Protein AF-0000000078038472 (afdb_homodimer)

Nearest PDB structures (foldseek):
  8j74-assembly1_B  TM=8.842E-01  e=3.386E-18  Homo sapiens
  8zqp-assembly1_A  TM=8.685E-01  e=1.135E-17  Homo sapiens
  8zqq-assembly1_A  TM=7.975E-01  e=6.397E-16  Homo sapiens
  8hg7-assembly1_A  TM=8.540E-01  e=2.135E-14  Homo sapiens
  8zqr-assembly1_A  TM=7.871E-01  e=2.050E-14  Homo sapiens

Radius of gyration: 31.55 Å; Cα contacts (8 Å, |Δi|>4): 1793; chains: 2; bounding box: 91×98×63 Å

Secondary structure (DSSP, 8-state):
-HHHHHHHHHHHHHHHHHHHHTT--SHHHHHHGGG-B-HHHHHHHHHHHHSSHIIIIIHHHHHHHH-GGGGIIIIIIHHHHHHHIIIIIHHHHHHHT-SSHHHHHHHHT-HHHHHHHHHHHHHHHHHHHHHHHHHHHHHHHHHTTTSS-HHHHHHHHHHHHHHHHHHHHHHHHHHHHHHHHHHHHHHHHHHHHHHHHHTT-HHHHHHHHHHTTTT--S--TT-HHHHHHHHHHHHHHHHHTTT-HHHHHHHHTBSSHHHHHHHHHHHHHHHHHHTHHHHHHHHHHHHHSHHHHHHHHHH-GGGHHHHHHHHHS-HHHHHHHHHHHHHHHHHHHHHHHHHHHHHHIIIIIHHHSTT--HHHHHHHHHHHHHHHHHHHHHHHHH--S-HHHHHHHTTHHHHHHTHHHHHHHHH-TT--HHHHHHHHHHHHHHHHHHHHH-TT-SS-HHHHHHHHHHHHHHHHHHHSPPP----S---------TT--------/-HHHHHHHHHHHHHHHHHHHHTT--SHHHHHHGGG-B-HHHHHHHHHHHHSSHIIIIIHHHHHHHH-GGGGIIIIIIHHHHHHHIIIIIHHHHHHHT-SSHHHHHHHHT-HHHHHHHHHHHHHHHHHHHHHHHHHHHHHHHHHTTTSS-HHHHHHHHHHHHHHHHHHHHHHHHHHHHHHHHHHHHHHHHHHHHHHHHHTT-HHHHHHHHHHTTTT--S--TT-HHHHHHHHHHHHHHHHHTTT-HHHHHHHHTBSSHHHHHHHHHHHHHHHHHHTHHHHHHHHHHHHHSHHHHHHHHHH-GGGHHHHHHHHHS-HHHHHHHHHHHHHHHHHHHHHHHHHHHHHHIIIIIHHHSTT--HHHHHHHHHHHHHHHHHHHHHHHHH--S-HHHHHHHTTHHHHHHTHHHHHHHHH-TT--HHHHHHHHHHHHHHHHHHHHH-TT-SS-HHHHHHHHHHHHHHHHHHHSPPP----S---------TTTT------

Solvent-accessible surface area (backbone atoms only — not comparable to full-atom values): 46130 Å² total; per-residue (Å²): 108,66,58,57,54,50,51,50,50,53,51,51,48,40,50,50,7,49,57,35,18,72,69,43,83,46,41,60,28,28,63,34,42,69,34,56,41,51,47,70,52,37,20,29,41,47,22,29,38,67,45,19,38,43,50,50,35,25,39,21,32,42,34,75,74,54,9,41,38,64,26,34,32,50,50,51,10,46,20,48,16,31,32,47,36,11,75,65,47,28,56,69,52,45,74,62,70,56,85,43,63,31,50,49,37,32,73,73,49,32,66,50,54,10,34,55,47,27,49,42,40,34,57,24,36,43,30,42,34,12,26,22,33,38,45,34,2,52,51,40,14,60,67,45,75,57,75,34,47,41,64,56,17,23,53,53,48,42,50,56,42,44,54,22,35,48,63,6,30,35,35,8,41,51,54,42,18,42,56,2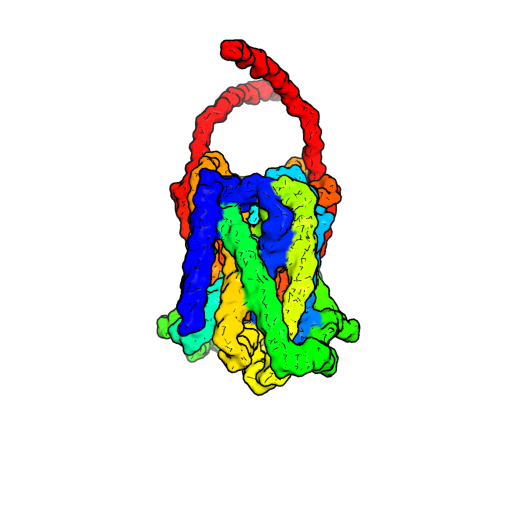5,34,53,42,31,56,54,23,49,50,51,51,32,51,53,38,24,58,70,39,67,28,66,66,47,46,52,52,51,38,48,75,68,60,30,72,43,62,67,63,60,80,88,36,62,63,54,44,46,47,42,51,46,38,20,47,35,32,24,45,8,51,53,60,34,47,53,65,50,37,49,30,45,14,20,54,43,68,65,35,16,22,48,14,30,23,49,11,13,51,50,40,44,62,54,52,50,45,42,41,50,39,41,54,27,34,51,67,63,37,44,68,64,38,54,51,25,60,72,74,45,39,61,48,41,56,64,48,45,36,65,71,72,40,56,67,72,56,33,47,37,40,52,51,13,50,50,27,23,24,46,33,18,32,31,43,46,44,46,31,36,21,48,36,40,40,65,31,44,49,38,64,61,37,72,85,65,48,56,66,55,49,37,52,48,31,34,49,37,32,52,52,50,49,52,52,24,48,53,47,35,70,64,45,85,70,52,44,42,58,32,35,60,62,19,21,37,55,21,23,10,34,34,28,50,48,50,54,36,63,74,71,34,89,66,57,34,50,45,2,39,49,42,10,32,52,42,0,41,47,43,18,52,46,21,60,76,55,40,68,81,47,76,64,56,33,34,59,54,4,28,52,43,10,46,51,29,25,53,52,28,26,71,72,38,72,75,73,78,66,83,74,76,80,61,76,72,70,74,74,70,71,78,66,59,73,79,65,76,74,77,125,108,64,57,57,55,51,51,49,49,52,52,49,49,39,50,51,7,50,57,34,18,72,68,43,83,46,41,60,27,28,64,33,43,71,34,55,40,52,46,70,52,39,18,29,42,48,23,30,39,67,44,18,38,44,49,51,36,25,37,22,33,41,36,75,75,56,9,40,37,64,26,34,31,48,50,51,8,47,20,47,14,31,31,47,35,12,76,64,48,26,56,68,52,46,74,64,70,57,86,44,64,32,52,49,37,30,73,72,48,32,66,51,53,10,32,55,44,28,49,41,41,35,58,23,36,43,31,41,33,13,26,24,32,38,44,35,2,52,51,40,13,60,66,45,74,58,74,34,47,42,65,57,18,23,54,54,46,44,50,55,43,45,54,22,34,48,61,6,31,35,34,7,41,51,55,42,19,42,56,28,36,51,42,30,55,55,22,50,51,52,51,32,52,54,39,25,57,69,38,66,27,67,65,48,45,52,51,52,38,48,76,69,60,32,72,45,61,66,62,58,81,89,36,61,62,55,43,47,45,41,50,46,38,21,46,34,32,25,45,8,50,52,60,35,46,54,64,49,37,49,31,45,14,20,54,43,67,65,34,16,21,48,16,31,24,49,11,14,51,50,41,43,61,54,50,49,47,42,42,51,39,42,54,26,34,50,67,64,38,45,68,63,38,55,51,25,60,73,72,44,36,61,48,44,56,63,47,46,36,66,72,74,40,57,69,72,55,34,47,37,40,53,51,13,51,50,26,23,24,46,32,17,32,33,43,46,44,46,30,36,21,48,38,40,38,63,32,44,49,38,65,62,36,72,84,65,49,57,67,54,48,36,53,49,30,32,49,37,31,53,51,50,49,51,53,23,49,53,47,34,70,66,44,86,69,53,43,42,60,31,36,61,61,16,22,39,56,21,24,9,32,34,26,50,48,51,54,37,64,74,73,34,87,66,57,33,51,45,2,40,50,40,10,32,51,42,0,40,47,43,18,53,47,21,62,75,56,40,68,82,47,78,62,58,31,33,60,54,3,28,53,42,10,45,51,28,26,51,52,27,26,71,72,37,73,77,73,79,66,81,73,77,77,61,75,76,70,76,74,70,69,74,67,58,76,72,68,74,75,74,128

InterPro domains:
  IPR001734 Sodium/solute symporter [PF00474] (30-427)
  IPR001734 Sodium/solute symporter [PS50283] (1-441)
  IPR038377 Sodium/glucose symporter superfamily [G3DSA:1.20.1730.10] (3-489)
  IPR050277 Sodium:Solute Symporter [PTHR48086] (2-478)

Structure (mmCIF, N/CA/C/O backbone):
data_AF-0000000078038472-model_v1
#
loop_
_entity.id
_entity.type
_entity.pdbx_description
1 polymer 'Sodium:solute symporter'
#
loop_
_atom_site.group_PDB
_atom_site.id
_atom_site.type_symbol
_atom_site.label_atom_id
_atom_site.label_alt_id
_atom_site.label_comp_id
_atom_site.label_asym_id
_atom_site.label_entity_id
_atom_site.label_seq_id
_atom_site.pdbx_PDB_ins_code
_atom_site.Cartn_x
_atom_site.Cartn_y
_atom_site.Cartn_z
_atom_site.occupancy
_atom_site.B_iso_or_equiv
_atom_site.auth_seq_id
_atom_site.auth_comp_id
_atom_site.auth_asym_id
_atom_site.auth_atom_id
_atom_site.pdbx_PDB_model_num
ATOM 1 N N . MET A 1 1 ? -23.797 40.344 3.053 1 79.06 1 MET A N 1
ATOM 2 C CA . MET A 1 1 ? -22.906 40.938 4.035 1 79.06 1 MET A CA 1
ATOM 3 C C . MET A 1 1 ? -21.906 39.938 4.57 1 79.06 1 MET A C 1
ATOM 5 O O . MET A 1 1 ? -20.703 40.156 4.512 1 79.06 1 MET A O 1
ATOM 9 N N . LEU A 1 2 ? -22.375 38.781 4.938 1 86.88 2 LEU A N 1
ATOM 10 C CA . LEU A 1 2 ? -21.484 37.75 5.477 1 86.88 2 LEU A CA 1
ATOM 11 C C . LEU A 1 2 ? -20.438 37.344 4.453 1 86.88 2 LEU A C 1
ATOM 13 O O . LEU A 1 2 ? -19.25 37.281 4.77 1 86.88 2 LEU A O 1
ATOM 17 N N . LEU A 1 3 ? -20.828 37.188 3.258 1 85.5 3 LEU A N 1
ATOM 18 C CA . LEU A 1 3 ? -19.938 36.781 2.193 1 85.5 3 LEU A CA 1
ATOM 19 C C . LEU A 1 3 ? -18.875 37.844 1.927 1 85.5 3 LEU A C 1
ATOM 21 O O . LEU A 1 3 ? -17.719 37.5 1.644 1 85.5 3 LEU A O 1
ATOM 25 N N . THR A 1 4 ? -19.266 39.062 2.027 1 89.19 4 THR A N 1
ATOM 26 C CA . THR A 1 4 ? -18.344 40.188 1.796 1 89.19 4 THR A CA 1
ATOM 27 C C . THR A 1 4 ? -17.234 40.188 2.838 1 89.19 4 THR A C 1
ATOM 29 O O . THR A 1 4 ? -16.062 40.375 2.504 1 89.19 4 THR A O 1
ATOM 32 N N . PHE A 1 5 ? -17.578 39.938 4.055 1 90.31 5 PHE A N 1
ATOM 33 C CA . PHE A 1 5 ? -16.594 39.938 5.125 1 90.31 5 PHE A CA 1
ATOM 34 C C . PHE A 1 5 ? -15.656 38.75 4.996 1 90.31 5 PHE A C 1
ATOM 36 O O . PHE A 1 5 ? -14.469 38.844 5.305 1 90.31 5 PHE A O 1
ATOM 43 N N . VAL A 1 6 ? -16.203 37.719 4.523 1 86.31 6 VAL A N 1
ATOM 44 C CA . VAL A 1 6 ? -15.406 36.5 4.324 1 86.31 6 VAL A CA 1
ATOM 45 C C . VAL A 1 6 ? -14.398 36.75 3.195 1 86.31 6 VAL A C 1
ATOM 47 O O . VAL A 1 6 ? -13.234 36.344 3.303 1 86.31 6 VAL A O 1
ATOM 50 N N . ILE A 1 7 ? -14.828 37.344 2.152 1 88.62 7 ILE A N 1
ATOM 51 C CA . ILE A 1 7 ? -13.953 37.625 1.025 1 88.62 7 ILE A CA 1
ATOM 52 C C . ILE A 1 7 ? -12.836 38.594 1.476 1 88.62 7 ILE A C 1
ATOM 54 O O . ILE A 1 7 ? -11.68 38.406 1.097 1 88.62 7 ILE A O 1
ATOM 58 N N . LEU A 1 8 ? -13.219 39.531 2.232 1 92.12 8 LEU A N 1
ATOM 59 C CA . LEU A 1 8 ? -12.234 40.469 2.766 1 92.12 8 LEU A CA 1
ATOM 60 C C . LEU A 1 8 ? -11.203 39.75 3.623 1 92.12 8 LEU A C 1
ATOM 62 O O . LEU A 1 8 ? -10.008 40.031 3.549 1 92.12 8 LEU A O 1
ATOM 66 N N . TYR A 1 9 ? -11.664 38.906 4.434 1 90.69 9 TYR A N 1
ATOM 67 C CA . TYR A 1 9 ? -10.766 38.094 5.266 1 90.69 9 TYR A CA 1
ATOM 68 C C . TYR A 1 9 ? -9.797 37.281 4.41 1 90.69 9 TYR A C 1
ATOM 70 O O . TYR A 1 9 ? -8.602 37.219 4.707 1 90.69 9 TYR A O 1
ATOM 78 N N . LEU A 1 10 ? -10.297 36.656 3.393 1 90.19 10 LEU A N 1
ATOM 79 C CA . LEU A 1 10 ? -9.469 35.875 2.504 1 90.19 10 LEU A CA 1
ATOM 80 C C . LEU A 1 10 ? -8.414 36.719 1.819 1 90.19 10 LEU A C 1
ATOM 82 O O . LEU A 1 10 ? -7.254 36.344 1.705 1 90.19 10 LEU A O 1
ATOM 86 N N . LEU A 1 11 ? -8.805 37.875 1.409 1 92.5 11 LEU A N 1
ATOM 87 C CA . LEU A 1 11 ? -7.883 38.781 0.74 1 92.5 11 LEU A CA 1
ATOM 88 C C . LEU A 1 11 ? -6.789 39.25 1.693 1 92.5 11 LEU A C 1
ATOM 90 O O . LEU A 1 11 ? -5.621 39.344 1.304 1 92.5 11 LEU A O 1
ATOM 94 N N . VAL A 1 12 ? -7.176 39.531 2.906 1 92.44 12 VAL A N 1
ATOM 95 C CA . VAL A 1 12 ? -6.203 39.938 3.91 1 92.44 12 VAL A CA 1
ATOM 96 C C . VAL A 1 12 ? -5.227 38.812 4.195 1 92.44 12 VAL A C 1
ATOM 98 O O . VAL A 1 12 ? -4.023 39.031 4.344 1 92.44 12 VAL A O 1
ATOM 101 N N . SER A 1 13 ? -5.766 37.656 4.301 1 89.88 13 SER A N 1
ATOM 102 C CA . SER A 1 13 ? -4.922 36.5 4.535 1 89.88 13 SER A CA 1
ATOM 103 C C . SER A 1 13 ? -3.906 36.312 3.41 1 89.88 13 SER A C 1
ATOM 105 O O . SER A 1 13 ? -2.73 36.031 3.666 1 89.88 13 SER A O 1
ATOM 107 N N . VAL A 1 14 ? -4.359 36.438 2.195 1 91.69 14 VAL A N 1
ATOM 108 C CA . VAL A 1 14 ? -3.477 36.312 1.037 1 91.69 14 VAL A CA 1
ATOM 109 C C . VAL A 1 14 ? -2.436 37.438 1.064 1 91.69 14 VAL A C 1
ATOM 111 O O . VAL A 1 14 ? -1.258 37.188 0.779 1 91.69 14 VAL A O 1
ATOM 114 N N . ALA A 1 15 ? -2.842 38.594 1.403 1 94.69 15 ALA A N 1
ATOM 115 C CA . ALA A 1 15 ? -1.94 39.75 1.454 1 94.69 15 ALA A CA 1
ATOM 116 C C . ALA A 1 15 ? -0.835 39.531 2.484 1 94.69 15 ALA A C 1
ATOM 118 O O . ALA A 1 15 ? 0.334 39.812 2.219 1 94.69 15 ALA A O 1
ATOM 119 N N . ILE A 1 16 ? -1.171 39.031 3.605 1 92.56 16 ILE A N 1
ATOM 120 C CA . ILE A 1 16 ? -0.202 38.75 4.656 1 92.56 16 ILE A CA 1
ATOM 121 C C . ILE A 1 16 ? 0.765 37.656 4.188 1 92.56 16 ILE A C 1
ATOM 123 O O . ILE A 1 16 ? 1.979 37.781 4.375 1 92.56 16 ILE A O 1
ATOM 127 N N . GLY A 1 17 ? 0.201 36.656 3.627 1 91.38 17 GLY A N 1
ATOM 128 C CA . GLY A 1 17 ? 1.028 35.562 3.109 1 91.38 17 GLY A CA 1
ATOM 129 C C . GLY A 1 17 ? 2.002 36.031 2.039 1 91.38 17 GLY A C 1
ATOM 130 O O . GLY A 1 17 ? 3.174 35.656 2.055 1 91.38 17 GLY A O 1
ATOM 131 N N . LEU A 1 18 ? 1.518 36.875 1.165 1 92.56 18 LEU A N 1
ATOM 132 C CA . LEU A 1 18 ? 2.365 37.375 0.083 1 92.56 18 LEU A CA 1
ATOM 133 C C . LEU A 1 18 ? 3.4 38.375 0.607 1 92.56 18 LEU A C 1
ATOM 135 O O . LEU A 1 18 ? 4.52 38.438 0.094 1 92.56 18 LEU A O 1
ATOM 139 N N . TRP A 1 19 ? 3.008 39.094 1.57 1 94.06 19 TRP A N 1
ATOM 140 C CA . TRP A 1 19 ? 3.98 39.938 2.234 1 94.06 19 TRP A CA 1
ATOM 141 C C . TRP A 1 19 ? 5.098 39.125 2.863 1 94.06 19 TRP A C 1
ATOM 143 O O . TRP A 1 19 ? 6.277 39.438 2.723 1 94.06 19 TRP A O 1
ATOM 153 N N . ALA A 1 20 ? 4.82 38.125 3.52 1 91.25 20 ALA A N 1
ATOM 154 C CA . ALA A 1 20 ? 5.805 37.219 4.145 1 91.25 20 ALA A CA 1
ATOM 155 C C . ALA A 1 20 ? 6.664 36.531 3.09 1 91.25 20 ALA A C 1
ATOM 157 O O . ALA A 1 20 ? 7.824 36.219 3.35 1 91.25 20 ALA A O 1
ATOM 158 N N . ALA A 1 21 ? 6.113 36.375 1.924 1 92 21 ALA A N 1
ATOM 159 C CA . ALA A 1 21 ? 6.816 35.719 0.825 1 92 21 ALA A CA 1
ATOM 160 C C . ALA A 1 21 ? 8.039 36.5 0.395 1 92 21 ALA A C 1
ATOM 162 O O . ALA A 1 21 ? 8.977 35.969 -0.188 1 92 21 ALA A O 1
ATOM 163 N N . THR A 1 22 ? 8.078 37.75 0.685 1 92.94 22 THR A N 1
ATOM 164 C CA . THR A 1 22 ? 9.188 38.594 0.303 1 92.94 22 THR A CA 1
ATOM 165 C C . THR A 1 22 ? 10.438 38.281 1.116 1 92.94 22 THR A C 1
ATOM 167 O O . THR A 1 22 ? 11.547 38.656 0.753 1 92.94 22 THR A O 1
ATOM 170 N N . LYS A 1 23 ? 10.305 37.469 2.057 1 90.81 23 LYS A N 1
ATOM 171 C CA . LYS A 1 23 ? 11.43 37.094 2.91 1 90.81 23 LYS A CA 1
ATOM 172 C C . LYS A 1 23 ? 12.109 35.812 2.395 1 90.81 23 LYS A C 1
ATOM 174 O O . LYS A 1 23 ? 13.125 35.375 2.943 1 90.81 23 LYS A O 1
ATOM 179 N N . VAL A 1 24 ? 11.57 35.281 1.395 1 91.44 24 VAL A N 1
ATOM 180 C CA . VAL A 1 24 ? 12.102 34.031 0.854 1 91.44 24 VAL A CA 1
ATOM 181 C C . VAL A 1 24 ? 13.102 34.344 -0.258 1 91.44 24 VAL A C 1
ATOM 183 O O . VAL A 1 24 ? 12.734 34.875 -1.304 1 91.44 24 VAL A O 1
ATOM 186 N N . HIS A 1 25 ? 14.367 33.875 -0.006 1 90.12 25 HIS A N 1
ATOM 187 C CA . HIS A 1 25 ? 15.406 34.156 -0.996 1 90.12 25 HIS A CA 1
ATOM 188 C C . HIS A 1 25 ? 16.062 32.844 -1.47 1 90.12 25 HIS A C 1
ATOM 190 O O . HIS A 1 25 ? 16.719 32.812 -2.508 1 90.12 25 HIS A O 1
ATOM 196 N N . ASN A 1 26 ? 15.969 31.859 -0.64 1 89.5 26 ASN A N 1
ATOM 197 C CA . ASN A 1 26 ? 16.531 30.547 -0.963 1 89.5 26 ASN A CA 1
ATOM 198 C C . ASN A 1 26 ? 15.672 29.422 -0.404 1 89.5 26 ASN A C 1
ATOM 200 O O . ASN A 1 26 ? 14.625 29.656 0.195 1 89.5 26 ASN A O 1
ATOM 204 N N . ALA A 1 27 ? 16.078 28.25 -0.643 1 87.12 27 ALA A N 1
ATOM 205 C CA . ALA A 1 27 ? 15.312 27.062 -0.241 1 87.12 27 ALA A CA 1
ATOM 206 C C . ALA A 1 27 ? 15.219 26.969 1.279 1 87.12 27 ALA A C 1
ATOM 208 O O . ALA A 1 27 ? 14.195 26.547 1.821 1 87.12 27 ALA A O 1
ATOM 209 N N . ARG A 1 28 ? 16.25 27.281 1.89 1 87.94 28 ARG A N 1
ATOM 210 C CA . ARG A 1 28 ? 16.281 27.203 3.346 1 87.94 28 ARG A CA 1
ATOM 211 C C . ARG A 1 28 ? 15.258 28.156 3.967 1 87.94 28 ARG A C 1
ATOM 213 O O . ARG A 1 28 ? 14.578 27.797 4.934 1 87.94 28 ARG A O 1
ATOM 220 N N . ASP A 1 29 ? 15.18 29.375 3.422 1 89.56 29 ASP A N 1
ATOM 221 C CA . ASP A 1 29 ? 14.164 30.328 3.855 1 89.56 29 ASP A CA 1
ATOM 222 C C . ASP A 1 29 ? 12.758 29.781 3.633 1 89.56 29 ASP A C 1
ATOM 224 O O . ASP A 1 29 ? 11.883 29.938 4.488 1 89.56 29 ASP A O 1
ATOM 228 N N . TYR A 1 30 ? 12.617 29.172 2.529 1 91.5 30 TYR A N 1
ATOM 229 C CA . TYR A 1 30 ? 11.32 28.641 2.123 1 91.5 30 TYR A CA 1
ATOM 230 C C . TYR A 1 30 ? 10.891 27.484 3.031 1 91.5 30 TYR A C 1
ATOM 232 O O . TYR A 1 30 ? 9.711 27.359 3.363 1 91.5 30 TYR A O 1
ATOM 240 N N . ILE A 1 31 ? 11.859 26.75 3.51 1 89.12 31 ILE A N 1
ATOM 241 C CA . ILE A 1 31 ? 11.547 25.484 4.172 1 89.12 31 ILE A CA 1
ATOM 242 C C . ILE A 1 31 ? 11.477 25.688 5.68 1 89.12 31 ILE A C 1
ATOM 244 O O . ILE A 1 31 ? 10.609 25.125 6.352 1 89.12 31 ILE A O 1
ATOM 248 N N . VAL A 1 32 ? 12.461 26.484 6.297 1 88.5 32 VAL A N 1
ATOM 249 C CA . VAL A 1 32 ? 12.523 26.516 7.754 1 88.5 32 VAL A CA 1
ATOM 250 C C . VAL A 1 32 ? 12.5 27.969 8.242 1 88.5 32 VAL A C 1
ATOM 252 O O . VAL A 1 32 ? 12.75 28.234 9.422 1 88.5 32 VAL A O 1
ATOM 255 N N . ALA A 1 33 ? 12.297 28.875 7.477 1 88.38 33 ALA A N 1
ATOM 256 C CA . ALA A 1 33 ? 12.195 30.281 7.871 1 88.38 33 ALA A CA 1
ATOM 257 C C . ALA A 1 33 ? 13.43 30.719 8.656 1 88.38 33 ALA A C 1
ATOM 259 O O . ALA A 1 33 ? 13.312 31.359 9.703 1 88.38 33 ALA A O 1
ATOM 260 N N . GLY A 1 34 ? 14.586 30.219 8.359 1 85.19 34 GLY A N 1
ATOM 261 C CA . GLY A 1 34 ? 15.867 30.641 8.906 1 85.19 34 GLY A CA 1
ATOM 262 C C . GLY A 1 34 ? 16.094 30.156 10.32 1 85.19 34 GLY A C 1
ATOM 263 O O . GLY A 1 34 ? 16.969 30.672 11.023 1 85.19 34 GLY A O 1
ATOM 264 N N . ARG A 1 35 ? 15.312 29.219 10.945 1 89.69 35 ARG A N 1
ATOM 265 C CA . ARG A 1 35 ? 15.445 28.672 12.289 1 89.69 35 ARG A CA 1
ATOM 266 C C . ARG A 1 35 ? 15.492 29.781 13.336 1 89.69 35 ARG A C 1
ATOM 268 O O . ARG A 1 35 ? 16.406 29.828 14.156 1 89.69 35 ARG A O 1
ATOM 275 N N . ASN A 1 36 ? 14.531 30.656 13.242 1 89.88 36 ASN A N 1
ATOM 276 C CA . ASN A 1 36 ? 14.594 31.844 14.086 1 89.88 36 ASN A CA 1
ATOM 277 C C . ASN A 1 36 ? 13.227 32.188 14.664 1 89.88 36 ASN A C 1
ATOM 279 O O . ASN A 1 36 ? 13.039 33.281 15.195 1 89.88 36 ASN A O 1
ATOM 283 N N . LEU A 1 37 ? 12.391 31.344 14.656 1 91.88 37 LEU A N 1
ATOM 284 C CA . LEU A 1 37 ? 11.031 31.641 15.109 1 91.88 37 LEU A CA 1
ATOM 285 C C . LEU A 1 37 ? 10.961 31.672 16.625 1 91.88 37 LEU A C 1
ATOM 287 O O . LEU A 1 37 ? 11.484 30.766 17.297 1 91.88 37 LEU A O 1
ATOM 291 N N . PRO A 1 38 ? 10.328 32.656 17.188 1 95 38 PRO A N 1
ATOM 292 C CA . PRO A 1 38 ? 10.219 32.781 18.656 1 95 38 PRO A CA 1
ATOM 293 C C . PRO A 1 38 ? 9.164 31.844 19.234 1 95 38 PRO A C 1
ATOM 295 O O . PRO A 1 38 ? 8.398 31.234 18.5 1 95 38 PRO A O 1
ATOM 298 N N . PHE A 1 39 ? 9.117 31.812 20.547 1 96.38 39 PHE A N 1
ATOM 299 C CA . PHE A 1 39 ? 8.336 30.859 21.328 1 96.38 39 PHE A CA 1
ATOM 300 C C . PHE A 1 39 ? 6.859 30.953 20.969 1 96.38 39 PHE A C 1
ATOM 302 O O . PHE A 1 39 ? 6.227 29.938 20.641 1 96.38 39 PHE A O 1
ATOM 309 N N . ILE A 1 40 ? 6.281 32.125 20.938 1 95.19 40 ILE A N 1
ATOM 310 C CA . ILE A 1 40 ? 4.848 32.312 20.766 1 95.19 40 ILE A CA 1
ATOM 311 C C . ILE A 1 40 ? 4.441 31.906 19.344 1 95.19 40 ILE A C 1
ATOM 313 O O . ILE A 1 40 ? 3.346 31.391 19.141 1 95.19 40 ILE A O 1
ATOM 317 N N . VAL A 1 41 ? 5.328 32.125 18.422 1 93.19 41 VAL A N 1
ATOM 318 C CA . VAL A 1 41 ? 5.027 31.781 17.047 1 93.19 41 VAL A CA 1
ATOM 319 C C . VAL A 1 41 ? 5.047 30.266 16.859 1 93.19 41 VAL A C 1
ATOM 321 O O . VAL A 1 41 ? 4.16 29.703 16.219 1 93.19 41 VAL A O 1
ATOM 324 N N . VAL A 1 42 ? 6.039 29.625 17.484 1 94.88 42 VAL A N 1
ATOM 325 C CA . VAL A 1 42 ? 6.137 28.172 17.375 1 94.88 42 VAL A CA 1
ATOM 326 C C . VAL A 1 42 ? 4.941 27.516 18.078 1 94.88 42 VAL A C 1
ATOM 328 O O . VAL A 1 42 ? 4.34 26.578 17.547 1 94.88 42 VAL A O 1
ATOM 331 N N . LEU A 1 43 ? 4.621 27.984 19.234 1 96.12 43 LEU A N 1
ATOM 332 C CA . LEU A 1 43 ? 3.449 27.5 19.953 1 96.12 43 LEU A CA 1
ATOM 333 C C . LEU A 1 43 ? 2.191 27.641 19.094 1 96.12 43 LEU A C 1
ATOM 335 O O . LEU A 1 43 ? 1.4 26.703 18.984 1 96.12 43 LEU A O 1
ATOM 339 N N . ALA A 1 44 ? 2.041 28.797 18.5 1 94.25 44 ALA A N 1
ATOM 340 C CA . ALA A 1 44 ? 0.884 29.078 17.656 1 94.25 44 ALA A CA 1
ATOM 341 C C . ALA A 1 44 ? 0.839 28.156 16.453 1 94.25 44 ALA A C 1
ATOM 343 O O . ALA A 1 44 ? -0.228 27.656 16.078 1 94.25 44 ALA A O 1
ATOM 344 N N . MET A 1 45 ? 1.964 27.906 15.898 1 94.38 45 MET A N 1
ATOM 345 C CA . MET A 1 45 ? 2.031 27.078 14.703 1 94.38 45 MET A CA 1
ATOM 346 C C . MET A 1 45 ? 1.679 25.625 15.023 1 94.38 45 MET A C 1
ATOM 348 O O . MET A 1 45 ? 0.935 24.984 14.289 1 94.38 45 MET A O 1
ATOM 352 N N . VAL A 1 46 ? 2.213 25.172 16.125 1 95.38 46 VAL A N 1
ATOM 353 C CA . VAL A 1 46 ? 1.933 23.797 16.516 1 95.38 46 VAL A CA 1
ATOM 354 C C . VAL A 1 46 ? 0.446 23.641 16.844 1 95.38 46 VAL A C 1
ATOM 356 O O . VAL A 1 46 ? -0.203 22.719 16.359 1 95.38 46 VAL A O 1
ATOM 359 N N . PHE A 1 47 ? -0.053 24.562 17.516 1 95.56 47 PHE A N 1
ATOM 360 C CA . PHE A 1 47 ? -1.46 24.547 17.906 1 95.56 47 PHE A CA 1
ATOM 361 C C . PHE A 1 47 ? -2.355 24.672 16.672 1 95.56 47 PHE A C 1
ATOM 363 O O . PHE A 1 47 ? -3.191 23.812 16.422 1 95.56 47 PHE A O 1
ATOM 370 N N . ALA A 1 48 ? -2.176 25.672 15.922 1 94.25 48 ALA A N 1
ATOM 371 C CA . ALA A 1 48 ? -3.102 26.031 14.844 1 94.25 48 ALA A CA 1
ATOM 372 C C . ALA A 1 48 ? -3.039 25.016 13.703 1 94.25 48 ALA A C 1
ATOM 374 O O . ALA A 1 48 ? -4.051 24.75 13.055 1 94.25 48 ALA A O 1
ATOM 375 N N . THR A 1 49 ? -1.905 24.5 13.469 1 92.56 49 THR A N 1
ATOM 376 C CA . THR A 1 49 ? -1.771 23.531 12.391 1 92.56 49 THR A CA 1
ATOM 377 C C . THR A 1 49 ? -2.541 22.25 12.711 1 92.56 49 THR A C 1
ATOM 379 O O . THR A 1 49 ? -3.168 21.656 11.836 1 92.56 49 THR A O 1
ATOM 382 N N . TRP A 1 50 ? -2.51 21.891 13.859 1 93.69 50 TRP A N 1
ATOM 383 C CA . TRP A 1 50 ? -3.145 20.641 14.242 1 93.69 50 TRP A CA 1
ATOM 384 C C . TRP A 1 50 ? -4.617 20.844 14.578 1 93.69 50 TRP A C 1
ATOM 386 O O . TRP A 1 50 ? -5.406 19.906 14.57 1 93.69 50 TRP A O 1
ATOM 396 N N . PHE A 1 51 ? -4.934 22.109 14.961 1 95.12 51 PHE A N 1
ATOM 397 C CA . PHE A 1 51 ? -6.32 22.469 15.203 1 95.12 51 PHE A CA 1
ATOM 398 C C . PHE A 1 51 ? -7.035 22.797 13.898 1 95.12 51 PHE A C 1
ATOM 400 O O . PHE A 1 51 ? -7.328 23.969 13.617 1 95.12 51 PHE A O 1
ATOM 407 N N . GLY A 1 52 ? -7.316 21.766 13.094 1 93.56 52 GLY A N 1
ATOM 408 C CA . GLY A 1 52 ? -7.871 21.922 11.758 1 93.56 52 GLY A CA 1
ATOM 409 C C . GLY A 1 52 ? -9.344 21.562 11.68 1 93.56 52 GLY A C 1
ATOM 410 O O . GLY A 1 52 ? -10.055 21.609 12.688 1 93.56 52 GLY A O 1
ATOM 411 N N . SER A 1 53 ? -9.758 21.312 10.5 1 92.56 53 SER A N 1
ATOM 412 C CA . SER A 1 53 ? -11.156 20.984 10.25 1 92.56 53 SER A CA 1
ATOM 413 C C . SER A 1 53 ? -11.547 19.703 10.977 1 92.56 53 SER A C 1
ATOM 415 O O . SER A 1 53 ? -12.703 19.547 11.398 1 92.56 53 SER A O 1
ATOM 417 N N . GLU A 1 54 ? -10.586 18.844 11.102 1 90.44 54 GLU A N 1
ATOM 418 C CA . GLU A 1 54 ? -10.852 17.594 11.812 1 90.44 54 GLU A CA 1
ATOM 419 C C . GLU A 1 54 ? -11.219 17.859 13.273 1 90.44 54 GLU A C 1
ATOM 421 O O . GLU A 1 54 ? -12.055 17.156 13.844 1 90.44 54 GLU A O 1
ATOM 426 N N . THR A 1 55 ? -10.672 18.859 13.836 1 91.44 55 THR A N 1
ATOM 427 C CA . THR A 1 55 ? -10.914 19.141 15.242 1 91.44 55 THR A CA 1
ATOM 428 C C . THR A 1 55 ? -12.203 19.938 15.414 1 91.44 55 THR A C 1
ATOM 430 O O . THR A 1 55 ? -12.961 19.703 16.359 1 91.44 55 THR A O 1
ATOM 433 N N . VAL A 1 56 ? -12.461 20.797 14.547 1 93.38 56 VAL A N 1
ATOM 434 C CA . VAL A 1 56 ? -13.625 21.672 14.742 1 93.38 56 VAL A CA 1
ATOM 435 C C . VAL A 1 56 ? -14.875 20.984 14.203 1 93.38 56 VAL A C 1
ATOM 437 O O . VAL A 1 56 ? -15.883 20.875 14.906 1 93.38 56 VAL A O 1
ATOM 440 N N . LEU A 1 57 ? -14.82 20.5 13.023 1 91.94 57 LEU A N 1
ATOM 441 C CA . LEU A 1 57 ? -15.984 19.891 12.391 1 91.94 57 LEU A CA 1
ATOM 442 C C . LEU A 1 57 ? -16.031 18.391 12.625 1 91.94 57 LEU A C 1
ATOM 444 O O . LEU A 1 57 ? -17.078 17.844 12.969 1 91.94 57 LEU A O 1
ATOM 448 N N . GLY A 1 58 ? -14.883 17.75 12.516 1 90.06 58 GLY A N 1
ATOM 449 C CA . GLY A 1 58 ? -14.812 16.312 12.578 1 90.06 58 GLY A CA 1
ATOM 450 C C . GLY A 1 58 ? -15.094 15.75 13.961 1 90.06 58 GLY A C 1
ATOM 451 O O . GLY A 1 58 ? -16.016 14.953 14.148 1 90.06 58 GLY A O 1
ATOM 452 N N . ILE A 1 59 ? -14.367 16.188 14.945 1 91.75 59 ILE A N 1
ATOM 453 C CA . ILE A 1 59 ? -14.5 15.594 16.266 1 91.75 59 ILE A CA 1
ATOM 454 C C . ILE A 1 59 ? -15.805 16.062 16.922 1 91.75 59 ILE A C 1
ATOM 456 O O . ILE A 1 59 ? -16.375 15.352 17.75 1 91.75 59 ILE A O 1
ATOM 460 N N . SER A 1 60 ? -16.281 17.219 16.516 1 93.81 60 SER A N 1
ATOM 461 C CA . SER A 1 60 ? -17.578 17.672 17.016 1 93.81 60 SER A CA 1
ATOM 462 C C . SER A 1 60 ? -18.688 16.719 16.609 1 93.81 60 SER A C 1
ATOM 464 O O . SER A 1 60 ? -19.531 16.359 17.438 1 93.81 60 SER A O 1
ATOM 466 N N . ALA A 1 61 ? -18.641 16.375 15.383 1 91.12 61 ALA A N 1
ATOM 467 C CA . ALA A 1 61 ? -19.609 15.414 14.875 1 91.12 61 ALA A CA 1
ATOM 468 C C . ALA A 1 61 ? -19.484 14.07 15.586 1 91.12 61 ALA A C 1
ATOM 470 O O . ALA A 1 61 ? -20.484 13.484 16 1 91.12 61 ALA A O 1
ATOM 471 N N . THR A 1 62 ? -18.328 13.594 15.758 1 92.06 62 THR A N 1
ATOM 472 C CA . THR A 1 62 ? -18.062 12.305 16.391 1 92.06 62 THR A CA 1
ATOM 473 C C . THR A 1 62 ? -18.484 12.328 17.859 1 92.06 62 THR A C 1
ATOM 475 O O . THR A 1 62 ? -19 11.328 18.375 1 92.06 62 THR A O 1
ATOM 478 N N . PHE A 1 63 ? -18.266 13.422 18.516 1 95.5 63 PHE A N 1
ATOM 479 C CA . PHE A 1 63 ? -18.641 13.57 19.922 1 95.5 63 PHE A CA 1
ATOM 480 C C . PHE A 1 63 ? -20.156 13.445 20.094 1 95.5 63 PHE A C 1
ATOM 482 O O . PHE A 1 63 ? -20.625 12.781 21.016 1 95.5 63 PHE A O 1
ATOM 489 N N . LEU A 1 64 ? -20.844 14.055 19.234 1 95.44 64 LEU A N 1
ATOM 490 C CA . LEU A 1 64 ? -22.297 14 19.328 1 95.44 64 LEU A CA 1
ATOM 491 C C . LEU A 1 64 ? -22.797 12.578 19.078 1 95.44 64 LEU A C 1
ATOM 493 O O . LEU A 1 64 ? -23.797 12.156 19.672 1 95.44 64 LEU A O 1
ATOM 497 N N . GLU A 1 65 ? -22.078 11.906 18.266 1 92.69 65 GLU A N 1
ATOM 498 C CA . GLU A 1 65 ? -22.5 10.555 17.906 1 92.69 65 GLU A CA 1
ATOM 499 C C . GLU A 1 65 ? -22.047 9.539 18.938 1 92.69 65 GLU A C 1
ATOM 501 O O . GLU A 1 65 ? -22.812 8.648 19.328 1 92.69 65 GLU A O 1
ATOM 506 N N . GLU A 1 66 ? -20.797 9.711 19.453 1 93.19 66 GLU A N 1
ATOM 507 C CA . GLU A 1 66 ? -20.203 8.617 20.219 1 93.19 66 GLU A CA 1
ATOM 508 C C . GLU A 1 66 ? -19.812 9.078 21.609 1 93.19 66 GLU A C 1
ATOM 510 O O . GLU A 1 66 ? -19.594 8.25 22.5 1 93.19 66 GLU A O 1
ATOM 515 N N . GLY A 1 67 ? -19.719 10.328 21.812 1 95.81 67 GLY A N 1
ATOM 516 C CA . GLY A 1 67 ? -19.188 10.828 23.062 1 95.81 67 GLY A CA 1
ATOM 517 C C . GLY A 1 67 ? -17.672 10.883 23.094 1 95.81 67 GLY A C 1
ATOM 518 O O . GLY A 1 67 ? -17.031 10.711 22.062 1 95.81 67 GLY A O 1
ATOM 519 N N . LEU A 1 68 ? -17.156 11.102 24.25 1 96.94 68 LEU A N 1
ATOM 520 C CA . LEU A 1 68 ? -15.719 11.25 24.406 1 96.94 68 LEU A CA 1
ATOM 521 C C . LEU A 1 68 ? -15.008 9.938 24.094 1 96.94 68 LEU A C 1
ATOM 523 O O . LEU A 1 68 ? -13.836 9.938 23.703 1 96.94 68 LEU A O 1
ATOM 527 N N . VAL A 1 69 ? -15.656 8.805 24.203 1 95.75 69 VAL A N 1
ATOM 528 C CA . VAL A 1 69 ? -15.07 7.488 23.953 1 95.75 69 VAL A CA 1
ATOM 529 C C . VAL A 1 69 ? -14.633 7.383 22.5 1 95.75 69 VAL A C 1
ATOM 531 O O . VAL A 1 69 ? -13.664 6.695 22.188 1 95.75 69 VAL A O 1
ATOM 534 N N . GLY A 1 70 ? -15.289 8.133 21.625 1 93.94 70 GLY A N 1
ATOM 535 C CA . GLY A 1 70 ? -14.961 8.125 20.203 1 93.94 70 GLY A CA 1
ATOM 536 C C . GLY A 1 70 ? -13.82 9.055 19.844 1 93.94 70 GLY A C 1
ATOM 537 O O . GLY A 1 70 ? -13.414 9.125 18.672 1 93.94 70 GLY A O 1
ATOM 538 N N . LEU A 1 71 ? -13.211 9.727 20.812 1 95.56 71 LEU A N 1
ATOM 539 C CA . LEU A 1 71 ? -12.25 10.781 20.516 1 95.56 71 LEU A CA 1
ATOM 540 C C . LEU A 1 71 ? -10.844 10.367 20.953 1 95.56 71 LEU A C 1
ATOM 542 O O . LEU A 1 71 ? -10.023 11.219 21.297 1 95.56 71 LEU A O 1
ATOM 546 N N . ALA A 1 72 ? -10.617 9.008 20.922 1 94.75 72 ALA A N 1
ATOM 547 C CA . ALA A 1 72 ? -9.312 8.469 21.312 1 94.75 72 ALA A CA 1
ATOM 548 C C . ALA A 1 72 ? -8.219 8.953 20.359 1 94.75 72 ALA A C 1
ATOM 550 O O . ALA A 1 72 ? -7.098 9.25 20.797 1 94.75 72 ALA A O 1
ATOM 551 N N . SER A 1 73 ? -8.516 9.047 19.109 1 93.5 73 SER A N 1
ATOM 552 C CA . SER A 1 73 ? -7.543 9.484 18.109 1 93.5 73 SER A CA 1
ATOM 553 C C . SER A 1 73 ? -7.332 10.992 18.172 1 93.5 73 SER A C 1
ATOM 555 O O . SER A 1 73 ? -6.195 11.461 18.266 1 93.5 73 SER A O 1
ATOM 557 N N . ASP A 1 74 ? -8.367 11.758 18.156 1 92.94 74 ASP A N 1
ATOM 558 C CA . ASP A 1 74 ? -8.359 13.219 18.219 1 92.94 74 ASP A CA 1
ATOM 559 C C . ASP A 1 74 ? -9.453 13.734 19.141 1 92.94 74 ASP A C 1
ATOM 561 O O . ASP A 1 74 ? -10.609 13.305 19.047 1 92.94 74 ASP A O 1
ATOM 565 N N . PRO A 1 75 ? -9.133 14.406 20.047 1 95.56 75 PRO A N 1
ATOM 566 C CA . PRO A 1 75 ? -7.895 15.172 20.234 1 95.56 75 PRO A CA 1
ATOM 567 C C . PRO A 1 75 ? -6.883 14.461 21.125 1 95.56 75 PRO A C 1
ATOM 569 O O . PRO A 1 75 ? -5.734 14.906 21.25 1 95.56 75 PRO A O 1
ATOM 572 N N . LEU A 1 76 ? -7.227 13.406 21.734 1 96.62 76 LEU A N 1
ATOM 573 C CA . LEU A 1 76 ? -6.355 12.797 22.734 1 96.62 76 LEU A CA 1
ATOM 574 C C . LEU A 1 76 ? -5.066 12.297 22.109 1 96.62 76 LEU A C 1
ATOM 576 O O . LEU A 1 76 ? -3.971 12.688 22.516 1 96.62 76 LEU A O 1
ATOM 580 N N . GLY A 1 77 ? -5.203 11.43 21.156 1 96.62 77 GLY A N 1
ATOM 581 C CA . GLY A 1 77 ? -4.031 10.898 20.469 1 96.62 77 GLY A CA 1
ATOM 582 C C . GLY A 1 77 ? -3.17 11.977 19.828 1 96.62 77 GLY A C 1
ATOM 583 O O . GLY A 1 77 ? -1.942 11.938 19.938 1 96.62 77 GLY A O 1
ATOM 584 N N . ALA A 1 78 ? -3.758 12.93 19.156 1 96 78 ALA A N 1
ATOM 585 C CA . ALA A 1 78 ? -3.043 14.016 18.5 1 96 78 ALA A CA 1
ATOM 586 C C . ALA A 1 78 ? -2.262 14.852 19.516 1 96 78 ALA A C 1
ATOM 588 O O . ALA A 1 78 ? -1.104 15.203 19.266 1 96 78 ALA A O 1
ATOM 589 N N . SER A 1 79 ? -2.904 15.164 20.594 1 97.88 79 SER A N 1
ATOM 590 C CA . SER A 1 79 ? -2.227 15.93 21.641 1 97.88 79 SER A CA 1
ATOM 591 C C . SER A 1 79 ? -1.078 15.141 22.25 1 97.88 79 SER A C 1
ATOM 593 O O . SER A 1 79 ? -0.02 15.695 22.547 1 97.88 79 SER A O 1
ATOM 595 N N . LEU A 1 80 ? -1.37 13.898 22.5 1 98.12 80 LEU A N 1
ATOM 596 C CA . LEU A 1 80 ? -0.312 13.055 23.031 1 98.12 80 LEU A CA 1
ATOM 597 C C . LEU A 1 80 ? 0.887 13.016 22.094 1 98.12 80 LEU A C 1
ATOM 599 O O . LEU A 1 80 ? 2.035 13.008 22.531 1 98.12 80 LEU A O 1
ATOM 603 N N . CYS A 1 81 ? 0.65 12.953 20.844 1 97.94 81 CYS A N 1
ATOM 604 C CA . CYS A 1 81 ? 1.717 12.984 19.844 1 97.94 81 CYS A CA 1
ATOM 605 C C . CYS A 1 81 ? 2.568 14.242 20 1 97.94 81 CYS A C 1
ATOM 607 O O . CYS A 1 81 ? 3.795 14.164 20.062 1 97.94 81 CYS A O 1
ATOM 609 N N . LEU A 1 82 ? 1.938 15.359 20.078 1 98.38 82 LEU A N 1
ATOM 610 C CA . LEU A 1 82 ? 2.645 16.641 20.156 1 98.38 82 LEU A CA 1
ATOM 611 C C . LEU A 1 82 ? 3.439 16.75 21.453 1 98.38 82 LEU A C 1
ATOM 613 O O . LEU A 1 82 ? 4.578 17.219 21.438 1 98.38 82 LEU A O 1
ATOM 617 N N . VAL A 1 83 ? 2.848 16.297 22.516 1 98.62 83 VAL A N 1
ATOM 618 C CA . VAL A 1 83 ? 3.516 16.359 23.812 1 98.62 83 VAL A CA 1
ATOM 619 C C . VAL A 1 83 ? 4.707 15.398 23.812 1 98.62 83 VAL A C 1
ATOM 621 O O . VAL A 1 83 ? 5.793 15.758 24.281 1 98.62 83 VAL A O 1
ATOM 624 N N . LEU A 1 84 ? 4.48 14.211 23.297 1 98.5 84 LEU A N 1
ATOM 625 C CA . LEU A 1 84 ? 5.57 13.242 23.219 1 98.5 84 LEU A CA 1
ATOM 626 C C . LEU A 1 84 ? 6.676 13.75 22.297 1 98.5 84 LEU A C 1
ATOM 628 O O . LEU A 1 84 ? 7.859 13.602 22.609 1 98.5 84 LEU A O 1
ATOM 632 N N . PHE A 1 85 ? 6.297 14.312 21.203 1 98.62 85 PHE A N 1
ATOM 633 C CA . PHE A 1 85 ? 7.297 14.852 20.281 1 98.62 85 PHE A CA 1
ATOM 634 C C . PHE A 1 85 ? 8.125 15.938 20.953 1 98.62 85 PHE A C 1
ATOM 636 O O . PHE A 1 85 ? 9.352 15.953 20.844 1 98.62 85 PHE A O 1
ATOM 643 N N . GLY A 1 86 ? 7.461 16.859 21.641 1 98.62 86 GLY A N 1
ATOM 644 C CA . GLY A 1 86 ? 8.141 17.953 22.312 1 98.62 86 GLY A CA 1
ATOM 645 C C . GLY A 1 86 ? 9.086 17.484 23.406 1 98.62 86 GLY A C 1
ATOM 646 O O . GLY A 1 86 ? 10.242 17.891 23.453 1 98.62 86 GLY A O 1
ATOM 647 N N . LEU A 1 87 ? 8.625 16.531 24.188 1 98.38 87 LEU A N 1
ATOM 648 C CA . LEU A 1 87 ? 9.352 16.172 25.391 1 98.38 87 LEU A CA 1
ATOM 649 C C . LEU A 1 87 ? 10.43 15.125 25.094 1 98.38 87 LEU A C 1
ATOM 651 O O . LEU A 1 87 ? 11.445 15.062 25.781 1 98.38 87 LEU A O 1
ATOM 655 N N . ILE A 1 88 ? 10.195 14.344 24.047 1 98.31 88 ILE A N 1
ATOM 656 C CA . ILE A 1 88 ? 11.07 13.195 23.875 1 98.31 88 ILE A CA 1
ATOM 657 C C . ILE A 1 88 ? 11.859 13.336 22.562 1 98.31 88 ILE A C 1
ATOM 659 O O . ILE A 1 88 ? 13.07 13.102 22.547 1 98.31 88 ILE A O 1
ATOM 663 N N . PHE A 1 89 ? 11.281 13.773 21.516 1 98.56 89 PHE A N 1
ATOM 664 C CA . PHE A 1 89 ? 11.906 13.695 20.203 1 98.56 89 PHE A CA 1
ATOM 665 C C . PHE A 1 89 ? 12.477 15.047 19.781 1 98.56 89 PHE A C 1
ATOM 667 O O . PHE A 1 89 ? 13.406 15.117 18.984 1 98.56 89 PHE A O 1
ATOM 674 N N . ALA A 1 90 ? 11.984 16.156 20.312 1 98.38 90 ALA A N 1
ATOM 675 C CA . ALA A 1 90 ? 12.328 17.5 19.844 1 98.38 90 ALA A CA 1
ATOM 676 C C . ALA A 1 90 ? 13.805 17.797 20.094 1 98.38 90 ALA A C 1
ATOM 678 O O . ALA A 1 90 ? 14.508 18.266 19.203 1 98.38 90 ALA A O 1
ATOM 679 N N . ARG A 1 91 ? 14.266 17.531 21.25 1 97.81 91 ARG A N 1
ATOM 680 C CA . ARG A 1 91 ? 15.617 17.906 21.641 1 97.81 91 ARG A CA 1
ATOM 681 C C . ARG A 1 91 ? 16.656 17.188 20.781 1 97.81 91 ARG A C 1
ATOM 683 O O . ARG A 1 91 ? 17.5 17.844 20.156 1 97.81 91 ARG A O 1
ATOM 690 N N . PRO A 1 92 ? 16.562 15.883 20.688 1 97.81 92 PRO A N 1
ATOM 691 C CA . PRO A 1 92 ? 17.594 15.227 19.875 1 97.81 92 PRO A CA 1
ATOM 692 C C . PRO A 1 92 ? 17.516 15.594 18.391 1 97.81 92 PRO A C 1
ATOM 694 O O . PRO A 1 92 ? 18.547 15.695 17.719 1 97.81 92 PRO A O 1
ATOM 697 N N . LEU A 1 93 ? 16.422 15.781 17.938 1 97.69 93 LEU A N 1
ATOM 698 C CA . LEU A 1 93 ? 16.266 16.109 16.531 1 97.69 93 LEU A CA 1
ATOM 699 C C . LEU A 1 93 ? 16.688 17.547 16.25 1 97.69 93 LEU A C 1
ATOM 701 O O . LEU A 1 93 ? 17.312 17.844 15.234 1 97.69 93 LEU A O 1
ATOM 705 N N . TYR A 1 94 ? 16.344 18.469 17.156 1 97.5 94 TYR A N 1
ATOM 706 C CA . TYR A 1 94 ? 16.703 19.875 17 1 97.5 94 TYR A CA 1
ATOM 707 C C . TYR A 1 94 ? 18.219 20.047 16.938 1 97.5 94 TYR A C 1
ATOM 709 O O . TYR A 1 94 ? 18.719 20.875 16.172 1 97.5 94 TYR A O 1
ATOM 717 N N . ARG A 1 95 ? 18.938 19.297 17.656 1 96.88 95 ARG A N 1
ATOM 718 C CA . ARG A 1 95 ? 20.391 19.406 17.781 1 96.88 95 ARG A CA 1
ATOM 719 C C . ARG A 1 95 ? 21.078 18.953 16.5 1 96.88 95 ARG A C 1
ATOM 721 O O . ARG A 1 95 ? 22.219 19.328 16.234 1 96.88 95 ARG A O 1
ATOM 728 N N . MET A 1 96 ? 20.359 18.25 15.727 1 95.69 96 MET A N 1
ATOM 729 C CA . MET A 1 96 ? 20.969 17.719 14.508 1 95.69 96 MET A CA 1
ATOM 730 C C . MET A 1 96 ? 20.922 18.75 13.383 1 95.69 96 MET A C 1
ATOM 732 O O . MET A 1 96 ? 21.641 18.609 12.383 1 95.69 96 MET A O 1
ATOM 736 N N . ASN A 1 97 ? 20.125 19.719 13.492 1 93.75 97 ASN A N 1
ATOM 737 C CA . ASN A 1 97 ? 20.031 20.812 12.531 1 93.75 97 ASN A CA 1
ATOM 738 C C . ASN A 1 97 ? 19.781 20.297 11.117 1 93.75 97 ASN A C 1
ATOM 740 O O . ASN A 1 97 ? 20.516 20.656 10.188 1 93.75 97 ASN A O 1
ATOM 744 N N . LEU A 1 98 ? 18.766 19.453 11.047 1 93.62 98 LEU A N 1
ATOM 745 C CA . LEU A 1 98 ? 18.375 18.891 9.758 1 93.62 98 LEU A CA 1
ATOM 746 C C . LEU A 1 98 ? 17.25 19.703 9.133 1 93.62 98 LEU A C 1
ATOM 748 O O . LEU A 1 98 ? 16.531 20.406 9.836 1 93.62 98 LEU A O 1
ATOM 752 N N . LEU A 1 99 ? 17.047 19.562 7.863 1 91.62 99 LEU A N 1
ATOM 753 C CA . LEU A 1 99 ? 15.969 20.266 7.18 1 91.62 99 LEU A CA 1
ATOM 754 C C . LEU A 1 99 ? 14.688 19.453 7.199 1 91.62 99 LEU A C 1
ATOM 756 O O . LEU A 1 99 ? 13.586 20.016 7.25 1 91.62 99 LEU A O 1
ATOM 760 N N . THR A 1 100 ? 14.836 18.141 7.016 1 95.25 100 THR A N 1
ATOM 761 C CA . THR A 1 100 ? 13.68 17.25 6.961 1 95.25 100 THR A CA 1
ATOM 762 C C . THR A 1 100 ? 13.914 16 7.797 1 95.25 100 THR A C 1
ATOM 764 O O . THR A 1 100 ? 15.055 15.688 8.156 1 95.25 100 THR A O 1
ATOM 767 N N . LEU A 1 101 ? 12.844 15.383 8.125 1 95.94 101 LEU A N 1
ATOM 768 C CA . LEU A 1 101 ? 12.938 14.102 8.812 1 95.94 101 LEU A CA 1
ATOM 769 C C . LEU A 1 101 ? 13.594 13.055 7.926 1 95.94 101 LEU A C 1
ATOM 771 O O . LEU A 1 101 ? 14.266 12.148 8.422 1 95.94 101 LEU A O 1
ATOM 775 N N . GLY A 1 102 ? 13.383 13.188 6.684 1 96.25 102 GLY A N 1
ATOM 776 C CA . GLY A 1 102 ? 14.062 12.312 5.742 1 96.25 102 GLY A CA 1
ATOM 777 C C . GLY A 1 102 ? 15.578 12.383 5.852 1 96.25 102 GLY A C 1
ATOM 778 O O . GLY A 1 102 ? 16.266 11.367 5.711 1 96.25 102 GLY A O 1
ATOM 779 N N . ASP A 1 103 ? 16.094 13.578 6.121 1 95.88 103 ASP A N 1
ATOM 780 C CA . ASP A 1 103 ? 17.531 13.742 6.328 1 95.88 103 ASP A CA 1
ATOM 781 C C . ASP A 1 103 ? 18.016 12.906 7.504 1 95.88 103 ASP A C 1
ATOM 783 O O . ASP A 1 103 ? 19.141 12.391 7.488 1 95.88 103 ASP A O 1
ATOM 787 N N . PHE A 1 104 ? 17.219 12.797 8.461 1 96.88 104 PHE A N 1
ATOM 788 C CA . PHE A 1 104 ? 17.562 11.961 9.602 1 96.88 104 PHE A CA 1
ATOM 789 C C . PHE A 1 104 ? 17.719 10.508 9.18 1 96.88 104 PHE A C 1
ATOM 791 O O . PHE A 1 104 ? 18.719 9.859 9.523 1 96.88 104 PHE A O 1
ATOM 798 N N . PHE A 1 105 ? 16.75 10 8.469 1 97.19 105 PHE A N 1
ATOM 799 C CA . PHE A 1 105 ? 16.766 8.609 8.031 1 97.19 105 PHE A CA 1
ATOM 800 C C . PHE A 1 105 ? 17.969 8.336 7.148 1 97.19 105 PHE A C 1
ATOM 802 O O . PHE A 1 105 ? 18.562 7.254 7.211 1 97.19 105 PHE A O 1
ATOM 809 N N . ARG A 1 106 ? 18.266 9.328 6.309 1 94.88 106 ARG A N 1
ATOM 810 C CA . ARG A 1 106 ? 19.438 9.195 5.457 1 94.88 106 ARG A CA 1
ATOM 811 C C . ARG A 1 106 ? 20.719 9.117 6.289 1 94.88 106 ARG A C 1
ATOM 813 O O . ARG A 1 106 ? 21.562 8.242 6.066 1 94.88 106 ARG A O 1
ATOM 820 N N . ARG A 1 107 ? 20.875 9.992 7.184 1 94.62 107 ARG A N 1
ATOM 821 C CA . ARG A 1 107 ? 22.078 10.094 8 1 94.62 107 ARG A CA 1
ATOM 822 C C . ARG A 1 107 ? 22.219 8.883 8.922 1 94.62 107 ARG A C 1
ATOM 824 O O . ARG A 1 107 ? 23.328 8.383 9.133 1 94.62 107 ARG A O 1
ATOM 831 N N . ARG A 1 108 ? 21.125 8.43 9.422 1 96 108 ARG A N 1
ATOM 832 C CA . ARG A 1 108 ? 21.156 7.391 10.445 1 96 108 ARG A CA 1
ATOM 833 C C . ARG A 1 108 ? 21.219 6.004 9.812 1 96 108 ARG A C 1
ATOM 835 O O . ARG A 1 108 ? 21.844 5.094 10.375 1 96 108 ARG A O 1
ATOM 842 N N . PHE A 1 109 ? 20.625 5.879 8.672 1 94.31 109 PHE A N 1
ATOM 843 C CA . PHE A 1 109 ? 20.516 4.543 8.094 1 94.31 109 PHE A CA 1
ATOM 844 C C . PHE A 1 109 ? 21.062 4.523 6.672 1 94.31 109 PHE A C 1
ATOM 846 O O . PHE A 1 109 ? 22.281 4.469 6.469 1 94.31 109 PHE A O 1
ATOM 853 N N . SER A 1 110 ? 20.203 4.84 5.633 1 91 110 SER A N 1
ATOM 854 C CA . SER A 1 110 ? 20.641 4.746 4.246 1 91 110 SER A CA 1
ATOM 855 C C . SER A 1 110 ? 19.781 5.605 3.33 1 91 110 SER A C 1
ATOM 857 O O . SER A 1 110 ? 18.672 6.016 3.713 1 91 110 SER A O 1
ATOM 859 N N . PRO A 1 111 ? 20.266 5.895 2.135 1 88.62 111 PRO A N 1
ATOM 860 C CA . PRO A 1 111 ? 19.438 6.617 1.157 1 88.62 111 PRO A CA 1
ATOM 861 C C . PRO A 1 111 ? 18.156 5.875 0.796 1 88.62 111 PRO A C 1
ATOM 863 O O . PRO A 1 111 ? 17.141 6.504 0.508 1 88.62 111 PRO A O 1
ATOM 866 N N . THR A 1 112 ? 18.266 4.602 0.834 1 87.19 112 THR A N 1
ATOM 867 C CA . THR A 1 112 ? 17.078 3.801 0.535 1 87.19 112 THR A CA 1
ATOM 868 C C . THR A 1 112 ? 15.992 4.039 1.577 1 87.19 112 THR A C 1
ATOM 870 O O . THR A 1 112 ? 14.828 4.266 1.229 1 87.19 112 THR A O 1
ATOM 873 N N . ILE A 1 113 ? 16.391 4.004 2.795 1 92.75 113 ILE A N 1
ATOM 874 C CA . ILE A 1 113 ? 15.453 4.215 3.885 1 92.75 113 ILE A CA 1
ATOM 875 C C . ILE A 1 113 ? 14.914 5.645 3.828 1 92.75 113 ILE A C 1
ATOM 877 O O . ILE A 1 113 ? 13.727 5.879 4.07 1 92.75 113 ILE A O 1
ATOM 881 N N . GLU A 1 114 ? 15.781 6.578 3.453 1 94.19 114 GLU A N 1
ATOM 882 C CA . GLU A 1 114 ? 15.383 7.969 3.273 1 94.19 114 GLU A CA 1
ATOM 883 C C . GLU A 1 114 ? 14.25 8.094 2.264 1 94.19 114 GLU A C 1
ATOM 885 O O . GLU A 1 114 ? 13.211 8.688 2.564 1 94.19 114 GLU A O 1
ATOM 890 N N . ILE A 1 115 ? 14.406 7.543 1.126 1 90.31 115 ILE A N 1
ATOM 891 C CA . ILE A 1 115 ? 13.469 7.711 0.019 1 90.31 115 ILE A CA 1
ATOM 892 C C . ILE A 1 115 ? 12.156 6.996 0.338 1 90.31 115 ILE A C 1
ATOM 894 O O . ILE A 1 115 ? 11.078 7.566 0.172 1 90.31 115 ILE A O 1
ATOM 898 N N . VAL A 1 116 ? 12.25 5.793 0.845 1 91 116 VAL A N 1
ATOM 899 C CA . VAL A 1 116 ? 11.062 4.988 1.104 1 91 116 VAL A CA 1
ATOM 900 C C . VAL A 1 116 ? 10.234 5.637 2.211 1 91 116 VAL A C 1
ATOM 902 O O . VAL A 1 116 ? 9.016 5.801 2.068 1 91 116 VAL A O 1
ATOM 905 N N . LEU A 1 117 ? 10.898 6.023 3.238 1 95.44 117 LEU A N 1
ATOM 906 C CA . LEU A 1 117 ? 10.164 6.586 4.363 1 95.44 117 LEU A CA 1
ATOM 907 C C . LEU A 1 117 ? 9.656 7.984 4.031 1 95.44 117 LEU A C 1
ATOM 909 O O . LEU A 1 117 ? 8.578 8.383 4.488 1 95.44 117 LEU A O 1
ATOM 913 N N . SER A 1 118 ? 10.43 8.75 3.264 1 95.12 118 SER A N 1
ATOM 914 C CA . SER A 1 118 ? 9.938 10.055 2.816 1 95.12 118 SER A CA 1
ATOM 915 C C . SER A 1 118 ? 8.688 9.906 1.96 1 95.12 118 SER A C 1
ATOM 917 O O . SER A 1 118 ? 7.754 10.703 2.076 1 95.12 118 SER A O 1
ATOM 919 N N . PHE A 1 119 ? 8.719 8.922 1.212 1 90.19 119 PHE A N 1
ATOM 920 C CA . PHE A 1 119 ? 7.539 8.672 0.391 1 90.19 119 PHE A CA 1
ATOM 921 C C . PHE A 1 119 ? 6.344 8.297 1.26 1 90.19 119 PHE A C 1
ATOM 923 O O . PHE A 1 119 ? 5.227 8.758 1.019 1 90.19 119 PHE A O 1
ATOM 930 N N . CYS A 1 120 ? 6.562 7.441 2.205 1 91.31 120 CYS A N 1
ATOM 931 C CA . CYS A 1 120 ? 5.504 7.066 3.139 1 91.31 120 CYS A CA 1
ATOM 932 C C . CYS A 1 120 ? 4.934 8.297 3.84 1 91.31 120 CYS A C 1
ATOM 934 O O . CYS A 1 120 ? 3.719 8.422 3.988 1 91.31 120 CYS A O 1
ATOM 936 N N . ILE A 1 121 ? 5.77 9.172 4.203 1 94.38 121 ILE A N 1
ATOM 937 C CA . ILE A 1 121 ? 5.367 10.383 4.906 1 94.38 121 ILE A CA 1
ATOM 938 C C . ILE A 1 121 ? 4.555 11.273 3.971 1 94.38 121 ILE A C 1
ATOM 940 O O . ILE A 1 121 ? 3.498 11.781 4.352 1 94.38 121 ILE A O 1
ATOM 944 N N . VAL A 1 122 ? 4.969 11.406 2.773 1 92.94 122 VAL A N 1
ATOM 945 C CA . VAL A 1 122 ? 4.285 12.242 1.798 1 92.94 122 VAL A CA 1
ATOM 946 C C . VAL A 1 122 ? 2.873 11.719 1.558 1 92.94 122 VAL A C 1
ATOM 948 O O . VAL A 1 122 ? 1.906 12.477 1.567 1 92.94 122 VAL A O 1
ATOM 951 N N . ILE A 1 123 ? 2.762 10.461 1.44 1 88.38 123 ILE A N 1
ATOM 952 C CA . ILE A 1 123 ? 1.473 9.844 1.156 1 88.38 123 ILE A CA 1
ATOM 953 C C . ILE A 1 123 ? 0.535 10.031 2.348 1 88.38 123 ILE A C 1
ATOM 955 O O . ILE A 1 123 ? -0.672 10.211 2.172 1 88.38 123 ILE A O 1
ATOM 959 N N . SER A 1 124 ? 1.089 9.992 3.469 1 90.38 124 SER A N 1
ATOM 960 C CA . SER A 1 124 ? 0.283 10.117 4.68 1 90.38 124 SER A CA 1
ATOM 961 C C . SER A 1 124 ? -0.433 11.469 4.727 1 90.38 124 SER A C 1
ATOM 963 O O . SER A 1 124 ? -1.502 11.586 5.328 1 90.38 124 SER A O 1
ATOM 965 N N . TYR A 1 125 ? 0.107 12.5 4.062 1 93.19 125 TYR A N 1
ATOM 966 C CA . TYR A 1 125 ? -0.447 13.844 4.121 1 93.19 125 TYR A CA 1
ATOM 967 C C . TYR A 1 125 ? -1.642 13.984 3.188 1 93.19 125 TYR A C 1
ATOM 969 O O . TYR A 1 125 ? -2.426 14.93 3.309 1 93.19 125 TYR A O 1
ATOM 977 N N . LEU A 1 126 ? -1.81 13.102 2.271 1 88.06 126 LEU A N 1
ATOM 978 C CA . LEU A 1 126 ? -2.852 13.242 1.261 1 88.06 126 LEU A CA 1
ATOM 979 C C . LEU A 1 126 ? -4.234 13.289 1.906 1 88.06 126 LEU A C 1
ATOM 981 O O . LEU A 1 126 ? -5.039 14.164 1.588 1 88.06 126 LEU A O 1
ATOM 985 N N . GLY A 1 127 ? -4.434 12.375 2.797 1 86.56 127 GLY A N 1
ATOM 986 C CA . GLY A 1 127 ? -5.727 12.359 3.465 1 86.56 127 GLY A CA 1
ATOM 987 C C . GLY A 1 127 ? -5.953 13.562 4.352 1 86.56 127 GLY A C 1
ATOM 988 O O . GLY A 1 127 ? -7.043 14.141 4.359 1 86.56 127 GLY A O 1
ATOM 989 N N . TRP A 1 128 ? -4.977 13.938 5.035 1 90.31 128 TRP A N 1
ATOM 990 C CA . TRP A 1 128 ? -5.074 15.039 5.98 1 90.31 128 TRP A CA 1
ATOM 991 C C . TRP A 1 128 ? -5.344 16.359 5.254 1 90.31 128 TRP A C 1
ATOM 993 O O . TRP A 1 128 ? -6.27 17.094 5.605 1 90.31 128 TRP A O 1
ATOM 1003 N N . VAL A 1 129 ? -4.645 16.594 4.25 1 93.31 129 VAL A N 1
ATOM 1004 C CA . VAL A 1 129 ? -4.777 17.859 3.525 1 93.31 129 VAL A CA 1
ATOM 1005 C C . VAL A 1 129 ? -6.102 17.875 2.766 1 93.31 129 VAL A C 1
ATOM 1007 O O . VAL A 1 129 ? -6.777 18.906 2.715 1 93.31 129 VAL A O 1
ATOM 1010 N N . SER A 1 130 ? -6.453 16.797 2.227 1 91.81 130 SER A N 1
ATOM 1011 C CA . SER A 1 130 ? -7.699 16.719 1.476 1 91.81 130 SER A CA 1
ATOM 1012 C C . SER A 1 130 ? -8.898 17 2.373 1 91.81 130 SER A C 1
ATOM 1014 O O . SER A 1 130 ? -9.891 17.578 1.926 1 91.81 130 SER A O 1
ATOM 1016 N N . ALA A 1 131 ? -8.797 16.547 3.559 1 90.5 131 ALA A N 1
ATOM 1017 C CA . ALA A 1 131 ? -9.867 16.812 4.52 1 90.5 131 ALA A CA 1
ATOM 1018 C C . ALA A 1 131 ? -10.062 18.312 4.719 1 90.5 131 ALA A C 1
ATOM 1020 O O . ALA A 1 131 ? -11.188 18.781 4.875 1 90.5 131 ALA A O 1
ATOM 1021 N N . GLN A 1 132 ? -8.977 19.016 4.762 1 94.75 132 GLN A N 1
ATOM 1022 C CA . GLN A 1 132 ? -9.062 20.469 4.895 1 94.75 132 GLN A CA 1
ATOM 1023 C C . GLN A 1 132 ? -9.711 21.094 3.666 1 94.75 132 GLN A C 1
ATOM 1025 O O . GLN A 1 132 ? -10.555 21.984 3.789 1 94.75 132 GLN A O 1
ATOM 1030 N N . PHE A 1 133 ? -9.32 20.609 2.541 1 94.31 133 PHE A N 1
ATOM 1031 C CA . PHE A 1 133 ? -9.891 21.125 1.307 1 94.31 133 PHE A CA 1
ATOM 1032 C C . PHE A 1 133 ? -11.383 20.828 1.229 1 94.31 133 PHE A C 1
ATOM 1034 O O . PHE A 1 133 ? -12.18 21.672 0.825 1 94.31 133 PHE A O 1
ATOM 1041 N N . ALA A 1 134 ? -11.75 19.656 1.62 1 90.88 134 ALA A N 1
ATOM 1042 C CA . ALA A 1 134 ? -13.164 19.297 1.654 1 90.88 134 ALA A CA 1
ATOM 1043 C C . ALA A 1 134 ? -13.945 20.203 2.59 1 90.88 134 ALA A C 1
ATOM 1045 O O . ALA A 1 134 ? -15.086 20.578 2.293 1 90.88 134 ALA A O 1
ATOM 1046 N N . ALA A 1 135 ? -13.352 20.484 3.686 1 92.38 135 ALA A N 1
ATOM 1047 C CA . ALA A 1 135 ? -14 21.359 4.664 1 92.38 135 ALA A CA 1
ATOM 1048 C C . ALA A 1 135 ? -14.219 22.766 4.09 1 92.38 135 ALA A C 1
ATOM 1050 O O . ALA A 1 135 ? -15.211 23.422 4.406 1 92.38 135 ALA A O 1
ATOM 1051 N N . LEU A 1 136 ? -13.273 23.203 3.295 1 92.94 136 LEU A N 1
ATOM 1052 C CA . LEU A 1 136 ? -13.453 24.484 2.625 1 92.94 136 LEU A CA 1
ATOM 1053 C C . LEU A 1 136 ? -14.695 24.469 1.739 1 92.94 136 LEU A C 1
ATOM 1055 O O . LEU A 1 136 ? -15.422 25.453 1.66 1 92.94 136 LEU A O 1
ATOM 1059 N N . GLY A 1 137 ? -14.891 23.375 1.067 1 90.5 137 GLY A N 1
ATOM 1060 C CA . GLY A 1 137 ? -16.094 23.219 0.264 1 90.5 137 GLY A CA 1
ATOM 1061 C C . GLY A 1 137 ? -17.375 23.344 1.068 1 90.5 137 GLY A C 1
ATOM 1062 O O . GLY A 1 137 ? -18.297 24.047 0.653 1 90.5 137 GLY A O 1
ATOM 1063 N N . VAL A 1 138 ? -17.422 22.75 2.182 1 86.12 138 VAL A N 1
ATOM 1064 C CA . VAL A 1 138 ? -18.578 22.797 3.072 1 86.12 138 VAL A CA 1
ATOM 1065 C C . VAL A 1 138 ? -18.812 24.234 3.525 1 86.12 138 VAL A C 1
ATOM 1067 O O . VAL A 1 138 ? -19.953 24.719 3.512 1 86.12 138 VAL A O 1
ATOM 1070 N N . VAL A 1 139 ? -17.812 24.891 3.918 1 90.25 139 VAL A N 1
ATOM 1071 C CA . VAL A 1 139 ? -17.922 26.234 4.477 1 90.25 139 VAL A CA 1
ATOM 1072 C C . VAL A 1 139 ? -18.453 27.188 3.414 1 90.25 139 VAL A C 1
ATOM 1074 O O . VAL A 1 139 ? -19.375 27.969 3.668 1 90.25 139 VAL A O 1
ATOM 1077 N N . PHE A 1 140 ? -17.922 27.094 2.236 1 90.56 140 PHE A N 1
ATOM 1078 C CA . PHE A 1 140 ? -18.344 28 1.18 1 90.56 140 PHE A CA 1
ATOM 1079 C C . PHE A 1 140 ? -19.766 27.703 0.734 1 90.56 140 PHE A C 1
ATOM 1081 O O . PHE A 1 140 ? -20.516 28.609 0.367 1 90.56 140 PHE A O 1
ATOM 1088 N N . ASN A 1 141 ? -20.094 26.453 0.805 1 88.88 141 ASN A N 1
ATOM 1089 C CA . ASN A 1 141 ? -21.469 26.078 0.473 1 88.88 141 ASN A CA 1
ATOM 1090 C C . ASN A 1 141 ? -22.469 26.672 1.459 1 88.88 141 ASN A C 1
ATOM 1092 O O . ASN A 1 141 ? -23.484 27.25 1.052 1 88.88 141 ASN A O 1
ATOM 1096 N N . VAL A 1 142 ? -22.172 26.594 2.682 1 85.56 142 VAL A N 1
ATOM 1097 C CA . VAL A 1 142 ? -23.062 27.094 3.725 1 85.56 142 VAL A CA 1
ATOM 1098 C C . VAL A 1 142 ? -23.078 28.625 3.699 1 85.56 142 VAL A C 1
ATOM 1100 O O . VAL A 1 142 ? -24.141 29.234 3.818 1 85.56 142 VAL A O 1
ATOM 1103 N N . LEU A 1 143 ? -21.922 29.188 3.516 1 87.62 143 LEU A N 1
ATOM 1104 C CA . LEU A 1 143 ? -21.797 30.641 3.514 1 87.62 143 LEU A CA 1
ATOM 1105 C C . LEU A 1 143 ? -22.609 31.25 2.381 1 87.62 143 LEU A C 1
ATOM 1107 O O . LEU A 1 143 ? -23.078 32.375 2.5 1 87.62 143 LEU A O 1
ATOM 1111 N N . SER A 1 144 ? -22.734 30.516 1.348 1 88.19 144 SER A N 1
ATOM 1112 C CA . SER A 1 144 ? -23.422 31.031 0.168 1 88.19 144 SER A CA 1
ATOM 1113 C C . SER A 1 144 ? -24.859 30.547 0.118 1 88.19 144 SER A C 1
ATOM 1115 O O . SER A 1 144 ? -25.531 30.703 -0.907 1 88.19 144 SER A O 1
ATOM 1117 N N . ASP A 1 145 ? -25.281 29.984 1.146 1 87.25 145 ASP A N 1
ATOM 1118 C CA . ASP A 1 145 ? -26.641 29.453 1.212 1 87.25 145 ASP A CA 1
ATOM 1119 C C . ASP A 1 145 ? -26.906 28.5 0.039 1 87.25 145 ASP A C 1
ATOM 1121 O O . ASP A 1 145 ? -27.953 28.594 -0.605 1 87.25 145 ASP A O 1
ATOM 1125 N N . GLY A 1 146 ? -25.797 27.734 -0.316 1 87 146 GLY A N 1
ATOM 1126 C CA . GLY A 1 146 ? -25.969 26.703 -1.328 1 87 146 GLY A CA 1
ATOM 1127 C C . GLY A 1 146 ? -25.672 27.188 -2.732 1 87 146 GLY A C 1
ATOM 1128 O O . GLY A 1 146 ? -25.656 26.406 -3.68 1 87 146 GLY A O 1
ATOM 1129 N N . SER A 1 147 ? -25.438 28.469 -2.939 1 91.06 147 SER A N 1
ATOM 1130 C CA . SER A 1 147 ? -25.172 29 -4.27 1 91.06 147 SER A CA 1
ATOM 1131 C C . SER A 1 147 ? -23.859 28.5 -4.824 1 91.06 147 SER A C 1
ATOM 1133 O O . SER A 1 147 ? -23.688 28.391 -6.043 1 91.06 147 SER A O 1
ATOM 1135 N N . ILE A 1 148 ? -22.969 28.266 -3.914 1 92.06 148 ILE A N 1
ATOM 1136 C CA . ILE A 1 148 ? -21.688 27.672 -4.285 1 92.06 148 ILE A CA 1
ATOM 1137 C C . ILE A 1 148 ? -21.688 26.188 -3.936 1 92.06 148 ILE A C 1
ATOM 1139 O O . ILE A 1 148 ? -21.891 25.812 -2.777 1 92.06 148 ILE A O 1
ATOM 1143 N N . SER A 1 149 ? -21.531 25.406 -4.98 1 93.31 149 SER A N 1
ATOM 1144 C CA . SER A 1 149 ? -21.469 23.969 -4.699 1 93.31 149 SER A CA 1
ATOM 1145 C C . SER A 1 149 ? -20.25 23.625 -3.848 1 93.31 149 SER A C 1
ATOM 1147 O O . SER A 1 149 ? -19.281 24.375 -3.812 1 93.31 149 SER A O 1
ATOM 1149 N N . GLN A 1 150 ? -20.328 22.594 -3.164 1 89.62 150 GLN A N 1
ATOM 1150 C CA . GLN A 1 150 ? -19.188 22.156 -2.348 1 89.62 150 GLN A CA 1
ATOM 1151 C C . GLN A 1 150 ? -17.938 21.969 -3.199 1 89.62 150 GLN A C 1
ATOM 1153 O O . GLN A 1 150 ? -16.844 22.359 -2.791 1 89.62 150 GLN A O 1
ATOM 1158 N N . ASN A 1 151 ? -18.094 21.406 -4.379 1 92.56 151 ASN A N 1
ATOM 1159 C CA . ASN A 1 151 ? -16.953 21.188 -5.27 1 92.56 151 ASN A CA 1
ATOM 1160 C C . ASN A 1 151 ? -16.312 22.516 -5.688 1 92.56 151 ASN A C 1
ATOM 1162 O O . ASN A 1 151 ? -15.086 22.625 -5.691 1 92.56 151 ASN A O 1
ATOM 1166 N N . THR A 1 152 ? -17.109 23.406 -6.023 1 93.62 152 THR A N 1
ATOM 1167 C CA . THR A 1 152 ? -16.594 24.719 -6.387 1 93.62 152 THR A CA 1
ATOM 1168 C C . THR A 1 152 ? -15.93 25.391 -5.191 1 93.62 152 THR A C 1
ATOM 1170 O O . THR A 1 152 ? -14.922 26.094 -5.344 1 93.62 152 THR A O 1
ATOM 1173 N N . GLY A 1 153 ? -16.5 25.188 -4.031 1 93.44 153 GLY A N 1
ATOM 1174 C CA . GLY A 1 153 ? -15.891 25.703 -2.816 1 93.44 153 GLY A CA 1
ATOM 1175 C C . GLY A 1 153 ? -14.5 25.156 -2.555 1 93.44 153 GLY A C 1
ATOM 1176 O O . GLY A 1 153 ? -13.609 25.891 -2.123 1 93.44 153 GLY A O 1
ATOM 1177 N N . VAL A 1 154 ? -14.336 23.859 -2.777 1 94.38 154 VAL A N 1
ATOM 1178 C CA . VAL A 1 154 ? -13.031 23.219 -2.635 1 94.38 154 VAL A CA 1
ATOM 1179 C C . VAL A 1 154 ? -12.016 23.906 -3.543 1 94.38 154 VAL A C 1
ATOM 1181 O O . VAL A 1 154 ? -10.891 24.203 -3.119 1 94.38 154 VAL A O 1
ATOM 1184 N N . LEU A 1 155 ? -12.414 24.188 -4.766 1 95.19 155 LEU A N 1
ATOM 1185 C CA . LEU A 1 155 ? -11.523 24.781 -5.75 1 95.19 155 LEU A CA 1
ATOM 1186 C C . LEU A 1 155 ? -11.164 26.219 -5.363 1 95.19 155 LEU A C 1
ATOM 1188 O O . LEU A 1 155 ? -9.992 26.609 -5.441 1 95.19 155 LEU A O 1
ATOM 1192 N N . ILE A 1 156 ? -12.109 26.984 -4.902 1 91.88 156 ILE A N 1
ATOM 1193 C CA . ILE A 1 156 ? -11.883 28.375 -4.516 1 91.88 156 ILE A CA 1
ATOM 1194 C C . ILE A 1 156 ? -10.984 28.422 -3.285 1 91.88 156 ILE A C 1
ATOM 1196 O O . ILE A 1 156 ? -9.961 29.109 -3.281 1 91.88 156 ILE A O 1
ATOM 1200 N N . GLY A 1 157 ? -11.422 27.703 -2.273 1 92.12 157 GLY A N 1
ATOM 1201 C CA . GLY A 1 157 ? -10.633 27.672 -1.055 1 92.12 157 GLY A CA 1
ATOM 1202 C C . GLY A 1 157 ? -9.227 27.141 -1.272 1 92.12 157 GLY A C 1
ATOM 1203 O O . GLY A 1 157 ? -8.258 27.719 -0.753 1 92.12 157 GLY A O 1
ATOM 1204 N N . GLY A 1 158 ? -9.141 26.062 -2.012 1 94 158 GLY A N 1
ATOM 1205 C CA . GLY A 1 158 ? -7.844 25.484 -2.328 1 94 158 GLY A CA 1
ATOM 1206 C C . GLY A 1 158 ? -6.934 26.453 -3.062 1 94 158 GLY A C 1
ATOM 1207 O O . GLY A 1 158 ? -5.73 26.516 -2.787 1 94 158 GLY A O 1
ATOM 1208 N N . ALA A 1 159 ? -7.469 27.172 -3.979 1 93.56 159 ALA A N 1
ATOM 1209 C CA . ALA A 1 159 ? -6.691 28.141 -4.754 1 93.56 159 ALA A CA 1
ATOM 1210 C C . ALA A 1 159 ? -6.133 29.234 -3.855 1 93.56 159 ALA A C 1
ATOM 1212 O O . ALA A 1 159 ? -4.988 29.672 -4.027 1 93.56 159 ALA A O 1
ATOM 1213 N N . VAL A 1 160 ? -6.891 29.672 -2.924 1 91.19 160 VAL A N 1
ATOM 1214 C CA . VAL A 1 160 ? -6.469 30.734 -2.014 1 91.19 160 VAL A CA 1
ATOM 1215 C C . VAL A 1 160 ? -5.297 30.25 -1.161 1 91.19 160 VAL A C 1
ATOM 1217 O O . VAL A 1 160 ? -4.285 30.938 -1.034 1 91.19 160 VAL A O 1
ATOM 1220 N N . VAL A 1 161 ? -5.457 29.094 -0.602 1 92.75 161 VAL A N 1
ATOM 1221 C CA . VAL A 1 161 ? -4.422 28.516 0.251 1 92.75 161 VAL A CA 1
ATOM 1222 C C . VAL A 1 161 ? -3.158 28.266 -0.567 1 92.75 161 VAL A C 1
ATOM 1224 O O . VAL A 1 161 ? -2.047 28.516 -0.092 1 92.75 161 VAL A O 1
ATOM 1227 N N . LEU A 1 162 ? -3.352 27.828 -1.743 1 94.81 162 LEU A N 1
ATOM 1228 C CA . LEU A 1 162 ? -2.242 27.469 -2.623 1 94.81 162 LEU A CA 1
ATOM 1229 C C . LEU A 1 162 ? -1.402 28.703 -2.957 1 94.81 162 LEU A C 1
ATOM 1231 O O . LEU A 1 162 ? -0.171 28.625 -2.975 1 94.81 162 LEU A O 1
ATOM 1235 N N . VAL A 1 163 ? -1.978 29.797 -3.189 1 92.75 163 VAL A N 1
ATOM 1236 C CA . VAL A 1 163 ? -1.3 31 -3.67 1 92.75 163 VAL A CA 1
ATOM 1237 C C . VAL A 1 163 ? -0.266 31.453 -2.645 1 92.75 163 VAL A C 1
ATOM 1239 O O . VAL A 1 163 ? 0.91 31.625 -2.973 1 92.75 163 VAL A O 1
ATOM 1242 N N . TYR A 1 164 ? -0.67 31.656 -1.396 1 88.62 164 TYR A N 1
ATOM 1243 C CA . TYR A 1 164 ? 0.306 32.188 -0.456 1 88.62 164 TYR A CA 1
ATOM 1244 C C . TYR A 1 164 ? 1.264 31.109 0.02 1 88.62 164 TYR A C 1
ATOM 1246 O O . TYR A 1 164 ? 2.355 31.406 0.508 1 88.62 164 TYR A O 1
ATOM 1254 N N . THR A 1 165 ? 0.856 29.844 -0.116 1 91.88 165 THR A N 1
ATOM 1255 C CA . THR A 1 165 ? 1.743 28.75 0.296 1 91.88 165 THR A CA 1
ATOM 1256 C C . THR A 1 165 ? 2.852 28.547 -0.731 1 91.88 165 THR A C 1
ATOM 1258 O O . THR A 1 165 ? 4.012 28.328 -0.368 1 91.88 165 THR A O 1
ATOM 1261 N N . VAL A 1 166 ? 2.518 28.609 -1.988 1 94.69 166 VAL A N 1
ATOM 1262 C CA . VAL A 1 166 ? 3.469 28.359 -3.064 1 94.69 166 VAL A CA 1
ATOM 1263 C C . VAL A 1 166 ? 4.566 29.422 -3.053 1 94.69 166 VAL A C 1
ATOM 1265 O O . VAL A 1 166 ? 5.746 29.094 -3.229 1 94.69 166 VAL A O 1
ATOM 1268 N N . PHE A 1 167 ? 4.277 30.594 -2.756 1 91.62 167 PHE A N 1
ATOM 1269 C CA . PHE A 1 167 ? 5.246 31.672 -2.9 1 91.62 167 PHE A CA 1
ATOM 1270 C C . PHE A 1 167 ? 6.016 31.891 -1.602 1 91.62 167 PHE A C 1
ATOM 1272 O O . PHE A 1 167 ? 7.207 32.219 -1.625 1 91.62 167 PHE A O 1
ATOM 1279 N N . GLY A 1 168 ? 5.41 31.719 -0.544 1 91.81 168 GLY A N 1
ATOM 1280 C CA . GLY A 1 168 ? 6.059 32.125 0.688 1 91.81 168 GLY A CA 1
ATOM 1281 C C . GLY A 1 168 ? 6.559 30.969 1.522 1 91.81 168 GLY A C 1
ATOM 1282 O O . GLY A 1 168 ? 7.355 31.156 2.445 1 91.81 168 GLY A O 1
ATOM 1283 N N . GLY A 1 169 ? 6.164 29.781 1.261 1 92.31 169 GLY A N 1
ATOM 1284 C CA . GLY A 1 169 ? 6.609 28.641 2.039 1 92.31 169 GLY A CA 1
ATOM 1285 C C . GLY A 1 169 ? 6.383 28.812 3.531 1 92.31 169 GLY A C 1
ATOM 1286 O O . GLY A 1 169 ? 5.297 29.203 3.957 1 92.31 169 GLY A O 1
ATOM 1287 N N . MET A 1 170 ? 7.445 28.516 4.316 1 89.81 170 MET A N 1
ATOM 1288 C CA . MET A 1 170 ? 7.316 28.5 5.773 1 89.81 170 MET A CA 1
ATOM 1289 C C . MET A 1 170 ? 7.117 29.922 6.309 1 89.81 170 MET A C 1
ATOM 1291 O O . MET A 1 170 ? 6.441 30.109 7.316 1 89.81 170 MET A O 1
ATOM 1295 N N . TRP A 1 171 ? 7.656 30.875 5.648 1 90.12 171 TRP A N 1
ATOM 1296 C CA . TRP A 1 171 ? 7.477 32.25 6.078 1 90.12 171 TRP A CA 1
ATOM 1297 C C . TRP A 1 171 ? 6.008 32.656 6.008 1 90.12 171 TRP A C 1
ATOM 1299 O O . TRP A 1 171 ? 5.469 33.219 6.957 1 90.12 171 TRP A O 1
ATOM 1309 N N . SER A 1 172 ? 5.387 32.375 4.953 1 91 172 SER A N 1
ATOM 1310 C CA . SER A 1 172 ? 3.967 32.688 4.805 1 91 172 SER A CA 1
ATOM 1311 C C . SER A 1 172 ? 3.121 31.875 5.781 1 91 172 SER A C 1
ATOM 1313 O O . SER A 1 172 ? 2.195 32.406 6.398 1 91 172 SER A O 1
ATOM 1315 N N . VAL A 1 173 ? 3.449 30.609 5.871 1 90.94 173 VAL A N 1
ATOM 1316 C CA . VAL A 1 173 ? 2.693 29.719 6.742 1 90.94 173 VAL A CA 1
ATOM 1317 C C . VAL A 1 173 ? 2.787 30.203 8.188 1 90.94 173 VAL A C 1
ATOM 1319 O O . VAL A 1 173 ? 1.783 30.25 8.898 1 90.94 173 VAL A O 1
ATOM 1322 N N . ALA A 1 174 ? 3.932 30.625 8.609 1 90.88 174 ALA A N 1
ATOM 1323 C CA . ALA A 1 174 ? 4.164 31.016 9.992 1 90.88 174 ALA A CA 1
ATOM 1324 C C . ALA A 1 174 ? 3.377 32.281 10.352 1 90.88 174 ALA A C 1
ATOM 1326 O O . ALA A 1 174 ? 2.67 32.312 11.359 1 90.88 174 ALA A O 1
ATOM 1327 N N . TRP A 1 175 ? 3.391 33.188 9.516 1 89.94 175 TRP A N 1
ATOM 1328 C CA . TRP A 1 175 ? 2.793 34.469 9.867 1 89.94 175 TRP A CA 1
ATOM 1329 C C . TRP A 1 175 ? 1.28 34.438 9.672 1 89.94 175 TRP A C 1
ATOM 1331 O O . TRP A 1 175 ? 0.538 35.031 10.445 1 89.94 175 TRP A O 1
ATOM 1341 N N . THR A 1 176 ? 0.836 33.812 8.656 1 91.5 176 THR A N 1
ATOM 1342 C CA . THR A 1 176 ? -0.607 33.656 8.508 1 91.5 176 THR A CA 1
ATOM 1343 C C . THR A 1 176 ? -1.187 32.844 9.664 1 91.5 176 THR A C 1
ATOM 1345 O O . THR A 1 176 ? -2.234 33.188 10.211 1 91.5 176 THR A O 1
ATOM 1348 N N . THR A 1 177 ? -0.427 31.844 10.023 1 92.75 177 THR A N 1
ATOM 1349 C CA . THR A 1 177 ? -0.891 30.953 11.094 1 92.75 177 T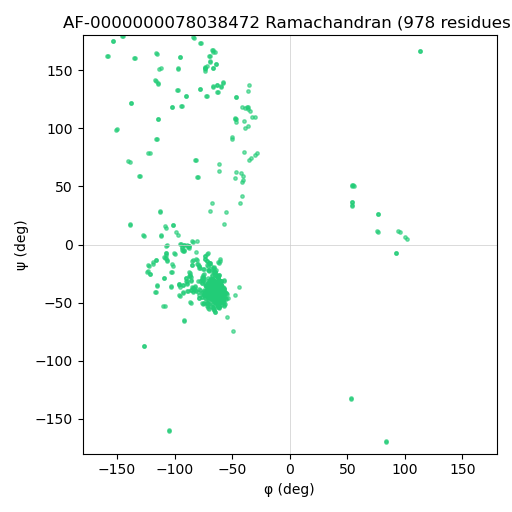HR A CA 1
ATOM 1350 C C . THR A 1 177 ? -0.952 31.703 12.422 1 92.75 177 THR A C 1
ATOM 1352 O O . THR A 1 177 ? -1.862 31.484 13.227 1 92.75 177 THR A O 1
ATOM 1355 N N . PHE A 1 178 ? -0.039 32.562 12.633 1 91.62 178 PHE A N 1
ATOM 1356 C CA . PHE A 1 178 ? -0.015 33.344 13.867 1 91.62 178 PHE A CA 1
ATOM 1357 C C . PHE A 1 178 ? -1.256 34.219 13.984 1 91.62 178 PHE A C 1
ATOM 1359 O O . PHE A 1 178 ? -1.917 34.219 15.023 1 91.62 178 PHE A O 1
ATOM 1366 N N . ILE A 1 179 ? -1.579 34.844 12.969 1 91.62 179 ILE A N 1
ATOM 1367 C CA . ILE A 1 179 ? -2.75 35.719 12.945 1 91.62 179 ILE A CA 1
ATOM 1368 C C . ILE A 1 179 ? -4.02 34.875 13.023 1 91.62 179 ILE A C 1
ATOM 1370 O O . ILE A 1 179 ? -4.949 35.219 13.766 1 91.62 179 ILE A O 1
ATOM 1374 N N . GLN A 1 180 ? -4.016 33.844 12.328 1 93.69 180 GLN A N 1
ATOM 1375 C CA . GLN A 1 180 ? -5.172 32.969 12.289 1 93.69 180 GLN A CA 1
ATOM 1376 C C . GLN A 1 180 ? -5.426 32.344 13.656 1 93.69 180 GLN A C 1
ATOM 1378 O O . GLN A 1 180 ? -6.578 32.125 14.047 1 93.69 180 GLN A O 1
ATOM 1383 N N . MET A 1 181 ? -4.398 32.094 14.367 1 93.56 181 MET A N 1
ATOM 1384 C CA . MET A 1 181 ? -4.562 31.531 15.703 1 93.56 181 MET A CA 1
ATOM 1385 C C . MET A 1 181 ? -5.336 32.469 16.609 1 93.56 181 MET A C 1
ATOM 1387 O O . MET A 1 181 ? -6.211 32.031 17.375 1 93.56 181 MET A O 1
ATOM 1391 N N . ILE A 1 182 ? -5.055 33.656 16.484 1 93.62 182 ILE A N 1
ATOM 1392 C CA . ILE A 1 182 ? -5.742 34.688 17.281 1 93.62 182 ILE A CA 1
ATOM 1393 C C . ILE A 1 182 ? -7.23 34.688 16.938 1 93.62 182 ILE A C 1
ATOM 1395 O O . ILE A 1 182 ? -8.086 34.688 17.828 1 93.62 182 ILE A O 1
ATOM 1399 N N . LEU A 1 183 ? -7.5 34.688 15.711 1 94.06 183 LEU A N 1
ATOM 1400 C CA . LEU A 1 183 ? -8.883 34.688 15.25 1 94.06 183 LEU A CA 1
ATOM 1401 C C . LEU A 1 183 ? -9.609 33.406 15.703 1 94.06 183 LEU A C 1
ATOM 1403 O O . LEU A 1 183 ? -10.781 33.438 16.062 1 94.06 183 LEU A O 1
ATOM 1407 N N . ILE A 1 184 ? -8.938 32.281 15.672 1 94.75 184 ILE A N 1
ATOM 1408 C CA . ILE A 1 184 ? -9.492 31 16.078 1 94.75 184 ILE A CA 1
ATOM 1409 C C . ILE A 1 184 ? -9.875 31.047 17.562 1 94.75 184 ILE A C 1
ATOM 1411 O O . ILE A 1 184 ? -11.023 30.766 17.922 1 94.75 184 ILE A O 1
ATOM 1415 N N . VAL A 1 185 ? -8.922 31.453 18.375 1 96.31 185 VAL A N 1
ATOM 1416 C CA . VAL A 1 185 ? -9.109 31.406 19.828 1 96.31 185 VAL A CA 1
ATOM 1417 C C . VAL A 1 185 ? -10.188 32.406 20.25 1 96.31 185 VAL A C 1
ATOM 1419 O O . VAL A 1 185 ? -11.148 32.031 20.922 1 96.31 185 VAL A O 1
ATOM 1422 N N . VAL A 1 186 ? -10.078 33.562 19.766 1 96.62 186 VAL A N 1
ATOM 1423 C CA . VAL A 1 186 ? -11.031 34.594 20.141 1 96.62 186 VAL A CA 1
ATOM 1424 C C . VAL A 1 186 ? -12.398 34.281 19.547 1 96.62 186 VAL A C 1
ATOM 1426 O O . VAL A 1 186 ? -13.422 34.375 20.234 1 96.62 186 VAL A O 1
ATOM 1429 N N . GLY A 1 187 ? -12.398 33.938 18.344 1 96.44 187 GLY A N 1
ATOM 1430 C CA . GLY A 1 187 ? -13.656 33.656 17.672 1 96.44 187 GLY A CA 1
ATOM 1431 C C . GLY A 1 187 ? -14.43 32.5 18.266 1 96.44 187 GLY A C 1
ATOM 1432 O O . GLY A 1 187 ? -15.617 32.625 18.562 1 96.44 187 GLY A O 1
ATOM 1433 N N . LEU A 1 188 ? -13.836 31.406 18.484 1 97.19 188 LEU A N 1
ATOM 1434 C CA . LEU A 1 188 ? -14.523 30.234 18.984 1 97.19 188 LEU A CA 1
ATOM 1435 C C . LEU A 1 188 ? -14.93 30.406 20.438 1 97.19 188 LEU A C 1
ATOM 1437 O O . LEU A 1 188 ? -15.969 29.906 20.859 1 97.19 188 LEU A O 1
ATOM 1441 N N . LEU A 1 189 ? -14.102 31.141 21.203 1 97.81 189 LEU A N 1
ATOM 1442 C CA . LEU A 1 189 ? -14.477 31.391 22.594 1 97.81 189 LEU A CA 1
ATOM 1443 C C . LEU A 1 189 ? -15.711 32.281 22.656 1 97.81 189 LEU A C 1
ATOM 1445 O O . LEU A 1 189 ? -16.562 32.094 23.531 1 97.81 189 LEU A O 1
ATOM 1449 N N . LEU A 1 190 ? -15.766 33.25 21.781 1 97.62 190 LEU A N 1
ATOM 1450 C CA . LEU A 1 190 ? -16.938 34.094 21.75 1 97.62 190 LEU A CA 1
ATOM 1451 C C . LEU A 1 190 ? -18.188 33.312 21.375 1 97.62 190 LEU A C 1
ATOM 1453 O O . LEU A 1 190 ? -19.234 33.5 22 1 97.62 190 LEU A O 1
ATOM 1457 N N . VAL A 1 191 ? -18.078 32.5 20.438 1 97.25 191 VAL A N 1
ATOM 1458 C CA . VAL A 1 191 ? -19.219 31.688 20.016 1 97.25 191 VAL A CA 1
ATOM 1459 C C . VAL A 1 191 ? -19.609 30.719 21.125 1 97.25 191 VAL A C 1
ATOM 1461 O O . VAL A 1 191 ? -20.797 30.5 21.375 1 97.25 191 VAL A O 1
ATOM 1464 N N . ALA A 1 192 ? -18.625 30.203 21.797 1 97.81 192 ALA A N 1
ATOM 1465 C CA . ALA A 1 192 ? -18.891 29.281 22.906 1 97.81 192 ALA A CA 1
ATOM 1466 C C . ALA A 1 192 ? -19.641 30 24.031 1 97.81 192 ALA A C 1
ATOM 1468 O O . ALA A 1 192 ? -20.531 29.422 24.641 1 97.81 192 ALA A O 1
ATOM 1469 N N . TYR A 1 193 ? -19.188 31.156 24.219 1 97.62 193 TYR A N 1
ATOM 1470 C CA . TYR A 1 193 ? -19.844 31.953 25.266 1 97.62 193 TYR A CA 1
ATOM 1471 C C . TYR A 1 193 ? -21.312 32.156 24.953 1 97.62 193 TYR A C 1
ATOM 1473 O O . TYR A 1 193 ? -22.172 31.906 25.781 1 97.62 193 TYR A O 1
ATOM 1481 N N . PHE A 1 194 ? -21.656 32.562 23.797 1 97.38 194 PHE A N 1
ATOM 1482 C CA . PHE A 1 194 ? -23.031 32.844 23.422 1 97.38 194 PHE A CA 1
ATOM 1483 C C . PHE A 1 194 ? -23.844 31.578 23.297 1 97.38 194 PHE A C 1
ATOM 1485 O O . PHE A 1 194 ? -25.031 31.578 23.625 1 97.38 194 PHE A O 1
ATOM 1492 N N . ALA A 1 195 ? -23.25 30.547 22.812 1 97.25 195 ALA A N 1
ATOM 1493 C CA . ALA A 1 195 ? -23.938 29.25 22.75 1 97.25 195 ALA A CA 1
ATOM 1494 C C . ALA A 1 195 ? -24.281 28.766 24.156 1 97.25 195 ALA A C 1
ATOM 1496 O O . ALA A 1 195 ? -25.375 28.234 24.375 1 97.25 195 ALA A O 1
ATOM 1497 N N . GLY A 1 196 ? -23.359 28.938 25.047 1 97.12 196 GLY A N 1
ATOM 1498 C CA . GLY A 1 196 ? -23.609 28.562 26.438 1 97.12 196 GLY A CA 1
ATOM 1499 C C . GLY A 1 196 ? -24.766 29.344 27.062 1 97.12 196 GLY A C 1
ATOM 1500 O O . GLY A 1 196 ? -25.578 28.766 27.781 1 97.12 196 GLY A O 1
ATOM 1501 N N . GLU A 1 197 ? -24.797 30.547 26.766 1 96.75 197 GLU A N 1
ATOM 1502 C CA . GLU A 1 197 ? -25.875 31.375 27.297 1 96.75 197 GLU A CA 1
ATOM 1503 C C . GLU A 1 197 ? -27.219 30.906 26.766 1 96.75 197 GLU A C 1
ATOM 1505 O O . GLU A 1 197 ? -28.188 30.812 27.516 1 96.75 197 GLU A O 1
ATOM 1510 N N . LYS A 1 198 ? -27.25 30.641 25.547 1 96.94 198 LYS A N 1
ATOM 1511 C CA . LYS A 1 198 ? -28.5 30.203 24.922 1 96.94 198 LYS A CA 1
ATOM 1512 C C . LYS A 1 198 ? -28.922 28.828 25.438 1 96.94 198 LYS A C 1
ATOM 1514 O O . LYS A 1 198 ? -30.109 28.5 25.453 1 96.94 198 LYS A O 1
ATOM 1519 N N . ALA A 1 199 ? -27.969 28.062 25.844 1 97.38 199 ALA A N 1
ATOM 1520 C CA . ALA A 1 199 ? -28.234 26.688 26.266 1 97.38 199 ALA A CA 1
ATOM 1521 C C . ALA A 1 199 ? -28.484 26.641 27.781 1 97.38 199 ALA A C 1
ATOM 1523 O O . ALA A 1 199 ? -28.734 25.562 28.328 1 97.38 199 ALA A O 1
ATOM 1524 N N . GLY A 1 200 ? -28.438 27.734 28.469 1 96.69 200 GLY A N 1
ATOM 1525 C CA . GLY A 1 200 ? -28.75 27.766 29.891 1 96.69 200 GLY A CA 1
ATOM 1526 C C . GLY A 1 200 ? -27.516 27.812 30.766 1 96.69 200 GLY A C 1
ATOM 1527 O O . GLY A 1 200 ? -27.594 27.672 31.984 1 96.69 200 GLY A O 1
ATOM 1528 N N . GLY A 1 201 ? -26.391 27.906 30.156 1 96.69 201 GLY A N 1
ATOM 1529 C CA . GLY A 1 201 ? -25.156 28.016 30.906 1 96.69 201 GLY A CA 1
ATOM 1530 C C . GLY A 1 201 ? -24.25 26.797 30.75 1 96.69 201 GLY A C 1
ATOM 1531 O O . GLY A 1 201 ? -24.703 25.734 30.328 1 96.69 201 GLY A O 1
ATOM 1532 N N . VAL A 1 202 ? -23.016 26.953 31.172 1 97 202 VAL A N 1
ATOM 1533 C CA . VAL A 1 202 ? -22 25.906 31.047 1 97 202 VAL A CA 1
ATOM 1534 C C . VAL A 1 202 ? -22.406 24.688 31.859 1 97 202 VAL A C 1
ATOM 1536 O O . VAL A 1 202 ? -22.281 23.547 31.406 1 97 202 VAL A O 1
ATOM 1539 N N . ALA A 1 203 ? -22.859 24.906 33.031 1 96.81 203 ALA A N 1
ATOM 1540 C CA . ALA A 1 203 ? -23.25 23.812 33.906 1 96.81 203 ALA A CA 1
ATOM 1541 C C . ALA A 1 203 ? -24.406 23.016 33.344 1 96.81 203 ALA A C 1
ATOM 1543 O O . ALA A 1 203 ? -24.422 21.781 33.438 1 96.81 203 ALA A O 1
ATOM 1544 N N . ALA A 1 204 ? -25.312 23.641 32.781 1 97.38 204 ALA A N 1
ATOM 1545 C CA . ALA A 1 204 ? -26.469 22.969 32.188 1 97.38 204 ALA A CA 1
ATOM 1546 C C . ALA A 1 204 ? -26.031 22.062 31.016 1 97.38 204 ALA A C 1
ATOM 1548 O O . ALA A 1 204 ? -26.547 20.953 30.875 1 97.38 204 ALA A O 1
ATOM 1549 N N . VAL A 1 205 ? -25.156 22.609 30.281 1 97.5 205 VAL A N 1
ATOM 1550 C CA . VAL A 1 205 ? -24.672 21.844 29.125 1 97.5 205 VAL A CA 1
ATOM 1551 C C . VAL A 1 205 ? -23.906 20.625 29.609 1 97.5 205 VAL A C 1
ATOM 1553 O O . VAL A 1 205 ? -24.109 19.516 29.094 1 97.5 205 VAL A O 1
ATOM 1556 N N . LEU A 1 206 ? -23.062 20.766 30.578 1 97.12 206 LEU A N 1
ATOM 1557 C CA . LEU A 1 206 ? -22.234 19.672 31.094 1 97.12 206 LEU A CA 1
ATOM 1558 C C . LEU A 1 206 ? -23.109 18.625 31.766 1 97.12 206 LEU A C 1
ATOM 1560 O O . LEU A 1 206 ? -22.859 17.422 31.625 1 97.12 206 LEU A O 1
ATOM 1564 N N . ASP A 1 207 ? -24.109 19.062 32.469 1 97.06 207 ASP A N 1
ATOM 1565 C CA . ASP A 1 207 ? -25.016 18.125 33.156 1 97.06 207 ASP A CA 1
ATOM 1566 C C . ASP A 1 207 ? -25.828 17.312 32.125 1 97.06 207 ASP A C 1
ATOM 1568 O O . ASP A 1 207 ? -26.031 16.109 32.312 1 97.06 207 ASP A O 1
ATOM 1572 N N . HIS A 1 208 ? -26.234 17.984 31.141 1 97.38 208 HIS A N 1
ATOM 1573 C CA . HIS A 1 208 ? -26.984 17.297 30.109 1 97.38 208 HIS A CA 1
ATOM 1574 C C . HIS A 1 208 ? -26.125 16.281 29.375 1 97.38 208 HIS A C 1
ATOM 1576 O O . HIS A 1 208 ? -26.578 15.164 29.094 1 97.38 208 HIS A O 1
ATOM 1582 N N . ALA A 1 209 ? -24.906 16.641 29.078 1 97.38 209 ALA A N 1
ATOM 1583 C CA . ALA A 1 209 ? -23.969 15.75 28.406 1 97.38 209 ALA A CA 1
ATOM 1584 C C . ALA A 1 209 ? -23.641 14.547 29.281 1 97.38 209 ALA A C 1
ATOM 1586 O O . ALA A 1 209 ? -23.531 13.422 28.781 1 97.38 209 ALA A O 1
ATOM 1587 N N . LYS A 1 210 ? -23.453 14.812 30.531 1 96.75 210 LYS A N 1
ATOM 1588 C CA . LYS A 1 210 ? -23.156 13.734 31.469 1 96.75 210 LYS A CA 1
ATOM 1589 C C . LYS A 1 210 ? -24.328 12.75 31.562 1 96.75 210 LYS A C 1
ATOM 1591 O O . LYS A 1 210 ? -24.125 11.539 31.547 1 96.75 210 LYS A O 1
ATOM 1596 N N . ALA A 1 211 ? -25.5 13.258 31.641 1 96.69 211 ALA A N 1
ATOM 1597 C CA . ALA A 1 211 ? -26.703 12.43 31.734 1 96.69 211 ALA A CA 1
ATOM 1598 C C . ALA A 1 211 ? -26.891 11.594 30.469 1 96.69 211 ALA A C 1
ATOM 1600 O O . ALA A 1 211 ? -27.406 10.477 30.531 1 96.69 211 ALA A O 1
ATOM 1601 N N . ALA A 1 212 ? -26.375 12.109 29.406 1 96.12 212 ALA A N 1
ATOM 1602 C CA . ALA A 1 212 ? -26.5 11.422 28.125 1 96.12 212 ALA A CA 1
ATOM 1603 C C . ALA A 1 212 ? -25.344 10.438 27.906 1 96.12 212 ALA A C 1
ATOM 1605 O O . ALA A 1 212 ? -25.266 9.789 26.875 1 96.12 212 ALA A O 1
ATOM 1606 N N . GLY A 1 213 ? -24.391 10.375 28.859 1 94.69 213 GLY A N 1
ATOM 1607 C CA . GLY A 1 213 ? -23.297 9.422 28.797 1 94.69 213 GLY A CA 1
ATOM 1608 C C . GLY A 1 213 ? -22.219 9.812 27.797 1 94.69 213 GLY A C 1
ATOM 1609 O O . GLY A 1 213 ? -21.5 8.953 27.281 1 94.69 213 GLY A O 1
ATOM 1610 N N . LYS A 1 214 ? -22.109 11.109 27.547 1 96.75 214 LYS A N 1
ATOM 1611 C CA . LYS A 1 214 ? -21.234 11.562 26.484 1 96.75 214 LYS A CA 1
ATOM 1612 C C . LYS A 1 214 ? -19.844 11.875 27.016 1 96.75 214 LYS A C 1
ATOM 1614 O O . LYS A 1 214 ? -18.891 12.07 26.25 1 96.75 214 LYS A O 1
ATOM 1619 N N . LEU A 1 215 ? -19.641 11.805 28.344 1 96.81 215 LEU A N 1
ATOM 1620 C CA . LEU A 1 215 ? -18.406 12.344 28.906 1 96.81 215 LEU A CA 1
ATOM 1621 C C . LEU A 1 215 ? -17.484 11.219 29.375 1 96.81 215 LEU A C 1
ATOM 1623 O O . LEU A 1 215 ? -16.5 11.469 30.078 1 96.81 215 LEU A O 1
ATOM 1627 N N . GLU A 1 216 ? -17.719 9.969 28.953 1 94.38 216 GLU A N 1
ATOM 1628 C CA . GLU A 1 216 ? -16.844 8.844 29.281 1 94.38 216 GLU A CA 1
ATOM 1629 C C . GLU A 1 216 ? -15.75 8.68 28.234 1 94.38 216 GLU A C 1
ATOM 1631 O O . GLU A 1 216 ? -16.047 8.516 27.047 1 94.38 216 GLU A O 1
ATOM 1636 N N . TRP A 1 217 ? -14.539 8.625 28.703 1 94.19 217 TRP A N 1
ATOM 1637 C CA . TRP A 1 217 ? -13.406 8.555 27.781 1 94.19 217 TRP A CA 1
ATOM 1638 C C . TRP A 1 217 ? -13.117 7.113 27.391 1 94.19 217 TRP A C 1
ATOM 1640 O O . TRP A 1 217 ? -12.602 6.852 26.297 1 94.19 217 TRP A O 1
ATOM 1650 N N . PHE A 1 218 ? -13.461 6.211 28.266 1 94.44 218 PHE A N 1
ATOM 1651 C CA . PHE A 1 218 ? -13 4.844 28.062 1 94.44 218 PHE A CA 1
ATOM 1652 C C . PHE A 1 218 ? -14.18 3.906 27.797 1 94.44 218 PHE A C 1
ATOM 1654 O O . PHE A 1 218 ? -15.234 4.043 28.422 1 94.44 218 PHE A O 1
ATOM 1661 N N . PRO A 1 219 ? -13.961 3.008 26.859 1 93.5 219 PRO A N 1
ATOM 1662 C CA . PRO A 1 219 ? -15 2 26.656 1 93.5 219 PRO A CA 1
ATOM 1663 C C . PRO A 1 219 ? -15.141 1.038 27.828 1 93.5 219 PRO A C 1
ATOM 1665 O O . PRO A 1 219 ? -14.25 0.976 28.688 1 93.5 219 PRO A O 1
ATOM 1668 N N . SER A 1 220 ? -16.266 0.314 27.734 1 90.31 220 SER A N 1
ATOM 1669 C CA . SER A 1 220 ? -16.484 -0.669 28.797 1 90.31 220 SER A CA 1
ATOM 1670 C C . SER A 1 220 ? -15.453 -1.788 28.734 1 90.31 220 SER A C 1
ATOM 1672 O O . SER A 1 220 ? -15.164 -2.324 27.656 1 90.31 220 SER A O 1
ATOM 1674 N N . LEU A 1 221 ? -14.938 -2.17 29.812 1 90.44 221 LEU A N 1
ATOM 1675 C CA . LEU A 1 221 ? -13.945 -3.234 29.891 1 90.44 221 LEU A CA 1
ATOM 1676 C C . LEU A 1 221 ? -14.57 -4.59 29.578 1 90.44 221 LEU A C 1
ATOM 1678 O O . LEU A 1 221 ? -13.859 -5.555 29.297 1 90.44 221 LEU A O 1
ATOM 1682 N N . ALA A 1 222 ? -15.836 -4.637 29.609 1 90.5 222 ALA A N 1
ATOM 1683 C CA . ALA A 1 222 ? -16.547 -5.879 29.328 1 90.5 222 ALA A CA 1
ATOM 1684 C C . ALA A 1 222 ? -16.516 -6.215 27.844 1 90.5 222 ALA A C 1
ATOM 1686 O O . ALA A 1 222 ? -16.781 -7.352 27.453 1 90.5 222 ALA A O 1
ATOM 1687 N N . ASP A 1 223 ? -16.094 -5.227 27.094 1 92.69 223 ASP A N 1
ATOM 1688 C CA . ASP A 1 223 ? -16.016 -5.422 25.641 1 92.69 223 ASP A CA 1
ATOM 1689 C C . ASP A 1 223 ? -14.562 -5.324 25.172 1 92.69 223 ASP A C 1
ATOM 1691 O O . ASP A 1 223 ? -14.125 -4.266 24.703 1 92.69 223 ASP A O 1
ATOM 1695 N N . PRO A 1 224 ? -13.93 -6.434 25.156 1 90.5 224 PRO A N 1
ATOM 1696 C CA . PRO A 1 224 ? -12.508 -6.43 24.797 1 90.5 224 PRO A CA 1
ATOM 1697 C C . PRO A 1 224 ? -12.242 -5.879 23.406 1 90.5 224 PRO A C 1
ATOM 1699 O O . PRO A 1 224 ? -11.211 -5.242 23.172 1 90.5 224 PRO A O 1
ATOM 1702 N N . GLN A 1 225 ? -13.125 -6.074 22.562 1 90.81 225 GLN A N 1
ATOM 1703 C CA . GLN A 1 225 ? -12.953 -5.566 21.203 1 90.81 225 GLN A CA 1
ATOM 1704 C C . GLN A 1 225 ? -13.008 -4.043 21.172 1 90.81 225 GLN A C 1
ATOM 1706 O O . GLN A 1 225 ? -12.25 -3.398 20.453 1 90.81 225 GLN A O 1
ATOM 1711 N N . ALA A 1 226 ? -13.914 -3.541 21.969 1 92.19 226 ALA A N 1
ATOM 1712 C CA . ALA A 1 226 ? -14.031 -2.088 22.031 1 92.19 226 ALA A CA 1
ATOM 1713 C C . ALA A 1 226 ? -12.773 -1.468 22.641 1 92.19 226 ALA A C 1
ATOM 1715 O O . ALA A 1 226 ? -12.336 -0.398 22.219 1 92.19 226 ALA A O 1
ATOM 1716 N N . VAL A 1 227 ? -12.227 -2.131 23.562 1 93.75 227 VAL A N 1
ATOM 1717 C CA . VAL A 1 227 ? -11.016 -1.657 24.219 1 93.75 227 VAL A CA 1
ATOM 1718 C C . VAL A 1 227 ? -9.844 -1.674 23.234 1 93.75 227 VAL A C 1
ATOM 1720 O O . VAL A 1 227 ? -9.094 -0.702 23.141 1 93.75 227 VAL A O 1
ATOM 1723 N N . LEU A 1 228 ? -9.734 -2.717 22.516 1 92.81 228 LEU A N 1
ATOM 1724 C CA . LEU A 1 228 ? -8.648 -2.852 21.547 1 92.81 228 LEU A CA 1
ATOM 1725 C C . LEU A 1 228 ? -8.773 -1.808 20.438 1 92.81 228 LEU A C 1
ATOM 1727 O O . LEU A 1 228 ? -7.766 -1.241 20 1 92.81 228 LEU A O 1
ATOM 1731 N N . THR A 1 229 ? -9.938 -1.608 20.094 1 91.38 229 THR A N 1
ATOM 1732 C CA . THR A 1 229 ? -10.18 -0.625 19.031 1 91.38 229 THR A CA 1
ATOM 1733 C C . THR A 1 229 ? -9.852 0.782 19.531 1 91.38 229 THR A C 1
ATOM 1735 O O . THR A 1 229 ? -9.273 1.584 18.797 1 91.38 229 THR A O 1
ATOM 1738 N N . TRP A 1 230 ? -10.219 1.056 20.75 1 94.88 230 TRP A N 1
ATOM 1739 C CA . TRP A 1 230 ? -9.938 2.35 21.359 1 94.88 230 TRP A CA 1
ATOM 1740 C C . TRP A 1 230 ? -8.438 2.598 21.438 1 94.88 230 TRP A C 1
ATOM 1742 O O . TRP A 1 230 ? -7.957 3.666 21.062 1 94.88 230 TRP A O 1
ATOM 1752 N N . PHE A 1 231 ? -7.711 1.638 21.812 1 95.06 231 PHE A N 1
ATOM 1753 C CA . PHE A 1 231 ? -6.266 1.764 21.953 1 95.06 231 PHE A CA 1
ATOM 1754 C C . PHE A 1 231 ? -5.59 1.858 20.594 1 95.06 231 PHE A C 1
ATOM 1756 O O . PHE A 1 231 ? -4.598 2.572 20.422 1 95.06 231 PHE A O 1
ATOM 1763 N N . ALA A 1 232 ? -6.086 1.097 19.688 1 93.88 232 ALA A N 1
ATOM 1764 C CA . ALA A 1 232 ? -5.543 1.156 18.344 1 93.88 232 ALA A CA 1
ATOM 1765 C C . ALA A 1 232 ? -5.691 2.555 17.75 1 93.88 232 ALA A C 1
ATOM 1767 O O . ALA A 1 232 ? -4.773 3.061 17.094 1 93.88 232 ALA A O 1
ATOM 1768 N N . ALA A 1 233 ? -6.848 3.121 18.016 1 92.75 233 ALA A N 1
ATOM 1769 C CA . ALA A 1 233 ? -7.09 4.477 17.531 1 92.75 233 ALA A CA 1
ATOM 1770 C C . ALA A 1 233 ? -6.145 5.477 18.188 1 92.75 233 ALA A C 1
ATOM 1772 O O . ALA A 1 233 ? -5.582 6.344 17.516 1 92.75 233 ALA A O 1
ATOM 1773 N N . LEU A 1 234 ? -5.945 5.312 19.438 1 96 234 LEU A N 1
ATOM 1774 C CA . LEU A 1 234 ? -5.062 6.184 20.203 1 96 234 LEU A CA 1
ATOM 1775 C C . LEU A 1 234 ? -3.623 6.07 19.719 1 96 234 LEU A C 1
ATOM 1777 O O . LEU A 1 234 ? -2.986 7.078 19.406 1 96 234 LEU A O 1
ATOM 1781 N N . VAL A 1 235 ? -3.188 4.879 19.531 1 96.56 235 VAL A N 1
ATOM 1782 C CA . VAL A 1 235 ? -1.789 4.625 19.203 1 96.56 235 VAL A CA 1
ATOM 1783 C C . VAL A 1 235 ? -1.513 5.051 17.766 1 96.56 235 VAL A C 1
ATOM 1785 O O . VAL A 1 235 ? -0.423 5.535 17.453 1 96.56 235 VAL A O 1
ATOM 1788 N N . THR A 1 236 ? -2.457 4.859 16.953 1 94.81 236 THR A N 1
ATOM 1789 C CA . THR A 1 236 ? -2.279 5.199 15.547 1 94.81 236 THR A CA 1
ATOM 1790 C C . THR A 1 236 ? -1.962 6.684 15.383 1 94.81 236 THR A C 1
ATOM 1792 O O . THR A 1 236 ? -1.016 7.047 14.68 1 94.81 236 THR A O 1
ATOM 1795 N N . VAL A 1 237 ? -2.652 7.516 16.078 1 94.69 237 VAL A N 1
ATOM 1796 C CA . VAL A 1 237 ? -2.426 8.953 15.93 1 94.69 237 VAL A CA 1
ATOM 1797 C C . VAL A 1 237 ? -1.288 9.398 16.844 1 94.69 237 VAL A C 1
ATOM 1799 O O . VAL A 1 237 ? -0.434 10.188 16.438 1 94.69 237 VAL A O 1
ATOM 1802 N N . ALA A 1 238 ? -1.248 8.836 18.031 1 97.5 238 ALA A N 1
ATOM 1803 C CA . ALA A 1 238 ? -0.259 9.273 19.016 1 97.5 238 ALA A CA 1
ATOM 1804 C C . ALA A 1 238 ? 1.157 8.938 18.547 1 97.5 238 ALA A C 1
ATOM 1806 O O . ALA A 1 238 ? 2.078 9.742 18.719 1 97.5 238 ALA A O 1
ATOM 1807 N N . LEU A 1 239 ? 1.294 7.773 17.969 1 97.88 239 LEU A N 1
ATOM 1808 C CA . LEU A 1 239 ? 2.625 7.328 17.562 1 97.88 239 LEU A CA 1
ATOM 1809 C C . LEU A 1 239 ? 2.818 7.473 16.062 1 97.88 239 LEU A C 1
ATOM 1811 O O . LEU A 1 239 ? 3.904 7.828 15.602 1 97.88 239 LEU A O 1
ATOM 1815 N N . GLY A 1 240 ? 1.787 7.227 15.344 1 96.56 240 GLY A N 1
ATOM 1816 C CA . GLY A 1 240 ? 1.864 7.305 13.891 1 96.56 240 GLY A CA 1
ATOM 1817 C C . GLY A 1 240 ? 2.115 8.711 13.383 1 96.56 240 GLY A C 1
ATOM 1818 O O . GLY A 1 240 ? 2.662 8.891 12.289 1 96.56 240 GLY A O 1
ATOM 1819 N N . SER A 1 241 ? 1.824 9.695 14.203 1 95.88 241 SER A N 1
ATOM 1820 C CA . SER A 1 241 ? 1.962 11.086 13.789 1 95.88 241 SER A CA 1
ATOM 1821 C C . SER A 1 241 ? 3.312 11.656 14.203 1 95.88 241 SER A C 1
ATOM 1823 O O . SER A 1 241 ? 3.639 12.797 13.875 1 95.88 241 SER A O 1
ATOM 1825 N N . ILE A 1 242 ? 4.066 10.883 14.805 1 97.62 242 ILE A N 1
ATOM 1826 C CA . ILE A 1 242 ? 5.355 11.375 15.281 1 97.62 242 ILE A CA 1
ATOM 1827 C C . ILE A 1 242 ? 6.305 11.555 14.102 1 97.62 242 ILE A C 1
ATOM 1829 O O . ILE A 1 242 ? 6.938 12.602 13.961 1 97.62 242 ILE A O 1
ATOM 1833 N N . PRO A 1 243 ? 6.34 10.539 13.234 1 97.56 243 PRO A N 1
ATOM 1834 C CA . PRO A 1 243 ? 7.23 10.75 12.086 1 97.56 243 PRO A CA 1
ATOM 1835 C C . PRO A 1 243 ? 6.602 11.617 11 1 97.56 243 PRO A C 1
ATOM 1837 O O . PRO A 1 243 ? 6.52 11.195 9.844 1 97.56 243 PRO A O 1
ATOM 1840 N N . GLN A 1 244 ? 6.223 12.773 11.336 1 95.94 244 GLN A N 1
ATOM 1841 C CA . GLN A 1 244 ? 5.629 13.719 10.398 1 95.94 244 GLN A CA 1
ATOM 1842 C C . GLN A 1 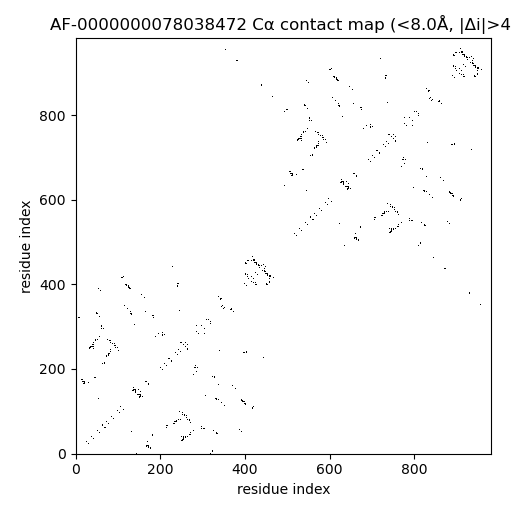244 ? 6.5 14.961 10.242 1 95.94 244 GLN A C 1
ATOM 1844 O O . GLN A 1 244 ? 7.105 15.43 11.211 1 95.94 244 GLN A O 1
ATOM 1849 N N . GLN A 1 245 ? 6.566 15.406 9.062 1 95.5 245 GLN A N 1
ATOM 1850 C CA . GLN A 1 245 ? 7.434 16.531 8.727 1 95.5 245 GLN A CA 1
ATOM 1851 C C . GLN A 1 245 ? 6.91 17.828 9.32 1 95.5 245 GLN A C 1
ATOM 1853 O O . GLN A 1 245 ? 7.688 18.734 9.648 1 95.5 245 GLN A O 1
ATOM 1858 N N . ASP A 1 246 ? 5.664 17.984 9.445 1 94.94 246 ASP A N 1
ATOM 1859 C CA . ASP A 1 246 ? 5.105 19.25 9.891 1 94.94 246 ASP A CA 1
ATOM 1860 C C . ASP A 1 246 ? 5.516 19.562 11.336 1 94.94 246 ASP A C 1
ATOM 1862 O O . ASP A 1 246 ? 5.887 20.688 11.648 1 94.94 246 ASP A O 1
ATOM 1866 N N . VAL A 1 247 ? 5.441 18.578 12.203 1 95.06 247 VAL A N 1
ATOM 1867 C CA . VAL A 1 247 ? 5.848 18.812 13.586 1 95.06 247 VAL A CA 1
ATOM 1868 C C . VAL A 1 247 ? 7.359 19 13.656 1 95.06 247 VAL A C 1
ATOM 1870 O O . VAL A 1 247 ? 7.84 19.906 14.336 1 95.06 247 VAL A O 1
ATOM 1873 N N . PHE A 1 248 ? 8.078 18.234 12.922 1 96.56 248 PHE A N 1
ATOM 1874 C CA . PHE A 1 248 ? 9.531 18.359 12.875 1 96.56 248 PHE A CA 1
ATOM 1875 C C . PHE A 1 248 ? 9.945 19.734 12.367 1 96.56 248 PHE A C 1
ATOM 1877 O O . PHE A 1 248 ? 10.867 20.344 12.914 1 96.56 248 PHE A O 1
ATOM 1884 N N . GLN A 1 249 ? 9.297 20.078 11.375 1 93.81 249 GLN A N 1
ATOM 1885 C CA . GLN A 1 249 ? 9.617 21.359 10.742 1 93.81 249 GLN A CA 1
ATOM 1886 C C . GLN A 1 249 ? 9.422 22.516 11.711 1 93.81 249 GLN A C 1
ATOM 1888 O O . GLN A 1 249 ? 10.203 23.469 11.711 1 93.81 249 GLN A O 1
ATOM 1893 N N . ARG A 1 250 ? 8.445 22.547 12.43 1 93.81 250 ARG A N 1
ATOM 1894 C CA . ARG A 1 250 ? 8.195 23.594 13.406 1 93.81 250 ARG A CA 1
ATOM 1895 C C . ARG A 1 250 ? 9.219 23.562 14.539 1 93.81 250 ARG A C 1
ATOM 1897 O O . ARG A 1 250 ? 9.688 24.594 15 1 93.81 250 ARG A O 1
ATOM 1904 N N . VAL A 1 251 ? 9.531 22.359 14.953 1 95.69 251 VAL A N 1
ATOM 1905 C CA . VAL A 1 251 ? 10.578 22.203 15.961 1 95.69 251 VAL A CA 1
ATOM 1906 C C . VAL A 1 251 ? 11.891 22.781 15.438 1 95.69 251 VAL A C 1
ATOM 1908 O O . VAL A 1 251 ? 12.555 23.562 16.141 1 95.69 251 VAL A O 1
ATOM 1911 N N . ASN A 1 252 ? 12.188 22.516 14.219 1 94.19 252 ASN A N 1
ATOM 1912 C CA . ASN A 1 252 ? 13.477 22.891 13.641 1 94.19 252 ASN A CA 1
ATOM 1913 C C . ASN A 1 252 ? 13.484 24.359 13.219 1 94.19 252 ASN A C 1
ATOM 1915 O O . ASN A 1 252 ? 14.547 24.906 12.914 1 94.19 252 ASN A O 1
ATOM 1919 N N . SER A 1 253 ? 12.391 24.953 13.164 1 92.94 253 SER A N 1
ATOM 1920 C CA . SER A 1 253 ? 12.305 26.375 12.836 1 92.94 253 SER A CA 1
ATOM 1921 C C . SER A 1 253 ? 12.438 27.25 14.078 1 92.94 253 SER A C 1
ATOM 1923 O O . SER A 1 253 ? 12.484 28.469 13.984 1 92.94 253 SER A O 1
ATOM 1925 N N . SER A 1 254 ? 12.586 26.625 15.219 1 95.81 254 SER A N 1
ATOM 1926 C CA . SER A 1 254 ? 12.672 27.328 16.484 1 95.81 254 SER A CA 1
ATOM 1927 C C . SER A 1 254 ? 14.016 28.016 16.641 1 95.81 254 SER A C 1
ATOM 1929 O O . SER A 1 254 ? 15.039 27.516 16.188 1 95.81 254 SER A O 1
ATOM 1931 N N . LYS A 1 255 ? 14.008 29.047 17.359 1 95.44 255 LYS A N 1
ATOM 1932 C CA . LYS A 1 255 ? 15.234 29.828 17.5 1 95.44 255 LYS A CA 1
ATOM 1933 C C . LYS A 1 255 ? 16.234 29.141 18.438 1 95.44 255 LYS A C 1
ATOM 1935 O O . LYS A 1 255 ? 17.438 29.375 18.344 1 95.44 255 LYS A O 1
ATOM 1940 N N . ASN A 1 256 ? 15.727 28.375 19.359 1 96.69 256 ASN A N 1
ATOM 1941 C CA . ASN A 1 256 ? 16.594 27.594 20.234 1 96.69 256 ASN A CA 1
ATOM 1942 C C . ASN A 1 256 ? 15.906 26.344 20.75 1 96.69 256 ASN A C 1
ATOM 1944 O O . ASN A 1 256 ? 14.727 26.109 20.453 1 96.69 256 ASN A O 1
ATOM 1948 N N . GLU A 1 257 ? 16.688 25.578 21.453 1 97.25 257 GLU A N 1
ATOM 1949 C CA . GLU A 1 257 ? 16.234 24.266 21.906 1 97.25 257 GLU A CA 1
ATOM 1950 C C . GLU A 1 257 ? 15.062 24.391 22.875 1 97.25 257 GLU A C 1
ATOM 1952 O O . GLU A 1 257 ? 14.148 23.562 22.844 1 97.25 257 GLU A O 1
ATOM 1957 N N . PHE A 1 258 ? 15.039 25.375 23.703 1 97.94 258 PHE A N 1
ATOM 1958 C CA . PHE A 1 258 ? 13.945 25.609 24.641 1 97.94 258 PHE A CA 1
ATOM 1959 C C . PHE A 1 258 ? 12.633 25.828 23.906 1 97.94 258 PHE A C 1
ATOM 1961 O O . PHE A 1 258 ? 11.609 25.25 24.25 1 97.94 258 PHE A O 1
ATOM 1968 N N . VAL A 1 259 ? 12.664 26.672 22.953 1 97.88 259 VAL A N 1
ATOM 1969 C CA . VAL A 1 259 ? 11.484 26.984 22.156 1 97.88 259 VAL A CA 1
ATOM 1970 C C . VAL A 1 259 ? 11.016 25.734 21.406 1 97.88 259 VAL A C 1
ATOM 1972 O O . VAL A 1 259 ? 9.812 25.469 21.328 1 97.88 259 VAL A O 1
ATOM 1975 N N . ALA A 1 260 ? 11.984 25 20.922 1 97.88 260 ALA A N 1
ATOM 1976 C CA . ALA A 1 260 ? 11.648 23.781 20.188 1 97.88 260 ALA A CA 1
ATOM 1977 C C . ALA A 1 260 ? 10.883 22.797 21.078 1 97.88 260 ALA A C 1
ATOM 1979 O O . ALA A 1 260 ? 9.828 22.297 20.688 1 97.88 260 ALA A O 1
ATOM 1980 N N . VAL A 1 261 ? 11.359 22.578 22.297 1 98.44 261 VAL A N 1
ATOM 1981 C CA . VAL A 1 261 ? 10.789 21.578 23.203 1 98.44 261 VAL A CA 1
ATOM 1982 C C . VAL A 1 261 ? 9.469 22.094 23.766 1 98.44 261 VAL A C 1
ATOM 1984 O O . VAL A 1 261 ? 8.438 21.453 23.656 1 98.44 261 VAL A O 1
ATOM 1987 N N . TRP A 1 262 ? 9.492 23.25 24.266 1 98.38 262 TRP A N 1
ATOM 1988 C CA . TRP A 1 262 ? 8.367 23.703 25.062 1 98.38 262 TRP A CA 1
ATOM 1989 C C . TRP A 1 262 ? 7.309 24.375 24.188 1 98.38 262 TRP A C 1
ATOM 1991 O O . TRP A 1 262 ? 6.117 24.359 24.516 1 98.38 262 TRP A O 1
ATOM 2001 N N . GLY A 1 263 ? 7.715 25.047 23.078 1 97.88 263 GLY A N 1
ATOM 2002 C CA . GLY A 1 263 ? 6.723 25.5 22.109 1 97.88 263 GLY A CA 1
ATOM 2003 C C . GLY A 1 263 ? 5.859 24.375 21.562 1 97.88 263 GLY A C 1
ATOM 2004 O O . GLY A 1 263 ? 4.645 24.531 21.438 1 97.88 263 GLY A O 1
ATOM 2005 N N . THR A 1 264 ? 6.492 23.234 21.344 1 98.25 264 THR A N 1
ATOM 2006 C CA . THR A 1 264 ? 5.789 22.078 20.812 1 98.25 264 THR A CA 1
ATOM 2007 C C . THR A 1 264 ? 4.945 21.422 21.891 1 98.25 264 THR A C 1
ATOM 2009 O O . THR A 1 264 ? 3.771 21.109 21.672 1 98.25 264 THR A O 1
ATOM 2012 N N . THR A 1 265 ? 5.527 21.234 23.094 1 98.56 265 THR A N 1
ATOM 2013 C CA . THR A 1 265 ? 4.844 20.578 24.188 1 98.56 265 THR A CA 1
ATOM 2014 C C . THR A 1 265 ? 3.607 21.359 24.625 1 98.56 265 THR A C 1
ATOM 2016 O O . THR A 1 265 ? 2.512 20.797 24.719 1 98.56 265 THR A O 1
ATOM 2019 N N . LEU A 1 266 ? 3.789 22.594 24.781 1 98.31 266 LEU A N 1
ATOM 2020 C CA . LEU A 1 266 ? 2.688 23.422 25.25 1 98.31 266 LEU A CA 1
ATOM 2021 C C . LEU A 1 266 ? 1.675 23.672 24.125 1 98.31 266 LEU A C 1
ATOM 2023 O O . LEU A 1 266 ? 0.484 23.844 24.391 1 98.31 266 LEU A O 1
ATOM 2027 N N . GLY A 1 267 ? 2.191 23.719 22.922 1 97.38 267 GLY A N 1
ATOM 2028 C CA . GLY A 1 267 ? 1.246 23.734 21.812 1 97.38 267 GLY A CA 1
ATOM 2029 C C . GLY A 1 267 ? 0.313 22.531 21.812 1 97.38 267 GLY A C 1
ATOM 2030 O O . GLY A 1 267 ? -0.885 22.672 21.562 1 97.38 267 GLY A O 1
ATOM 2031 N N . GLY A 1 268 ? 0.871 21.359 22.125 1 97.94 268 GLY A N 1
ATOM 2032 C CA . GLY A 1 268 ? 0.069 20.141 22.219 1 97.94 268 GLY A CA 1
ATOM 2033 C C . GLY A 1 268 ? -0.919 20.172 23.375 1 97.94 268 GLY A C 1
ATOM 2034 O O . GLY A 1 268 ? -2.062 19.734 23.234 1 97.94 268 GLY A O 1
ATOM 2035 N N . VAL A 1 269 ? -0.49 20.672 24.469 1 98.12 269 VAL A N 1
ATOM 2036 C CA . VAL A 1 269 ? -1.364 20.781 25.625 1 98.12 269 VAL A CA 1
ATOM 2037 C C . VAL A 1 269 ? -2.498 21.766 25.344 1 98.12 269 VAL A C 1
ATOM 2039 O O . VAL A 1 269 ? -3.66 21.484 25.641 1 98.12 269 VAL A O 1
ATOM 2042 N N . ALA A 1 270 ? -2.127 22.859 24.75 1 97.44 270 ALA A N 1
ATOM 2043 C CA . ALA A 1 270 ? -3.127 23.859 24.375 1 97.44 270 ALA A CA 1
ATOM 2044 C C . ALA A 1 270 ? -4.137 23.297 23.391 1 97.44 270 ALA A C 1
ATOM 2046 O O . ALA A 1 270 ? -5.328 23.609 23.453 1 97.44 270 ALA A O 1
ATOM 2047 N N . TYR A 1 271 ? -3.615 22.516 22.516 1 96.69 271 TYR A N 1
ATOM 2048 C CA . TYR A 1 271 ? -4.473 21.859 21.531 1 96.69 271 TYR A CA 1
ATOM 2049 C C . TYR A 1 271 ? -5.527 21 22.234 1 96.69 271 TYR A C 1
ATOM 2051 O O . TYR A 1 271 ? -6.719 21.109 21.922 1 96.69 271 TYR A O 1
ATOM 2059 N N . PHE A 1 272 ? -5.117 20.219 23.172 1 97.31 272 PHE A N 1
ATOM 2060 C CA . PHE A 1 272 ? -6.008 19.297 23.875 1 97.31 272 PHE A CA 1
ATOM 2061 C C . PHE A 1 272 ? -7.078 20.078 24.641 1 97.31 272 PHE A C 1
ATOM 2063 O O . PHE A 1 272 ? -8.266 19.766 24.547 1 97.31 272 PHE A O 1
ATOM 2070 N N . LEU A 1 273 ? -6.715 21.062 25.328 1 97.19 273 LEU A N 1
ATOM 2071 C CA . LEU A 1 273 ? -7.629 21.828 26.172 1 97.19 273 LEU A CA 1
ATOM 2072 C C . LEU A 1 273 ? -8.602 22.625 25.312 1 97.19 273 LEU A C 1
ATOM 2074 O O . LEU A 1 273 ? -9.805 22.672 25.609 1 97.19 273 LEU A O 1
ATOM 2078 N N . PHE A 1 274 ? -8.125 23.203 24.281 1 97.62 274 PHE A N 1
ATOM 2079 C CA . PHE A 1 274 ? -8.953 24.078 23.469 1 97.62 274 PHE A CA 1
ATOM 2080 C C . PHE A 1 274 ? -9.93 23.266 22.625 1 97.62 274 PHE A C 1
ATOM 2082 O O . PHE A 1 274 ? -10.945 23.797 22.156 1 97.62 274 PHE A O 1
ATOM 2089 N N . ALA A 1 275 ? -9.625 21.984 22.406 1 97 275 ALA A N 1
ATOM 2090 C CA . ALA A 1 275 ? -10.531 21.109 21.656 1 97 275 ALA A CA 1
ATOM 2091 C C . ALA A 1 275 ? -11.875 20.984 22.375 1 97 275 ALA A C 1
ATOM 2093 O O . ALA A 1 275 ? -12.875 20.609 21.766 1 97 275 ALA A O 1
ATOM 2094 N N . ALA A 1 276 ? -11.945 21.359 23.625 1 96.88 276 ALA A N 1
ATOM 2095 C CA . ALA A 1 276 ? -13.188 21.312 24.391 1 96.88 276 ALA A CA 1
ATOM 2096 C C . ALA A 1 276 ? -14.164 22.391 23.891 1 96.88 276 ALA A C 1
ATOM 2098 O O . ALA A 1 276 ? -15.375 22.25 24.062 1 96.88 276 ALA A O 1
ATOM 2099 N N . VAL A 1 277 ? -13.633 23.375 23.266 1 97.31 277 VAL A N 1
ATOM 2100 C CA . VAL A 1 277 ? -14.445 24.531 22.891 1 97.31 277 VAL A CA 1
ATOM 2101 C C . VAL A 1 277 ? -15.406 24.156 21.766 1 97.31 277 VAL A C 1
ATOM 2103 O O . VAL A 1 277 ? -16.625 24.312 21.891 1 97.31 277 VAL A O 1
ATOM 2106 N N . PRO A 1 278 ? -14.922 23.594 20.688 1 97.06 278 PRO A N 1
ATOM 2107 C CA . PRO A 1 278 ? -15.883 23.188 19.656 1 97.06 278 PRO A CA 1
ATOM 2108 C C . PRO A 1 278 ? -16.812 22.078 20.125 1 97.06 278 PRO A C 1
ATOM 2110 O O . PRO A 1 278 ? -17.969 22.016 19.703 1 97.06 278 PRO A O 1
ATOM 2113 N N . LEU A 1 279 ? -16.359 21.188 21 1 97.25 279 LEU A N 1
ATOM 2114 C CA . LEU A 1 279 ? -17.219 20.156 21.562 1 97.25 279 LEU A CA 1
ATOM 2115 C C . LEU A 1 279 ? -18.375 20.766 22.344 1 97.25 279 LEU A C 1
ATOM 2117 O O . LEU A 1 279 ? -19.516 20.312 22.25 1 97.25 279 LEU A O 1
ATOM 2121 N N . PHE A 1 280 ? -18 21.781 23.094 1 97.81 280 PHE A N 1
ATOM 2122 C CA . PHE A 1 280 ? -19 22.484 23.891 1 97.81 280 PHE A CA 1
ATOM 2123 C C . PHE A 1 280 ? -20.031 23.156 23 1 97.81 280 PHE A C 1
ATOM 2125 O O . PHE A 1 280 ? -21.234 23.047 23.25 1 97.81 280 PHE A O 1
ATOM 2132 N N . ILE A 1 281 ? -19.609 23.812 21.984 1 97.06 281 ILE A N 1
ATOM 2133 C CA . ILE A 1 281 ? -20.516 24.484 21.062 1 97.06 281 ILE A CA 1
ATOM 2134 C C . ILE A 1 281 ? -21.422 23.438 20.391 1 97.06 281 ILE A C 1
ATOM 2136 O O . ILE A 1 281 ? -22.625 23.641 20.297 1 97.06 281 ILE A O 1
ATOM 2140 N N . ALA A 1 282 ? -20.812 22.359 19.953 1 96.56 282 ALA A N 1
ATOM 2141 C CA . ALA A 1 282 ? -21.562 21.312 19.25 1 96.56 282 ALA A CA 1
ATOM 2142 C C . ALA A 1 282 ? -22.641 20.719 20.156 1 96.56 282 ALA A C 1
ATOM 2144 O O . ALA A 1 282 ? -23.766 20.516 19.719 1 96.56 282 ALA A O 1
ATOM 2145 N N . TYR A 1 283 ? -22.25 20.438 21.359 1 97.5 283 TYR A N 1
ATOM 2146 C CA . TYR A 1 283 ? -23.234 19.828 22.234 1 97.5 283 TYR A CA 1
ATOM 2147 C C . TYR A 1 283 ? -24.328 20.828 22.594 1 97.5 283 TYR A C 1
ATOM 2149 O O . TYR A 1 283 ? -25.484 20.438 22.766 1 97.5 283 TYR A O 1
ATOM 2157 N N . SER A 1 284 ? -24 22.078 22.75 1 97.75 284 SER A N 1
ATOM 2158 C CA . SER A 1 284 ? -25 23.109 23.016 1 97.75 284 SER A CA 1
ATOM 2159 C C . SER A 1 284 ? -26.062 23.141 21.922 1 97.75 284 SER A C 1
ATOM 2161 O O . SER A 1 284 ? -27.219 23.5 22.188 1 97.75 284 SER A O 1
ATOM 2163 N N . ALA A 1 285 ? -25.625 22.781 20.766 1 96.88 285 ALA A N 1
ATOM 2164 C CA . ALA A 1 285 ? -26.562 22.75 19.656 1 96.88 285 ALA A CA 1
ATOM 2165 C C . ALA A 1 285 ? -27.703 21.781 19.922 1 96.88 285 ALA A C 1
ATOM 2167 O O . ALA A 1 285 ? -28.844 22.016 19.516 1 96.88 285 ALA A O 1
ATOM 2168 N N . THR A 1 286 ? -27.406 20.688 20.594 1 96.62 286 THR A N 1
ATOM 2169 C CA . THR A 1 286 ? -28.422 19.688 20.922 1 96.62 286 THR A CA 1
ATOM 2170 C C . THR A 1 286 ? -29.469 20.266 21.875 1 96.62 286 THR A C 1
ATOM 2172 O O . THR A 1 286 ? -30.609 19.781 21.906 1 96.62 286 THR A O 1
ATOM 2175 N N . MET A 1 287 ? -29.125 21.266 22.609 1 97 287 MET A N 1
ATOM 2176 C CA . MET A 1 287 ? -30.031 21.875 23.578 1 97 287 MET A CA 1
ATOM 2177 C C . MET A 1 287 ? -30.719 23.094 23 1 97 287 MET A C 1
ATOM 2179 O O . MET A 1 287 ? -31.891 23.359 23.297 1 97 287 MET A O 1
ATOM 2183 N N . ILE A 1 288 ? -30.062 23.828 22.156 1 97.19 288 ILE A N 1
ATOM 2184 C CA . ILE A 1 288 ? -30.562 25.078 21.578 1 97.19 288 ILE A CA 1
ATOM 2185 C C . ILE A 1 288 ? -31.547 24.766 20.453 1 97.19 288 ILE A C 1
ATOM 2187 O O . ILE A 1 288 ? -32.562 25.422 20.312 1 97.19 288 ILE A O 1
ATOM 2191 N N . ALA A 1 289 ? -31.156 23.766 19.625 1 96.44 289 ALA A N 1
ATOM 2192 C CA . ALA A 1 289 ? -31.938 23.375 18.453 1 96.44 289 ALA A CA 1
ATOM 2193 C C . ALA A 1 289 ? -31.984 21.859 18.297 1 96.44 289 ALA A C 1
ATOM 2195 O O . ALA A 1 289 ? -31.484 21.328 17.312 1 96.44 289 ALA A O 1
ATOM 2196 N N . PRO A 1 290 ? -32.719 21.188 19.188 1 95.44 290 PRO A N 1
ATOM 2197 C CA . PRO A 1 290 ? -32.688 19.734 19.25 1 95.44 290 PRO A CA 1
ATOM 2198 C C . PRO A 1 290 ? -33.156 19.078 17.953 1 95.44 290 PRO A C 1
ATOM 2200 O O . PRO A 1 290 ? -32.562 18.109 17.484 1 95.44 290 PRO A O 1
ATOM 2203 N N . GLU A 1 291 ? -34.188 19.609 17.266 1 95.5 291 GLU A N 1
ATOM 2204 C CA . GLU A 1 291 ? -34.75 19 16.062 1 95.5 291 GLU A CA 1
ATOM 2205 C C . GLU A 1 291 ? -33.781 19.141 14.883 1 95.5 291 GLU A C 1
ATOM 2207 O O . GLU A 1 291 ? -33.531 18.172 14.164 1 95.5 291 GLU A O 1
ATOM 2212 N N . THR A 1 292 ? -33.281 20.328 14.781 1 93.81 292 THR A N 1
ATOM 2213 C CA . THR A 1 292 ? -32.344 20.594 13.695 1 93.81 292 THR A CA 1
ATOM 2214 C C . THR A 1 292 ? -31.062 19.75 13.867 1 93.81 292 THR A C 1
ATOM 2216 O O . THR A 1 292 ? -30.547 19.203 12.898 1 93.81 292 THR A O 1
ATOM 2219 N N . THR A 1 293 ? -30.609 19.625 15.078 1 95.12 293 THR A N 1
ATOM 2220 C CA . THR A 1 293 ? -29.391 18.891 15.375 1 95.12 293 THR A CA 1
ATOM 2221 C C . THR A 1 293 ? -29.594 17.391 15.117 1 95.12 293 THR A C 1
ATOM 2223 O O . THR A 1 293 ? -28.719 16.734 14.547 1 95.12 293 THR A O 1
ATOM 2226 N N . ALA A 1 294 ? -30.75 16.906 15.438 1 94.69 294 ALA A N 1
ATOM 2227 C CA . ALA A 1 294 ? -31.062 15.5 15.219 1 94.69 294 ALA A CA 1
ATOM 2228 C C . ALA A 1 294 ? -31.109 15.172 13.734 1 94.69 294 ALA A C 1
ATOM 2230 O O . ALA A 1 294 ? -30.656 14.102 13.305 1 94.69 294 ALA A O 1
ATOM 2231 N N . LYS A 1 295 ? -31.641 16.047 13.016 1 94.25 295 LYS A N 1
ATOM 2232 C CA . LYS A 1 295 ? -31.734 15.859 11.57 1 94.25 295 LYS A CA 1
ATOM 2233 C C . LYS A 1 295 ? -30.359 15.844 10.93 1 94.25 295 LYS A C 1
ATOM 2235 O O . LYS A 1 295 ? -30.062 14.992 10.094 1 94.25 295 LYS A O 1
ATOM 2240 N N . LEU A 1 296 ? -29.562 16.734 11.328 1 91.5 296 LEU A N 1
ATOM 2241 C CA . LEU A 1 296 ? -28.234 16.859 10.75 1 91.5 296 LEU A CA 1
ATOM 2242 C C . LEU A 1 296 ? -27.344 15.695 11.18 1 91.5 296 LEU A C 1
ATOM 2244 O O . LEU A 1 296 ? -26.453 15.289 10.43 1 91.5 296 LEU A O 1
ATOM 2248 N N . LEU A 1 297 ? -27.594 15.148 12.32 1 91.25 297 LEU A N 1
ATOM 2249 C CA . LEU A 1 297 ? -26.859 13.977 12.781 1 91.25 297 LEU A CA 1
ATOM 2250 C C . LEU A 1 297 ? -27.078 12.789 11.844 1 91.25 297 LEU A C 1
ATOM 2252 O O . LEU A 1 297 ? -26.188 11.953 11.68 1 91.25 297 LEU A O 1
ATOM 2256 N N . GLN A 1 298 ? -28.203 12.773 11.234 1 89.69 298 GLN A N 1
ATOM 2257 C CA . GLN A 1 298 ? -28.578 11.68 10.336 1 89.69 298 GLN A CA 1
ATOM 2258 C C . GLN A 1 298 ? -28.109 11.961 8.914 1 89.69 298 GLN A C 1
ATOM 2260 O O . GLN A 1 298 ? -27.75 11.031 8.18 1 89.69 298 GLN A O 1
ATOM 2265 N N . GLU A 1 299 ? -28.125 13.227 8.555 1 87.19 299 GLU A N 1
ATOM 2266 C CA . GLU A 1 299 ? -27.797 13.594 7.18 1 87.19 299 GLU A CA 1
ATOM 2267 C C . GLU A 1 299 ? -26.312 13.891 7.02 1 87.19 299 GLU A C 1
ATOM 2269 O O . GLU A 1 299 ? -25.609 13.195 6.285 1 87.19 299 GLU A O 1
ATOM 2274 N N . ASP A 1 300 ? -25.906 14.953 7.707 1 87.19 300 ASP A N 1
ATOM 2275 C CA . ASP A 1 300 ? -24.516 15.367 7.684 1 87.19 300 ASP A CA 1
ATOM 2276 C C . ASP A 1 300 ? -24.125 16.062 8.984 1 87.19 300 ASP A C 1
ATOM 2278 O O . ASP A 1 300 ? -24.281 17.281 9.109 1 87.19 300 ASP A O 1
ATOM 2282 N N . SER A 1 301 ? -23.531 15.32 9.805 1 87.94 301 SER A N 1
ATOM 2283 C CA . SER A 1 301 ? -23.234 15.812 11.148 1 87.94 301 SER A CA 1
ATOM 2284 C C . SER A 1 301 ? -22.219 16.938 11.109 1 87.94 301 SER A C 1
ATOM 2286 O O . SER A 1 301 ? -22.125 17.734 12.055 1 87.94 301 SER A O 1
ATOM 2288 N N . GLN A 1 302 ? -21.422 17.094 10.062 1 85.94 302 GLN A N 1
ATOM 2289 C CA . GLN A 1 302 ? -20.391 18.109 9.969 1 85.94 302 GLN A CA 1
ATOM 2290 C C . GLN A 1 302 ? -21 19.5 9.75 1 85.94 302 GLN A C 1
ATOM 2292 O O . GLN A 1 302 ? -20.312 20.516 9.914 1 85.94 302 GLN A O 1
ATOM 2297 N N . LEU A 1 303 ? -22.312 19.547 9.484 1 89 303 LEU A N 1
ATOM 2298 C CA . LEU A 1 303 ? -23 20.812 9.227 1 89 303 LEU A CA 1
ATOM 2299 C C . LEU A 1 303 ? -23.578 21.391 10.516 1 89 303 LEU A C 1
ATOM 2301 O O . LEU A 1 303 ? -24.031 22.531 10.539 1 89 303 LEU A O 1
ATOM 2305 N N . ILE A 1 304 ? -23.5 20.75 11.578 1 92.06 304 ILE A N 1
ATOM 2306 C CA . ILE A 1 304 ? -24.219 21.109 12.797 1 92.06 304 ILE A CA 1
ATOM 2307 C C . ILE A 1 304 ? -23.703 22.453 13.312 1 92.06 304 ILE A C 1
ATOM 2309 O O . ILE A 1 304 ? -24.484 23.359 13.586 1 92.06 304 ILE A O 1
ATOM 2313 N N . LEU A 1 305 ? -22.406 22.594 13.32 1 94 305 LEU A N 1
ATOM 2314 C CA . LEU A 1 305 ? -21.828 23.797 13.883 1 94 305 LEU A CA 1
ATOM 2315 C C . LEU A 1 305 ? -22.094 25 12.984 1 94 305 LEU A C 1
ATOM 2317 O O . LEU A 1 305 ? -22.625 26.016 13.438 1 94 305 LEU A O 1
ATOM 2321 N N . PRO A 1 306 ? -21.781 24.859 11.75 1 92.12 306 PRO A N 1
ATOM 2322 C CA . PRO A 1 306 ? -22.047 26 10.867 1 92.12 306 PRO A CA 1
ATOM 2323 C C . PRO A 1 306 ? -23.531 26.391 10.836 1 92.12 306 PRO A C 1
ATOM 2325 O O . PRO A 1 306 ? -23.859 27.562 10.805 1 92.12 306 PRO A O 1
ATOM 2328 N N . THR A 1 307 ? -24.391 25.406 10.938 1 91 307 THR A N 1
ATOM 2329 C CA . THR A 1 307 ? -25.828 25.656 10.898 1 91 307 THR A CA 1
ATOM 2330 C C . THR A 1 307 ? -26.297 26.312 12.195 1 91 307 THR A C 1
ATOM 2332 O O . THR A 1 307 ? -27.109 27.25 12.164 1 91 307 THR A O 1
ATOM 2335 N N . LEU A 1 308 ? -25.812 25.844 13.281 1 93.75 308 LEU A N 1
ATOM 2336 C CA . LEU A 1 308 ? -26.156 26.438 14.562 1 93.75 308 LEU A CA 1
ATOM 2337 C C . LEU A 1 308 ? -25.844 27.938 14.555 1 93.75 308 LEU A C 1
ATOM 2339 O O . LEU A 1 308 ? -26.672 28.75 14.969 1 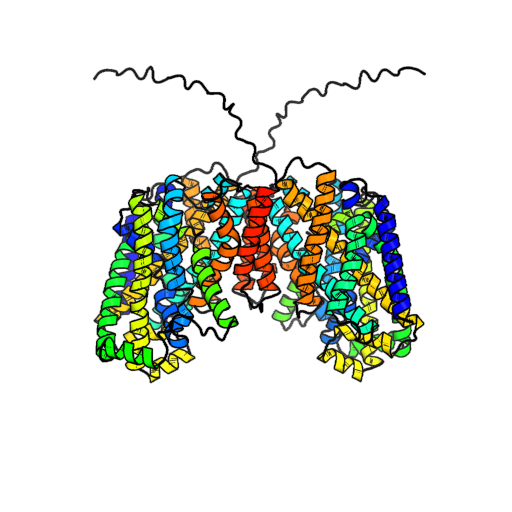93.75 308 LEU A O 1
ATOM 2343 N N . VAL A 1 309 ? -24.719 28.297 14.086 1 94.62 309 VAL A N 1
ATOM 2344 C CA . VAL A 1 309 ? -24.266 29.688 14.133 1 94.62 309 VAL A CA 1
ATOM 2345 C C . VAL A 1 309 ? -25.047 30.516 13.133 1 94.62 309 VAL A C 1
ATOM 2347 O O . VAL A 1 309 ? -25.469 31.641 13.438 1 94.62 309 VAL A O 1
ATOM 2350 N N . THR A 1 310 ? -25.25 29.953 11.984 1 91.81 310 THR A N 1
ATOM 2351 C CA . THR A 1 310 ? -25.938 30.703 10.93 1 91.81 310 THR A CA 1
ATOM 2352 C C . THR A 1 310 ? -27.391 30.984 11.32 1 91.81 310 THR A C 1
ATOM 2354 O O . THR A 1 310 ? -27.938 32.031 10.984 1 91.81 310 THR A O 1
ATOM 2357 N N . VAL A 1 311 ? -28 30.078 12.047 1 92.25 311 VAL A N 1
ATOM 2358 C CA . VAL A 1 311 ? -29.422 30.172 12.32 1 92.25 311 VAL A CA 1
ATOM 2359 C C . VAL A 1 311 ? -29.641 30.859 13.672 1 92.25 311 VAL A C 1
ATOM 2361 O O . VAL A 1 311 ? -30.562 31.672 13.812 1 92.25 311 VAL A O 1
ATOM 2364 N N . GLU A 1 312 ? -28.781 30.594 14.602 1 94.94 312 GLU A N 1
ATOM 2365 C CA . GLU A 1 312 ? -29.125 30.938 15.977 1 94.94 312 GLU A CA 1
ATOM 2366 C C . GLU A 1 312 ? -28.312 32.156 16.453 1 94.94 312 GLU A C 1
ATOM 2368 O O . GLU A 1 312 ? -28.625 32.75 17.484 1 94.94 312 GLU A O 1
ATOM 2373 N N . MET A 1 313 ? -27.375 32.562 15.703 1 95.5 313 MET A N 1
ATOM 2374 C CA . MET A 1 313 ? -26.5 33.625 16.188 1 95.5 313 MET A CA 1
ATOM 2375 C C . MET A 1 313 ? -26.672 34.906 15.367 1 95.5 313 MET A C 1
ATOM 2377 O O . MET A 1 313 ? -27.078 34.844 14.203 1 95.5 313 MET A O 1
ATOM 2381 N N . PRO A 1 314 ? -26.438 36.062 16 1 95.12 314 PRO A N 1
ATOM 2382 C CA . PRO A 1 314 ? -26.5 37.312 15.25 1 95.12 314 PRO A CA 1
ATOM 2383 C C . PRO A 1 314 ? -25.422 37.406 14.188 1 95.12 314 PRO A C 1
ATOM 2385 O O . PRO A 1 314 ? -24.422 36.688 14.234 1 95.12 314 PRO A O 1
ATOM 2388 N N . LEU A 1 315 ? -25.578 38.344 13.297 1 94 315 LEU A N 1
ATOM 2389 C CA . LEU A 1 315 ? -24.734 38.469 12.109 1 94 315 LEU A CA 1
ATOM 2390 C C . LEU A 1 315 ? -23.281 38.688 12.5 1 94 315 LEU A C 1
ATOM 2392 O O . LEU A 1 315 ? -22.375 38.125 11.891 1 94 315 LEU A O 1
ATOM 2396 N N . TRP A 1 316 ? -23.031 39.531 13.453 1 94 316 TRP A N 1
ATOM 2397 C CA . TRP A 1 316 ? -21.641 39.844 13.828 1 94 316 TRP A CA 1
ATOM 2398 C C . TRP A 1 316 ? -20.938 38.594 14.352 1 94 316 TRP A C 1
ATOM 2400 O O . TRP A 1 316 ? -19.75 38.406 14.109 1 94 316 TRP A O 1
ATOM 2410 N N . LEU A 1 317 ? -21.656 37.75 15.039 1 95.69 317 LEU A N 1
ATOM 2411 C CA . LEU A 1 317 ? -21.078 36.5 15.562 1 95.69 317 LEU A CA 1
ATOM 2412 C C . LEU A 1 317 ? -20.906 35.469 14.453 1 95.69 317 LEU A C 1
ATOM 2414 O O . LEU A 1 317 ? -20 34.656 14.516 1 95.69 317 LEU A O 1
ATOM 2418 N N . GLN A 1 318 ? -21.812 35.5 13.492 1 95.06 318 GLN A N 1
ATOM 2419 C CA . GLN A 1 318 ? -21.641 34.656 12.32 1 95.06 318 GLN A CA 1
ATOM 2420 C C . GLN A 1 318 ? -20.328 35 11.602 1 95.06 318 GLN A C 1
ATOM 2422 O O . GLN A 1 318 ? -19.594 34.094 11.203 1 95.06 318 GLN A O 1
ATOM 2427 N N . ILE A 1 319 ? -20.078 36.281 11.453 1 93.25 319 ILE A N 1
ATOM 2428 C CA . ILE A 1 319 ? -18.875 36.75 10.789 1 93.25 319 ILE A CA 1
ATOM 2429 C C . ILE A 1 319 ? -17.641 36.25 11.562 1 93.25 319 ILE A C 1
ATOM 2431 O O . ILE A 1 319 ? -16.688 35.75 10.977 1 93.25 319 ILE A O 1
ATOM 2435 N N . VAL A 1 320 ? -17.75 36.344 12.852 1 93.56 320 VAL A N 1
ATOM 2436 C CA . VAL A 1 320 ? -16.656 35.938 13.719 1 93.56 320 VAL A CA 1
ATOM 2437 C C . VAL A 1 320 ? -16.422 34.406 13.594 1 93.56 320 VAL A C 1
ATOM 2439 O O . VAL A 1 320 ? -15.281 33.969 13.477 1 93.56 320 VAL A O 1
ATOM 2442 N N . PHE A 1 321 ? -17.484 33.688 13.578 1 95.19 321 PHE A N 1
ATOM 2443 C CA . PHE A 1 321 ? -17.391 32.25 13.539 1 95.19 321 PHE A CA 1
ATOM 2444 C C . PHE A 1 321 ? -16.797 31.781 12.211 1 95.19 321 PHE A C 1
ATOM 2446 O O . PHE A 1 321 ? -15.867 30.969 12.188 1 95.19 321 PHE A O 1
ATOM 2453 N N . PHE A 1 322 ? -17.312 32.219 11.18 1 94.19 322 PHE A N 1
ATOM 2454 C CA . PHE A 1 322 ? -16.859 31.75 9.875 1 94.19 322 PHE A CA 1
ATOM 2455 C C . PHE A 1 322 ? -15.445 32.25 9.586 1 94.19 322 PHE A C 1
ATOM 2457 O O . PHE A 1 322 ? -14.672 31.562 8.914 1 94.19 322 PHE A O 1
ATOM 2464 N N . GLY A 1 323 ? -15.117 33.438 10.109 1 93.12 323 GLY A N 1
ATOM 2465 C CA . GLY A 1 323 ? -13.727 33.844 10.07 1 93.12 323 GLY A CA 1
ATOM 2466 C C . GLY A 1 323 ? -12.797 32.906 10.805 1 93.12 323 GLY A C 1
ATOM 2467 O O . GLY A 1 323 ? -11.727 32.562 10.305 1 93.12 323 GLY A O 1
ATOM 2468 N N . ALA A 1 324 ? -13.227 32.531 11.969 1 94.69 324 ALA A N 1
ATOM 2469 C CA . ALA A 1 324 ? -12.445 31.578 12.773 1 94.69 324 ALA A CA 1
ATOM 2470 C C . ALA A 1 324 ? -12.344 30.219 12.086 1 94.69 324 ALA A C 1
ATOM 2472 O O . ALA A 1 324 ? -11.281 29.609 12.07 1 94.69 324 ALA A O 1
ATOM 2473 N N . LEU A 1 325 ? -13.461 29.812 11.555 1 95.06 325 LEU A N 1
ATOM 2474 C CA . LEU A 1 325 ? -13.508 28.516 10.914 1 95.06 325 LEU A CA 1
ATOM 2475 C C . LEU A 1 325 ? -12.617 28.469 9.68 1 95.06 325 LEU A C 1
ATOM 2477 O O . LEU A 1 325 ? -11.891 27.5 9.461 1 95.06 325 LEU A O 1
ATOM 2481 N N . LEU A 1 326 ? -12.656 29.469 8.898 1 94.75 326 LEU A N 1
ATOM 2482 C CA . LEU A 1 326 ? -11.781 29.547 7.742 1 94.75 326 LEU A CA 1
ATOM 2483 C C . LEU A 1 326 ? -10.312 29.609 8.172 1 94.75 326 LEU A C 1
ATOM 2485 O O . LEU A 1 326 ? -9.445 29.031 7.512 1 94.75 326 LEU A O 1
ATOM 2489 N N . SER A 1 327 ? -10.109 30.344 9.242 1 94.5 327 SER A N 1
ATOM 2490 C CA . SER A 1 327 ? -8.758 30.406 9.789 1 94.5 327 SER A CA 1
ATOM 2491 C C . SER A 1 327 ? -8.258 29.016 10.188 1 94.5 327 SER A C 1
ATOM 2493 O O . SER A 1 327 ? -7.109 28.656 9.914 1 94.5 327 SER A O 1
ATOM 2495 N N . VAL A 1 328 ? -9.109 28.297 10.82 1 95.19 328 VAL A N 1
ATOM 2496 C CA . VAL A 1 328 ? -8.789 26.938 11.266 1 95.19 328 VAL A CA 1
ATOM 2497 C C . VAL A 1 328 ? -8.406 26.078 10.07 1 95.19 328 VAL A C 1
ATOM 2499 O O . VAL A 1 328 ? -7.371 25.406 10.094 1 95.19 328 VAL A O 1
ATOM 2502 N N . ILE A 1 329 ? -9.125 26.141 9.062 1 95.75 329 ILE A N 1
ATOM 2503 C CA . ILE A 1 329 ? -8.953 25.266 7.906 1 95.75 329 ILE A CA 1
ATOM 2504 C C . ILE A 1 329 ? -7.73 25.688 7.105 1 95.75 329 ILE A C 1
ATOM 2506 O O . ILE A 1 329 ? -6.91 24.859 6.719 1 95.75 329 ILE A O 1
ATOM 2510 N N . MET A 1 330 ? -7.582 26.953 6.941 1 94.12 330 MET A N 1
ATOM 2511 C CA . MET A 1 330 ? -6.523 27.469 6.082 1 94.12 330 MET A CA 1
ATOM 2512 C C . MET A 1 330 ? -5.16 27.312 6.75 1 94.12 330 MET A C 1
ATOM 2514 O O . MET A 1 330 ? -4.16 27.047 6.078 1 94.12 330 MET A O 1
ATOM 2518 N N . SER A 1 331 ? -5.094 27.562 8.047 1 94.31 331 SER A N 1
ATOM 2519 C CA . SER A 1 331 ? -3.826 27.406 8.758 1 94.31 331 SER A CA 1
ATOM 2520 C C . SER A 1 331 ? -3.322 25.969 8.688 1 94.31 331 SER A C 1
ATOM 2522 O O . SER A 1 331 ? -2.125 25.734 8.508 1 94.31 331 SER A O 1
ATOM 2524 N N . THR A 1 332 ? -4.246 25.016 8.781 1 95.06 332 THR A N 1
ATOM 2525 C CA . THR A 1 332 ? -3.887 23.609 8.672 1 95.06 332 THR A CA 1
ATOM 2526 C C . THR A 1 332 ? -3.551 23.25 7.227 1 95.06 332 THR A C 1
ATOM 2528 O O . THR A 1 332 ? -2.553 22.562 6.969 1 95.06 332 THR A O 1
ATOM 2531 N N . ALA A 1 333 ? -4.328 23.703 6.332 1 95.12 333 ALA A N 1
ATOM 2532 C CA . ALA A 1 333 ? -4.16 23.359 4.922 1 95.12 333 ALA A CA 1
ATOM 2533 C C . ALA A 1 333 ? -2.803 23.828 4.402 1 95.12 333 ALA A C 1
ATOM 2535 O O . ALA A 1 333 ? -2.111 23.078 3.701 1 95.12 333 ALA A O 1
ATOM 2536 N N . SER A 1 334 ? -2.443 25.031 4.723 1 93.81 334 SER A N 1
ATOM 2537 C CA . SER A 1 334 ? -1.188 25.562 4.203 1 93.81 334 SER A CA 1
ATOM 2538 C C . SER A 1 334 ? 0.01 24.812 4.777 1 93.81 334 SER A C 1
ATOM 2540 O O . SER A 1 334 ? 0.938 24.469 4.047 1 93.81 334 SER A O 1
ATOM 2542 N N . GLY A 1 335 ? -0.027 24.578 6.059 1 92.06 335 GLY A N 1
ATOM 2543 C CA . GLY A 1 335 ? 1.061 23.859 6.691 1 92.06 335 GLY A CA 1
ATOM 2544 C C . GLY A 1 335 ? 1.2 22.422 6.191 1 92.06 335 GLY A C 1
ATOM 2545 O O . GLY A 1 335 ? 2.314 21.938 6.023 1 92.06 335 GLY A O 1
ATOM 2546 N N . THR A 1 336 ? 0.132 21.781 5.973 1 93.62 336 THR A N 1
ATOM 2547 C CA . THR A 1 336 ? 0.155 20.375 5.582 1 93.62 336 THR A CA 1
ATOM 2548 C C . THR A 1 336 ? 0.344 20.234 4.074 1 93.62 336 THR A C 1
ATOM 2550 O O . THR A 1 336 ? 0.661 19.141 3.582 1 93.62 336 THR A O 1
ATOM 2553 N N . LEU A 1 337 ? 0.176 21.281 3.416 1 94.31 337 LEU A N 1
ATOM 2554 C CA . LEU A 1 337 ? 0.541 21.297 2.004 1 94.31 337 LEU A CA 1
ATOM 2555 C C . LEU A 1 337 ? 2.051 21.438 1.833 1 94.31 337 LEU A C 1
ATOM 2557 O O . LEU A 1 337 ? 2.641 20.812 0.951 1 94.31 337 LEU A O 1
ATOM 2561 N N . LEU A 1 338 ? 2.611 22.219 2.645 1 93.38 338 LEU A N 1
ATOM 2562 C CA . LEU A 1 338 ? 4.027 22.547 2.525 1 93.38 338 LEU A CA 1
ATOM 2563 C C . LEU A 1 338 ? 4.898 21.375 2.965 1 93.38 338 LEU A C 1
ATOM 2565 O O . LEU A 1 338 ? 5.871 21.031 2.293 1 93.38 338 LEU A O 1
ATOM 2569 N N . ALA A 1 339 ? 4.59 20.719 4.027 1 94.75 339 ALA A N 1
ATOM 2570 C CA . ALA A 1 339 ? 5.43 19.703 4.672 1 94.75 339 ALA A CA 1
ATOM 2571 C C . ALA A 1 339 ? 5.715 18.547 3.727 1 94.75 339 ALA A C 1
ATOM 2573 O O . ALA A 1 339 ? 6.875 18.188 3.494 1 94.75 339 ALA A O 1
ATOM 2574 N N . PRO A 1 340 ? 4.707 17.953 3.119 1 95.19 340 PRO A N 1
ATOM 2575 C CA . PRO A 1 340 ? 4.996 16.844 2.213 1 95.19 340 PRO A CA 1
ATOM 2576 C C . PRO A 1 340 ? 5.723 17.281 0.945 1 95.19 340 PRO A C 1
ATOM 2578 O O . PRO A 1 340 ? 6.52 16.531 0.389 1 95.19 340 PRO A O 1
ATOM 2581 N N . SER A 1 341 ? 5.449 18.484 0.511 1 95.25 341 SER A N 1
ATOM 2582 C CA . SER A 1 341 ? 6.121 18.984 -0.68 1 95.25 341 SER A CA 1
ATOM 2583 C C . SER A 1 341 ? 7.617 19.156 -0.441 1 95.25 341 SER A C 1
ATOM 2585 O O . SER A 1 341 ? 8.43 18.797 -1.293 1 95.25 341 SER A O 1
ATOM 2587 N N . VAL A 1 342 ? 7.926 19.656 0.689 1 94 342 VAL A N 1
ATOM 2588 C CA . VAL A 1 342 ? 9.32 19.828 1.083 1 94 342 VAL A CA 1
ATOM 2589 C C . VAL A 1 342 ? 9.984 18.453 1.234 1 94 342 VAL A C 1
ATOM 2591 O O . VAL A 1 342 ? 11.109 18.25 0.77 1 94 342 VAL A O 1
ATOM 2594 N N . THR A 1 343 ? 9.297 17.578 1.878 1 95.75 343 THR A N 1
ATOM 2595 C CA . THR A 1 343 ? 9.828 16.234 2.074 1 95.75 343 THR A CA 1
ATOM 2596 C C . THR A 1 343 ? 10.086 15.555 0.732 1 95.75 343 THR A C 1
ATOM 2598 O O . THR A 1 343 ? 11.141 14.945 0.536 1 95.75 343 THR A O 1
ATOM 2601 N N . PHE A 1 344 ? 9.234 15.695 -0.124 1 94.38 344 PHE A N 1
ATOM 2602 C CA . PHE A 1 344 ? 9.352 15.062 -1.431 1 94.38 344 PHE A CA 1
ATOM 2603 C C . PHE A 1 344 ? 10.539 15.625 -2.201 1 94.38 344 PHE A C 1
ATOM 2605 O O . PHE A 1 344 ? 11.344 14.875 -2.754 1 94.38 344 PHE A O 1
ATOM 2612 N N . THR A 1 345 ? 10.664 16.844 -2.271 1 93.38 345 THR A N 1
ATOM 2613 C CA . THR A 1 345 ? 11.703 17.484 -3.072 1 93.38 345 THR A CA 1
ATOM 2614 C C . THR A 1 345 ? 13.078 17.266 -2.436 1 93.38 345 THR A C 1
ATOM 2616 O O . THR A 1 345 ? 14.039 16.922 -3.125 1 93.38 345 THR A O 1
ATOM 2619 N N . GLU A 1 346 ? 13.148 17.406 -1.134 1 92.81 346 GLU A N 1
ATOM 2620 C CA . GLU A 1 346 ? 14.43 17.328 -0.436 1 92.81 346 GLU A CA 1
ATOM 2621 C C . GLU A 1 346 ? 14.914 15.883 -0.333 1 92.81 346 GLU A C 1
ATOM 2623 O O . GLU A 1 346 ? 16.125 15.625 -0.32 1 92.81 346 GLU A O 1
ATOM 2628 N N . ASN A 1 347 ? 13.984 14.992 -0.304 1 94 347 ASN A N 1
ATOM 2629 C CA . ASN A 1 347 ? 14.422 13.648 0.073 1 94 347 ASN A CA 1
ATOM 2630 C C . ASN A 1 347 ? 14.164 12.641 -1.04 1 94 347 ASN A C 1
ATOM 2632 O O . ASN A 1 347 ? 14.727 11.539 -1.028 1 94 347 ASN A O 1
ATOM 2636 N N . VAL A 1 348 ? 13.383 12.961 -1.935 1 88.69 348 VAL A N 1
ATOM 2637 C CA . VAL A 1 348 ? 13.148 12.062 -3.057 1 88.69 348 VAL A CA 1
ATOM 2638 C C . VAL A 1 348 ? 13.789 12.625 -4.32 1 88.69 348 VAL A C 1
ATOM 2640 O O . VAL A 1 348 ? 14.672 12 -4.914 1 88.69 348 VAL A O 1
ATOM 2643 N N . VAL A 1 349 ? 13.484 13.836 -4.629 1 87.5 349 VAL A N 1
ATOM 2644 C CA . VAL A 1 349 ? 13.969 14.445 -5.867 1 87.5 349 VAL A CA 1
ATOM 2645 C C . VAL A 1 349 ? 15.469 14.727 -5.75 1 87.5 349 VAL A C 1
ATOM 2647 O O . VAL A 1 349 ? 16.25 14.297 -6.594 1 87.5 349 VAL A O 1
ATOM 2650 N N . LYS A 1 350 ? 15.836 15.375 -4.684 1 88.25 350 LYS A N 1
ATOM 2651 C CA . LYS A 1 350 ? 17.234 15.781 -4.512 1 88.25 350 LYS A CA 1
ATOM 2652 C C . LYS A 1 350 ? 18.141 14.57 -4.328 1 88.25 350 LYS A C 1
ATOM 2654 O O . LYS A 1 350 ? 19.297 14.594 -4.73 1 88.25 350 LYS A O 1
ATOM 2659 N N . SER A 1 351 ? 17.562 13.547 -3.754 1 82.31 351 SER A N 1
ATOM 2660 C CA . SER A 1 351 ? 18.344 12.336 -3.533 1 82.31 351 SER A CA 1
ATOM 2661 C C . SER A 1 351 ? 18.719 11.672 -4.852 1 82.31 351 SER A C 1
ATOM 2663 O O . SER A 1 351 ? 19.781 11.055 -4.969 1 82.31 351 SER A O 1
ATOM 2665 N N . VAL A 1 352 ? 17.938 11.789 -5.836 1 78.62 352 VAL A N 1
ATOM 2666 C CA . VAL A 1 352 ? 18.156 11.102 -7.102 1 78.62 352 VAL A CA 1
ATOM 2667 C C . VAL A 1 352 ? 18.734 12.078 -8.133 1 78.62 352 VAL A C 1
ATOM 2669 O O . VAL A 1 352 ? 19.266 11.656 -9.164 1 78.62 352 VAL A O 1
ATOM 2672 N N . TRP A 1 353 ? 18.609 13.32 -7.863 1 80 353 TRP A N 1
ATOM 2673 C CA . TRP A 1 353 ? 19.172 14.383 -8.68 1 80 353 TRP A CA 1
ATOM 2674 C C . TRP A 1 353 ? 20.094 15.266 -7.852 1 80 353 TRP A C 1
ATOM 2676 O O . TRP A 1 353 ? 19.797 16.438 -7.617 1 80 353 TRP A O 1
ATOM 2686 N N . PRO A 1 354 ? 21.344 14.586 -7.711 1 78 354 PRO A N 1
ATOM 2687 C CA . PRO A 1 354 ? 22.281 15.367 -6.906 1 78 354 PRO A CA 1
ATOM 2688 C C . PRO A 1 354 ? 22.844 16.562 -7.66 1 78 354 PRO A C 1
ATOM 2690 O O . PRO A 1 354 ? 22.906 16.547 -8.891 1 78 354 PRO A O 1
ATOM 2693 N N . GLY A 1 355 ? 23.188 17.688 -6.973 1 82.5 355 GLY A N 1
ATOM 2694 C CA . GLY A 1 355 ? 23.859 18.828 -7.547 1 82.5 355 GLY A CA 1
ATOM 2695 C C . GLY A 1 355 ? 22.906 19.938 -7.977 1 82.5 355 GLY A C 1
ATOM 2696 O O . GLY A 1 355 ? 23.281 20.828 -8.727 1 82.5 355 GLY A O 1
ATOM 2697 N N . MET A 1 356 ? 21.719 19.781 -7.574 1 85.88 356 MET A N 1
ATOM 2698 C CA . MET A 1 356 ? 20.766 20.844 -7.887 1 85.88 356 MET A CA 1
ATOM 2699 C C . MET A 1 356 ? 21.156 22.156 -7.219 1 85.88 356 MET A C 1
ATOM 2701 O O . MET A 1 356 ? 21.625 22.156 -6.074 1 85.88 356 MET A O 1
ATOM 2705 N N . SER A 1 357 ? 21.016 23.203 -8.031 1 88 357 SER A N 1
ATOM 2706 C CA . SER A 1 357 ? 21.219 24.516 -7.438 1 88 357 SER A CA 1
ATOM 2707 C C . SER A 1 357 ? 20.109 24.875 -6.465 1 88 357 SER A C 1
ATOM 2709 O O . SER A 1 357 ? 19.031 24.25 -6.484 1 88 357 SER A O 1
ATOM 2711 N N . ASP A 1 358 ? 20.359 25.812 -5.652 1 89.69 358 ASP A N 1
ATOM 2712 C CA . ASP A 1 358 ? 19.359 26.281 -4.691 1 89.69 358 ASP A CA 1
ATOM 2713 C C . ASP A 1 358 ? 18.125 26.828 -5.402 1 89.69 358 ASP A C 1
ATOM 2715 O O . ASP A 1 358 ? 17 26.641 -4.941 1 89.69 358 ASP A O 1
ATOM 2719 N N . GLN A 1 359 ? 18.375 27.516 -6.465 1 90.62 359 GLN A N 1
ATOM 2720 C CA . GLN A 1 359 ? 17.266 28.094 -7.23 1 90.62 359 GLN A CA 1
ATOM 2721 C C . GLN A 1 359 ? 16.422 27 -7.875 1 90.62 359 GLN A C 1
ATOM 2723 O O . GLN A 1 359 ? 15.188 27.109 -7.93 1 90.62 359 GLN A O 1
ATOM 2728 N N . GLN A 1 360 ? 17.094 26.031 -8.375 1 88.19 360 GLN A N 1
ATOM 2729 C CA . GLN A 1 360 ? 16.391 24.906 -8.953 1 88.19 360 GLN A CA 1
ATOM 2730 C C . GLN A 1 360 ? 15.562 24.172 -7.906 1 88.19 360 GLN A C 1
ATOM 2732 O O . GLN A 1 360 ? 14.414 23.797 -8.164 1 88.19 360 GLN A O 1
ATOM 2737 N N . LEU A 1 361 ? 16.156 24 -6.828 1 90.5 361 LEU A N 1
ATOM 2738 C CA . LEU A 1 361 ? 15.469 23.328 -5.734 1 90.5 361 LEU A CA 1
ATOM 2739 C C . LEU A 1 361 ? 14.234 24.109 -5.297 1 90.5 361 LEU A C 1
ATOM 2741 O O . LEU A 1 361 ? 13.18 23.531 -5.043 1 90.5 361 LEU A O 1
ATOM 2745 N N . LEU A 1 362 ? 14.414 25.406 -5.18 1 91.88 362 LEU A N 1
ATOM 2746 C CA . LEU A 1 362 ? 13.297 26.25 -4.789 1 91.88 362 LEU A CA 1
ATOM 2747 C C . LEU A 1 362 ? 12.172 26.172 -5.812 1 91.88 362 LEU A C 1
ATOM 2749 O O . LEU A 1 362 ? 11 26.047 -5.441 1 91.88 362 LEU A O 1
ATOM 2753 N N . ARG A 1 363 ? 12.461 26.25 -7.07 1 91.5 363 ARG A N 1
ATOM 2754 C CA . ARG A 1 363 ? 11.461 26.172 -8.133 1 91.5 363 ARG A CA 1
ATOM 2755 C C . ARG A 1 363 ? 10.742 24.828 -8.125 1 91.5 363 ARG A C 1
ATOM 2757 O O . ARG A 1 363 ? 9.516 24.781 -8.273 1 91.5 363 ARG A O 1
ATOM 2764 N N . ILE A 1 364 ? 11.523 23.812 -7.953 1 90.69 364 ILE A N 1
ATOM 2765 C CA . ILE A 1 364 ? 10.938 22.484 -7.965 1 90.69 364 ILE A CA 1
ATOM 2766 C C . ILE A 1 364 ? 10.047 22.297 -6.742 1 90.69 364 ILE A C 1
ATOM 2768 O O . ILE A 1 364 ? 9.008 21.641 -6.82 1 90.69 364 ILE A O 1
ATOM 2772 N N . THR A 1 365 ? 10.461 22.812 -5.66 1 93.12 365 THR A N 1
ATOM 2773 C CA . THR A 1 365 ? 9.641 22.719 -4.453 1 93.12 365 THR A CA 1
ATOM 2774 C C . THR A 1 365 ? 8.305 23.438 -4.648 1 93.12 365 THR A C 1
ATOM 2776 O O . THR A 1 365 ? 7.258 22.906 -4.277 1 93.12 365 THR A O 1
ATOM 2779 N N . ARG A 1 366 ? 8.352 24.594 -5.258 1 94.62 366 ARG A N 1
ATOM 2780 C CA . ARG A 1 366 ? 7.129 25.344 -5.52 1 94.62 366 ARG A CA 1
ATOM 2781 C C . ARG A 1 366 ? 6.199 24.578 -6.453 1 94.62 366 ARG A C 1
ATOM 2783 O O . ARG A 1 366 ? 4.992 24.531 -6.223 1 94.62 366 ARG A O 1
ATOM 2790 N N . TRP A 1 367 ? 6.758 23.984 -7.41 1 93.06 367 TRP A N 1
ATOM 2791 C CA . TRP A 1 367 ? 5.957 23.203 -8.336 1 93.06 367 TRP A CA 1
ATOM 2792 C C . TRP A 1 367 ? 5.41 21.953 -7.656 1 93.06 367 TRP A C 1
ATOM 2794 O O . TRP A 1 367 ? 4.309 21.5 -7.969 1 93.06 367 TRP A O 1
ATOM 2804 N N . THR A 1 368 ? 6.219 21.406 -6.797 1 93.5 368 THR A N 1
ATOM 2805 C CA . THR A 1 368 ? 5.758 20.25 -6.043 1 93.5 368 THR A CA 1
ATOM 2806 C C . THR A 1 368 ? 4.559 20.609 -5.168 1 93.5 368 THR A C 1
ATOM 2808 O O . THR A 1 368 ? 3.633 19.812 -5.012 1 93.5 368 THR A O 1
ATOM 2811 N N . VAL A 1 369 ? 4.555 21.781 -4.609 1 95.62 369 VAL A N 1
ATOM 2812 C CA . VAL A 1 369 ? 3.416 22.25 -3.83 1 95.62 369 VAL A CA 1
ATOM 2813 C C . VAL A 1 369 ? 2.17 22.297 -4.711 1 95.62 369 VAL A C 1
ATOM 2815 O O . VAL A 1 369 ? 1.095 21.844 -4.305 1 95.62 369 VAL A O 1
ATOM 2818 N N . VAL A 1 370 ? 2.301 22.812 -5.906 1 95.38 370 VAL A N 1
ATOM 2819 C CA . VAL A 1 370 ? 1.188 22.906 -6.844 1 95.38 370 VAL A CA 1
ATOM 2820 C C . VAL A 1 370 ? 0.697 21.516 -7.215 1 95.38 370 VAL A C 1
ATOM 2822 O O . VAL A 1 370 ? -0.51 21.25 -7.238 1 95.38 370 VAL A O 1
ATOM 2825 N N . GLY A 1 371 ? 1.638 20.688 -7.508 1 92.06 371 GLY A N 1
ATOM 2826 C CA . GLY A 1 371 ? 1.284 19.312 -7.844 1 92.06 371 GLY A CA 1
ATOM 2827 C C . GLY A 1 371 ? 0.564 18.594 -6.723 1 92.06 371 GLY A C 1
ATOM 2828 O O . GLY A 1 371 ? -0.427 17.906 -6.961 1 92.06 371 GLY A O 1
ATOM 2829 N N . PHE A 1 372 ? 1.076 18.688 -5.578 1 93.25 372 PHE A N 1
ATOM 2830 C CA . PHE A 1 372 ? 0.447 18.062 -4.422 1 93.25 372 PHE A CA 1
ATOM 2831 C C . PHE A 1 372 ? -0.945 18.641 -4.184 1 93.25 372 PHE A C 1
ATOM 2833 O O . PHE A 1 372 ? -1.872 17.906 -3.828 1 93.25 372 PHE A O 1
ATOM 2840 N N . ALA A 1 373 ? -1.066 19.922 -4.34 1 95.31 373 ALA A N 1
ATOM 2841 C CA . ALA A 1 373 ? -2.371 20.578 -4.207 1 95.31 373 ALA A CA 1
ATOM 2842 C C . ALA A 1 373 ? -3.369 20 -5.211 1 95.31 373 ALA A C 1
ATOM 2844 O O . ALA A 1 373 ? -4.547 19.828 -4.891 1 95.31 373 ALA A O 1
ATOM 2845 N N . ALA A 1 374 ? -2.967 19.766 -6.363 1 91.81 374 ALA A N 1
ATOM 2846 C CA . ALA A 1 374 ? -3.83 19.188 -7.387 1 91.81 374 ALA A CA 1
ATOM 2847 C C . ALA A 1 374 ? -4.293 17.781 -6.98 1 91.81 374 ALA A C 1
ATOM 2849 O O . ALA A 1 374 ? -5.461 17.438 -7.156 1 91.81 374 ALA A O 1
ATOM 2850 N N . LEU A 1 375 ? -3.404 17.047 -6.438 1 87.56 375 LEU A N 1
ATOM 2851 C CA . LEU A 1 375 ? -3.738 15.695 -6.008 1 87.56 375 LEU A CA 1
ATOM 2852 C C . LEU A 1 375 ? -4.734 15.719 -4.852 1 87.56 375 LEU A C 1
ATOM 2854 O O . LEU A 1 375 ? -5.68 14.938 -4.824 1 87.56 375 LEU A O 1
ATOM 2858 N N . VAL A 1 376 ? -4.445 16.531 -3.967 1 91.69 376 VAL A N 1
ATOM 2859 C CA . VAL A 1 376 ? -5.309 16.656 -2.797 1 91.69 376 VAL A CA 1
ATOM 2860 C C . VAL A 1 376 ? -6.691 17.141 -3.225 1 91.69 376 VAL A C 1
ATOM 2862 O O . VAL A 1 376 ? -7.707 16.703 -2.674 1 91.69 376 VAL A O 1
ATOM 2865 N N . THR A 1 377 ? -6.73 18.047 -4.16 1 92.81 377 THR A N 1
ATOM 2866 C CA . THR A 1 377 ? -7.996 18.547 -4.691 1 92.81 377 THR A CA 1
ATOM 2867 C C . THR A 1 377 ? -8.773 17.422 -5.371 1 92.81 377 THR A C 1
ATOM 2869 O O . THR A 1 377 ? -9.977 17.266 -5.156 1 92.81 377 THR A O 1
ATOM 2872 N N . ALA A 1 378 ? -8.117 16.688 -6.102 1 85.44 378 ALA A N 1
ATOM 2873 C CA . ALA A 1 378 ? -8.758 15.555 -6.777 1 85.44 378 ALA A CA 1
ATOM 2874 C C . ALA A 1 378 ? -9.344 14.57 -5.773 1 85.44 378 ALA A C 1
ATOM 2876 O O . ALA A 1 378 ? -10.445 14.047 -5.98 1 85.44 378 ALA A O 1
ATOM 2877 N N . TYR A 1 379 ? -8.656 14.367 -4.742 1 85.31 379 TYR A N 1
ATOM 2878 C CA . TYR A 1 379 ? -9.141 13.477 -3.693 1 85.31 379 TYR A CA 1
ATOM 2879 C C . TYR A 1 379 ? -10.352 14.07 -2.984 1 85.31 379 TYR A C 1
ATOM 2881 O O . TYR A 1 379 ? -11.336 13.367 -2.73 1 85.31 379 TYR A O 1
ATOM 2889 N N . ALA A 1 380 ? -10.227 15.273 -2.686 1 89.06 380 ALA A N 1
ATOM 2890 C CA . ALA A 1 380 ? -11.312 15.945 -1.979 1 89.06 380 ALA A CA 1
ATOM 2891 C C . ALA A 1 380 ? -12.594 15.938 -2.809 1 89.06 380 ALA A C 1
ATOM 2893 O O . ALA A 1 380 ? -13.695 15.844 -2.262 1 89.06 380 ALA A O 1
ATOM 2894 N N . LEU A 1 381 ? -12.492 16.016 -4.086 1 88 381 LEU A N 1
ATOM 2895 C CA . LEU A 1 381 ? -13.641 16.062 -4.984 1 88 381 LEU A CA 1
ATOM 2896 C C . LEU A 1 381 ? -14.234 14.68 -5.199 1 88 381 LEU A C 1
ATOM 2898 O O . LEU A 1 381 ? -15.391 14.555 -5.621 1 88 381 LEU A O 1
ATOM 2902 N N . SER A 1 382 ? -13.492 13.68 -4.902 1 79.69 382 SER A N 1
ATOM 2903 C CA . SER A 1 382 ? -13.914 12.344 -5.301 1 79.69 382 SER A CA 1
ATOM 2904 C C . SER A 1 382 ? -14.352 11.516 -4.09 1 79.69 382 SER A C 1
ATOM 2906 O O . SER A 1 382 ? -15 10.484 -4.238 1 79.69 382 SER A O 1
ATOM 2908 N N . THR A 1 383 ? -14.109 11.961 -2.947 1 75.94 383 THR A N 1
ATOM 2909 C CA . THR A 1 383 ? -14.336 11.102 -1.792 1 75.94 383 THR A CA 1
ATOM 2910 C C . THR A 1 383 ? -15.703 11.391 -1.167 1 75.94 383 THR A C 1
ATOM 2912 O O . THR A 1 383 ? -16.219 12.508 -1.275 1 75.94 383 THR A O 1
ATOM 2915 N N . ASN A 1 384 ? -16.188 10.312 -0.568 1 72.94 384 ASN A N 1
ATOM 2916 C CA . ASN A 1 384 ? -17.406 10.453 0.221 1 72.94 384 ASN A CA 1
ATOM 2917 C C . ASN A 1 384 ? -17.125 10.25 1.71 1 72.94 384 ASN A C 1
ATOM 2919 O O . ASN A 1 384 ? -18.062 10.195 2.512 1 72.94 384 ASN A O 1
ATOM 2923 N N . ASP A 1 385 ? -15.859 10.148 2.037 1 71.81 385 ASP A N 1
ATOM 2924 C CA . ASP A 1 385 ? -15.492 9.953 3.436 1 71.81 385 ASP A CA 1
ATOM 2925 C C . ASP A 1 385 ? -15.711 11.227 4.25 1 71.81 385 ASP A C 1
ATOM 2927 O O . ASP A 1 385 ? -15.648 12.328 3.709 1 71.81 385 ASP A O 1
ATOM 2931 N N . SER A 1 386 ? -15.93 10.992 5.551 1 76.44 386 SER A N 1
ATOM 2932 C CA . SER A 1 386 ? -15.953 12.133 6.461 1 76.44 386 SER A CA 1
ATOM 2933 C C . SER A 1 386 ? -14.562 12.742 6.617 1 76.44 386 SER A C 1
ATOM 2935 O O . SER A 1 386 ? -13.555 12.078 6.367 1 76.44 386 SER A O 1
ATOM 2937 N N . ILE A 1 387 ? -14.531 13.914 6.988 1 78.25 387 ILE A N 1
ATOM 2938 C CA . ILE A 1 387 ? -13.289 14.641 7.234 1 78.25 387 ILE A CA 1
ATOM 2939 C C . ILE A 1 387 ? -12.461 13.906 8.289 1 78.25 387 ILE A C 1
ATOM 2941 O O . ILE A 1 387 ? -11.258 13.711 8.117 1 78.25 387 ILE A O 1
ATOM 2945 N N . HIS A 1 388 ? -13.125 13.438 9.297 1 74.75 388 HIS A N 1
ATOM 2946 C CA . HIS A 1 388 ? -12.445 12.742 10.383 1 74.75 388 HIS A CA 1
ATOM 2947 C C . HIS A 1 388 ? -11.812 11.445 9.898 1 74.75 388 HIS A C 1
ATOM 2949 O O . HIS A 1 388 ? -10.656 11.156 10.242 1 74.75 388 HIS A O 1
ATOM 2955 N N . LYS A 1 389 ? -12.477 10.703 9.094 1 75.44 389 LYS A N 1
ATOM 2956 C CA . LYS A 1 389 ? -11.992 9.414 8.602 1 75.44 389 LYS A CA 1
ATOM 2957 C C . LYS A 1 389 ? -10.828 9.602 7.637 1 75.44 389 LYS A C 1
ATOM 2959 O O . LYS A 1 389 ? -9.875 8.82 7.637 1 75.44 389 LYS A O 1
ATOM 2964 N N . MET A 1 390 ? -10.82 10.68 6.883 1 77.5 390 MET A N 1
ATOM 2965 C CA . MET A 1 390 ? -9.742 10.984 5.941 1 77.5 390 MET A CA 1
ATOM 2966 C C . MET A 1 390 ? -8.43 11.242 6.68 1 77.5 390 MET A C 1
ATOM 2968 O O . MET A 1 390 ? -7.375 10.773 6.254 1 77.5 390 MET A O 1
ATOM 2972 N N . VAL A 1 391 ? -8.531 11.828 7.758 1 78.25 391 VAL A N 1
ATOM 2973 C CA . VAL A 1 391 ? -7.344 12.203 8.523 1 78.25 391 VAL A CA 1
ATOM 2974 C C . VAL A 1 391 ? -6.797 10.984 9.258 1 78.25 391 VAL A C 1
ATOM 2976 O O . VAL A 1 391 ? -5.586 10.75 9.273 1 78.25 391 VAL A O 1
ATOM 2979 N N . GLU A 1 392 ? -7.652 10.266 9.883 1 75.5 392 GLU A N 1
ATOM 2980 C CA . GLU A 1 392 ? -7.211 9.109 10.656 1 75.5 392 GLU A CA 1
ATOM 2981 C C . GLU A 1 392 ? -6.477 8.109 9.773 1 75.5 392 GLU A C 1
ATOM 2983 O O . GLU A 1 392 ? -5.488 7.504 10.203 1 75.5 392 GLU A O 1
ATOM 2988 N N . ASN A 1 393 ? -6.867 7.906 8.625 1 78.94 393 ASN A N 1
ATOM 2989 C CA . ASN A 1 393 ? -6.262 6.945 7.707 1 78.94 393 ASN A CA 1
ATOM 2990 C C . ASN A 1 393 ? -4.871 7.391 7.266 1 78.94 393 ASN A C 1
ATOM 2992 O O . ASN A 1 393 ? -4.047 6.566 6.867 1 78.94 393 ASN A O 1
ATOM 2996 N N . ALA A 1 394 ? -4.633 8.633 7.504 1 82.5 394 ALA A N 1
ATOM 2997 C CA . ALA A 1 394 ? -3.393 9.25 7.035 1 82.5 394 ALA A CA 1
ATOM 2998 C C . ALA A 1 394 ? -2.191 8.734 7.816 1 82.5 394 ALA A C 1
ATOM 3000 O O . ALA A 1 394 ? -1.077 8.672 7.289 1 82.5 394 ALA A O 1
ATOM 3001 N N . TYR A 1 395 ? -2.387 8.211 9 1 89.88 395 TYR A N 1
ATOM 3002 C CA . TYR A 1 395 ? -1.248 7.953 9.875 1 89.88 395 TYR A CA 1
ATOM 3003 C C . TYR A 1 395 ? -0.96 6.461 9.969 1 89.88 395 TYR A C 1
ATOM 3005 O O . TYR A 1 395 ? 0.002 6.047 10.617 1 89.88 395 TYR A O 1
ATOM 3013 N N . ARG A 1 396 ? -1.728 5.695 9.32 1 90.5 396 ARG A N 1
ATOM 3014 C CA . ARG A 1 396 ? -1.544 4.246 9.367 1 90.5 396 ARG A CA 1
ATOM 3015 C C . ARG A 1 396 ? -0.214 3.84 8.742 1 90.5 396 ARG A C 1
ATOM 3017 O O . ARG A 1 396 ? 0.516 3.02 9.305 1 90.5 396 ARG A O 1
ATOM 3024 N N . VAL A 1 397 ? 0.116 4.484 7.691 1 91.94 397 VAL A N 1
ATOM 3025 C CA . VAL A 1 397 ? 1.323 4.133 6.949 1 91.94 397 VAL A CA 1
ATOM 3026 C C . VAL A 1 397 ? 2.559 4.523 7.758 1 91.94 397 VAL A C 1
ATOM 3028 O O . VAL A 1 397 ? 3.537 3.773 7.809 1 91.94 397 VAL A O 1
ATOM 3031 N N . THR A 1 398 ? 2.551 5.648 8.398 1 96 398 THR A N 1
ATOM 3032 C CA . THR A 1 398 ? 3.723 6.109 9.133 1 96 398 THR A CA 1
ATOM 3033 C C . THR A 1 398 ? 3.871 5.348 10.445 1 96 398 THR A C 1
ATOM 3035 O O . THR A 1 398 ? 4.988 5.137 10.922 1 96 398 THR A O 1
ATOM 3038 N N . LEU A 1 399 ? 2.732 4.938 11.008 1 97.06 399 LEU A N 1
ATOM 3039 C CA . LEU A 1 399 ? 2.832 4.086 12.188 1 97.06 399 LEU A CA 1
ATOM 3040 C C . LEU A 1 399 ? 3.502 2.76 11.852 1 97.06 399 LEU A C 1
ATOM 3042 O O . LEU A 1 399 ? 4.402 2.312 12.562 1 97.06 399 LEU A O 1
ATOM 3046 N N . ALA A 1 400 ? 3.121 2.225 10.789 1 96.06 400 ALA A N 1
ATOM 3047 C CA . ALA A 1 400 ? 3.592 0.896 10.406 1 96.06 400 ALA A CA 1
ATOM 3048 C C . ALA A 1 400 ? 5.023 0.952 9.883 1 96.06 400 ALA A C 1
ATOM 3050 O O . ALA A 1 400 ? 5.793 0.005 10.062 1 96.06 400 ALA A O 1
ATOM 3051 N N . GLY A 1 401 ? 5.367 2.039 9.312 1 95.88 401 GLY A N 1
ATOM 3052 C CA . GLY A 1 401 ? 6.617 2.021 8.57 1 95.88 401 GLY A CA 1
ATOM 3053 C C . GLY A 1 401 ? 7.676 2.934 9.164 1 95.88 401 GLY A C 1
ATOM 3054 O O . GLY A 1 401 ? 8.867 2.613 9.133 1 95.88 401 GLY A O 1
ATOM 3055 N N . ALA A 1 402 ? 7.297 4.023 9.688 1 97.94 402 ALA A N 1
ATOM 3056 C CA . ALA A 1 402 ? 8.281 5.078 9.938 1 97.94 402 ALA A CA 1
ATOM 3057 C C . ALA A 1 402 ? 8.555 5.238 11.43 1 97.94 402 ALA A C 1
ATOM 3059 O O . ALA A 1 402 ? 9.656 5.629 11.82 1 97.94 402 ALA A O 1
ATOM 3060 N N . PHE A 1 403 ? 7.652 4.961 12.273 1 98.62 403 PHE A N 1
ATOM 3061 C CA . PHE A 1 403 ? 7.785 5.25 13.695 1 98.62 403 PHE A CA 1
ATOM 3062 C C . PHE A 1 403 ? 8.945 4.469 14.305 1 98.62 403 PHE A C 1
ATOM 3064 O O . PHE A 1 403 ? 9.773 5.035 15.016 1 98.62 403 PHE A O 1
ATOM 3071 N N . VAL A 1 404 ? 8.984 3.203 14.023 1 98.62 404 VAL A N 1
ATOM 3072 C CA . VAL A 1 404 ? 9.977 2.334 14.648 1 98.62 404 VAL A CA 1
ATOM 3073 C C . VAL A 1 404 ? 11.383 2.752 14.211 1 98.62 404 VAL A C 1
ATOM 3075 O O . VAL A 1 404 ? 12.266 2.951 15.047 1 98.62 404 VAL A O 1
ATOM 3078 N N . PRO A 1 405 ? 11.594 2.918 12.93 1 98.44 405 PRO A N 1
ATOM 3079 C CA . PRO A 1 405 ? 12.922 3.383 12.539 1 98.44 405 PRO A CA 1
ATOM 3080 C C . PRO A 1 405 ? 13.289 4.727 13.164 1 98.44 405 PRO A C 1
ATOM 3082 O O . PRO A 1 405 ? 14.461 4.961 13.484 1 98.44 405 PRO A O 1
ATOM 3085 N N . LEU A 1 406 ? 12.367 5.586 13.305 1 98.44 406 LEU A N 1
ATOM 3086 C CA . LEU A 1 406 ? 12.656 6.879 13.914 1 98.44 406 LEU A CA 1
ATOM 3087 C C . LEU A 1 406 ? 13.031 6.715 15.383 1 98.44 406 LEU A C 1
ATOM 3089 O O . LEU A 1 406 ? 14.078 7.203 15.82 1 98.44 406 LEU A O 1
ATOM 3093 N N . ALA A 1 407 ? 12.172 6.051 16.156 1 98.5 407 ALA A N 1
ATOM 3094 C CA . ALA A 1 407 ? 12.383 5.895 17.594 1 98.5 407 ALA A CA 1
ATOM 3095 C C . ALA A 1 407 ? 13.672 5.133 17.875 1 98.5 407 ALA A C 1
ATOM 3097 O O . ALA A 1 407 ? 14.492 5.57 18.688 1 98.5 407 ALA A O 1
ATOM 3098 N N . PHE A 1 408 ? 13.836 4.047 17.188 1 98.31 408 PHE A N 1
ATOM 3099 C CA . PHE A 1 408 ? 15.031 3.25 17.438 1 98.31 408 PHE A CA 1
ATOM 3100 C C . PHE A 1 408 ? 16.266 3.953 16.891 1 98.31 408 PHE A C 1
ATOM 3102 O O . PHE A 1 408 ? 17.359 3.803 17.438 1 98.31 408 PHE A O 1
ATOM 3109 N N . GLY A 1 409 ? 16.109 4.633 15.789 1 97.75 409 GLY A N 1
ATOM 3110 C CA . GLY A 1 409 ? 17.234 5.387 15.258 1 97.75 409 GLY A CA 1
ATOM 3111 C C . GLY A 1 409 ? 17.75 6.457 16.203 1 97.75 409 GLY A C 1
ATOM 3112 O O . GLY A 1 409 ? 18.938 6.758 16.234 1 97.75 409 GLY A O 1
ATOM 3113 N N . ILE A 1 410 ? 16.906 7.039 16.938 1 97.62 410 ILE A N 1
ATOM 3114 C CA . ILE A 1 410 ? 17.266 8.109 17.859 1 97.62 410 ILE A CA 1
ATOM 3115 C C . ILE A 1 410 ? 17.766 7.516 19.172 1 97.62 410 ILE A C 1
ATOM 3117 O O . ILE A 1 410 ? 18.766 7.98 19.734 1 97.62 410 ILE A O 1
ATOM 3121 N N . PHE A 1 411 ? 17.156 6.402 19.641 1 97.56 411 PHE A N 1
ATOM 3122 C CA . PHE A 1 411 ? 17.344 6.082 21.062 1 97.56 411 PHE A CA 1
ATOM 3123 C C . PHE A 1 411 ? 18.094 4.762 21.219 1 97.56 411 PHE A C 1
ATOM 3125 O O . PHE A 1 411 ? 18.5 4.402 22.328 1 97.56 411 PHE A O 1
ATOM 3132 N N . TRP A 1 412 ? 18.219 4 20.188 1 96.69 412 TRP A N 1
ATOM 3133 C CA . TRP A 1 412 ? 18.891 2.715 20.297 1 96.69 412 TRP A CA 1
ATOM 3134 C C . TRP A 1 412 ? 20.188 2.707 19.484 1 96.69 412 TRP A C 1
ATOM 3136 O O . TRP A 1 412 ? 20.141 2.543 18.266 1 96.69 412 TRP A O 1
ATOM 3146 N N . ARG A 1 413 ? 21.234 2.721 20.094 1 94.69 413 ARG A N 1
ATOM 3147 C CA . ARG A 1 413 ? 22.547 2.844 19.453 1 94.69 413 ARG A CA 1
ATOM 3148 C C . ARG A 1 413 ? 22.859 1.626 18.594 1 94.69 413 ARG A C 1
ATOM 3150 O O . ARG A 1 413 ? 23.562 1.734 17.594 1 94.69 413 ARG A O 1
ATOM 3157 N N . ARG A 1 414 ? 22.188 0.527 18.953 1 95.06 414 ARG A N 1
ATOM 3158 C CA . ARG A 1 414 ? 22.516 -0.706 18.234 1 95.06 414 ARG A CA 1
ATOM 3159 C C . ARG A 1 414 ? 21.688 -0.849 16.969 1 95.06 414 ARG A C 1
ATOM 3161 O O . ARG A 1 414 ? 21.859 -1.809 16.219 1 95.06 414 ARG A O 1
ATOM 3168 N N . ALA A 1 415 ? 20.828 0.077 16.719 1 96.44 415 ALA A N 1
ATOM 3169 C CA . ALA A 1 415 ? 20 0.003 15.508 1 96.44 415 ALA A CA 1
ATOM 3170 C C . ALA A 1 415 ? 20.875 0.061 14.258 1 96.44 415 ALA A C 1
ATOM 3172 O O . ALA A 1 415 ? 21.766 0.899 14.148 1 96.44 415 ALA A O 1
ATOM 3173 N N . THR A 1 416 ? 20.656 -0.847 13.32 1 94.19 416 THR A N 1
ATOM 3174 C CA . THR A 1 416 ? 21.453 -0.929 12.102 1 94.19 416 THR A CA 1
ATOM 3175 C C . THR A 1 416 ? 20.594 -0.652 10.875 1 94.19 416 THR A C 1
ATOM 3177 O O . THR A 1 416 ? 19.359 -0.623 10.969 1 94.19 416 THR A O 1
ATOM 3180 N N . ASN A 1 417 ? 21.328 -0.394 9.797 1 92.06 417 ASN A N 1
ATOM 3181 C CA . ASN A 1 417 ? 20.625 -0.226 8.531 1 92.06 417 ASN A CA 1
ATOM 3182 C C . ASN A 1 417 ? 19.828 -1.472 8.164 1 92.06 417 ASN A C 1
ATOM 3184 O O . ASN A 1 417 ? 18.719 -1.368 7.637 1 92.06 417 ASN A O 1
ATOM 3188 N N . PHE A 1 418 ? 20.406 -2.57 8.453 1 89.31 418 PHE A N 1
ATOM 3189 C CA . PHE A 1 418 ? 19.703 -3.818 8.164 1 89.31 418 PHE A CA 1
ATOM 3190 C C . PHE A 1 418 ? 18.453 -3.949 9.031 1 89.31 418 PHE A C 1
ATOM 3192 O O . PHE A 1 418 ? 17.391 -4.328 8.531 1 89.31 418 PHE A O 1
ATOM 3199 N N . GLY A 1 419 ? 18.609 -3.707 10.242 1 94.12 419 GLY A N 1
ATOM 3200 C CA . GLY A 1 419 ? 17.453 -3.715 11.125 1 94.12 419 GLY A CA 1
ATOM 3201 C C . GLY A 1 419 ? 16.359 -2.779 10.672 1 94.12 419 GLY A C 1
ATOM 3202 O O . GLY A 1 419 ? 15.18 -3.146 10.68 1 94.12 419 GLY A O 1
ATOM 3203 N N . ALA A 1 420 ? 16.734 -1.604 10.227 1 96.06 420 ALA A N 1
ATOM 3204 C CA . ALA A 1 420 ? 15.773 -0.617 9.75 1 96.06 420 ALA A CA 1
ATOM 3205 C C . ALA A 1 420 ? 15.07 -1.103 8.492 1 96.06 420 ALA A C 1
ATOM 3207 O O . ALA A 1 420 ? 13.859 -0.917 8.336 1 96.06 420 ALA A O 1
ATOM 3208 N N . THR A 1 421 ? 15.797 -1.673 7.664 1 91.62 421 THR A N 1
ATOM 3209 C CA . THR A 1 421 ? 15.219 -2.201 6.434 1 91.62 421 THR A CA 1
ATOM 3210 C C . THR A 1 421 ? 14.211 -3.301 6.742 1 91.62 421 THR A C 1
ATOM 3212 O O . THR A 1 421 ? 13.102 -3.305 6.199 1 91.62 421 THR A O 1
ATOM 3215 N N . MET A 1 422 ? 14.594 -4.168 7.578 1 91.56 422 MET A N 1
ATOM 3216 C CA . MET A 1 422 ? 13.688 -5.25 7.957 1 91.56 422 MET A CA 1
ATOM 3217 C C . MET A 1 422 ? 12.438 -4.695 8.641 1 91.56 422 MET A C 1
ATOM 3219 O O . MET A 1 422 ? 11.336 -5.211 8.438 1 91.56 422 MET A O 1
ATOM 3223 N N . ALA A 1 423 ? 12.672 -3.719 9.383 1 96.25 423 ALA A N 1
ATOM 3224 C CA . ALA A 1 423 ? 11.539 -3.094 10.07 1 96.25 423 ALA A CA 1
ATOM 3225 C C . ALA A 1 423 ? 10.562 -2.49 9.07 1 96.25 423 ALA A C 1
ATOM 3227 O O . ALA A 1 423 ? 9.344 -2.686 9.188 1 96.25 423 ALA A O 1
ATOM 3228 N N . VAL A 1 424 ? 11.062 -1.756 8.117 1 95.19 424 VAL A N 1
ATOM 3229 C CA . VAL A 1 424 ? 10.227 -1.073 7.137 1 95.19 424 VAL A CA 1
ATOM 3230 C C . VAL A 1 424 ? 9.484 -2.102 6.281 1 95.19 424 VAL A C 1
ATOM 3232 O O . VAL A 1 424 ? 8.273 -2.006 6.09 1 95.19 424 VAL A O 1
ATOM 3235 N N . VAL A 1 425 ? 10.188 -3.09 5.859 1 89.06 425 VAL A N 1
ATOM 3236 C CA . VAL A 1 425 ? 9.617 -4.117 4.992 1 89.06 425 VAL A CA 1
ATOM 3237 C C . VAL A 1 425 ? 8.555 -4.902 5.754 1 89.06 425 VAL A C 1
ATOM 3239 O O . VAL A 1 425 ? 7.449 -5.109 5.25 1 89.06 425 VAL A O 1
ATOM 3242 N N . THR A 1 426 ? 8.914 -5.289 6.91 1 91.12 426 THR A N 1
ATOM 3243 C CA . THR A 1 426 ? 7.996 -6.105 7.695 1 91.12 426 THR A CA 1
ATOM 3244 C C . THR A 1 426 ? 6.805 -5.277 8.164 1 91.12 426 THR A C 1
ATOM 3246 O O . THR A 1 426 ? 5.664 -5.738 8.109 1 91.12 426 THR A O 1
ATOM 3249 N N . GLY A 1 427 ? 7.07 -4.098 8.625 1 94.81 427 GLY A N 1
ATOM 3250 C CA . GLY A 1 427 ? 5.992 -3.246 9.102 1 94.81 427 GLY A CA 1
ATOM 3251 C C . GLY A 1 427 ? 4.98 -2.898 8.023 1 94.81 427 GLY A C 1
ATOM 3252 O O . GLY A 1 427 ? 3.779 -3.096 8.203 1 94.81 427 GLY A O 1
ATOM 3253 N N . LEU A 1 428 ? 5.477 -2.377 6.914 1 92.38 428 LEU A N 1
ATOM 3254 C CA . LEU A 1 428 ? 4.602 -2.037 5.801 1 92.38 428 LEU A CA 1
ATOM 3255 C C . LEU A 1 428 ? 3.949 -3.287 5.219 1 92.38 428 LEU A C 1
ATOM 3257 O O . LEU A 1 428 ? 2.768 -3.271 4.867 1 92.38 428 LEU A O 1
ATOM 3261 N N . GLY A 1 429 ? 4.719 -4.297 5.133 1 88 429 GLY A N 1
ATOM 3262 C CA . GLY A 1 429 ? 4.195 -5.551 4.609 1 88 429 GLY A CA 1
ATOM 3263 C C . GLY A 1 429 ? 3.045 -6.105 5.426 1 88 429 GLY A C 1
ATOM 3264 O O . GLY A 1 429 ? 2.01 -6.48 4.875 1 88 429 GLY A O 1
ATOM 3265 N N . VAL A 1 430 ? 3.246 -6.145 6.684 1 88.69 430 VAL A N 1
ATOM 3266 C CA . VAL A 1 430 ? 2.225 -6.68 7.578 1 88.69 430 VAL A CA 1
ATOM 3267 C C . VAL A 1 430 ? 0.992 -5.777 7.551 1 88.69 430 VAL A C 1
ATOM 3269 O O . VAL A 1 430 ? -0.141 -6.266 7.551 1 88.69 430 VAL A O 1
ATOM 3272 N N . TRP A 1 431 ? 1.224 -4.52 7.551 1 91 431 TRP A N 1
ATOM 3273 C CA . TRP A 1 431 ? 0.106 -3.582 7.492 1 91 431 TRP A CA 1
ATOM 3274 C C . TRP A 1 431 ? -0.696 -3.768 6.211 1 91 431 TRP A C 1
ATOM 3276 O O . TRP A 1 431 ? -1.916 -3.947 6.254 1 91 431 TRP A O 1
ATOM 3286 N N . LEU A 1 432 ? -0.051 -3.725 5.125 1 84.94 432 LEU A N 1
ATOM 3287 C CA . LEU A 1 432 ? -0.728 -3.848 3.838 1 84.94 432 LEU A CA 1
ATOM 3288 C C . LEU A 1 432 ? -1.405 -5.207 3.707 1 84.94 432 LEU A C 1
ATOM 3290 O O . LEU A 1 432 ? -2.512 -5.305 3.172 1 84.94 432 LEU A O 1
ATOM 3294 N N . PHE A 1 433 ? -0.732 -6.223 4.227 1 81.81 433 PHE A N 1
ATOM 3295 C CA . PHE A 1 433 ? -1.315 -7.559 4.211 1 81.81 433 PHE A CA 1
ATOM 3296 C C . PHE A 1 433 ? -2.621 -7.586 4.996 1 81.81 433 PHE A C 1
ATOM 3298 O O . PHE A 1 433 ? -3.615 -8.156 4.539 1 81.81 433 PHE A O 1
ATOM 3305 N N . GLY A 1 434 ? -2.643 -7.012 6.113 1 82.56 434 GLY A N 1
ATOM 3306 C CA . GLY A 1 434 ? -3.84 -6.969 6.938 1 82.56 434 GLY A CA 1
ATOM 3307 C C . GLY A 1 434 ? -4.957 -6.148 6.324 1 82.56 434 GLY A C 1
ATOM 3308 O O . GLY A 1 434 ? -6.125 -6.539 6.383 1 82.56 434 GLY A O 1
ATOM 3309 N N . GLU A 1 435 ? -4.605 -5.066 5.723 1 81.94 435 GLU A N 1
ATOM 3310 C CA . GLU A 1 435 ? -5.605 -4.191 5.117 1 81.94 435 GLU A CA 1
ATOM 3311 C C . GLU A 1 435 ? -6.281 -4.867 3.924 1 81.94 435 GLU A C 1
ATOM 3313 O O . GLU A 1 435 ? -7.488 -4.723 3.725 1 81.94 435 GLU A O 1
ATOM 3318 N N . PHE A 1 436 ? -5.52 -5.562 3.203 1 74 436 PHE A N 1
ATOM 3319 C CA . PHE A 1 436 ? -6.031 -6.105 1.949 1 74 436 PHE A CA 1
ATOM 3320 C C . PHE A 1 436 ? -6.648 -7.48 2.166 1 74 436 PHE A C 1
ATOM 3322 O O . PHE A 1 436 ? -7.621 -7.844 1.5 1 74 436 PHE A O 1
ATOM 3329 N N . TYR A 1 437 ? -6.105 -8.156 3.191 1 71.56 437 TYR A N 1
ATOM 3330 C CA . TYR A 1 437 ? -6.508 -9.555 3.232 1 71.56 437 TYR A CA 1
ATOM 3331 C C . TYR A 1 437 ? -7.188 -9.891 4.555 1 71.56 437 TYR A C 1
ATOM 3333 O O . TYR A 1 437 ? -7.941 -10.867 4.645 1 71.56 437 TYR A O 1
ATOM 3341 N N . LEU A 1 438 ? -6.875 -9.156 5.535 1 74.56 438 LEU A N 1
ATOM 3342 C CA . LEU A 1 438 ? -7.457 -9.438 6.848 1 74.56 438 LEU A CA 1
ATOM 3343 C C . LEU A 1 438 ? -8.039 -8.164 7.461 1 74.56 438 LEU A C 1
ATOM 3345 O O . LEU A 1 438 ? -7.734 -7.828 8.609 1 74.56 438 LEU A O 1
ATOM 3349 N N . PRO A 1 439 ? -8.977 -7.621 6.711 1 64.88 439 PRO A N 1
ATOM 3350 C CA . PRO A 1 439 ? -9.469 -6.34 7.223 1 64.88 439 PRO A CA 1
ATOM 3351 C C . PRO A 1 439 ? -10.328 -6.492 8.477 1 64.88 439 PRO A C 1
ATOM 3353 O O . PRO A 1 439 ? -10.5 -5.531 9.227 1 64.88 439 PRO A O 1
ATOM 3356 N N . GLU A 1 440 ? -10.781 -7.625 8.828 1 68.88 440 GLU A N 1
ATOM 3357 C CA . GLU A 1 440 ? -11.703 -7.832 9.938 1 68.88 440 GLU A CA 1
ATOM 3358 C C . GLU A 1 440 ? -10.969 -8.344 11.172 1 68.88 440 GLU A C 1
ATOM 3360 O O . GLU A 1 440 ? -11.602 -8.758 12.148 1 68.88 440 GLU A O 1
ATOM 3365 N N . MET A 1 441 ? -9.734 -8.195 11.164 1 74.75 441 MET A N 1
ATOM 3366 C CA . MET A 1 441 ? -8.984 -8.656 12.32 1 74.75 441 MET A CA 1
ATOM 3367 C C . MET A 1 441 ? -9.32 -7.832 13.555 1 74.75 441 MET A C 1
ATOM 3369 O O . MET A 1 441 ? -9.672 -6.656 13.445 1 74.75 441 MET A O 1
ATOM 3373 N N . ALA A 1 442 ? -9.188 -8.438 14.68 1 77.44 442 ALA A N 1
ATOM 3374 C CA . ALA A 1 442 ? -9.508 -7.812 15.953 1 77.44 442 ALA A CA 1
ATOM 3375 C C . ALA A 1 442 ? -8.617 -6.605 16.219 1 77.44 442 ALA A C 1
ATOM 3377 O O . ALA A 1 442 ? -9.086 -5.566 16.688 1 77.44 442 ALA A O 1
ATOM 3378 N N . ILE A 1 443 ? -7.398 -6.836 15.938 1 85.5 443 ILE A N 1
ATOM 3379 C CA . ILE A 1 443 ? -6.449 -5.738 16.094 1 85.5 443 ILE A CA 1
ATOM 3380 C C . ILE A 1 443 ? -6.207 -5.066 14.75 1 85.5 443 ILE A C 1
ATOM 3382 O O . ILE A 1 443 ? -5.965 -5.742 13.75 1 85.5 443 ILE A O 1
ATOM 3386 N N . GLU A 1 444 ? -6.266 -3.779 14.773 1 90.25 444 GLU A N 1
ATOM 3387 C CA . GLU A 1 444 ? -6.082 -3.027 13.539 1 90.25 444 GLU A CA 1
ATOM 3388 C C . GLU A 1 444 ? -4.73 -3.338 12.898 1 90.25 444 GLU A C 1
ATOM 3390 O O . GLU A 1 444 ? -3.717 -3.426 13.594 1 90.25 444 GLU A O 1
ATOM 3395 N N . PRO A 1 445 ? -4.609 -3.479 11.68 1 90.69 445 PRO A N 1
ATOM 3396 C CA . PRO A 1 445 ? -3.418 -3.947 10.969 1 90.69 445 PRO A CA 1
ATOM 3397 C C . PRO A 1 445 ? -2.211 -3.035 11.172 1 90.69 445 PRO A C 1
ATOM 3399 O O . PRO A 1 445 ? -1.077 -3.512 11.25 1 90.69 445 PRO A O 1
ATOM 3402 N N . GLN A 1 446 ? -2.4 -1.772 11.227 1 93.19 446 GLN A N 1
ATOM 3403 C CA . GLN A 1 446 ? -1.26 -0.869 11.344 1 93.19 446 GLN A CA 1
ATOM 3404 C C . GLN A 1 446 ? -0.563 -1.033 12.695 1 93.19 446 GLN A C 1
ATOM 3406 O O . GLN A 1 446 ? 0.646 -0.822 12.805 1 93.19 446 GLN A O 1
ATOM 3411 N N . VAL A 1 447 ? -1.314 -1.404 13.711 1 95.5 447 VAL A N 1
ATOM 3412 C CA . VAL A 1 447 ? -0.728 -1.626 15.031 1 95.5 447 VAL A CA 1
ATOM 3413 C C . VAL A 1 447 ? 0.125 -2.893 15.008 1 95.5 447 VAL A C 1
ATOM 3415 O O . VAL A 1 447 ? 1.244 -2.902 15.531 1 95.5 447 VAL A O 1
ATOM 3418 N N . ILE A 1 448 ? -0.414 -3.914 14.391 1 94 448 ILE A N 1
ATOM 3419 C CA . ILE A 1 448 ? 0.344 -5.152 14.258 1 94 448 ILE A CA 1
ATOM 3420 C C . ILE A 1 448 ? 1.591 -4.906 13.414 1 94 448 ILE A C 1
ATOM 3422 O O . ILE A 1 448 ? 2.652 -5.473 13.68 1 94 448 ILE A O 1
ATOM 3426 N N . GLY A 1 449 ? 1.397 -4.082 12.398 1 95.62 449 GLY A N 1
ATOM 3427 C CA . GLY A 1 449 ? 2.537 -3.699 11.578 1 95.62 449 GLY A CA 1
ATOM 3428 C C . GLY A 1 449 ? 3.641 -3.021 12.375 1 95.62 449 GLY A C 1
ATOM 3429 O O . GLY A 1 449 ? 4.82 -3.34 12.203 1 95.62 449 GLY A O 1
ATOM 3430 N N . MET A 1 450 ? 3.273 -2.15 13.227 1 97.56 450 MET A N 1
ATOM 3431 C CA . MET A 1 450 ? 4.246 -1.456 14.07 1 97.56 450 MET A CA 1
ATOM 3432 C C . MET A 1 450 ? 4.977 -2.438 14.977 1 97.56 450 MET A C 1
ATOM 3434 O O . MET A 1 450 ? 6.195 -2.352 15.141 1 97.56 450 MET A O 1
ATOM 3438 N N . LEU A 1 451 ? 4.234 -3.32 15.57 1 97.38 451 LEU A N 1
ATOM 3439 C CA . LEU A 1 451 ? 4.828 -4.309 16.453 1 97.38 451 LEU A CA 1
ATOM 3440 C C . LEU A 1 451 ? 5.77 -5.234 15.695 1 97.38 451 LEU A C 1
ATOM 3442 O O . LEU A 1 451 ? 6.859 -5.555 16.172 1 97.38 451 LEU A O 1
ATOM 3446 N N . ALA A 1 452 ? 5.355 -5.617 14.555 1 95.94 452 ALA A N 1
ATOM 3447 C CA . ALA A 1 452 ? 6.199 -6.453 13.703 1 95.94 452 ALA A CA 1
ATOM 3448 C C . ALA A 1 452 ? 7.473 -5.711 13.297 1 95.94 452 ALA A C 1
ATOM 3450 O O . ALA A 1 452 ? 8.555 -6.305 13.242 1 95.94 452 ALA A O 1
ATOM 3451 N N . ALA A 1 453 ? 7.324 -4.453 13.016 1 97.88 453 ALA A N 1
ATOM 3452 C CA . ALA A 1 453 ? 8.484 -3.631 12.68 1 97.88 453 ALA A CA 1
ATOM 3453 C C . ALA A 1 453 ? 9.469 -3.566 13.844 1 97.88 453 ALA A C 1
ATOM 3455 O O . ALA A 1 453 ? 10.68 -3.621 13.641 1 97.88 453 ALA A O 1
ATOM 3456 N N . ALA A 1 454 ? 8.93 -3.449 15.023 1 98.31 454 ALA A N 1
ATOM 3457 C CA . ALA A 1 454 ? 9.789 -3.379 16.203 1 98.31 454 ALA A CA 1
ATOM 3458 C C . ALA A 1 454 ? 10.57 -4.676 16.391 1 98.31 454 ALA A C 1
ATOM 3460 O O . ALA A 1 454 ? 11.773 -4.648 16.672 1 98.31 454 ALA A O 1
ATOM 3461 N N . VAL A 1 455 ? 9.883 -5.754 16.219 1 97.19 455 VAL A N 1
ATOM 3462 C CA . VAL A 1 455 ? 10.531 -7.055 16.359 1 97.19 455 VAL A CA 1
ATOM 3463 C C . VAL A 1 455 ? 11.594 -7.211 15.266 1 97.19 455 VAL A C 1
ATOM 3465 O O . VAL A 1 455 ? 12.719 -7.633 15.547 1 97.19 455 VAL A O 1
ATOM 3468 N N . ALA A 1 456 ? 11.25 -6.82 14.109 1 95.44 456 ALA A N 1
ATOM 3469 C CA . ALA A 1 456 ? 12.18 -6.941 12.992 1 95.44 456 ALA A CA 1
ATOM 3470 C C . ALA A 1 456 ? 13.391 -6.035 13.18 1 95.44 456 ALA A C 1
ATOM 3472 O O . ALA A 1 456 ? 14.516 -6.406 12.828 1 95.44 456 ALA A O 1
ATOM 3473 N N . MET A 1 457 ? 13.18 -4.855 13.695 1 97.25 457 MET A N 1
ATOM 3474 C CA . MET A 1 457 ? 14.266 -3.924 13.984 1 97.25 457 MET A CA 1
ATOM 3475 C C . MET A 1 457 ? 15.25 -4.531 14.977 1 97.25 457 MET A C 1
ATOM 3477 O O . MET A 1 457 ? 16.469 -4.496 14.758 1 97.25 457 MET A O 1
ATOM 3481 N N . VAL A 1 458 ? 14.719 -5.117 15.992 1 97.06 458 VAL A N 1
ATOM 3482 C CA . VAL A 1 458 ? 15.555 -5.68 17.047 1 97.06 458 VAL A CA 1
ATOM 3483 C C . VAL A 1 458 ? 16.281 -6.918 16.531 1 97.06 458 VAL A C 1
ATOM 3485 O O . VAL A 1 458 ? 17.5 -7.027 16.656 1 97.06 458 VAL A O 1
ATOM 3488 N N . VAL A 1 459 ? 15.57 -7.805 15.891 1 93.25 459 VAL A N 1
ATOM 3489 C CA . VAL A 1 459 ? 16.141 -9.055 15.391 1 93.25 459 VAL A CA 1
ATOM 3490 C C . VAL A 1 459 ? 17.172 -8.75 14.305 1 93.25 459 VAL A C 1
ATOM 3492 O O . VAL A 1 459 ? 18.281 -9.305 14.312 1 93.25 459 VAL A O 1
ATOM 3495 N N . GLY A 1 460 ? 16.844 -7.844 13.422 1 90.69 460 GLY A N 1
ATOM 3496 C CA . GLY A 1 460 ? 17.75 -7.492 12.336 1 90.69 460 GLY A CA 1
ATOM 3497 C C . GLY A 1 460 ? 19 -6.785 12.812 1 90.69 460 GLY A C 1
ATOM 3498 O O . GLY A 1 460 ? 20.078 -6.977 12.242 1 90.69 460 GLY A O 1
ATOM 3499 N N . SER A 1 461 ? 18.844 -6.008 13.82 1 93.44 461 SER A N 1
ATOM 3500 C CA . SER A 1 461 ? 19.984 -5.25 14.312 1 93.44 461 SER A CA 1
ATOM 3501 C C . SER A 1 461 ? 20.922 -6.121 15.156 1 93.44 461 SER A C 1
ATOM 3503 O O . SER A 1 461 ? 22.125 -5.91 15.172 1 93.44 461 SER A O 1
ATOM 3505 N N . ILE A 1 462 ? 20.359 -7.07 15.812 1 91.5 462 ILE A N 1
ATOM 3506 C CA . ILE A 1 462 ? 21.156 -7.922 16.688 1 91.5 462 ILE A CA 1
ATOM 3507 C C . ILE A 1 462 ? 21.828 -9.023 15.859 1 91.5 462 ILE A C 1
ATOM 3509 O O . ILE A 1 462 ? 23 -9.336 16.078 1 91.5 462 ILE A O 1
ATOM 3513 N N . PHE A 1 463 ? 21.172 -9.539 14.852 1 82.81 463 PHE A N 1
ATOM 3514 C CA . PHE A 1 463 ? 21.672 -10.719 14.148 1 82.81 463 PHE A CA 1
ATOM 3515 C C . PHE A 1 463 ? 22.203 -10.336 12.773 1 82.81 463 PHE A C 1
ATOM 3517 O O . PHE A 1 463 ? 22.844 -11.156 12.102 1 82.81 463 PHE A O 1
ATOM 3524 N N . GLY A 1 464 ? 22 -9.133 12.414 1 79 464 GLY A N 1
ATOM 3525 C CA . GLY A 1 464 ? 22.5 -8.688 11.125 1 79 464 GLY A CA 1
ATOM 3526 C C . GLY A 1 464 ? 23.953 -8.258 11.172 1 79 464 GLY A C 1
ATOM 3527 O O . GLY A 1 464 ? 24.625 -8.406 12.195 1 79 464 GLY A O 1
ATOM 3528 N N . PRO A 1 465 ? 24.422 -7.871 9.938 1 76.31 465 PRO A N 1
ATOM 3529 C CA . PRO A 1 465 ? 25.812 -7.441 9.875 1 76.31 465 PRO A CA 1
ATOM 3530 C C . PRO A 1 465 ? 26.109 -6.234 10.766 1 76.31 465 PRO A C 1
ATOM 3532 O O . PRO A 1 465 ? 25.25 -5.367 10.93 1 76.31 465 PRO A O 1
ATOM 3535 N N . LYS A 1 466 ? 27.234 -6.348 11.445 1 67.44 466 LYS A N 1
ATOM 3536 C CA . LYS A 1 466 ? 27.641 -5.258 12.336 1 67.44 466 LYS A CA 1
ATOM 3537 C C . LYS A 1 466 ? 28.125 -4.055 11.539 1 67.44 466 LYS A C 1
ATOM 3539 O O . LYS A 1 466 ? 28.703 -4.207 10.461 1 67.44 466 LYS A O 1
ATOM 3544 N N . ALA A 1 467 ? 27.594 -2.885 11.797 1 58.47 467 ALA A N 1
ATOM 3545 C CA . ALA A 1 467 ? 28 -1.632 11.164 1 58.47 467 ALA A CA 1
ATOM 3546 C C . ALA A 1 467 ? 29.516 -1.489 11.156 1 58.47 467 ALA A C 1
ATOM 3548 O O . ALA A 1 467 ? 30.188 -1.874 12.117 1 58.47 467 ALA A O 1
ATOM 3549 N N . PRO A 1 468 ? 30.172 -1.221 9.906 1 49.28 468 PRO A N 1
ATOM 3550 C CA . PRO A 1 468 ? 31.609 -0.976 10.023 1 49.28 468 PRO A CA 1
ATOM 3551 C C . PRO A 1 468 ? 31.953 0.02 11.125 1 49.28 468 PRO A C 1
ATOM 3553 O O . PRO A 1 468 ? 31.188 0.946 11.391 1 49.28 468 PRO A O 1
ATOM 3556 N N . THR A 1 469 ? 32.5 -0.409 12.141 1 42 469 THR A N 1
ATOM 3557 C CA . THR A 1 469 ? 33.031 0.569 13.086 1 42 469 THR A CA 1
ATOM 3558 C C . THR A 1 469 ? 33.719 1.719 12.336 1 42 469 THR A C 1
ATOM 3560 O O . THR A 1 469 ? 34.406 1.5 11.336 1 42 469 THR A O 1
ATOM 3563 N N . PRO A 1 470 ? 33.25 2.934 12.469 1 41.31 470 PRO A N 1
ATOM 3564 C CA . PRO A 1 470 ? 34.125 3.982 11.906 1 41.31 470 PRO A CA 1
ATOM 3565 C C . PRO A 1 470 ? 35.594 3.672 12.062 1 41.31 470 PRO A C 1
ATOM 3567 O O . PRO A 1 470 ? 36.094 3.484 13.18 1 41.31 470 PRO A O 1
ATOM 3570 N N . THR A 1 471 ? 36.344 2.859 11.508 1 36.06 471 THR A N 1
ATOM 3571 C CA . THR A 1 471 ? 37.812 3.021 11.547 1 36.06 471 THR A CA 1
ATOM 3572 C C . THR A 1 471 ? 38.188 4.5 11.492 1 36.06 471 THR A C 1
ATOM 3574 O O . THR A 1 471 ? 37.5 5.297 10.844 1 36.06 471 THR A O 1
ATOM 3577 N N . ASP A 1 472 ? 39.281 5 12.406 1 34.78 472 ASP A N 1
ATOM 3578 C CA . ASP A 1 472 ? 40.031 6.223 12.672 1 34.78 472 ASP A CA 1
ATOM 3579 C C . ASP A 1 472 ? 40.531 6.844 11.367 1 34.78 472 ASP A C 1
ATOM 3581 O O . ASP A 1 472 ? 41.188 7.883 11.383 1 34.78 472 ASP A O 1
ATOM 3585 N N . GLU A 1 473 ? 41.062 6.113 10.391 1 35 473 GLU A N 1
ATOM 3586 C CA . GLU A 1 473 ? 42.031 6.773 9.523 1 35 473 GLU A CA 1
ATOM 3587 C C . GLU A 1 473 ? 41.344 7.855 8.68 1 35 473 GLU A C 1
ATOM 3589 O O . GLU A 1 473 ? 40.875 7.59 7.57 1 35 473 GLU A O 1
ATOM 3594 N N . THR A 1 474 ? 40.406 8.555 9.109 1 34.19 474 THR A N 1
ATOM 3595 C CA . THR A 1 474 ? 40.406 9.805 8.359 1 34.19 474 THR A CA 1
ATOM 3596 C C . THR A 1 474 ? 41.812 10.43 8.352 1 34.19 474 THR A C 1
ATOM 3598 O O . THR A 1 474 ? 42.375 10.703 9.414 1 34.19 474 THR A O 1
ATOM 3601 N N . PRO A 1 475 ? 42.656 10.133 7.387 1 34.38 475 PRO A N 1
ATOM 3602 C CA . PRO A 1 475 ? 43.812 11.047 7.469 1 34.38 475 PRO A CA 1
ATOM 3603 C C . PRO A 1 475 ? 43.406 12.461 7.883 1 34.38 475 PRO A C 1
ATOM 3605 O O . PRO A 1 475 ? 42.312 12.938 7.496 1 34.38 475 PRO A O 1
ATOM 3608 N N . ARG A 1 476 ? 43.938 12.922 9.055 1 30.2 476 ARG A N 1
ATOM 3609 C CA . ARG A 1 476 ? 44.031 14.328 9.438 1 30.2 476 ARG A CA 1
ATOM 3610 C C . ARG A 1 476 ? 44.469 15.195 8.266 1 30.2 476 ARG A C 1
ATOM 3612 O O . ARG A 1 476 ? 45.625 15.141 7.855 1 30.2 476 ARG A O 1
ATOM 3619 N N . HIS A 1 477 ? 43.875 15.328 7.25 1 28.11 477 HIS A N 1
ATOM 3620 C CA . HIS A 1 477 ? 44.312 16.469 6.461 1 28.11 477 HIS A CA 1
ATOM 3621 C C . HIS A 1 477 ? 44.688 17.641 7.355 1 28.11 477 HIS A C 1
ATOM 3623 O O . HIS A 1 477 ? 44 17.953 8.32 1 28.11 477 HIS A O 1
ATOM 3629 N N . ARG A 1 478 ? 46.031 17.875 7.586 1 28.03 478 ARG A N 1
ATOM 3630 C CA . ARG A 1 478 ? 46.656 19.109 8.008 1 28.03 478 ARG A CA 1
ATOM 3631 C C . ARG A 1 478 ? 45.875 20.328 7.512 1 28.03 478 ARG A C 1
ATOM 3633 O O . ARG A 1 478 ? 45.75 20.531 6.305 1 28.03 478 ARG A O 1
ATOM 3640 N N . THR A 1 479 ? 44.875 20.516 8.188 1 25.47 479 THR A N 1
ATOM 3641 C CA . THR A 1 479 ? 44.375 21.875 8.062 1 25.47 479 THR A CA 1
ATOM 3642 C C . THR A 1 479 ? 45.5 22.891 8.211 1 25.47 479 THR A C 1
ATOM 3644 O O . THR A 1 479 ? 46.062 23.078 9.312 1 25.47 479 THR A O 1
ATOM 3647 N N . HIS A 1 480 ? 46.594 22.75 7.281 1 26.92 480 HIS A N 1
ATOM 3648 C CA . HIS A 1 480 ? 47.406 23.953 7.176 1 26.92 480 HIS A CA 1
ATOM 3649 C C . HIS A 1 480 ? 46.562 25.203 7.277 1 26.92 480 HIS A C 1
ATOM 3651 O O . HIS A 1 480 ? 45.406 25.234 6.805 1 26.92 480 HIS A O 1
ATOM 3657 N N . HIS A 1 481 ? 46.906 25.922 8.391 1 25.95 481 HIS A N 1
ATOM 3658 C CA . HIS A 1 481 ? 46.625 27.266 8.859 1 25.95 481 HIS A CA 1
ATOM 3659 C C . HIS A 1 481 ? 46.75 28.281 7.73 1 25.95 481 HIS A C 1
ATOM 3661 O O . HIS A 1 481 ? 47.844 28.797 7.48 1 25.95 481 HIS A O 1
ATOM 3667 N N . ALA A 1 482 ? 46.375 27.906 6.559 1 25.09 482 ALA A N 1
ATOM 3668 C CA . ALA A 1 482 ? 46.469 29.078 5.699 1 25.09 482 ALA A CA 1
ATOM 3669 C C . ALA A 1 482 ? 45.656 30.25 6.254 1 25.09 482 ALA A C 1
ATOM 3671 O O . ALA A 1 482 ? 44.5 30.438 5.863 1 25.09 482 ALA A O 1
ATOM 3672 N N . ALA A 1 483 ? 45.5 30.281 7.582 1 25.89 483 ALA A N 1
ATOM 3673 C CA . ALA A 1 483 ? 45.094 31.578 8.078 1 25.89 483 ALA A CA 1
ATOM 3674 C C . ALA A 1 483 ? 46.125 32.656 7.762 1 25.89 483 ALA A C 1
ATOM 3676 O O . ALA A 1 483 ? 46.125 33.719 8.359 1 25.89 483 ALA A O 1
ATOM 3677 N N . ALA A 1 484 ? 47.281 32.219 7.348 1 26.39 484 ALA A N 1
ATOM 3678 C CA . ALA A 1 484 ? 48.25 33.312 7.504 1 26.39 484 ALA A CA 1
ATOM 3679 C C . ALA A 1 484 ? 47.719 34.594 6.922 1 26.39 484 ALA A C 1
ATOM 3681 O O . ALA A 1 484 ? 47.906 35.688 7.512 1 26.39 484 ALA A O 1
ATOM 3682 N N . ALA A 1 485 ? 47.719 34.656 5.605 1 26.3 485 ALA A N 1
ATOM 3683 C CA . ALA A 1 485 ? 48.25 35.906 5.039 1 26.3 485 ALA A CA 1
ATOM 3684 C C . ALA A 1 485 ? 47.188 37 5.062 1 26.3 485 ALA A C 1
ATOM 3686 O O . ALA A 1 485 ? 47.25 37.969 4.289 1 26.3 485 ALA A O 1
ATOM 3687 N N . THR A 1 486 ? 45.875 36.656 5.469 1 22.81 486 THR A N 1
ATOM 3688 C CA . THR A 1 486 ? 45.188 37.938 5.316 1 22.81 486 THR A CA 1
ATOM 3689 C C . THR A 1 486 ? 45.812 39 6.227 1 22.81 486 THR A C 1
ATOM 3691 O O . THR A 1 486 ? 45.781 38.844 7.453 1 22.81 486 THR A O 1
ATOM 3694 N N . HIS A 1 487 ? 47.094 39.406 5.859 1 26.28 487 HIS A N 1
ATOM 3695 C CA . HIS A 1 487 ? 47.656 40.688 6.27 1 26.28 487 HIS A CA 1
ATOM 3696 C C . HIS A 1 487 ? 46.594 41.75 6.441 1 26.28 487 HIS A C 1
ATOM 3698 O O . HIS A 1 487 ? 45.656 41.812 5.652 1 26.28 487 HIS A O 1
ATOM 3704 N N . HIS A 1 488 ? 46.375 42.094 7.66 1 24.61 488 HIS A N 1
ATOM 3705 C CA . HIS A 1 488 ? 45.75 43.281 8.266 1 24.61 488 HIS A CA 1
ATOM 3706 C C . HIS A 1 488 ? 46.188 44.531 7.539 1 24.61 488 HIS A C 1
ATOM 3708 O O . HIS A 1 488 ? 47.375 44.938 7.602 1 24.61 488 HIS A O 1
ATOM 3714 N N . VAL A 1 489 ? 46.094 44.75 6.16 1 29.17 489 VAL A N 1
ATOM 3715 C CA . VAL A 1 489 ? 46.438 46.125 5.859 1 29.17 489 VAL A CA 1
ATOM 3716 C C . VAL A 1 489 ? 45.719 47.062 6.797 1 29.17 489 VAL A C 1
ATOM 3718 O O . VAL A 1 489 ? 44.5 46.938 6.988 1 29.17 489 VAL A O 1
ATOM 3721 N N . PRO A 1 490 ? 46.375 47.656 7.703 1 29.55 490 PRO A N 1
ATOM 3722 C CA . PRO A 1 490 ? 46.031 48.781 8.594 1 29.55 490 PRO A CA 1
ATOM 3723 C C . PRO A 1 490 ? 45.219 49.875 7.895 1 29.55 490 PRO A C 1
ATOM 3725 O O . PRO A 1 490 ? 45.594 50.312 6.809 1 29.55 490 PRO A O 1
ATOM 3728 N N . TYR A 1 491 ? 43.938 49.844 7.645 1 24.2 491 TYR A N 1
ATOM 3729 C CA . TYR A 1 491 ? 43.688 51.281 7.77 1 24.2 491 TYR A CA 1
ATOM 3730 C C . TYR A 1 491 ? 43.812 51.75 9.219 1 24.2 491 TYR A C 1
ATOM 3732 O O . TYR A 1 491 ? 43.531 51 10.141 1 24.2 491 TYR A O 1
ATOM 3740 N N . MET B 1 1 ? -9.695 -46.25 0.702 1 79 1 MET B N 1
ATOM 3741 C CA . MET B 1 1 ? -8.875 -46.594 -0.462 1 79 1 MET B CA 1
ATOM 3742 C C . MET B 1 1 ? -8.391 -45.312 -1.162 1 79 1 MET B C 1
ATOM 3744 O O . MET B 1 1 ? -7.188 -45.156 -1.367 1 79 1 MET B O 1
ATOM 3748 N N . LEU B 1 2 ? -9.25 -44.406 -1.388 1 87 2 LEU B N 1
ATOM 3749 C CA . LEU B 1 2 ? -8.883 -43.156 -2.066 1 87 2 LEU B CA 1
ATOM 3750 C C . LEU B 1 2 ? -7.828 -42.406 -1.271 1 87 2 LEU B C 1
ATOM 3752 O O . LEU B 1 2 ? -6.809 -41.969 -1.825 1 87 2 LEU B O 1
ATOM 3756 N N . LEU B 1 3 ? -7.992 -42.344 -0.015 1 85.62 3 LEU B N 1
ATOM 3757 C CA . LEU B 1 3 ? -7.074 -41.625 0.852 1 85.62 3 LEU B CA 1
ATOM 3758 C C . LEU B 1 3 ? -5.699 -42.281 0.862 1 85.62 3 LEU B C 1
ATOM 3760 O O . LEU B 1 3 ? -4.676 -41.594 0.913 1 85.62 3 LEU B O 1
ATOM 3764 N N . THR B 1 4 ? -5.691 -43.562 0.806 1 89.38 4 THR B N 1
ATOM 3765 C CA . THR B 1 4 ? -4.438 -44.312 0.809 1 89.38 4 THR B CA 1
ATOM 3766 C C . THR B 1 4 ? -3.619 -44 -0.44 1 89.38 4 THR B C 1
ATOM 3768 O O . THR B 1 4 ? -2.404 -43.812 -0.358 1 89.38 4 THR B O 1
ATOM 3771 N N . PHE B 1 5 ? -4.266 -43.938 -1.554 1 90.38 5 PHE B N 1
ATOM 3772 C CA . PHE B 1 5 ? -3.57 -43.656 -2.803 1 90.38 5 PHE B CA 1
ATOM 3773 C C . PHE B 1 5 ? -3.064 -42.219 -2.828 1 90.38 5 PHE B C 1
ATOM 3775 O O . PHE B 1 5 ? -1.996 -41.938 -3.375 1 90.38 5 PHE B O 1
ATOM 3782 N N . VAL B 1 6 ? -3.807 -41.375 -2.217 1 86.25 6 VAL B N 1
ATOM 3783 C CA . VAL B 1 6 ? -3.41 -40 -2.143 1 86.25 6 VAL B CA 1
ATOM 3784 C C . VAL B 1 6 ? -2.178 -39.844 -1.251 1 86.25 6 VAL B C 1
ATOM 3786 O O . VAL B 1 6 ? -1.245 -39.125 -1.584 1 86.25 6 VAL B O 1
ATOM 3789 N N . ILE B 1 7 ? -2.162 -40.5 -0.169 1 88.69 7 ILE B N 1
ATOM 3790 C CA . ILE B 1 7 ? -1.026 -40.469 0.745 1 88.69 7 ILE B CA 1
ATOM 3791 C C . ILE B 1 7 ? 0.213 -41.031 0.047 1 88.69 7 ILE B C 1
ATOM 3793 O O . ILE B 1 7 ? 1.31 -40.469 0.186 1 88.69 7 ILE B O 1
ATOM 3797 N N . LEU B 1 8 ? 0.006 -42.062 -0.649 1 92.19 8 LEU B N 1
ATOM 3798 C CA . LEU B 1 8 ? 1.106 -42.656 -1.4 1 92.19 8 LEU B CA 1
ATOM 3799 C C . LEU B 1 8 ? 1.656 -41.688 -2.428 1 92.19 8 LEU B C 1
ATOM 3801 O O . LEU B 1 8 ? 2.871 -41.594 -2.611 1 92.19 8 LEU B O 1
ATOM 3805 N N . TYR B 1 9 ? 0.802 -41.062 -3.1 1 90.69 9 TYR B N 1
ATOM 3806 C CA . TYR B 1 9 ? 1.205 -40.062 -4.074 1 90.69 9 TYR B CA 1
ATOM 3807 C C . TYR B 1 9 ? 2.018 -38.938 -3.41 1 90.69 9 TYR B C 1
ATOM 3809 O O . TYR B 1 9 ? 3.043 -38.531 -3.943 1 90.69 9 TYR B O 1
ATOM 3817 N N . LEU B 1 10 ? 1.559 -38.469 -2.289 1 90.12 10 LEU B N 1
ATOM 3818 C CA . LEU B 1 10 ? 2.256 -37.406 -1.563 1 90.12 10 LEU B CA 1
ATOM 3819 C C . LEU B 1 10 ? 3.646 -37.875 -1.138 1 90.12 10 LEU B C 1
ATOM 3821 O O . LEU B 1 10 ? 4.613 -37.125 -1.25 1 90.12 10 LEU B O 1
ATOM 3825 N N . LEU B 1 11 ? 3.732 -39.062 -0.694 1 92.56 11 LEU B N 1
ATOM 3826 C CA . LEU B 1 11 ? 5.012 -39.625 -0.255 1 92.56 11 LEU B CA 1
ATOM 3827 C C . LEU B 1 11 ? 5.977 -39.75 -1.427 1 92.56 11 LEU B C 1
ATOM 3829 O O . LEU B 1 11 ? 7.168 -39.438 -1.287 1 92.56 11 LEU B O 1
ATOM 3833 N N . VAL B 1 12 ? 5.457 -40.156 -2.547 1 92.44 12 VAL B N 1
ATOM 3834 C CA . VAL B 1 12 ? 6.285 -40.281 -3.74 1 92.44 12 VAL B CA 1
ATOM 3835 C C . VAL B 1 12 ? 6.77 -38.906 -4.184 1 92.44 12 VAL B C 1
ATOM 3837 O O . VAL B 1 12 ? 7.926 -38.75 -4.582 1 92.44 12 VAL B O 1
ATOM 3840 N N . SER B 1 13 ? 5.891 -38 -4.137 1 89.88 13 SER B N 1
ATOM 3841 C CA . SER B 1 13 ? 6.254 -36.625 -4.504 1 89.88 13 SER B CA 1
ATOM 3842 C C . SER B 1 13 ? 7.363 -36.094 -3.605 1 89.88 13 SER B C 1
ATOM 3844 O O . SER B 1 13 ? 8.312 -35.469 -4.09 1 89.88 13 SER B O 1
ATOM 3846 N N . VAL B 1 14 ? 7.238 -36.312 -2.33 1 91.75 14 VAL B N 1
ATOM 3847 C CA . VAL B 1 14 ? 8.25 -35.906 -1.374 1 91.75 14 VAL B CA 1
ATOM 3848 C C . VAL B 1 14 ? 9.57 -36.625 -1.649 1 91.75 14 VAL B C 1
ATOM 3850 O O . VAL B 1 14 ? 10.641 -36 -1.605 1 91.75 14 VAL B O 1
ATOM 3853 N N . ALA B 1 15 ? 9.492 -37.844 -1.932 1 94.69 15 ALA B N 1
ATOM 3854 C CA . ALA B 1 15 ? 10.68 -38.656 -2.203 1 94.69 15 ALA B CA 1
ATOM 3855 C C . ALA B 1 15 ? 11.422 -38.156 -3.432 1 94.69 15 ALA B C 1
ATOM 3857 O O . ALA B 1 15 ? 12.648 -38.031 -3.422 1 94.69 15 ALA B O 1
ATOM 3858 N N . ILE B 1 16 ? 10.734 -37.812 -4.453 1 92.56 16 ILE B N 1
ATOM 3859 C CA . ILE B 1 16 ? 11.32 -37.281 -5.672 1 92.56 16 ILE B CA 1
ATOM 3860 C C . ILE B 1 16 ? 11.969 -35.906 -5.371 1 92.56 16 ILE B C 1
ATOM 3862 O O . ILE B 1 16 ? 13.086 -35.656 -5.809 1 92.56 16 ILE B O 1
ATOM 3866 N N . GLY B 1 17 ? 11.234 -35.125 -4.676 1 91.44 17 GLY B N 1
ATOM 3867 C CA . GLY B 1 17 ? 11.758 -33.812 -4.301 1 91.44 17 GLY B CA 1
ATOM 3868 C C . GLY B 1 17 ? 13.023 -33.906 -3.469 1 91.44 17 GLY B C 1
ATOM 3869 O O . GLY B 1 17 ? 13.984 -33.156 -3.713 1 91.44 17 GLY B O 1
ATOM 3870 N N . LEU B 1 18 ? 13.031 -34.844 -2.531 1 92.56 18 LEU B N 1
ATOM 3871 C CA . LEU B 1 18 ? 14.195 -35 -1.661 1 92.56 18 LEU B CA 1
ATOM 3872 C C . LEU B 1 18 ? 15.359 -35.594 -2.42 1 92.56 18 LEU B C 1
ATOM 3874 O O . LEU B 1 18 ? 16.516 -35.281 -2.146 1 92.56 18 LEU B O 1
ATOM 3878 N N . TRP B 1 19 ? 15.031 -36.469 -3.307 1 94.06 19 TRP B N 1
ATOM 3879 C CA . TRP B 1 19 ? 16.078 -37 -4.184 1 94.06 19 TRP B CA 1
ATOM 3880 C C . TRP B 1 19 ? 16.719 -35.875 -5.004 1 94.06 19 TRP B C 1
ATOM 3882 O O . TRP B 1 19 ? 17.938 -35.812 -5.117 1 94.06 19 TRP B O 1
ATOM 3892 N N . ALA B 1 20 ? 16 -35.031 -5.555 1 91.25 20 ALA B N 1
ATOM 3893 C CA . ALA B 1 20 ? 16.5 -33.906 -6.332 1 91.25 20 ALA B CA 1
ATOM 3894 C C . ALA B 1 20 ? 17.281 -32.938 -5.457 1 91.25 20 ALA B C 1
ATOM 3896 O O . ALA B 1 20 ? 18.203 -32.25 -5.934 1 91.25 20 ALA B O 1
ATOM 3897 N N . ALA B 1 21 ? 16.969 -32.906 -4.191 1 92.06 21 ALA B N 1
ATOM 3898 C CA . ALA B 1 21 ? 17.625 -32 -3.238 1 92.06 21 ALA B CA 1
ATOM 3899 C C . ALA B 1 21 ? 19.094 -32.375 -3.092 1 92.06 21 ALA B C 1
ATOM 3901 O O . ALA B 1 21 ? 19.906 -31.516 -2.689 1 92.06 21 ALA B O 1
ATOM 3902 N N . THR B 1 22 ? 19.469 -33.531 -3.438 1 92.94 22 THR B N 1
ATOM 3903 C CA . THR B 1 22 ? 20.859 -33.969 -3.32 1 92.94 22 THR B CA 1
ATOM 3904 C C . THR B 1 22 ? 21.734 -33.281 -4.355 1 92.94 22 THR B C 1
ATOM 3906 O O . THR B 1 22 ? 22.953 -33.281 -4.238 1 92.94 22 THR B O 1
ATOM 3909 N N . LYS B 1 23 ? 21.156 -32.594 -5.223 1 90.81 23 LYS B N 1
ATOM 3910 C CA . LYS B 1 23 ? 21.906 -31.906 -6.273 1 90.81 23 LYS B CA 1
ATOM 3911 C C . LYS B 1 23 ? 22.219 -30.469 -5.863 1 90.81 23 LYS B C 1
ATOM 3913 O O . LYS B 1 23 ? 22.906 -29.75 -6.598 1 90.81 23 LYS B O 1
ATOM 3918 N N . VAL B 1 24 ? 21.766 -30.109 -4.746 1 91.56 24 VAL B N 1
ATOM 3919 C CA . VAL B 1 24 ? 21.969 -28.734 -4.285 1 91.56 24 VAL B CA 1
ATOM 3920 C C . VAL B 1 24 ? 23.219 -28.672 -3.408 1 91.56 24 VAL B C 1
ATOM 3922 O O . VAL B 1 24 ? 23.266 -29.266 -2.326 1 91.56 24 VAL B O 1
ATOM 3925 N N . HIS B 1 25 ? 24.203 -27.844 -3.902 1 90.19 25 HIS B N 1
ATOM 3926 C CA . HIS B 1 25 ? 25.438 -27.719 -3.156 1 90.19 25 HIS B CA 1
ATOM 3927 C C . HIS B 1 25 ? 25.734 -26.266 -2.785 1 90.19 25 HIS B C 1
ATOM 3929 O O . HIS B 1 25 ? 26.547 -26 -1.907 1 90.19 25 HIS B O 1
ATOM 3935 N N . ASN B 1 26 ? 25.156 -25.391 -3.533 1 89.56 26 ASN B N 1
ATOM 3936 C CA . ASN B 1 26 ? 25.328 -23.953 -3.291 1 89.56 26 ASN B CA 1
ATOM 3937 C C . ASN B 1 26 ? 24.047 -23.172 -3.625 1 89.56 26 ASN B C 1
ATOM 3939 O O . ASN B 1 26 ? 23.047 -23.766 -4.004 1 89.56 26 ASN B O 1
ATOM 3943 N N . ALA B 1 27 ? 24.094 -21.922 -3.439 1 87.06 27 ALA B N 1
ATOM 3944 C CA . ALA B 1 27 ? 22.938 -21.078 -3.641 1 87.06 27 ALA B CA 1
ATOM 3945 C C . ALA B 1 27 ? 22.516 -21.047 -5.105 1 87.06 27 ALA B C 1
ATOM 3947 O O . ALA B 1 27 ? 21.312 -21.016 -5.414 1 87.06 27 ALA B O 1
ATOM 3948 N N . ARG B 1 28 ? 23.453 -21.062 -5.926 1 87.94 28 ARG B N 1
ATOM 3949 C CA . ARG B 1 28 ? 23.141 -21.016 -7.352 1 87.94 28 ARG B CA 1
ATOM 3950 C C . ARG B 1 28 ? 22.375 -22.266 -7.781 1 87.94 28 ARG B C 1
ATOM 3952 O O . ARG B 1 28 ? 21.438 -22.188 -8.578 1 87.94 28 ARG B O 1
ATOM 3959 N N . ASP B 1 29 ? 22.812 -23.438 -7.266 1 89.5 29 ASP B N 1
ATOM 3960 C CA . ASP B 1 29 ? 22.094 -24.688 -7.512 1 89.5 29 ASP B CA 1
ATOM 3961 C C . ASP B 1 29 ? 20.656 -24.594 -6.992 1 89.5 29 ASP B C 1
ATOM 3963 O O . ASP B 1 29 ? 19.719 -25.047 -7.656 1 89.5 29 ASP B O 1
ATOM 3967 N N . TYR B 1 30 ? 20.547 -24.016 -5.867 1 91.56 30 TYR B N 1
ATOM 3968 C CA . TYR B 1 30 ? 19.25 -23.906 -5.191 1 91.56 30 TYR B CA 1
ATOM 3969 C C . TYR B 1 30 ? 18.312 -23 -5.957 1 91.56 30 TYR B C 1
ATOM 3971 O O . TYR B 1 30 ? 17.109 -23.25 -6.039 1 91.56 30 TYR B O 1
ATOM 3979 N N . ILE B 1 31 ? 18.891 -22 -6.598 1 89.19 31 ILE B N 1
ATOM 3980 C CA . ILE B 1 31 ? 18.062 -20.922 -7.141 1 89.19 31 ILE B CA 1
ATOM 3981 C C . ILE B 1 31 ? 17.75 -21.203 -8.609 1 89.19 31 ILE B C 1
ATOM 3983 O O . ILE B 1 31 ? 16.641 -20.953 -9.078 1 89.19 31 ILE B O 1
ATOM 3987 N N . VAL B 1 32 ? 18.797 -21.656 -9.438 1 88.5 32 VAL B N 1
ATOM 3988 C CA . VAL B 1 32 ? 18.578 -21.719 -10.883 1 88.5 32 VAL B CA 1
ATOM 3989 C C . VAL B 1 32 ? 18.906 -23.109 -11.398 1 88.5 32 VAL B C 1
ATOM 3991 O O . VAL B 1 32 ? 19 -23.328 -12.609 1 88.5 32 VAL B O 1
ATOM 3994 N N . ALA B 1 33 ? 19.156 -24.016 -10.625 1 88.5 33 ALA B N 1
ATOM 3995 C CA . ALA B 1 33 ? 19.438 -25.391 -11.039 1 88.5 33 ALA B CA 1
ATOM 3996 C C . ALA B 1 33 ? 20.562 -25.438 -12.062 1 88.5 33 ALA B C 1
ATOM 3998 O O . ALA B 1 33 ? 20.453 -26.109 -13.086 1 88.5 33 ALA B O 1
ATOM 3999 N N . GLY B 1 34 ? 21.531 -24.578 -12 1 85.31 34 GLY B N 1
ATOM 4000 C CA . GLY B 1 34 ? 22.75 -24.594 -12.805 1 85.31 34 GLY B CA 1
ATOM 4001 C C . GLY B 1 34 ? 22.516 -24.109 -14.227 1 85.31 34 GLY B C 1
ATOM 4002 O O . GLY B 1 34 ? 23.359 -24.344 -15.102 1 85.31 34 GLY B O 1
ATOM 4003 N N . ARG B 1 35 ? 21.359 -23.5 -14.641 1 89.69 35 ARG B N 1
ATOM 4004 C CA . ARG B 1 35 ? 21.031 -22.984 -15.961 1 89.69 35 ARG B CA 1
ATOM 4005 C C . ARG B 1 35 ? 21.219 -24.062 -17.031 1 89.69 35 ARG B C 1
ATOM 4007 O O . ARG B 1 35 ? 21.906 -23.828 -18.031 1 89.69 35 ARG B O 1
ATOM 4014 N N . ASN B 1 36 ? 20.625 -25.188 -16.781 1 89.94 36 ASN B N 1
ATOM 4015 C CA . ASN B 1 36 ? 20.891 -26.328 -17.656 1 89.94 36 ASN B CA 1
ATOM 4016 C C . ASN B 1 36 ? 19.625 -27.125 -17.969 1 89.94 36 ASN B C 1
ATOM 4018 O O . ASN B 1 36 ? 19.703 -28.234 -18.484 1 89.94 36 ASN B O 1
ATOM 4022 N N . LEU B 1 37 ? 18.578 -26.578 -17.75 1 92 37 LEU B N 1
ATOM 4023 C CA . LEU B 1 37 ? 17.328 -27.312 -17.922 1 92 37 LEU B CA 1
ATOM 4024 C C . LEU B 1 37 ? 16.953 -27.422 -19.406 1 92 37 LEU B C 1
ATOM 4026 O O . LEU B 1 37 ? 17.016 -26.422 -20.125 1 92 37 LEU B O 1
ATOM 4030 N N . PRO B 1 38 ? 16.578 -28.594 -19.859 1 95 38 PRO B N 1
ATOM 4031 C CA . PRO B 1 38 ? 16.203 -28.781 -21.266 1 95 38 PRO B CA 1
ATOM 4032 C C . PRO B 1 38 ? 14.812 -28.25 -21.594 1 95 38 PRO B C 1
ATOM 4034 O O . PRO B 1 38 ? 14.055 -27.891 -20.688 1 95 38 PRO B O 1
ATOM 4037 N N . PHE B 1 39 ? 14.492 -28.266 -22.875 1 96.38 39 PHE B N 1
ATOM 4038 C CA . PHE B 1 39 ? 13.305 -27.641 -23.438 1 96.38 39 PHE B CA 1
ATOM 4039 C C . PHE B 1 39 ? 12.039 -28.188 -22.797 1 96.38 39 PHE B C 1
ATOM 4041 O O . PHE B 1 39 ? 11.203 -27.438 -22.312 1 96.38 39 PHE B O 1
ATOM 4048 N N . ILE B 1 40 ? 11.906 -29.5 -22.688 1 95.12 40 ILE B N 1
ATOM 4049 C CA . ILE B 1 40 ? 10.672 -30.125 -22.234 1 95.12 40 ILE B CA 1
ATOM 4050 C C . ILE B 1 40 ? 10.445 -29.812 -20.75 1 95.12 40 ILE B C 1
ATOM 4052 O O . ILE B 1 40 ? 9.305 -29.672 -20.312 1 95.12 40 ILE B O 1
ATOM 4056 N N . VAL B 1 41 ? 11.516 -29.719 -20.031 1 93.25 41 VAL B N 1
ATOM 4057 C CA . VAL B 1 41 ? 11.414 -29.438 -18.594 1 93.25 41 VAL B CA 1
ATOM 4058 C C . VAL B 1 41 ? 10.977 -27.984 -18.391 1 93.25 41 VAL B C 1
ATOM 4060 O O . VAL B 1 41 ? 10.109 -27.719 -17.562 1 93.25 41 VAL B O 1
ATOM 4063 N N . VAL B 1 42 ? 11.578 -27.078 -19.172 1 94.88 42 VAL B N 1
ATOM 4064 C CA . VAL B 1 42 ? 11.227 -25.672 -19.047 1 94.88 42 VAL B CA 1
ATOM 4065 C C . VAL B 1 42 ? 9.773 -25.453 -19.453 1 94.88 42 VAL B C 1
ATOM 4067 O O . VAL B 1 42 ? 9.023 -24.734 -18.781 1 94.88 42 VAL B O 1
ATOM 4070 N N . LEU B 1 43 ? 9.391 -26.047 -20.547 1 96.12 43 LEU B N 1
ATOM 4071 C CA . LEU B 1 43 ? 8 -25.969 -20.984 1 96.12 43 LEU B CA 1
ATOM 4072 C C . LEU B 1 43 ? 7.055 -26.484 -19.906 1 96.12 43 LEU B C 1
ATOM 4074 O O . LEU B 1 43 ? 6.051 -25.844 -19.609 1 96.12 43 LEU B O 1
ATOM 4078 N N . ALA B 1 44 ? 7.398 -27.609 -19.344 1 94.25 44 ALA B N 1
ATOM 4079 C CA . ALA B 1 44 ? 6.59 -28.219 -18.281 1 94.25 44 ALA B CA 1
ATOM 4080 C C . ALA B 1 44 ? 6.5 -27.312 -17.062 1 94.25 44 ALA B C 1
ATOM 4082 O O . ALA B 1 44 ? 5.43 -27.172 -16.469 1 94.25 44 ALA B O 1
ATOM 4083 N N . MET B 1 45 ? 7.574 -26.703 -16.734 1 94.44 45 MET B N 1
ATOM 4084 C CA . MET B 1 45 ? 7.617 -25.844 -15.555 1 94.44 45 MET B CA 1
ATOM 4085 C C . MET B 1 45 ? 6.762 -24.594 -15.758 1 94.44 45 MET B C 1
ATOM 4087 O O . MET B 1 45 ? 6.02 -24.203 -14.859 1 94.44 45 MET B O 1
ATOM 4091 N N . VAL B 1 46 ? 6.891 -24.047 -16.922 1 95.38 46 VAL B N 1
ATOM 4092 C CA . VAL B 1 46 ? 6.113 -22.844 -17.203 1 95.38 46 VAL B CA 1
ATOM 4093 C C . VAL B 1 46 ? 4.621 -23.172 -17.203 1 95.38 46 VAL B C 1
ATOM 4095 O O . VAL B 1 46 ? 3.822 -22.484 -16.578 1 95.38 46 VAL B O 1
ATOM 4098 N N . PHE B 1 47 ? 4.309 -24.219 -17.797 1 95.56 47 PHE B N 1
ATOM 4099 C CA . PHE B 1 47 ? 2.926 -24.672 -17.891 1 95.56 47 PHE B CA 1
ATOM 4100 C C . PHE B 1 47 ? 2.385 -25.047 -16.516 1 95.56 47 PHE B C 1
ATOM 4102 O O . PHE B 1 47 ? 1.389 -24.484 -16.062 1 95.56 47 PHE B O 1
ATOM 4109 N N . ALA B 1 48 ? 3.025 -25.922 -15.852 1 94.25 48 ALA B N 1
ATOM 4110 C CA . ALA B 1 48 ? 2.502 -26.516 -14.625 1 94.25 48 ALA B CA 1
ATOM 4111 C C . ALA B 1 48 ? 2.467 -25.5 -13.492 1 94.25 48 ALA B C 1
ATOM 4113 O O . ALA B 1 48 ? 1.574 -25.531 -12.641 1 94.25 48 ALA B O 1
ATOM 4114 N N . THR B 1 49 ? 3.395 -24.625 -13.469 1 92.62 49 THR B N 1
ATOM 4115 C CA . THR B 1 49 ? 3.426 -23.625 -12.406 1 92.62 49 THR B CA 1
ATOM 4116 C C . THR B 1 49 ? 2.238 -22.688 -12.531 1 92.62 49 THR B C 1
ATOM 4118 O O . THR B 1 49 ? 1.645 -22.297 -11.523 1 92.62 49 THR B O 1
ATOM 4121 N N . TRP B 1 50 ? 1.93 -22.359 -13.641 1 93.75 50 TRP B N 1
ATOM 4122 C CA . TRP B 1 50 ? 0.864 -21.391 -13.844 1 93.75 50 TRP B CA 1
ATOM 4123 C C . TRP B 1 50 ? -0.5 -22.078 -13.883 1 93.75 50 TRP B C 1
ATOM 4125 O O . TRP B 1 50 ? -1.53 -21.422 -13.68 1 93.75 50 TRP B O 1
ATOM 4135 N N . PHE B 1 51 ? -0.473 -23.375 -14.234 1 95.25 51 PHE B N 1
ATOM 4136 C CA . PHE B 1 51 ? -1.69 -24.172 -14.203 1 95.25 51 PHE B CA 1
ATOM 4137 C C . PHE B 1 51 ? -1.98 -24.656 -12.789 1 95.25 51 PHE B C 1
ATOM 4139 O O . PHE B 1 51 ? -1.828 -25.844 -12.492 1 95.25 51 PHE B O 1
ATOM 4146 N N . GLY B 1 52 ? -2.412 -23.75 -11.922 1 93.62 52 GLY B N 1
ATOM 4147 C CA . GLY B 1 52 ? -2.604 -24.031 -10.508 1 93.62 52 GLY B CA 1
ATOM 4148 C C . GLY B 1 52 ? -4.062 -24.172 -10.117 1 93.62 52 GLY B C 1
ATOM 4149 O O . GLY B 1 52 ? -4.91 -24.469 -10.961 1 93.62 52 GLY B O 1
ATOM 4150 N N . SER B 1 53 ? -4.293 -24.016 -8.867 1 92.88 53 SER B N 1
ATOM 4151 C CA . SER B 1 53 ? -5.645 -24.141 -8.328 1 92.88 53 SER B CA 1
ATOM 4152 C C . SER B 1 53 ? -6.566 -23.078 -8.922 1 92.88 53 SER B C 1
ATOM 4154 O O . SER B 1 53 ? -7.766 -23.312 -9.094 1 92.88 53 SER B O 1
ATOM 4156 N N . GLU B 1 54 ? -5.973 -21.953 -9.195 1 90.62 54 GLU B N 1
ATOM 4157 C CA . GLU B 1 54 ? -6.762 -20.875 -9.797 1 90.62 54 GLU B CA 1
ATOM 4158 C C . GLU B 1 54 ? -7.309 -21.297 -11.164 1 90.62 54 GLU B C 1
ATOM 4160 O O . GLU B 1 54 ? -8.422 -20.906 -11.531 1 90.62 54 GLU B O 1
ATOM 4165 N N . THR B 1 55 ? -6.602 -22.094 -11.852 1 91.62 55 THR B N 1
ATOM 4166 C CA . THR B 1 55 ? -7.016 -22.484 -13.195 1 91.62 55 THR B CA 1
ATOM 4167 C C . THR B 1 55 ? -7.988 -23.656 -13.133 1 91.62 55 THR B C 1
ATOM 4169 O O . THR B 1 55 ? -8.953 -23.719 -13.898 1 91.62 55 THR B O 1
ATOM 4172 N N . VAL B 1 56 ? -7.781 -24.531 -12.25 1 93.5 56 VAL B N 1
ATOM 4173 C CA . VAL B 1 56 ? -8.617 -25.719 -12.234 1 93.5 56 VAL B CA 1
ATOM 4174 C C . VAL B 1 56 ? -9.883 -25.453 -11.43 1 93.5 56 VAL B C 1
ATOM 4176 O O . VAL B 1 56 ? -11 -25.688 -11.914 1 93.5 56 VAL B O 1
ATOM 4179 N N . LEU B 1 57 ? -9.75 -24.938 -10.273 1 92.12 57 LEU B N 1
ATOM 4180 C CA . LEU B 1 57 ? -10.898 -24.719 -9.391 1 92.12 57 LEU B CA 1
ATOM 4181 C C . LEU B 1 57 ? -11.461 -23.312 -9.562 1 92.12 57 LEU B C 1
ATOM 4183 O O . LEU B 1 57 ? -12.672 -23.141 -9.664 1 92.12 57 LEU B O 1
ATOM 4187 N N . GLY B 1 58 ? -10.578 -22.359 -9.68 1 90.12 58 GLY B N 1
ATOM 4188 C CA . GLY B 1 58 ? -10.984 -20.953 -9.703 1 90.12 58 GLY B CA 1
ATOM 4189 C C . GLY B 1 58 ? -11.703 -20.562 -10.984 1 90.12 58 GLY B C 1
ATOM 4190 O O . GLY B 1 58 ? -12.852 -20.109 -10.945 1 90.12 58 GLY B O 1
ATOM 4191 N N . ILE B 1 59 ? -11.094 -20.797 -12.102 1 91.94 59 ILE B N 1
ATOM 4192 C CA . ILE B 1 59 ? -11.672 -20.312 -13.352 1 91.94 59 ILE B CA 1
ATOM 4193 C C . ILE B 1 59 ? -12.859 -21.188 -13.734 1 91.94 59 ILE B C 1
ATOM 4195 O O . ILE B 1 59 ? -13.789 -20.734 -14.406 1 91.94 59 ILE B O 1
ATOM 4199 N N . SER B 1 60 ? -12.859 -22.422 -13.289 1 93.94 60 SER B N 1
ATOM 4200 C CA . SER B 1 60 ? -14.016 -23.281 -13.531 1 93.94 60 SER B CA 1
ATOM 4201 C C . SER B 1 60 ? -15.273 -22.719 -12.875 1 93.94 60 SER B C 1
ATOM 4203 O O . SER B 1 60 ? -16.328 -22.672 -13.5 1 93.94 60 SER B O 1
ATOM 4205 N N . ALA B 1 61 ? -15.086 -22.344 -11.672 1 91.25 61 ALA B N 1
ATOM 4206 C CA . ALA B 1 61 ? -16.188 -21.719 -10.945 1 91.25 61 ALA B CA 1
ATOM 4207 C C . ALA B 1 61 ? -16.641 -20.422 -11.625 1 91.25 61 ALA B C 1
ATOM 4209 O O . ALA B 1 61 ? -17.828 -20.203 -11.812 1 91.25 61 ALA B O 1
ATOM 4210 N N . THR B 1 62 ? -15.75 -19.625 -12.008 1 92 62 THR B N 1
ATOM 4211 C CA . THR B 1 62 ? -16.047 -18.344 -12.641 1 92 62 THR B CA 1
ATOM 4212 C C . THR B 1 62 ? -16.734 -18.547 -13.992 1 92 62 THR B C 1
ATOM 4214 O O . THR B 1 62 ? -17.625 -17.797 -14.359 1 92 62 THR B O 1
ATOM 4217 N N . PHE B 1 63 ? -16.328 -19.531 -14.719 1 95.56 63 PHE B N 1
ATOM 4218 C CA . PHE B 1 63 ? -16.906 -19.844 -16.016 1 95.56 63 PHE B CA 1
ATOM 4219 C C . PHE B 1 63 ? -18.375 -20.219 -15.883 1 95.56 63 PHE B C 1
ATOM 4221 O O . PHE B 1 63 ? -19.219 -19.766 -16.672 1 95.56 63 PHE B O 1
ATOM 4228 N N . LEU B 1 64 ? -18.656 -20.984 -14.93 1 95.44 64 LEU B N 1
ATOM 4229 C CA . LEU B 1 64 ? -20.031 -21.406 -14.711 1 95.44 64 LEU B CA 1
ATOM 4230 C C . LEU B 1 64 ? -20.906 -20.203 -14.32 1 95.44 64 LEU B C 1
ATOM 4232 O O . LEU B 1 64 ? -22.078 -20.141 -14.688 1 95.44 64 LEU B O 1
ATOM 4236 N N . GLU B 1 65 ? -20.281 -19.328 -13.648 1 92.75 65 GLU B N 1
ATOM 4237 C CA . GLU B 1 65 ? -21.031 -18.172 -13.156 1 92.75 65 GLU B CA 1
ATOM 4238 C C . GLU B 1 65 ? -21.141 -17.094 -14.234 1 92.75 65 GLU B C 1
ATOM 4240 O O . GLU B 1 65 ? -22.219 -16.516 -14.422 1 92.75 65 GLU B O 1
ATOM 4245 N N . GLU B 1 66 ? -20.047 -16.859 -14.992 1 93.19 66 GLU B N 1
ATOM 4246 C CA . GLU B 1 66 ? -19.984 -15.664 -15.82 1 93.19 66 GLU B CA 1
ATOM 4247 C C . GLU B 1 66 ? -19.766 -16.031 -17.297 1 93.19 66 GLU B C 1
ATOM 4249 O O . GLU B 1 66 ? -20 -15.203 -18.172 1 93.19 66 GLU B O 1
ATOM 4254 N N . GLY B 1 67 ? -19.328 -17.188 -17.531 1 95.81 67 GLY B N 1
ATOM 4255 C CA . GLY B 1 67 ? -18.922 -17.531 -18.891 1 95.81 67 GLY B CA 1
ATOM 4256 C C . GLY B 1 67 ? -17.516 -17.094 -19.219 1 95.81 67 GLY B C 1
ATOM 4257 O O . GLY B 1 67 ? -16.766 -16.688 -18.344 1 95.81 67 GLY B O 1
ATOM 4258 N N . LEU B 1 68 ? -17.188 -17.203 -20.484 1 96.88 68 LEU B N 1
ATOM 4259 C CA . LEU B 1 68 ? -15.844 -16.875 -20.922 1 96.88 68 LEU B CA 1
ATOM 4260 C C . LEU B 1 68 ? -15.539 -15.391 -20.719 1 96.88 68 LEU B C 1
ATOM 4262 O O . LEU B 1 68 ? -14.383 -15.008 -20.578 1 96.88 68 LEU B O 1
ATOM 4266 N N . VAL B 1 69 ? -16.531 -14.531 -20.656 1 95.69 69 VAL B N 1
ATOM 4267 C CA . VAL B 1 69 ? -16.359 -13.094 -20.5 1 95.69 69 VAL B CA 1
ATOM 4268 C C . VAL B 1 69 ? -15.695 -12.805 -19.156 1 95.69 69 VAL B C 1
ATOM 4270 O O . VAL B 1 69 ? -14.953 -11.828 -19.031 1 95.69 69 VAL B O 1
ATOM 4273 N N . GLY B 1 70 ? -15.883 -13.703 -18.188 1 94 70 GLY B N 1
ATOM 4274 C CA . GLY B 1 70 ? -15.305 -13.531 -16.859 1 94 70 GLY B CA 1
ATOM 4275 C C . GLY B 1 70 ? -13.875 -14.039 -16.766 1 94 70 GLY B C 1
ATOM 4276 O O . GLY B 1 70 ? -13.242 -13.93 -15.719 1 94 70 GLY B O 1
ATOM 4277 N N . LEU B 1 71 ? -13.297 -14.5 -17.859 1 95.62 71 LEU B N 1
ATOM 4278 C CA . LEU B 1 71 ? -12.008 -15.18 -17.812 1 95.62 71 LEU B CA 1
ATOM 4279 C C . LEU B 1 71 ? -10.93 -14.359 -18.5 1 95.62 71 LEU B C 1
ATOM 4281 O O . LEU B 1 71 ? -9.961 -14.914 -19.031 1 95.62 71 LEU B O 1
ATOM 4285 N N . ALA B 1 72 ? -11.148 -12.992 -18.484 1 94.69 72 ALA B N 1
ATOM 42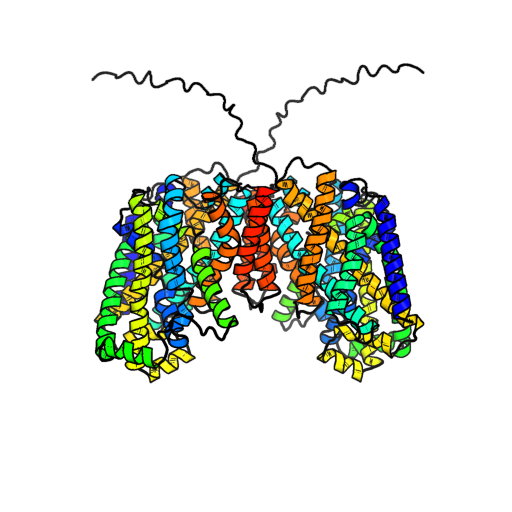86 C CA . ALA B 1 72 ? -10.195 -12.078 -19.109 1 94.69 72 ALA B CA 1
ATOM 4287 C C . ALA B 1 72 ? -8.828 -12.164 -18.422 1 94.69 72 ALA B C 1
ATOM 4289 O O . ALA B 1 72 ? -7.793 -12.102 -19.094 1 94.69 72 ALA B O 1
ATOM 4290 N N . SER B 1 73 ? -8.812 -12.297 -17.141 1 93.44 73 SER B N 1
ATOM 4291 C CA . SER B 1 73 ? -7.57 -12.367 -16.375 1 93.44 73 SER B CA 1
ATOM 4292 C C . SER B 1 73 ? -6.906 -13.734 -16.531 1 93.44 73 SER B C 1
ATOM 4294 O O . SER B 1 73 ? -5.723 -13.82 -16.875 1 93.44 73 SER B O 1
ATOM 4296 N N . ASP B 1 74 ? -7.617 -14.773 -16.328 1 92.94 74 ASP B N 1
ATOM 4297 C CA . ASP B 1 74 ? -7.16 -16.156 -16.422 1 92.94 74 ASP B CA 1
ATOM 4298 C C . ASP B 1 74 ? -8.195 -17.031 -17.125 1 92.94 74 ASP B C 1
ATOM 4300 O O . ASP B 1 74 ? -9.383 -16.984 -16.781 1 92.94 74 ASP B O 1
ATOM 4304 N N . PRO B 1 75 ? -7.855 -17.609 -18.109 1 95.56 75 PRO B N 1
ATOM 4305 C CA . PRO B 1 75 ? -6.5 -17.953 -18.547 1 95.56 75 PRO B CA 1
ATOM 4306 C C . PRO B 1 75 ? -5.973 -16.984 -19.609 1 95.56 75 PRO B C 1
ATOM 4308 O O . PRO B 1 75 ? -4.797 -17.031 -19.969 1 95.56 75 PRO B O 1
ATOM 4311 N N . LEU B 1 76 ? -6.758 -16.109 -20.109 1 96.62 76 LEU B N 1
ATOM 4312 C CA . LEU B 1 76 ? -6.352 -15.289 -21.25 1 96.62 76 LEU B CA 1
ATOM 4313 C C . LEU B 1 76 ? -5.188 -14.383 -20.875 1 96.62 76 LEU B C 1
ATOM 4315 O O . LEU B 1 76 ? -4.133 -14.422 -21.516 1 96.62 76 LEU B O 1
ATOM 4319 N N . GLY B 1 77 ? -5.395 -13.57 -19.875 1 96.62 77 GLY B N 1
ATOM 4320 C CA . GLY B 1 77 ? -4.344 -12.672 -19.438 1 96.62 77 GLY B CA 1
ATOM 4321 C C . GLY B 1 77 ? -3.074 -13.391 -19.031 1 96.62 77 GLY B C 1
ATOM 4322 O O . GLY B 1 77 ? -1.972 -12.961 -19.375 1 96.62 77 GLY B O 1
ATOM 4323 N N . ALA B 1 78 ? -3.172 -14.453 -18.266 1 96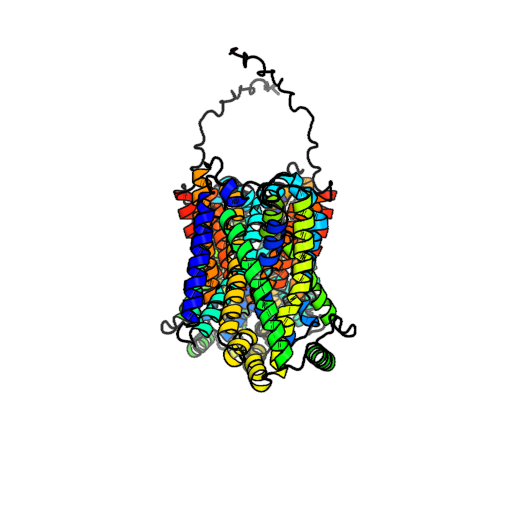 78 ALA B N 1
ATOM 4324 C CA . ALA B 1 78 ? -2.027 -15.234 -17.797 1 96 78 ALA B CA 1
ATOM 4325 C C . ALA B 1 78 ? -1.246 -15.812 -18.984 1 96 78 ALA B C 1
ATOM 4327 O O . ALA B 1 78 ? -0.014 -15.766 -19 1 96 78 ALA B O 1
ATOM 4328 N N . SER B 1 79 ? -1.96 -16.344 -19.922 1 97.88 79 SER B N 1
ATOM 4329 C CA . SER B 1 79 ? -1.299 -16.891 -21.109 1 97.88 79 SER B CA 1
ATOM 4330 C C . SER B 1 79 ? -0.614 -15.797 -21.922 1 97.88 79 SER B C 1
ATOM 4332 O O . SER B 1 79 ? 0.483 -16 -22.438 1 97.88 79 SER B O 1
ATOM 4334 N N . LEU B 1 80 ? -1.329 -14.727 -22.062 1 98.12 80 LEU B N 1
ATOM 4335 C CA . LEU B 1 80 ? -0.73 -13.609 -22.766 1 98.12 80 LEU B CA 1
ATOM 4336 C C . LEU B 1 80 ? 0.558 -13.156 -22.094 1 98.12 80 LEU B C 1
ATOM 4338 O O . LEU B 1 80 ? 1.527 -12.797 -22.766 1 98.12 80 LEU B O 1
ATOM 4342 N N . CYS B 1 81 ? 0.57 -13.133 -20.828 1 97.94 81 CYS B N 1
ATOM 4343 C CA . CYS B 1 81 ? 1.77 -12.789 -20.062 1 97.94 81 CYS B CA 1
ATOM 4344 C C . CYS B 1 81 ? 2.928 -13.711 -20.438 1 97.94 81 CYS B C 1
ATOM 4346 O O . CYS B 1 81 ? 4.023 -13.242 -20.734 1 97.94 81 CYS B O 1
ATOM 4348 N N . LEU B 1 82 ? 2.695 -14.969 -20.406 1 98.38 82 LEU B N 1
ATOM 4349 C CA . LEU B 1 82 ? 3.744 -15.953 -20.656 1 98.38 82 LEU B CA 1
ATOM 4350 C C . LEU B 1 82 ? 4.254 -15.852 -22.094 1 98.38 82 LEU B C 1
ATOM 4352 O O . LEU B 1 82 ? 5.461 -15.922 -22.344 1 98.38 82 LEU B O 1
ATOM 4356 N N . VAL B 1 83 ? 3.336 -15.648 -23.016 1 98.62 83 VAL B N 1
ATOM 4357 C CA . VAL B 1 83 ? 3.711 -15.539 -24.422 1 98.62 83 VAL B CA 1
ATOM 4358 C C . VAL B 1 83 ? 4.504 -14.25 -24.641 1 98.62 83 VAL B C 1
ATOM 4360 O O . VAL B 1 83 ? 5.531 -14.258 -25.328 1 98.62 83 VAL B O 1
ATOM 4363 N N . LEU B 1 84 ? 4.02 -13.18 -24.047 1 98.56 84 LEU B N 1
ATOM 4364 C CA . LEU B 1 84 ? 4.734 -11.914 -24.156 1 98.56 84 LEU B CA 1
ATOM 4365 C C . LEU B 1 84 ? 6.105 -12.008 -23.5 1 98.56 84 LEU B C 1
ATOM 4367 O O . LEU B 1 84 ? 7.09 -11.5 -24.047 1 98.56 84 LEU B O 1
ATOM 4371 N N . PHE B 1 85 ? 6.156 -12.633 -22.359 1 98.62 85 PHE B N 1
ATOM 4372 C CA . PHE B 1 85 ? 7.438 -12.789 -21.688 1 98.62 85 PHE B CA 1
ATOM 4373 C C . PHE B 1 85 ? 8.414 -13.578 -22.547 1 98.62 85 PHE B C 1
ATOM 4375 O O . PHE B 1 85 ? 9.578 -13.195 -22.688 1 98.62 85 PHE B O 1
ATOM 4382 N N . GLY B 1 86 ? 7.957 -14.68 -23.125 1 98.62 86 GLY B N 1
ATOM 4383 C CA . GLY B 1 86 ? 8.797 -15.523 -23.953 1 98.62 86 GLY B CA 1
ATOM 4384 C C . GLY B 1 86 ? 9.305 -14.82 -25.203 1 98.62 86 GLY B C 1
ATOM 4385 O O . GLY B 1 86 ? 10.5 -14.836 -25.484 1 98.62 86 GLY B O 1
ATOM 4386 N N . LEU B 1 87 ? 8.414 -14.086 -25.828 1 98.31 87 LEU B N 1
ATOM 4387 C CA . LEU B 1 87 ? 8.727 -13.547 -27.156 1 98.31 87 LEU B CA 1
ATOM 4388 C C . LEU B 1 87 ? 9.445 -12.211 -27.031 1 98.31 87 LEU B C 1
ATOM 4390 O O . LEU B 1 87 ? 10.234 -11.844 -27.922 1 98.31 87 LEU B O 1
ATOM 4394 N N . ILE B 1 88 ? 9.203 -11.508 -25.953 1 98.31 88 ILE B N 1
ATOM 4395 C CA . ILE B 1 88 ? 9.68 -10.125 -25.922 1 98.31 88 ILE B CA 1
ATOM 4396 C C . ILE B 1 88 ? 10.719 -9.969 -24.812 1 98.31 88 ILE B C 1
ATOM 4398 O O . ILE B 1 88 ? 11.773 -9.359 -25.016 1 98.31 88 ILE B O 1
ATOM 4402 N N . PHE B 1 89 ? 10.539 -10.539 -23.672 1 98.5 89 PHE B N 1
ATOM 4403 C CA . PHE B 1 89 ? 11.359 -10.219 -22.516 1 98.5 89 PHE B CA 1
ATOM 4404 C C . PHE B 1 89 ? 12.398 -11.305 -22.266 1 98.5 89 PHE B C 1
ATOM 4406 O O . PHE B 1 89 ? 13.445 -11.039 -21.672 1 98.5 89 PHE B O 1
ATOM 4413 N N . ALA B 1 90 ? 12.195 -12.523 -22.703 1 98.31 90 ALA B N 1
ATOM 4414 C CA . ALA B 1 90 ? 13.039 -13.664 -22.359 1 98.31 90 ALA B CA 1
ATOM 4415 C C . ALA B 1 90 ? 14.445 -13.492 -22.922 1 98.31 90 ALA B C 1
ATOM 4417 O O . ALA B 1 90 ? 15.43 -13.664 -22.203 1 98.31 90 ALA B O 1
ATOM 4418 N N . ARG B 1 91 ? 14.547 -13.125 -24.141 1 97.75 91 ARG B N 1
ATOM 4419 C CA . ARG B 1 91 ? 15.844 -13.062 -24.812 1 97.75 91 ARG B CA 1
ATOM 4420 C C . ARG B 1 91 ? 16.75 -12.023 -24.156 1 97.75 91 ARG B C 1
ATOM 4422 O O . ARG B 1 91 ? 17.859 -12.344 -23.734 1 97.75 91 ARG B O 1
ATOM 4429 N N . PRO B 1 92 ? 16.266 -10.805 -24 1 97.75 92 PRO B N 1
ATOM 4430 C CA . PRO B 1 92 ? 17.172 -9.82 -23.391 1 97.75 92 PRO B CA 1
ATOM 4431 C C . PRO B 1 92 ? 17.516 -10.148 -21.953 1 97.75 92 PRO B C 1
ATOM 4433 O O . PRO B 1 92 ? 18.641 -9.898 -21.5 1 97.75 92 PRO B O 1
ATOM 4436 N N . LEU B 1 93 ? 16.656 -10.664 -21.281 1 97.62 93 LEU B N 1
ATOM 4437 C CA . LEU B 1 93 ? 16.922 -10.977 -19.875 1 97.62 93 LEU B CA 1
ATOM 4438 C C . LEU B 1 93 ? 17.828 -12.195 -19.734 1 97.62 93 LEU B C 1
ATOM 4440 O O . LEU B 1 93 ? 18.703 -12.234 -18.875 1 97.62 93 LEU B O 1
ATOM 4444 N N . TYR B 1 94 ? 17.625 -13.195 -20.578 1 97.44 94 TYR B N 1
ATOM 4445 C CA . TYR B 1 94 ? 18.422 -14.414 -20.562 1 97.44 94 TYR B CA 1
ATOM 4446 C C . TYR B 1 94 ? 19.891 -14.094 -20.812 1 97.44 94 TYR B C 1
ATOM 4448 O O . TYR B 1 94 ? 20.781 -14.688 -20.188 1 97.44 94 TYR B O 1
ATOM 4456 N N . ARG B 1 95 ? 20.172 -13.172 -21.641 1 96.81 95 ARG B N 1
ATOM 4457 C CA . ARG B 1 95 ? 21.531 -12.82 -22.047 1 96.81 95 ARG B CA 1
ATOM 4458 C C . ARG B 1 95 ? 22.281 -12.117 -20.922 1 96.81 95 ARG B C 1
ATOM 4460 O O . ARG B 1 95 ? 23.516 -12.094 -20.922 1 96.81 95 ARG B O 1
ATOM 4467 N N . MET B 1 96 ? 21.547 -11.656 -20 1 95.62 96 MET B N 1
ATOM 4468 C CA . MET B 1 96 ? 22.188 -10.914 -18.922 1 95.62 96 MET B CA 1
ATOM 4469 C C . MET B 1 96 ? 22.703 -11.859 -17.844 1 95.62 96 MET B C 1
ATOM 4471 O O . MET B 1 96 ? 23.516 -11.469 -17 1 95.62 96 MET B O 1
ATOM 4475 N N . ASN B 1 97 ? 22.25 -13.047 -17.812 1 93.62 97 ASN B N 1
ATOM 4476 C CA . ASN B 1 97 ? 22.719 -14.078 -16.891 1 93.62 97 ASN B CA 1
ATOM 4477 C C . ASN B 1 97 ? 22.609 -13.625 -15.445 1 93.62 97 ASN B C 1
ATOM 4479 O O . ASN B 1 97 ? 23.578 -13.695 -14.695 1 93.62 97 ASN B O 1
ATOM 4483 N N . LEU B 1 98 ? 21.422 -13.141 -15.141 1 93.56 98 LEU B N 1
ATOM 4484 C CA . LEU B 1 98 ? 21.141 -12.695 -13.781 1 93.56 98 LEU B CA 1
ATOM 4485 C C . LEU B 1 98 ? 20.469 -13.797 -12.969 1 93.56 98 LEU B C 1
ATOM 4487 O O . LEU B 1 98 ? 19.891 -14.727 -13.539 1 93.56 98 LEU B O 1
ATOM 4491 N N . LEU B 1 99 ? 20.5 -13.695 -11.68 1 91.56 99 LEU B N 1
ATOM 4492 C CA . LEU B 1 99 ? 19.859 -14.68 -10.82 1 91.56 99 LEU B CA 1
ATOM 4493 C C . LEU B 1 99 ? 18.406 -14.312 -10.555 1 91.56 99 LEU B C 1
ATOM 4495 O O . LEU B 1 99 ? 17.562 -15.195 -10.391 1 91.56 99 LEU B O 1
ATOM 4499 N N . THR B 1 100 ? 18.172 -13.016 -10.359 1 95.19 100 THR B N 1
ATOM 4500 C CA . THR B 1 100 ? 16.828 -12.547 -10.039 1 95.19 100 THR B CA 1
ATOM 4501 C C . THR B 1 100 ? 16.469 -11.312 -10.867 1 95.19 100 THR B C 1
ATOM 4503 O O . THR B 1 100 ? 17.359 -10.672 -11.43 1 95.19 100 THR B O 1
ATOM 4506 N N . LEU B 1 101 ? 15.227 -11.086 -10.945 1 95.88 101 LEU B N 1
ATOM 4507 C CA . LEU B 1 101 ? 14.758 -9.867 -11.594 1 95.88 101 LEU B CA 1
ATOM 4508 C C . LEU B 1 101 ? 15.219 -8.633 -10.82 1 95.88 101 LEU B C 1
ATOM 4510 O O . LEU B 1 101 ? 15.445 -7.574 -11.414 1 95.88 101 LEU B O 1
ATOM 4514 N N . GLY B 1 102 ? 15.312 -8.781 -9.57 1 96.25 102 GLY B N 1
ATOM 4515 C CA . GLY B 1 102 ? 15.852 -7.707 -8.75 1 96.25 102 GLY B CA 1
ATOM 4516 C C . GLY B 1 102 ? 17.25 -7.289 -9.172 1 96.25 102 GLY B C 1
ATOM 4517 O O . GLY B 1 102 ? 17.594 -6.102 -9.133 1 96.25 102 GLY B O 1
ATOM 4518 N N . ASP B 1 103 ? 18.062 -8.258 -9.578 1 95.88 103 ASP B N 1
ATOM 4519 C CA . ASP B 1 103 ? 19.391 -7.965 -10.078 1 95.88 103 ASP B CA 1
ATOM 4520 C C . ASP B 1 103 ? 19.344 -7.051 -11.305 1 95.88 103 ASP B C 1
ATOM 4522 O O . ASP B 1 103 ? 20.219 -6.207 -11.492 1 95.88 103 ASP B O 1
ATOM 4526 N N . PHE B 1 104 ? 18.375 -7.234 -12.07 1 96.88 104 PHE B N 1
ATOM 4527 C CA . PHE B 1 104 ? 18.203 -6.371 -13.234 1 96.88 104 PHE B CA 1
ATOM 4528 C C . PHE B 1 104 ? 17.969 -4.93 -12.805 1 96.88 104 PHE B C 1
ATOM 4530 O O . PHE B 1 104 ? 18.609 -4.008 -13.32 1 96.88 104 PHE B O 1
ATOM 4537 N N . PHE B 1 105 ? 17.047 -4.746 -11.891 1 97.19 105 PHE B N 1
ATOM 4538 C CA . PHE B 1 105 ? 16.703 -3.41 -11.422 1 97.19 105 PHE B CA 1
ATOM 4539 C C . PHE B 1 105 ? 17.906 -2.727 -10.789 1 97.19 105 PHE B C 1
ATOM 4541 O O . PHE B 1 105 ? 18.094 -1.518 -10.938 1 97.19 105 PHE B O 1
ATOM 4548 N N . ARG B 1 106 ? 18.672 -3.547 -10.062 1 94.81 106 ARG B N 1
ATOM 4549 C CA . ARG B 1 106 ? 19.875 -3.012 -9.461 1 94.81 106 ARG B CA 1
ATOM 4550 C C . ARG B 1 106 ? 20.859 -2.557 -10.531 1 94.81 106 ARG B C 1
ATOM 4552 O O . ARG B 1 106 ? 21.406 -1.453 -10.461 1 94.81 106 ARG B O 1
ATOM 4559 N N . ARG B 1 107 ? 21.125 -3.363 -11.461 1 94.62 107 ARG B N 1
ATOM 4560 C CA . ARG B 1 107 ? 22.094 -3.107 -12.516 1 94.62 107 ARG B CA 1
ATOM 4561 C C . ARG B 1 107 ? 21.656 -1.95 -13.406 1 94.62 107 ARG B C 1
ATOM 4563 O O . ARG B 1 107 ? 22.484 -1.132 -13.82 1 94.62 107 ARG B O 1
ATOM 4570 N N . ARG B 1 108 ? 20.391 -1.889 -13.664 1 96 108 ARG B N 1
ATOM 4571 C CA . ARG B 1 108 ? 19.891 -0.929 -14.633 1 96 108 ARG B CA 1
ATOM 4572 C C . ARG B 1 108 ? 19.625 0.427 -13.984 1 96 108 ARG B C 1
ATOM 4574 O O . ARG B 1 108 ? 19.797 1.469 -14.625 1 96 108 ARG B O 1
ATOM 4581 N N . PHE B 1 109 ? 19.266 0.393 -12.734 1 94.31 109 PHE B N 1
ATOM 4582 C CA . PHE B 1 109 ? 18.859 1.646 -12.109 1 94.31 109 PHE B CA 1
ATOM 4583 C C . PHE B 1 109 ? 19.641 1.889 -10.828 1 94.31 109 PHE B C 1
ATOM 4585 O O . PHE B 1 109 ? 20.797 2.34 -10.867 1 94.31 109 PHE B O 1
ATOM 4592 N N . SER B 1 110 ? 19.156 1.349 -9.648 1 90.81 110 SER B N 1
ATOM 4593 C CA . SER B 1 110 ? 19.812 1.628 -8.375 1 90.81 110 SER B CA 1
ATOM 4594 C C . SER B 1 110 ? 19.484 0.568 -7.332 1 90.81 110 SER B C 1
ATOM 4596 O O . SER B 1 110 ? 18.516 -0.187 -7.496 1 90.81 110 SER B O 1
ATOM 4598 N N . PRO B 1 111 ? 20.266 0.494 -6.273 1 88.5 111 PRO B N 1
ATOM 4599 C CA . PRO B 1 111 ? 19.938 -0.419 -5.176 1 88.5 111 PRO B CA 1
ATOM 4600 C C . PRO B 1 111 ? 18.578 -0.115 -4.535 1 88.5 111 PRO B C 1
ATOM 4602 O O . PRO B 1 111 ? 17.906 -1.028 -4.066 1 88.5 111 PRO B O 1
ATOM 4605 N N . THR B 1 112 ? 18.266 1.118 -4.555 1 87.06 112 THR B N 1
ATOM 4606 C CA . THR B 1 112 ? 16.969 1.505 -3.994 1 87.06 112 THR B CA 1
ATOM 4607 C C . THR B 1 112 ? 15.828 0.896 -4.801 1 87.06 112 THR B C 1
ATOM 4609 O O . THR B 1 112 ? 14.898 0.321 -4.23 1 87.06 112 THR B O 1
ATOM 4612 N N . ILE B 1 113 ? 15.953 1.012 -6.07 1 92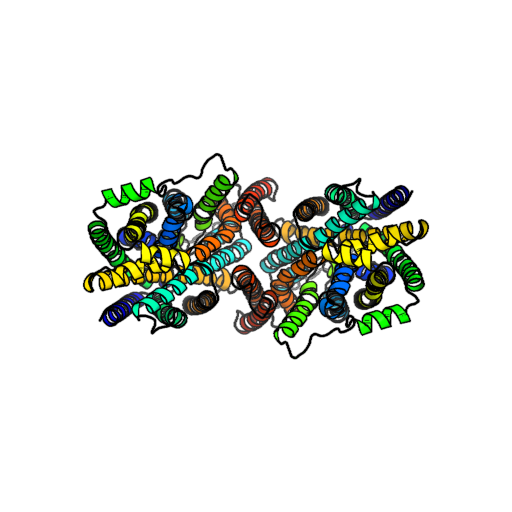.69 113 ILE B N 1
ATOM 4613 C CA . ILE B 1 113 ? 14.922 0.469 -6.953 1 92.69 113 ILE B CA 1
ATOM 4614 C C . ILE B 1 113 ? 14.891 -1.053 -6.836 1 92.69 113 ILE B C 1
ATOM 4616 O O . ILE B 1 113 ? 13.82 -1.661 -6.84 1 92.69 113 ILE B O 1
ATOM 4620 N N . GLU B 1 114 ? 16.062 -1.636 -6.672 1 94.19 114 GLU B N 1
ATOM 4621 C CA . GLU B 1 114 ? 16.188 -3.076 -6.465 1 94.19 114 GLU B CA 1
ATOM 4622 C C . GLU B 1 114 ? 15.375 -3.525 -5.25 1 94.19 114 GLU B C 1
ATOM 4624 O O . GLU B 1 114 ? 14.547 -4.43 -5.355 1 94.19 114 GLU B O 1
ATOM 4629 N N . ILE B 1 115 ? 15.57 -2.914 -4.148 1 90.25 115 ILE B N 1
ATOM 4630 C CA . ILE B 1 115 ? 14.984 -3.334 -2.883 1 90.25 115 ILE B CA 1
ATOM 4631 C C . ILE B 1 115 ? 13.477 -3.09 -2.906 1 90.25 115 ILE B C 1
ATOM 4633 O O . ILE B 1 115 ? 12.695 -3.971 -2.547 1 90.25 115 ILE B O 1
ATOM 4637 N N . VAL B 1 116 ? 13.086 -1.939 -3.385 1 91 116 VAL B N 1
ATOM 4638 C CA . VAL B 1 116 ? 11.672 -1.567 -3.371 1 91 116 VAL B CA 1
ATOM 4639 C C . VAL B 1 116 ? 10.891 -2.484 -4.309 1 91 116 VAL B C 1
ATOM 4641 O O . VAL B 1 116 ? 9.844 -3.023 -3.928 1 91 116 VAL B O 1
ATOM 4644 N N . LEU B 1 117 ? 11.422 -2.67 -5.457 1 95.44 117 LEU B N 1
ATOM 4645 C CA . LEU B 1 117 ? 10.695 -3.479 -6.426 1 95.44 117 LEU B CA 1
ATOM 4646 C C . LEU B 1 117 ? 10.742 -4.957 -6.047 1 95.44 117 LEU B C 1
ATOM 4648 O O . LEU B 1 117 ? 9.781 -5.691 -6.289 1 95.44 117 LEU B O 1
ATOM 4652 N N . SER B 1 118 ? 11.867 -5.398 -5.473 1 95.12 118 SER B N 1
ATOM 4653 C CA . SER B 1 118 ? 11.914 -6.773 -4.98 1 95.12 118 SER B CA 1
ATOM 4654 C C . SER B 1 118 ? 10.883 -7.004 -3.885 1 95.12 118 SER B C 1
ATOM 4656 O O . SER B 1 118 ? 10.242 -8.062 -3.838 1 95.12 118 SER B O 1
ATOM 4658 N N . PHE B 1 119 ? 10.734 -6.047 -3.125 1 90.06 119 PHE B N 1
ATOM 4659 C CA . PHE B 1 119 ? 9.727 -6.156 -2.076 1 90.06 119 PHE B CA 1
ATOM 4660 C C . PHE B 1 119 ? 8.328 -6.215 -2.674 1 90.06 119 PHE B C 1
ATOM 4662 O O . PHE B 1 119 ? 7.488 -6.996 -2.227 1 90.06 119 PHE B O 1
ATOM 4669 N N . CYS B 1 120 ? 8.062 -5.367 -3.613 1 91.31 120 CYS B N 1
ATOM 4670 C CA . CYS B 1 120 ? 6.777 -5.383 -4.305 1 91.31 120 CYS B CA 1
ATOM 4671 C C . CYS B 1 120 ? 6.5 -6.75 -4.91 1 91.31 120 CYS B C 1
ATOM 4673 O O . CYS B 1 120 ? 5.383 -7.266 -4.816 1 91.31 120 CYS B O 1
ATOM 4675 N N . ILE B 1 121 ? 7.48 -7.324 -5.465 1 94.44 121 ILE B N 1
ATOM 4676 C CA . ILE B 1 121 ? 7.355 -8.625 -6.109 1 94.44 121 ILE B CA 1
ATOM 4677 C C . ILE B 1 121 ? 7.074 -9.695 -5.055 1 94.44 121 ILE B C 1
ATOM 4679 O O . ILE B 1 121 ? 6.18 -10.531 -5.23 1 94.44 121 ILE B O 1
ATOM 4683 N N . VAL B 1 122 ? 7.746 -9.641 -3.977 1 92.94 122 VAL B N 1
ATOM 4684 C CA . VAL B 1 122 ? 7.582 -10.625 -2.91 1 92.94 122 VAL B CA 1
ATOM 4685 C C . VAL B 1 122 ? 6.152 -10.562 -2.369 1 92.94 122 VAL B C 1
ATOM 4687 O O . VAL B 1 122 ? 5.5 -11.602 -2.209 1 92.94 122 VAL B O 1
ATOM 4690 N N . ILE B 1 123 ? 5.672 -9.414 -2.188 1 88.31 123 ILE B N 1
ATOM 4691 C CA . ILE B 1 123 ? 4.336 -9.227 -1.626 1 88.31 123 ILE B CA 1
ATOM 4692 C C . ILE B 1 123 ? 3.287 -9.75 -2.605 1 88.31 123 ILE B C 1
ATOM 4694 O O . ILE B 1 123 ? 2.264 -10.305 -2.193 1 88.31 123 ILE B O 1
ATOM 4698 N N . SER B 1 124 ? 3.561 -9.57 -3.818 1 90.38 124 SER B N 1
ATOM 4699 C CA . SER B 1 124 ? 2.607 -9.992 -4.84 1 90.38 124 SER B CA 1
ATOM 4700 C C . SER B 1 124 ? 2.367 -11.5 -4.781 1 90.38 124 SER B C 1
ATOM 4702 O O . SER B 1 124 ? 1.29 -11.977 -5.145 1 90.38 124 SER B O 1
ATOM 4704 N N . TYR B 1 125 ? 3.336 -12.281 -4.285 1 93.19 125 TYR B N 1
ATOM 4705 C CA . TYR B 1 125 ? 3.242 -13.734 -4.273 1 93.19 125 TYR B CA 1
ATOM 4706 C C . TYR B 1 125 ? 2.375 -14.219 -3.119 1 93.19 125 TYR B C 1
ATOM 4708 O O . TYR B 1 125 ? 1.924 -15.367 -3.107 1 93.19 125 TYR B O 1
ATOM 4716 N N . LEU B 1 126 ? 2.125 -13.406 -2.16 1 88.06 126 LE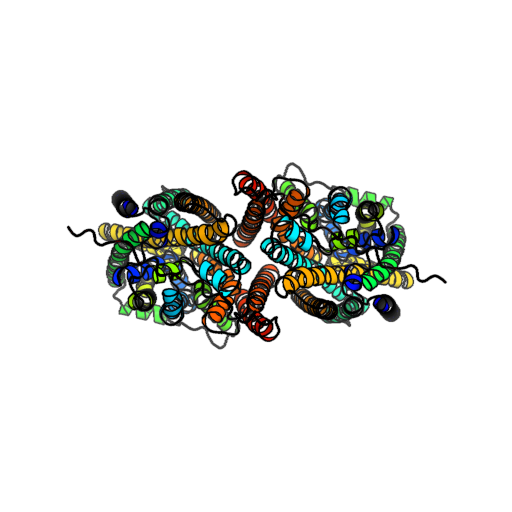U B N 1
ATOM 4717 C CA . LEU B 1 126 ? 1.412 -13.836 -0.961 1 88.06 126 LEU B CA 1
ATOM 4718 C C . LEU B 1 126 ? 0.019 -14.344 -1.311 1 88.06 126 LEU B C 1
ATOM 4720 O O . LEU B 1 126 ? -0.381 -15.422 -0.865 1 88.06 126 LEU B O 1
ATOM 4724 N N . GLY B 1 127 ? -0.643 -13.57 -2.105 1 86.62 127 GLY B N 1
ATOM 4725 C CA . GLY B 1 127 ? -1.979 -13.992 -2.492 1 86.62 127 GLY B CA 1
ATOM 4726 C C . GLY B 1 127 ? -1.985 -15.234 -3.355 1 86.62 127 GLY B C 1
ATOM 4727 O O . GLY B 1 127 ? -2.811 -16.125 -3.156 1 86.62 127 GLY B O 1
ATOM 4728 N N . TRP B 1 128 ? -1.107 -15.297 -4.238 1 90.38 128 TRP B N 1
ATOM 4729 C CA . TRP B 1 128 ? -1.038 -16.406 -5.18 1 90.38 128 TRP B CA 1
ATOM 4730 C C . TRP B 1 128 ? -0.719 -17.719 -4.457 1 90.38 128 TRP B C 1
ATOM 4732 O O . TRP B 1 128 ? -1.416 -18.719 -4.633 1 90.38 128 TRP B O 1
ATOM 4742 N N . VAL B 1 129 ? 0.206 -17.688 -3.629 1 93.31 129 VAL B N 1
ATOM 4743 C CA . VAL B 1 129 ? 0.631 -18.906 -2.936 1 93.31 129 VAL B CA 1
ATOM 4744 C C . VAL B 1 129 ? -0.433 -19.328 -1.924 1 93.31 129 VAL B C 1
ATOM 4746 O O . VAL B 1 129 ? -0.719 -20.516 -1.77 1 93.31 129 VAL B O 1
ATOM 4749 N N . SER B 1 130 ? -0.992 -18.391 -1.279 1 91.81 130 SER B N 1
ATOM 4750 C CA . SER B 1 130 ? -2.02 -18.688 -0.288 1 91.81 130 SER B CA 1
ATOM 4751 C C . SER B 1 130 ? -3.223 -19.375 -0.931 1 91.81 130 SER B C 1
ATOM 4753 O O . SER B 1 130 ? -3.867 -20.219 -0.312 1 91.81 130 SER B O 1
ATOM 4755 N N . ALA B 1 131 ? -3.518 -18.938 -2.1 1 90.5 131 ALA B N 1
ATOM 4756 C CA . ALA B 1 131 ? -4.613 -19.562 -2.832 1 90.5 131 ALA B CA 1
ATOM 4757 C C . ALA B 1 131 ? -4.359 -21.062 -3.035 1 90.5 131 ALA B C 1
ATOM 4759 O O . ALA B 1 131 ? -5.285 -21.875 -2.969 1 90.5 131 ALA B O 1
ATOM 4760 N N . GLN B 1 132 ? -3.129 -21.391 -3.33 1 94.81 132 GLN B N 1
ATOM 4761 C CA . GLN B 1 132 ? -2.779 -22.797 -3.492 1 94.81 132 GLN B CA 1
ATOM 4762 C C . GLN B 1 132 ? -2.932 -23.547 -2.176 1 94.81 132 GLN B C 1
ATOM 4764 O O . GLN B 1 132 ? -3.457 -24.672 -2.156 1 94.81 132 GLN B O 1
ATOM 4769 N N . PHE B 1 133 ? -2.496 -22.922 -1.134 1 94.38 133 PHE B N 1
ATOM 4770 C CA . PHE B 1 133 ? -2.609 -23.562 0.173 1 94.38 133 PHE B CA 1
ATOM 4771 C C . PHE B 1 133 ? -4.07 -23.75 0.561 1 94.38 133 PHE B C 1
ATOM 4773 O O . PHE B 1 133 ? -4.453 -24.797 1.088 1 94.38 133 PHE B O 1
ATOM 4780 N N . ALA B 1 134 ? -4.863 -22.766 0.298 1 90.94 134 ALA B N 1
ATOM 4781 C CA . ALA B 1 134 ? -6.293 -22.875 0.565 1 90.94 134 ALA B CA 1
ATOM 4782 C C . ALA B 1 134 ? -6.918 -24.016 -0.222 1 90.94 134 ALA B C 1
ATOM 4784 O O . ALA B 1 134 ? -7.793 -24.719 0.287 1 90.94 134 ALA B O 1
ATOM 4785 N N . ALA B 1 135 ? -6.504 -24.141 -1.43 1 92.31 135 ALA B N 1
ATOM 4786 C CA . ALA B 1 135 ? -7.02 -25.203 -2.283 1 92.31 135 ALA B CA 1
ATOM 4787 C C . ALA B 1 135 ? -6.66 -26.578 -1.722 1 92.31 135 ALA B C 1
ATOM 4789 O O . ALA B 1 135 ? -7.438 -27.531 -1.848 1 92.31 135 ALA B O 1
ATOM 4790 N N . LEU B 1 136 ? -5.48 -26.672 -1.153 1 93 136 LEU B N 1
ATOM 4791 C CA . LEU B 1 136 ? -5.105 -27.922 -0.503 1 93 136 LEU B CA 1
ATOM 4792 C C . LEU B 1 136 ? -6.078 -28.266 0.618 1 93 136 LEU B C 1
ATOM 4794 O O . LEU B 1 136 ? -6.422 -29.438 0.812 1 93 136 LEU B O 1
ATOM 4798 N N . GLY B 1 137 ? -6.469 -27.266 1.352 1 90.56 137 GLY B N 1
ATOM 4799 C CA . GLY B 1 137 ? -7.469 -27.469 2.389 1 90.56 137 GLY B CA 1
ATOM 4800 C C . GLY B 1 137 ? -8.773 -28.047 1.858 1 90.56 137 GLY B C 1
ATOM 4801 O O . GLY B 1 137 ? -9.32 -28.984 2.43 1 90.56 137 GLY B O 1
ATOM 4802 N N . VAL B 1 138 ? -9.242 -27.531 0.798 1 86.25 138 VAL B N 1
ATOM 4803 C CA . VAL B 1 138 ? -10.477 -27.969 0.161 1 86.25 138 VAL B CA 1
ATOM 4804 C C . VAL B 1 138 ? -10.336 -29.422 -0.277 1 86.25 138 VAL B C 1
ATOM 4806 O O . VAL B 1 138 ? -11.234 -30.25 -0.047 1 86.25 138 VAL B O 1
ATOM 4809 N N . VAL B 1 139 ? -9.281 -29.734 -0.892 1 90.25 139 VAL B N 1
ATOM 4810 C CA . VAL B 1 139 ? -9.062 -31.062 -1.461 1 90.25 139 VAL B CA 1
ATOM 4811 C C . VAL B 1 139 ? -9.016 -32.094 -0.344 1 90.25 139 VAL B C 1
ATOM 4813 O O . VAL B 1 139 ? -9.672 -33.156 -0.43 1 90.25 139 VAL B O 1
ATOM 4816 N N . PHE B 1 140 ? -8.336 -31.812 0.711 1 90.62 140 PHE B N 1
ATOM 4817 C CA . PHE B 1 140 ? -8.211 -32.781 1.801 1 90.62 140 PHE B CA 1
ATOM 4818 C C . PHE B 1 140 ? -9.539 -32.906 2.539 1 90.62 140 PHE B C 1
ATOM 4820 O O . PHE B 1 140 ? -9.867 -34 3.021 1 90.62 140 PHE B O 1
ATOM 4827 N N . ASN B 1 141 ? -10.25 -31.844 2.578 1 89 141 ASN B N 1
ATOM 4828 C CA . ASN B 1 141 ? -11.57 -31.906 3.195 1 89 141 ASN B CA 1
ATOM 4829 C C . ASN B 1 141 ? -12.508 -32.812 2.416 1 89 141 ASN B C 1
ATOM 4831 O O . ASN B 1 141 ? -13.172 -33.688 3.002 1 89 141 ASN B O 1
ATOM 4835 N N . VAL B 1 142 ? -12.5 -32.688 1.161 1 85.69 142 VAL B N 1
ATOM 4836 C CA . VAL B 1 142 ? -13.375 -33.5 0.307 1 85.69 142 VAL B CA 1
ATOM 4837 C C . VAL B 1 142 ? -12.898 -34.938 0.287 1 85.69 142 VAL B C 1
ATOM 4839 O O . VAL B 1 142 ? -13.711 -35.875 0.371 1 85.69 142 VAL B O 1
ATOM 4842 N N . LEU B 1 143 ? -11.625 -35.094 0.205 1 87.69 143 LEU B N 1
ATOM 4843 C CA . LEU B 1 143 ? -11.039 -36.438 0.131 1 87.69 143 LEU B CA 1
ATOM 4844 C C . LEU B 1 143 ? -11.359 -37.25 1.387 1 87.69 143 LEU B C 1
ATOM 4846 O O . LEU B 1 143 ? -11.461 -38.469 1.333 1 87.69 143 LEU B O 1
ATOM 4850 N N . SER B 1 144 ? -11.492 -36.531 2.451 1 88.31 144 SER B N 1
ATOM 4851 C CA . SER B 1 144 ? -11.719 -37.188 3.729 1 88.31 144 SER B CA 1
ATOM 4852 C C . SER B 1 144 ? -13.195 -37.219 4.094 1 88.31 144 SER B C 1
ATOM 4854 O O . SER B 1 144 ? -13.562 -37.531 5.227 1 88.31 144 SER B O 1
ATOM 4856 N N . ASP B 1 145 ? -13.977 -36.844 3.195 1 87.31 145 ASP B N 1
ATOM 4857 C CA . ASP B 1 145 ? -15.422 -36.781 3.43 1 87.31 145 ASP B CA 1
ATOM 4858 C C . ASP B 1 145 ? -15.727 -35.938 4.664 1 87.31 145 ASP B C 1
ATOM 4860 O O . ASP B 1 145 ? -16.531 -36.344 5.512 1 87.31 145 ASP B O 1
ATOM 4864 N N . GLY B 1 146 ? -14.883 -34.844 4.816 1 87.12 146 GLY B N 1
ATOM 4865 C CA . GLY B 1 146 ? -15.164 -33.875 5.875 1 87.12 146 GLY B CA 1
ATOM 4866 C C . GLY B 1 146 ? -14.438 -34.188 7.172 1 87.12 146 GLY B C 1
ATOM 4867 O O . GLY B 1 146 ? -14.469 -33.406 8.117 1 87.12 146 GLY B O 1
ATOM 4868 N N . SER B 1 147 ? -13.773 -35.344 7.281 1 91.12 147 SER B N 1
ATOM 4869 C CA . SER B 1 147 ? -13.094 -35.719 8.508 1 91.12 147 SER B CA 1
ATOM 4870 C C . SER B 1 147 ? -11.906 -34.781 8.789 1 91.12 147 SER B C 1
ATOM 4872 O O . SER B 1 147 ? -11.531 -34.594 9.945 1 91.12 147 SER B O 1
ATOM 4874 N N . ILE B 1 148 ? -11.352 -34.312 7.727 1 92.06 148 ILE B N 1
ATOM 4875 C CA . ILE B 1 148 ? -10.281 -33.344 7.84 1 92.06 148 ILE B CA 1
ATOM 4876 C C . ILE B 1 148 ? -10.836 -31.938 7.551 1 92.06 148 ILE B C 1
ATOM 4878 O O . ILE B 1 148 ? -11.375 -31.688 6.469 1 92.06 148 ILE B O 1
ATOM 4882 N N . SER B 1 149 ? -10.719 -31.125 8.562 1 93.19 149 SER B N 1
ATOM 4883 C CA . SER B 1 149 ? -11.18 -29.75 8.328 1 93.19 149 SER B CA 1
ATOM 4884 C C . SER B 1 149 ? -10.344 -29.062 7.254 1 93.19 149 SER B C 1
ATOM 4886 O O . SER B 1 149 ? -9.203 -29.469 6.992 1 93.19 149 SER B O 1
ATOM 4888 N N . GLN B 1 150 ? -10.883 -28.125 6.633 1 89.69 150 GLN B N 1
ATOM 4889 C CA . GLN B 1 150 ? -10.141 -27.391 5.617 1 89.69 150 GLN B CA 1
ATOM 4890 C C . GLN B 1 150 ? -8.867 -26.781 6.199 1 89.69 150 GLN B C 1
ATOM 4892 O O . GLN B 1 150 ? -7.812 -26.812 5.562 1 89.69 150 GLN B O 1
ATOM 4897 N N . ASN B 1 151 ? -8.953 -26.266 7.402 1 92.62 151 ASN B N 1
ATOM 4898 C CA . ASN B 1 151 ? -7.789 -25.656 8.047 1 92.62 151 ASN B CA 1
ATOM 4899 C C . ASN B 1 151 ? -6.684 -26.688 8.273 1 92.62 151 ASN B C 1
ATOM 4901 O O . ASN B 1 151 ? -5.508 -26.406 8.031 1 92.62 151 ASN B O 1
ATOM 4905 N N . THR B 1 152 ? -7.066 -27.781 8.742 1 93.62 152 THR B N 1
ATOM 4906 C CA . THR B 1 152 ? -6.094 -28.844 8.953 1 93.62 152 THR B CA 1
ATOM 4907 C C . THR B 1 152 ? -5.504 -29.312 7.621 1 93.62 152 THR B C 1
ATOM 4909 O O . THR B 1 152 ? -4.32 -29.641 7.543 1 93.62 152 THR B O 1
ATOM 4912 N N . GLY B 1 153 ? -6.328 -29.328 6.609 1 93.44 153 GLY B N 1
ATOM 4913 C CA . GLY B 1 153 ? -5.852 -29.672 5.277 1 93.44 153 GLY B CA 1
ATOM 4914 C C . GLY B 1 153 ? -4.797 -28.719 4.758 1 93.44 153 GLY B C 1
ATOM 4915 O O . GLY B 1 153 ? -3.822 -29.141 4.129 1 93.44 153 GLY B O 1
ATOM 4916 N N . VAL B 1 154 ? -5.016 -27.438 4.98 1 94.38 154 VAL B N 1
ATOM 4917 C CA . VAL B 1 154 ? -4.043 -26.422 4.598 1 94.38 154 VAL B CA 1
ATOM 4918 C C . VAL B 1 154 ? -2.697 -26.703 5.254 1 94.38 154 VAL B C 1
ATOM 4920 O O . VAL B 1 154 ? -1.653 -26.641 4.602 1 94.38 154 VAL B O 1
ATOM 4923 N N . LEU B 1 155 ? -2.723 -27.062 6.52 1 95.25 155 LEU B N 1
ATOM 4924 C CA . LEU B 1 155 ? -1.504 -27.312 7.281 1 95.25 155 LEU B CA 1
ATOM 4925 C C . LEU B 1 155 ? -0.794 -28.562 6.777 1 95.25 155 LEU B C 1
ATOM 4927 O O . LEU B 1 155 ? 0.427 -28.562 6.605 1 95.25 155 LEU B O 1
ATOM 4931 N N . ILE B 1 156 ? -1.517 -29.594 6.504 1 91.94 156 ILE B N 1
ATOM 4932 C CA . ILE B 1 156 ? -0.942 -30.859 6.031 1 91.94 156 ILE B CA 1
ATOM 4933 C C . ILE B 1 156 ? -0.343 -30.656 4.641 1 91.94 156 ILE B C 1
ATOM 4935 O O . ILE B 1 156 ? 0.821 -31 4.406 1 91.94 156 ILE B O 1
ATOM 4939 N N . GLY B 1 157 ? -1.186 -30.156 3.764 1 92.06 157 GLY B N 1
ATOM 4940 C CA . GLY B 1 157 ? -0.71 -29.906 2.41 1 92.06 157 GLY B CA 1
ATOM 4941 C C . GLY B 1 157 ? 0.472 -28.953 2.355 1 92.06 157 GLY B C 1
ATOM 4942 O O . GLY B 1 157 ? 1.44 -29.203 1.634 1 92.06 157 GLY B O 1
ATOM 4943 N N . GLY B 1 158 ? 0.351 -27.875 3.098 1 94 158 GLY B N 1
ATOM 4944 C CA . GLY B 1 158 ? 1.438 -26.922 3.164 1 94 158 GLY B CA 1
ATOM 4945 C C . GLY B 1 158 ? 2.738 -27.516 3.666 1 94 158 GLY B C 1
ATOM 4946 O O . GLY B 1 158 ? 3.812 -27.203 3.15 1 94 158 GLY B O 1
ATOM 4947 N N . ALA B 1 159 ? 2.648 -28.344 4.648 1 93.56 159 ALA B N 1
ATOM 4948 C CA . ALA B 1 159 ? 3.832 -28.984 5.215 1 93.56 159 ALA B CA 1
ATOM 4949 C C . ALA B 1 159 ? 4.516 -29.875 4.184 1 93.56 159 ALA B C 1
ATOM 4951 O O . ALA B 1 159 ? 5.746 -29.906 4.105 1 93.56 159 ALA B O 1
ATOM 4952 N N . VAL B 1 160 ? 3.773 -30.562 3.41 1 91.12 160 VAL B N 1
ATOM 4953 C CA . VAL B 1 160 ? 4.316 -31.453 2.396 1 91.12 160 VAL B CA 1
ATOM 4954 C C . VAL B 1 160 ? 5.07 -30.641 1.342 1 91.12 160 VAL B C 1
ATOM 4956 O O . VAL B 1 160 ? 6.203 -30.984 0.989 1 91.12 160 VAL B O 1
ATOM 4959 N N . VAL B 1 161 ? 4.438 -29.625 0.869 1 92.81 161 VAL B N 1
ATOM 4960 C CA . VAL B 1 161 ? 5.039 -28.781 -0.156 1 92.81 161 VAL B CA 1
ATOM 4961 C C . VAL B 1 161 ? 6.297 -28.109 0.396 1 92.81 161 VAL B C 1
ATOM 4963 O O . VAL B 1 161 ? 7.305 -28 -0.305 1 92.81 161 VAL B O 1
ATOM 4966 N N . LEU B 1 162 ? 6.207 -27.703 1.601 1 94.81 162 LEU B N 1
ATOM 4967 C CA . LEU B 1 162 ? 7.301 -27 2.248 1 94.81 162 LEU B CA 1
ATOM 4968 C C . LEU B 1 162 ? 8.539 -27.875 2.361 1 94.81 162 LEU B C 1
ATOM 4970 O O . LEU B 1 162 ? 9.656 -27.422 2.129 1 94.81 162 LEU B O 1
ATOM 4974 N N . VAL B 1 163 ? 8.406 -29.094 2.67 1 92.69 163 VAL B N 1
ATOM 4975 C CA . VAL B 1 163 ? 9.516 -30 2.961 1 92.69 163 VAL B CA 1
ATOM 4976 C C . VAL B 1 163 ? 10.406 -30.141 1.729 1 92.69 163 VAL B C 1
ATOM 4978 O O . VAL B 1 163 ? 11.617 -29.906 1.804 1 92.69 163 VAL B O 1
ATOM 4981 N N . TYR B 1 164 ? 9.844 -30.5 0.584 1 88.56 164 TYR B N 1
ATOM 4982 C CA . TYR B 1 164 ? 10.727 -30.734 -0.554 1 88.56 164 TYR B CA 1
ATOM 4983 C C . TYR B 1 164 ? 11.164 -29.406 -1.18 1 88.56 164 TYR B C 1
ATOM 4985 O O . TYR B 1 164 ? 12.172 -29.359 -1.891 1 88.56 164 TYR B O 1
ATOM 4993 N N . THR B 1 165 ? 10.406 -28.344 -0.917 1 91.94 165 THR B N 1
ATOM 4994 C CA . THR B 1 165 ? 10.797 -27.047 -1.466 1 91.94 165 THR B CA 1
ATOM 4995 C C . THR B 1 165 ? 11.969 -26.453 -0.68 1 91.94 165 THR B C 1
ATOM 4997 O O . THR B 1 165 ? 12.898 -25.906 -1.266 1 91.94 165 THR B O 1
ATOM 5000 N N . VAL B 1 166 ? 11.945 -26.578 0.618 1 94.75 166 VAL B N 1
ATOM 5001 C CA . VAL B 1 166 ? 12.961 -25.984 1.484 1 94.75 166 VAL B CA 1
ATOM 5002 C C . VAL B 1 166 ? 14.312 -26.641 1.217 1 94.75 166 VAL B C 1
ATOM 5004 O O . VAL B 1 166 ? 15.344 -25.969 1.163 1 94.75 166 VAL B O 1
ATOM 5007 N N . PHE B 1 167 ? 14.359 -27.859 0.945 1 91.62 167 PHE B N 1
ATOM 5008 C CA . PHE B 1 167 ? 15.633 -28.578 0.854 1 91.62 167 PHE B CA 1
ATOM 5009 C C . PHE B 1 167 ? 16.141 -28.578 -0.58 1 91.62 167 PHE B C 1
ATOM 5011 O O . PHE B 1 167 ? 17.359 -28.484 -0.809 1 91.62 167 PHE B O 1
ATOM 5018 N N . GLY B 1 168 ? 15.32 -28.641 -1.492 1 91.88 168 GLY B N 1
ATOM 5019 C CA . GLY B 1 168 ? 15.805 -28.875 -2.844 1 91.88 168 GLY B CA 1
ATOM 5020 C C . GLY B 1 168 ? 15.727 -27.641 -3.725 1 91.88 168 GLY B C 1
ATOM 5021 O O . GLY B 1 168 ? 16.328 -27.594 -4.797 1 91.88 168 GLY B O 1
ATOM 5022 N N . GLY B 1 169 ? 15.039 -26.625 -3.342 1 92.38 169 GLY B N 1
ATOM 5023 C CA . GLY B 1 169 ? 14.93 -25.422 -4.156 1 92.38 169 GLY B CA 1
ATOM 5024 C C . GLY B 1 169 ? 14.469 -25.719 -5.574 1 92.38 169 GLY B C 1
ATOM 5025 O O . GLY B 1 169 ? 13.508 -26.453 -5.785 1 92.38 169 GLY B O 1
ATOM 5026 N N . MET B 1 170 ? 15.203 -25.109 -6.551 1 89.81 170 MET B N 1
ATOM 5027 C CA . MET B 1 170 ? 14.789 -25.203 -7.949 1 89.81 170 MET B CA 1
ATOM 5028 C C . MET B 1 170 ? 14.945 -26.625 -8.484 1 89.81 170 MET B C 1
ATOM 5030 O O . MET B 1 170 ? 14.172 -27.062 -9.336 1 89.81 170 MET B O 1
ATOM 5034 N N . TRP B 1 171 ? 15.867 -27.328 -7.973 1 90.12 171 TRP B N 1
ATOM 5035 C CA . TRP B 1 171 ? 16.062 -28.719 -8.406 1 90.12 171 TRP B CA 1
ATOM 5036 C C . TRP B 1 171 ? 14.844 -29.562 -8.047 1 90.12 171 TRP B C 1
ATOM 5038 O O . TRP B 1 171 ? 14.328 -30.312 -8.883 1 90.12 171 TRP B O 1
ATOM 5048 N N . SER B 1 172 ? 14.391 -29.469 -6.883 1 91.06 172 SER B N 1
ATOM 5049 C CA . SER B 1 172 ? 13.203 -30.203 -6.457 1 91.06 172 SER B CA 1
ATOM 5050 C C . SER B 1 172 ? 11.969 -29.734 -7.215 1 91.06 172 SER B C 1
ATOM 5052 O O . SER B 1 172 ? 11.156 -30.562 -7.648 1 91.06 172 SER B O 1
ATOM 5054 N N . VAL B 1 173 ? 11.852 -28.438 -7.328 1 91.06 173 VAL B N 1
ATOM 5055 C CA . VAL B 1 173 ? 10.688 -27.875 -7.996 1 91.06 173 VAL B CA 1
ATOM 5056 C C . VAL B 1 173 ? 10.633 -28.344 -9.445 1 91.06 173 VAL B C 1
ATOM 5058 O O . VAL B 1 173 ? 9.578 -28.734 -9.945 1 91.06 173 VAL B O 1
ATOM 5061 N N . ALA B 1 174 ? 11.742 -28.391 -10.109 1 90.94 174 ALA B N 1
ATOM 5062 C CA . ALA B 1 174 ? 11.805 -28.734 -11.523 1 90.94 174 ALA B CA 1
ATOM 5063 C C . ALA B 1 174 ? 11.398 -30.188 -11.75 1 90.94 174 ALA B C 1
ATOM 5065 O O . ALA B 1 174 ? 10.547 -30.484 -12.594 1 90.94 174 ALA B O 1
ATOM 5066 N N . TRP B 1 175 ? 11.875 -31.016 -10.969 1 90.06 175 TRP B N 1
ATOM 5067 C CA . TRP B 1 175 ? 11.656 -32.438 -11.234 1 90.06 175 TRP B CA 1
ATOM 5068 C C . TRP B 1 175 ? 10.281 -32.875 -10.734 1 90.06 175 TRP B C 1
ATOM 5070 O O . TRP B 1 175 ? 9.633 -33.719 -11.359 1 90.06 175 TRP B O 1
ATOM 5080 N N . THR B 1 176 ? 9.883 -32.406 -9.617 1 91.69 176 THR B N 1
ATOM 5081 C CA . THR B 1 176 ? 8.523 -32.719 -9.172 1 91.69 176 THR B CA 1
ATOM 5082 C C . THR B 1 176 ? 7.496 -32.156 -10.156 1 91.69 176 THR B C 1
ATOM 5084 O O . THR B 1 176 ? 6.523 -32.844 -10.492 1 91.69 176 THR B O 1
ATOM 5087 N N . THR B 1 177 ? 7.801 -30.984 -10.633 1 92.81 177 THR B N 1
ATOM 5088 C CA . THR B 1 177 ? 6.875 -30.328 -11.555 1 92.81 177 THR B CA 1
ATOM 5089 C C . THR B 1 177 ? 6.789 -31.109 -12.867 1 92.81 177 THR B C 1
ATOM 5091 O O . THR B 1 177 ? 5.711 -31.219 -13.453 1 92.81 177 THR B O 1
ATOM 5094 N N . PHE B 1 178 ? 7.863 -31.625 -13.289 1 91.69 178 PHE B N 1
ATOM 5095 C CA . PHE B 1 178 ? 7.879 -32.406 -14.531 1 91.69 178 PHE B CA 1
ATOM 5096 C C . PHE B 1 178 ? 6.988 -33.625 -14.422 1 91.69 178 PHE B C 1
ATOM 5098 O O . PHE B 1 178 ? 6.168 -33.875 -15.305 1 91.69 178 PHE B O 1
ATOM 5105 N N . ILE B 1 179 ? 7.105 -34.312 -13.375 1 91.69 179 ILE B N 1
ATOM 5106 C CA . ILE B 1 179 ? 6.309 -35.5 -13.148 1 91.69 179 ILE B CA 1
ATOM 5107 C C . ILE B 1 179 ? 4.848 -35.125 -12.93 1 91.69 179 ILE B C 1
ATOM 5109 O O . ILE B 1 179 ? 3.941 -35.75 -13.477 1 91.69 179 ILE B O 1
ATOM 5113 N N . GLN B 1 180 ? 4.656 -34.125 -12.211 1 93.75 180 GLN B N 1
ATOM 5114 C CA . GLN B 1 180 ? 3.311 -33.625 -11.906 1 93.75 180 GLN B CA 1
ATOM 5115 C C . GLN B 1 180 ? 2.596 -33.188 -13.172 1 93.75 180 GLN B C 1
ATOM 5117 O O . GLN B 1 180 ? 1.383 -33.344 -13.312 1 93.75 180 GLN B O 1
ATOM 5122 N N . MET B 1 181 ? 3.326 -32.625 -14.086 1 93.62 181 MET B N 1
ATOM 5123 C CA . MET B 1 181 ? 2.723 -32.188 -15.336 1 93.62 181 MET B CA 1
ATOM 5124 C C . MET B 1 181 ? 2.125 -33.375 -16.094 1 93.62 181 MET B C 1
ATOM 5126 O O . MET B 1 181 ? 1.026 -33.281 -16.641 1 93.62 181 MET B O 1
ATOM 5130 N N . ILE B 1 182 ? 2.795 -34.406 -16.062 1 93.69 182 ILE B N 1
ATOM 5131 C CA . ILE B 1 182 ? 2.316 -35.625 -16.734 1 93.69 182 ILE B CA 1
ATOM 5132 C C . ILE B 1 182 ? 1.016 -36.094 -16.094 1 93.69 182 ILE B C 1
ATOM 5134 O O . ILE B 1 182 ? 0.047 -36.406 -16.797 1 93.69 182 ILE B O 1
ATOM 5138 N N . LEU B 1 183 ? 1.004 -36.125 -14.844 1 94 183 LEU B N 1
ATOM 5139 C CA . LEU B 1 183 ? -0.186 -36.562 -14.117 1 94 183 LEU B CA 1
ATOM 5140 C C . LEU B 1 183 ? -1.348 -35.594 -14.367 1 94 183 LEU B C 1
ATOM 5142 O O . LEU B 1 183 ? -2.498 -36.031 -14.477 1 94 183 LEU B O 1
ATOM 5146 N N . ILE B 1 184 ? -1.079 -34.312 -14.445 1 94.69 184 ILE B N 1
ATOM 5147 C CA . ILE B 1 184 ? -2.088 -33.281 -14.688 1 94.69 184 ILE B CA 1
ATOM 5148 C C . ILE B 1 184 ? -2.727 -33.531 -16.062 1 94.69 184 ILE B C 1
ATOM 5150 O O . ILE B 1 184 ? -3.949 -33.625 -16.172 1 94.69 184 ILE B O 1
ATOM 5154 N N . VAL B 1 185 ? -1.882 -33.625 -17.062 1 96.31 185 VAL B N 1
ATOM 5155 C CA . VAL B 1 185 ? -2.361 -33.688 -18.438 1 96.31 185 VAL B CA 1
ATOM 5156 C C . VAL B 1 185 ? -3.127 -35 -18.672 1 96.31 185 VAL B C 1
ATOM 5158 O O . VAL B 1 185 ? -4.273 -34.969 -19.125 1 96.31 185 VAL B O 1
ATOM 5161 N N . VAL B 1 186 ? -2.555 -36.031 -18.266 1 96.62 186 VAL B N 1
ATOM 5162 C CA . VAL B 1 186 ? -3.18 -37.344 -18.469 1 96.62 186 VAL B CA 1
ATOM 5163 C C . VAL B 1 186 ? -4.43 -37.469 -17.609 1 96.62 186 VAL B C 1
ATOM 5165 O O . VAL B 1 186 ? -5.48 -37.906 -18.078 1 96.62 186 VAL B O 1
ATOM 5168 N N . GLY B 1 187 ? -4.297 -37.094 -16.422 1 96.44 187 GLY B N 1
ATOM 5169 C CA . GLY B 1 187 ? -5.406 -37.219 -15.484 1 96.44 187 GLY B CA 1
ATOM 5170 C C . GLY B 1 187 ? -6.613 -36.375 -15.875 1 96.44 187 GLY B C 1
ATOM 5171 O O . GLY B 1 187 ? -7.734 -36.875 -15.922 1 96.44 187 GLY B O 1
ATOM 5172 N N . LEU B 1 188 ? -6.461 -35.156 -16.172 1 97.19 188 LEU B N 1
ATOM 5173 C CA . LEU B 1 188 ? -7.578 -34.281 -16.484 1 97.19 188 LEU B CA 1
ATOM 5174 C C . LEU B 1 188 ? -8.195 -34.625 -17.828 1 97.19 188 LEU B C 1
ATOM 5176 O O . LEU B 1 188 ? -9.406 -34.5 -18.016 1 97.19 188 LEU B O 1
ATOM 5180 N N . LEU B 1 189 ? -7.344 -35.062 -18.781 1 97.81 189 LEU B N 1
ATOM 5181 C CA . LEU B 1 189 ? -7.887 -35.5 -20.062 1 97.81 189 LEU B CA 1
ATOM 5182 C C . LEU B 1 189 ? -8.766 -36.719 -19.922 1 97.81 189 LEU B C 1
ATOM 5184 O O . LEU B 1 189 ? -9.797 -36.844 -20.578 1 97.81 189 LEU B O 1
ATOM 5188 N N . LEU B 1 190 ? -8.336 -37.625 -19.078 1 97.62 190 LEU B N 1
ATOM 5189 C CA . LEU B 1 190 ? -9.133 -38.812 -18.828 1 97.62 190 LEU B CA 1
ATOM 5190 C C . LEU B 1 190 ? -10.469 -38.469 -18.188 1 97.62 190 LEU B C 1
ATOM 5192 O O . LEU B 1 190 ? -11.508 -38.969 -18.578 1 97.62 190 LEU B O 1
ATOM 5196 N N . VAL B 1 191 ? -10.438 -37.625 -17.25 1 97.25 191 VAL B N 1
ATOM 5197 C CA . VAL B 1 191 ? -11.664 -37.188 -16.578 1 97.25 191 VAL B CA 1
ATOM 5198 C C . VAL B 1 191 ? -12.562 -36.438 -17.562 1 97.25 191 VAL B C 1
ATOM 5200 O O . VAL B 1 191 ? -13.781 -36.625 -17.562 1 97.25 191 VAL B O 1
ATOM 5203 N N . ALA B 1 192 ? -11.945 -35.656 -18.391 1 97.81 192 ALA B N 1
ATOM 5204 C CA . ALA B 1 192 ? -12.711 -34.938 -19.406 1 97.81 192 ALA B CA 1
ATOM 5205 C C . ALA B 1 192 ? -13.398 -35.875 -20.375 1 97.81 192 ALA B C 1
ATOM 5207 O O . ALA B 1 192 ? -14.539 -35.656 -20.766 1 97.81 192 ALA B O 1
ATOM 5208 N N . TYR B 1 193 ? -12.664 -36.844 -20.688 1 97.62 193 TYR B N 1
ATOM 5209 C CA . TYR B 1 193 ? -13.219 -37.844 -21.609 1 97.62 193 TYR B CA 1
ATOM 5210 C C . TYR B 1 193 ? -14.445 -38.5 -21 1 97.62 193 TYR B C 1
ATOM 5212 O O . TYR B 1 193 ? -15.5 -38.562 -21.641 1 97.62 193 TYR B O 1
ATOM 5220 N N . PHE B 1 194 ? -14.398 -38.938 -19.828 1 97.31 194 PHE B N 1
ATOM 5221 C CA . PHE B 1 194 ? -15.492 -39.656 -19.172 1 97.31 194 PHE B CA 1
ATOM 5222 C C . PHE B 1 194 ? -16.641 -38.688 -18.859 1 97.31 194 PHE B C 1
ATOM 5224 O O . PHE B 1 194 ? -17.812 -39.094 -18.938 1 97.31 194 PHE B O 1
ATOM 5231 N N . ALA B 1 195 ? -16.328 -37.5 -18.453 1 97.19 195 ALA B N 1
ATOM 5232 C CA . ALA B 1 195 ? -17.359 -36.5 -18.219 1 97.19 195 ALA B CA 1
ATOM 5233 C C . ALA B 1 195 ? -18.125 -36.219 -19.516 1 97.19 195 ALA B C 1
ATOM 5235 O O . ALA B 1 195 ? -19.344 -36.062 -19.484 1 97.19 195 ALA B O 1
ATOM 5236 N N . GLY B 1 196 ? -17.406 -36.094 -20.578 1 97.12 196 GLY B N 1
ATOM 5237 C CA . GLY B 1 196 ? -18.031 -35.875 -21.875 1 97.12 196 GLY B CA 1
ATOM 5238 C C . GLY B 1 196 ? -18.969 -37 -22.281 1 97.12 196 GLY B C 1
ATOM 5239 O O . GLY B 1 196 ? -20.062 -36.75 -22.797 1 97.12 196 GLY B O 1
ATOM 5240 N N . GLU B 1 197 ? -18.547 -38.125 -22.031 1 96.75 197 GLU B N 1
ATOM 5241 C CA . GLU B 1 197 ? -19.391 -39.281 -22.344 1 96.75 197 GLU B CA 1
ATOM 5242 C C . GLU B 1 197 ? -20.688 -39.25 -21.547 1 96.75 197 GLU B C 1
ATOM 5244 O O . GLU B 1 197 ? -21.766 -39.5 -22.078 1 96.75 197 GLU B O 1
ATOM 5249 N N . LYS B 1 198 ? -20.547 -38.969 -20.328 1 96.88 198 LYS B N 1
ATOM 5250 C CA . LYS B 1 198 ? -21.719 -38.938 -19.453 1 96.88 198 LYS B CA 1
ATOM 5251 C C . LYS B 1 198 ? -22.656 -37.781 -19.828 1 96.88 198 LYS B C 1
ATOM 5253 O O . LYS B 1 198 ? -23.859 -37.875 -19.594 1 96.88 198 LYS B O 1
ATOM 5258 N N . ALA B 1 199 ? -22.109 -36.781 -20.391 1 97.31 199 ALA B N 1
ATOM 5259 C CA . ALA B 1 199 ? -22.875 -35.562 -20.703 1 97.31 199 ALA B CA 1
ATOM 5260 C C . ALA B 1 199 ? -23.438 -35.656 -22.125 1 97.31 199 ALA B C 1
ATOM 5262 O O . ALA B 1 199 ? -24.125 -34.719 -22.578 1 97.31 199 ALA B O 1
ATOM 5263 N N . GLY B 1 200 ? -23.203 -36.688 -22.859 1 96.62 200 GLY B N 1
ATOM 5264 C CA . GLY B 1 200 ? -23.75 -36.875 -24.188 1 96.62 200 GLY B CA 1
ATOM 5265 C C . GLY B 1 200 ? -22.766 -36.531 -25.297 1 96.62 200 GLY B C 1
ATOM 5266 O O . GLY B 1 200 ? -23.141 -36.5 -26.469 1 96.62 200 GLY B O 1
ATOM 5267 N N . GLY B 1 201 ? -21.578 -36.25 -24.922 1 96.69 201 GLY B N 1
ATOM 5268 C CA . GLY B 1 201 ? -20.547 -36 -25.922 1 96.69 201 GLY B CA 1
ATOM 5269 C C . GLY B 1 201 ? -20.062 -34.562 -25.906 1 96.69 201 GLY B C 1
ATOM 5270 O O . GLY B 1 201 ? -20.734 -33.688 -25.359 1 96.69 201 GLY B O 1
ATOM 5271 N N . VAL B 1 202 ? -18.953 -34.312 -26.578 1 96.94 202 VAL B N 1
ATOM 5272 C CA . VAL B 1 202 ? -18.328 -33 -26.625 1 96.94 202 VAL B CA 1
ATOM 5273 C C . VAL B 1 202 ? -19.25 -31.984 -27.312 1 96.94 202 VAL B C 1
ATOM 5275 O O . VAL B 1 202 ? -19.406 -30.859 -26.828 1 96.94 202 VAL B O 1
ATOM 5278 N N . ALA B 1 203 ? -19.844 -32.375 -28.359 1 96.81 203 ALA B N 1
ATOM 5279 C CA . ALA B 1 203 ? -20.734 -31.516 -29.125 1 96.81 203 ALA B CA 1
ATOM 5280 C C . ALA B 1 203 ? -21.938 -31.094 -28.281 1 96.81 203 ALA B C 1
ATOM 5282 O O . ALA B 1 203 ? -22.375 -29.938 -28.344 1 96.81 203 ALA B O 1
ATOM 5283 N N . ALA B 1 204 ? -22.469 -31.953 -27.578 1 97.31 204 ALA B N 1
ATOM 5284 C CA . ALA B 1 204 ? -23.625 -31.672 -26.734 1 97.31 204 ALA B CA 1
ATOM 5285 C C . ALA B 1 204 ? -23.281 -30.641 -25.656 1 97.31 204 ALA B C 1
ATOM 5287 O O . ALA B 1 204 ? -24.078 -29.734 -25.391 1 97.31 204 ALA B O 1
ATOM 5288 N N . VAL B 1 205 ? -22.141 -30.844 -25.141 1 97.5 205 VAL B N 1
ATOM 5289 C CA . VAL B 1 205 ? -21.703 -29.938 -24.078 1 97.5 205 VAL B CA 1
ATOM 5290 C C . VAL B 1 205 ? -21.484 -28.547 -24.656 1 97.5 205 VAL B C 1
ATOM 5292 O O . VAL B 1 205 ? -21.922 -27.547 -24.094 1 97.5 205 VAL B O 1
ATOM 5295 N N . LEU B 1 206 ? -20.844 -28.453 -25.797 1 97.12 206 LEU B N 1
ATOM 5296 C CA . LEU B 1 206 ? -20.531 -27.172 -26.422 1 97.12 206 LEU B CA 1
ATOM 5297 C C . LEU B 1 206 ? -21.812 -26.469 -26.875 1 97.12 206 LEU B C 1
ATOM 5299 O O . LEU B 1 206 ? -21.938 -25.25 -26.734 1 97.12 206 LEU B O 1
ATOM 5303 N N . ASP B 1 207 ? -22.766 -27.219 -27.375 1 97.06 207 ASP B N 1
ATOM 5304 C CA . ASP B 1 207 ? -24.031 -26.656 -27.828 1 97.06 207 ASP B CA 1
ATOM 5305 C C . ASP B 1 207 ? -24.828 -26.109 -26.641 1 97.06 207 ASP B C 1
ATOM 5307 O O . ASP B 1 207 ? -25.438 -25.047 -26.75 1 97.06 207 ASP B O 1
ATOM 5311 N N . HIS B 1 208 ? -24.797 -26.844 -25.625 1 97.38 208 HIS B N 1
ATOM 5312 C CA . HIS B 1 208 ? -25.5 -26.406 -24.422 1 97.38 208 HIS B CA 1
ATOM 5313 C C . HIS B 1 208 ? -24.875 -25.125 -23.859 1 97.38 208 HIS B C 1
ATOM 5315 O O . HIS B 1 208 ? -25.594 -24.203 -23.453 1 97.38 208 HIS B O 1
ATOM 5321 N N . ALA B 1 209 ? -23.578 -25.094 -23.812 1 97.31 209 ALA B N 1
ATOM 5322 C CA . ALA B 1 209 ? -22.859 -23.922 -23.312 1 97.31 209 ALA B CA 1
ATOM 5323 C C . ALA B 1 209 ? -23.109 -22.703 -24.188 1 97.31 209 ALA B C 1
ATOM 5325 O O . ALA B 1 209 ? -23.281 -21.578 -23.688 1 97.31 209 ALA B O 1
ATOM 5326 N N . LYS B 1 210 ? -23.094 -22.922 -25.469 1 96.75 210 LYS B N 1
ATOM 5327 C CA . LYS B 1 210 ? -23.375 -21.844 -26.422 1 96.75 210 LYS B CA 1
ATOM 5328 C C . LYS B 1 210 ? -24.781 -21.297 -26.234 1 96.75 210 LYS B C 1
ATOM 5330 O O . LYS B 1 210 ? -24.984 -20.078 -26.219 1 96.75 210 LYS B O 1
ATOM 5335 N N . ALA B 1 211 ? -25.734 -22.156 -26.109 1 96.69 211 ALA B N 1
ATOM 5336 C CA . ALA B 1 211 ? -27.125 -21.766 -25.922 1 96.69 211 ALA B CA 1
ATOM 5337 C C . ALA B 1 211 ? -27.312 -20.984 -24.625 1 96.69 211 ALA B C 1
ATOM 5339 O O . ALA B 1 211 ? -28.172 -20.094 -24.531 1 96.69 211 ALA B O 1
ATOM 5340 N N . ALA B 1 212 ? -26.453 -21.266 -23.688 1 96.12 212 ALA B N 1
ATOM 5341 C CA . ALA B 1 212 ? -26.531 -20.609 -22.391 1 96.12 212 ALA B CA 1
ATOM 5342 C C . ALA B 1 212 ? -25.75 -19.297 -22.391 1 96.12 212 ALA B C 1
ATOM 5344 O O . ALA B 1 212 ? -25.672 -18.625 -21.359 1 96.12 212 ALA B O 1
ATOM 5345 N N . GLY B 1 213 ? -25.078 -18.969 -23.5 1 94.69 213 GLY B N 1
ATOM 5346 C CA . GLY B 1 213 ? -24.344 -17.719 -23.625 1 94.69 213 GLY B CA 1
ATOM 5347 C C . GLY B 1 213 ? -23.031 -17.703 -22.891 1 94.69 213 GLY B C 1
ATOM 5348 O O . GLY B 1 213 ? -22.531 -16.656 -22.484 1 94.69 213 GLY B O 1
ATOM 5349 N N . LYS B 1 214 ? -22.453 -18.906 -22.703 1 96.75 214 LYS B N 1
ATOM 5350 C CA . LYS B 1 214 ? -21.281 -19.016 -21.859 1 96.75 214 LYS B CA 1
ATOM 5351 C C . LYS B 1 214 ? -20 -18.875 -22.672 1 96.75 214 LYS B C 1
ATOM 5353 O O . LYS B 1 214 ? -18.906 -18.734 -22.109 1 96.75 214 LYS B O 1
ATOM 5358 N N . LEU B 1 215 ? -20.094 -18.797 -24 1 96.75 215 LEU B N 1
ATOM 5359 C CA . LEU B 1 215 ? -18.906 -18.922 -24.828 1 96.75 215 LEU B CA 1
ATOM 5360 C C . LEU B 1 215 ? -18.5 -17.578 -25.422 1 96.75 215 LEU B C 1
ATOM 5362 O O . LEU B 1 215 ? -17.672 -17.531 -26.328 1 96.75 215 LEU B O 1
ATOM 5366 N N . GLU B 1 216 ? -19.031 -16.453 -24.922 1 94.38 216 GLU B N 1
ATOM 5367 C CA . GLU B 1 216 ? -18.656 -15.125 -25.391 1 94.38 216 GLU B CA 1
ATOM 5368 C C . GLU B 1 216 ? -17.484 -14.578 -24.578 1 94.38 216 GLU B C 1
ATOM 5370 O O . GLU B 1 216 ? -17.562 -14.469 -23.359 1 94.38 216 GLU B O 1
ATOM 5375 N N . TRP B 1 217 ? -16.469 -14.156 -25.266 1 94.12 217 TRP B N 1
ATOM 5376 C CA . TRP B 1 217 ? -15.258 -13.695 -24.609 1 94.12 217 TRP B CA 1
ATOM 5377 C C . TRP B 1 217 ? -15.367 -12.219 -24.234 1 94.12 217 TRP B C 1
ATOM 5379 O O . TRP B 1 217 ? -14.758 -11.773 -23.25 1 94.12 217 TRP B O 1
ATOM 5389 N N . PHE B 1 218 ? -16.141 -11.508 -24.984 1 94.44 218 PHE B N 1
ATOM 5390 C CA . PHE B 1 218 ? -16.125 -10.062 -24.844 1 94.44 218 PHE B CA 1
ATOM 5391 C C . PHE B 1 218 ? -17.453 -9.539 -24.328 1 94.44 218 PHE B C 1
ATOM 5393 O O . PHE B 1 218 ? -18.516 -10.031 -24.719 1 94.44 218 PHE B O 1
ATOM 5400 N N . PRO B 1 219 ? -17.359 -8.594 -23.406 1 93.44 219 PRO B N 1
ATOM 5401 C CA . PRO B 1 219 ? -18.609 -7.965 -22.969 1 93.44 219 PRO B CA 1
ATOM 5402 C C . PRO B 1 219 ? -19.281 -7.137 -24.047 1 93.44 219 PRO B C 1
ATOM 5404 O O . PRO B 1 219 ? -18.656 -6.828 -25.078 1 93.44 219 PRO B O 1
ATOM 5407 N N . SER B 1 220 ? -20.531 -6.809 -23.703 1 90.25 220 SER B N 1
ATOM 5408 C CA . SER B 1 220 ? -21.266 -5.988 -24.656 1 90.25 220 SER B CA 1
ATOM 5409 C C . SER B 1 220 ? -20.656 -4.594 -24.781 1 90.25 220 SER B C 1
ATOM 5411 O O . SER B 1 220 ? -20.344 -3.959 -23.781 1 90.25 220 SER B O 1
ATOM 5413 N N . LEU B 1 221 ? -20.516 -4.109 -25.922 1 90.44 221 LEU B N 1
ATOM 5414 C CA . LEU B 1 221 ? -19.953 -2.787 -26.172 1 90.44 221 LEU B CA 1
ATOM 5415 C C . LEU B 1 221 ? -20.906 -1.692 -25.703 1 90.44 221 LEU B C 1
ATOM 5417 O O . LEU B 1 221 ? -20.5 -0.541 -25.531 1 90.44 221 LEU B O 1
ATOM 5421 N N . ALA B 1 222 ? -22.094 -2.053 -25.484 1 90.38 222 ALA B N 1
ATOM 5422 C CA . ALA B 1 222 ? -23.109 -1.092 -25.031 1 90.38 222 ALA B CA 1
ATOM 5423 C C . ALA B 1 222 ? -22.875 -0.712 -23.562 1 90.38 222 ALA B C 1
ATOM 5425 O O . ALA B 1 222 ? -23.406 0.294 -23.094 1 90.38 222 ALA B O 1
ATOM 5426 N N . ASP B 1 223 ? -22.016 -1.49 -22.938 1 92.69 223 ASP B N 1
ATOM 5427 C CA . ASP B 1 223 ? -21.688 -1.224 -21.547 1 92.69 223 ASP B CA 1
ATOM 5428 C C . ASP B 1 223 ? -20.234 -0.834 -21.375 1 92.69 223 ASP B C 1
ATOM 5430 O O . ASP B 1 223 ? -19.391 -1.677 -21.047 1 92.69 223 ASP B O 1
ATOM 5434 N N . PRO B 1 224 ? -20 0.423 -21.453 1 90.38 224 PRO B N 1
ATOM 5435 C CA . PRO B 1 224 ? -18.609 0.889 -21.406 1 90.38 224 PRO B CA 1
ATOM 5436 C C . PRO B 1 224 ? -17.906 0.502 -20.109 1 90.38 224 PRO B C 1
ATOM 5438 O O . PRO B 1 224 ? -16.703 0.238 -20.109 1 90.38 224 PRO B O 1
ATOM 5441 N N . GLN B 1 225 ? -18.609 0.435 -19.094 1 90.69 225 GLN B N 1
ATOM 5442 C CA . GLN B 1 225 ? -18.016 0.06 -17.828 1 90.69 225 GLN B CA 1
ATOM 5443 C C . GLN B 1 225 ? -17.578 -1.402 -17.828 1 90.69 225 GLN B C 1
ATOM 5445 O O . GLN B 1 225 ? -16.516 -1.742 -17.297 1 90.69 225 GLN B O 1
ATOM 5450 N N . ALA B 1 226 ? -18.406 -2.189 -18.422 1 92.12 226 ALA B N 1
ATOM 5451 C CA . ALA B 1 226 ? -18.062 -3.607 -18.516 1 92.12 226 ALA B CA 1
ATOM 5452 C C . ALA B 1 226 ? -16.828 -3.814 -19.391 1 92.12 226 ALA B C 1
ATOM 5454 O O . ALA B 1 226 ? -15.992 -4.672 -19.094 1 92.12 226 ALA B O 1
ATOM 5455 N N . VAL B 1 227 ? -16.719 -3.055 -20.375 1 93.69 227 VAL B N 1
ATOM 5456 C CA . VAL B 1 227 ? -15.586 -3.141 -21.281 1 93.69 227 VAL B CA 1
ATOM 5457 C C . VAL B 1 227 ? -14.312 -2.715 -20.547 1 93.69 227 VAL B C 1
ATOM 5459 O O . VAL B 1 227 ? -13.289 -3.393 -20.641 1 93.69 227 VAL B O 1
ATOM 5462 N N . LEU B 1 228 ? -14.398 -1.667 -19.844 1 92.69 228 LEU B N 1
ATOM 5463 C CA . LEU B 1 228 ? -13.234 -1.155 -19.109 1 92.69 228 LEU B CA 1
ATOM 5464 C C . LEU B 1 228 ? -12.789 -2.143 -18.047 1 92.69 228 LEU B C 1
ATOM 5466 O O . LEU B 1 228 ? -11.594 -2.344 -17.844 1 92.69 228 LEU B O 1
ATOM 5470 N N . THR B 1 229 ? -13.734 -2.688 -17.469 1 91.31 229 THR B N 1
ATOM 5471 C CA . THR B 1 229 ? -13.43 -3.654 -16.422 1 91.31 229 THR B CA 1
ATOM 5472 C C . THR B 1 229 ? -12.781 -4.902 -17.016 1 91.31 229 THR B C 1
ATOM 5474 O O . THR B 1 229 ? -11.836 -5.449 -16.438 1 91.31 229 THR B O 1
ATOM 5477 N N . TRP B 1 230 ? -13.281 -5.324 -18.141 1 94.75 230 TRP B N 1
ATOM 5478 C CA . TRP B 1 230 ? -12.734 -6.484 -18.828 1 94.75 230 TRP B CA 1
ATOM 5479 C C . TRP B 1 230 ? -11.281 -6.242 -19.234 1 94.75 230 TRP B C 1
ATOM 5481 O O . TRP B 1 230 ? -10.422 -7.086 -18.984 1 94.75 230 TRP B O 1
ATOM 5491 N N . PHE B 1 231 ? -10.992 -5.113 -19.703 1 95 231 PHE B N 1
ATOM 5492 C CA . PHE B 1 231 ? -9.641 -4.777 -20.141 1 95 231 PHE B CA 1
ATOM 5493 C C . PHE B 1 231 ? -8.711 -4.605 -18.953 1 95 231 PHE B C 1
ATOM 5495 O O . PHE B 1 231 ? -7.531 -4.957 -19.016 1 95 231 PHE B O 1
ATOM 5502 N N . ALA B 1 232 ? -9.227 -4.012 -17.953 1 93.75 232 ALA B N 1
ATOM 5503 C CA . ALA B 1 232 ? -8.43 -3.848 -16.75 1 93.75 232 ALA B CA 1
ATOM 5504 C C . ALA B 1 232 ? -7.996 -5.199 -16.188 1 93.75 232 ALA B C 1
ATOM 5506 O O . ALA B 1 232 ? -6.855 -5.359 -15.742 1 93.75 232 ALA B O 1
ATOM 5507 N N . ALA B 1 233 ? -8.945 -6.113 -16.219 1 92.62 233 ALA B N 1
ATOM 5508 C CA . ALA B 1 233 ? -8.641 -7.457 -15.734 1 92.62 233 ALA B CA 1
ATOM 5509 C C . ALA B 1 233 ? -7.578 -8.125 -16.609 1 92.62 233 ALA B C 1
ATOM 5511 O O . ALA B 1 233 ? -6.641 -8.742 -16.094 1 92.62 233 ALA B O 1
ATOM 5512 N N . LEU B 1 234 ? -7.707 -7.957 -17.875 1 95.88 234 LEU B N 1
ATOM 5513 C CA . LEU B 1 234 ? -6.766 -8.531 -18.828 1 95.88 234 LEU B CA 1
ATOM 5514 C C . LEU B 1 234 ? -5.371 -7.941 -18.641 1 95.88 234 LEU B C 1
ATOM 5516 O O . LEU B 1 234 ? -4.395 -8.68 -18.484 1 95.88 234 LEU B O 1
ATOM 5520 N N . VAL B 1 235 ? -5.309 -6.664 -18.5 1 96.5 235 VAL B N 1
ATOM 5521 C CA . VAL B 1 235 ? -4.031 -5.961 -18.453 1 96.5 235 VAL B CA 1
ATOM 5522 C C . VAL B 1 235 ? -3.346 -6.227 -17.125 1 96.5 235 VAL B C 1
ATOM 5524 O O . VAL B 1 235 ? -2.119 -6.328 -17.047 1 96.5 235 VAL B O 1
ATOM 5527 N N . THR B 1 236 ? -4.117 -6.316 -16.141 1 94.75 236 THR B N 1
ATOM 5528 C CA . THR B 1 236 ? -3.559 -6.531 -14.805 1 94.75 236 THR B CA 1
ATOM 5529 C C . THR B 1 236 ? -2.758 -7.828 -14.758 1 94.75 236 THR B C 1
ATOM 5531 O O . THR B 1 236 ? -1.62 -7.844 -14.281 1 94.75 236 THR B O 1
ATOM 5534 N N . VAL B 1 237 ? -3.268 -8.867 -15.32 1 94.69 237 VAL B N 1
ATOM 5535 C CA . VAL B 1 237 ? -2.566 -10.141 -15.258 1 94.69 237 VAL B CA 1
ATOM 5536 C C . VAL B 1 237 ? -1.554 -10.234 -16.391 1 94.69 237 VAL B C 1
ATOM 5538 O O . VAL B 1 237 ? -0.427 -10.695 -16.203 1 94.69 237 VAL B O 1
ATOM 5541 N N . ALA B 1 238 ? -1.942 -9.742 -17.562 1 97.5 238 ALA B N 1
ATOM 5542 C CA . ALA B 1 238 ? -1.082 -9.875 -18.734 1 97.5 238 ALA B CA 1
ATOM 5543 C C . ALA B 1 238 ? 0.214 -9.086 -18.547 1 97.5 238 ALA B C 1
ATOM 5545 O O . ALA B 1 238 ? 1.29 -9.555 -18.922 1 97.5 238 ALA B O 1
ATOM 5546 N N . LEU B 1 239 ? 0.09 -7.914 -17.969 1 97.88 239 LEU B N 1
ATOM 5547 C CA . LEU B 1 239 ? 1.261 -7.055 -17.828 1 97.88 239 LEU B CA 1
ATOM 5548 C C . LEU B 1 239 ? 1.789 -7.074 -16.406 1 97.88 239 LEU B C 1
ATOM 5550 O O . LEU B 1 239 ? 3.002 -7.043 -16.188 1 97.88 239 LEU B O 1
ATOM 5554 N N . GLY B 1 240 ? 0.908 -7.156 -15.492 1 96.56 240 GLY B N 1
ATOM 5555 C CA . GLY B 1 240 ? 1.298 -7.152 -14.086 1 96.56 240 GLY B CA 1
ATOM 5556 C C . GLY B 1 240 ? 2.084 -8.383 -13.688 1 96.56 240 GLY B C 1
ATOM 5557 O O . GLY B 1 240 ? 2.865 -8.344 -12.734 1 96.56 240 GLY B O 1
ATOM 5558 N N . SER B 1 241 ? 1.965 -9.438 -14.461 1 95.94 241 SER B N 1
ATOM 5559 C CA . SER B 1 241 ? 2.621 -10.695 -14.125 1 95.94 241 SER B CA 1
ATOM 5560 C C . SER B 1 241 ? 3.969 -10.82 -14.836 1 95.94 241 SER B C 1
ATOM 5562 O O . SER B 1 241 ? 4.703 -11.789 -14.617 1 95.94 241 SER B O 1
ATOM 5564 N N . ILE B 1 242 ? 4.293 -9.875 -15.547 1 97.62 242 ILE B N 1
ATOM 5565 C CA . ILE B 1 242 ? 5.547 -9.938 -16.297 1 97.62 242 ILE B CA 1
ATOM 5566 C C . ILE B 1 242 ? 6.723 -9.766 -15.336 1 97.62 242 ILE B C 1
ATOM 5568 O O . ILE B 1 242 ? 7.672 -10.555 -15.359 1 97.62 242 ILE B O 1
ATOM 5572 N N . PRO B 1 243 ? 6.605 -8.75 -14.461 1 97.5 243 PRO B N 1
ATOM 5573 C CA . PRO B 1 243 ? 7.73 -8.625 -13.531 1 97.5 243 PRO B CA 1
ATOM 5574 C C . PRO B 1 243 ? 7.652 -9.609 -12.367 1 97.5 243 PRO B C 1
ATOM 5576 O O . PRO B 1 243 ? 7.672 -9.195 -11.203 1 97.5 243 PRO B O 1
ATOM 5579 N N . GLN B 1 244 ? 7.602 -10.852 -12.656 1 95.94 244 GLN B N 1
ATOM 5580 C CA . GLN B 1 244 ? 7.551 -11.898 -11.641 1 95.94 244 GLN B CA 1
ATOM 5581 C C . GLN B 1 244 ? 8.789 -12.789 -11.711 1 95.94 244 GLN B C 1
ATOM 5583 O O . GLN B 1 244 ? 9.289 -13.078 -12.797 1 95.94 244 GLN B O 1
ATOM 5588 N N . GLN B 1 245 ? 9.219 -13.141 -10.578 1 95.5 245 GLN B N 1
ATOM 5589 C CA . GLN B 1 245 ? 10.453 -13.914 -10.461 1 95.5 245 GLN B CA 1
ATOM 5590 C C . GLN B 1 245 ? 10.258 -15.336 -10.984 1 95.5 245 GLN B C 1
ATOM 5592 O O . GLN B 1 245 ? 11.203 -15.945 -11.5 1 95.5 245 GLN B O 1
ATOM 5597 N N . ASP B 1 246 ? 9.133 -15.891 -10.859 1 94.88 246 ASP B N 1
ATOM 5598 C CA . ASP B 1 246 ? 8.938 -17.297 -11.227 1 94.88 246 ASP B CA 1
ATOM 5599 C C . ASP B 1 246 ? 9.125 -17.5 -12.727 1 94.88 246 ASP B C 1
ATOM 5601 O O . ASP B 1 246 ? 9.766 -18.469 -13.148 1 94.88 246 ASP B O 1
ATOM 5605 N N . VAL B 1 247 ? 8.555 -16.609 -13.539 1 95.06 247 VAL B N 1
ATOM 5606 C CA . VAL B 1 247 ? 8.727 -16.766 -14.977 1 95.06 247 VAL B CA 1
ATOM 5607 C C . VAL B 1 247 ? 10.172 -16.469 -15.359 1 95.06 247 VAL B C 1
ATOM 5609 O O . VAL B 1 247 ? 10.773 -17.188 -16.156 1 95.06 247 VAL B O 1
ATOM 5612 N N . PHE B 1 248 ? 10.75 -15.461 -14.758 1 96.5 248 PHE B N 1
ATOM 5613 C CA . PHE B 1 248 ? 12.141 -15.109 -15.016 1 96.5 248 PHE B CA 1
ATOM 5614 C C . PHE B 1 248 ? 13.07 -16.266 -14.648 1 96.5 248 PHE B C 1
ATOM 5616 O O . PHE B 1 248 ? 14 -16.578 -15.391 1 96.5 248 PHE B O 1
ATOM 5623 N N . GLN B 1 249 ? 12.789 -16.781 -13.555 1 93.75 249 GLN B N 1
ATOM 5624 C CA . GLN B 1 249 ? 13.625 -17.859 -13.039 1 93.75 249 GLN B CA 1
ATOM 5625 C C . GLN B 1 249 ? 13.617 -19.062 -13.977 1 93.75 249 GLN B C 1
ATOM 5627 O O . GLN B 1 249 ? 14.648 -19.703 -14.172 1 93.75 249 GLN B O 1
ATOM 5632 N N . ARG B 1 250 ? 12.578 -19.406 -14.492 1 93.81 250 ARG B N 1
ATOM 5633 C CA . ARG B 1 250 ? 12.492 -20.531 -15.43 1 93.81 250 ARG B CA 1
ATOM 5634 C C . ARG B 1 250 ? 13.188 -20.203 -16.75 1 93.81 250 ARG B C 1
ATOM 5636 O O . ARG B 1 250 ? 13.859 -21.062 -17.328 1 93.81 250 ARG B O 1
ATOM 5643 N N . VAL B 1 251 ? 13.008 -18.984 -17.188 1 95.69 251 VAL B N 1
ATOM 5644 C CA . VAL B 1 251 ? 13.719 -18.531 -18.375 1 95.69 251 VAL B CA 1
ATOM 5645 C C . VAL B 1 251 ? 15.227 -18.641 -18.156 1 95.69 251 VAL B C 1
ATOM 5647 O O . VAL B 1 251 ? 15.945 -19.188 -19 1 95.69 251 VAL B O 1
ATOM 5650 N N . ASN B 1 252 ? 15.648 -18.25 -17 1 94.12 252 ASN B N 1
ATOM 5651 C CA . ASN B 1 252 ? 17.078 -18.188 -16.719 1 94.12 252 ASN B CA 1
ATOM 5652 C C . ASN B 1 252 ? 17.641 -19.547 -16.344 1 94.12 252 ASN B C 1
ATOM 5654 O O . ASN B 1 252 ? 18.859 -19.734 -16.281 1 94.12 252 ASN B O 1
ATOM 5658 N N . SER B 1 253 ? 16.828 -20.469 -16.094 1 93 253 SER B N 1
ATOM 5659 C CA . SER B 1 253 ? 17.266 -21.828 -15.789 1 93 253 SER B CA 1
ATOM 5660 C C . SER B 1 253 ? 17.422 -22.656 -17.062 1 93 253 SER B C 1
ATOM 5662 O O . SER B 1 253 ? 17.875 -23.797 -17.016 1 93 253 SER B O 1
ATOM 5664 N N . SER B 1 254 ? 17.125 -22.062 -18.188 1 95.88 254 SER B N 1
ATOM 5665 C CA . SER B 1 254 ? 17.172 -22.75 -19.484 1 95.88 254 SER B CA 1
ATOM 5666 C C . SER B 1 254 ? 18.609 -22.969 -19.922 1 95.88 254 SER B C 1
ATOM 5668 O O . SER B 1 254 ? 19.484 -22.156 -19.656 1 95.88 254 SER B O 1
ATOM 5670 N N . LYS B 1 255 ? 18.797 -23.984 -20.672 1 95.44 255 LYS B N 1
ATOM 5671 C CA . LYS B 1 255 ? 20.141 -24.328 -21.078 1 95.44 255 LYS B CA 1
ATOM 5672 C C . LYS B 1 255 ? 20.656 -23.391 -22.172 1 95.44 255 LYS B C 1
ATOM 5674 O O . LYS B 1 255 ? 21.859 -23.219 -22.328 1 95.44 255 LYS B O 1
ATOM 5679 N N . ASN B 1 256 ? 19.766 -22.859 -22.938 1 96.69 256 ASN B N 1
ATOM 5680 C CA . ASN B 1 256 ? 20.141 -21.875 -23.953 1 96.69 256 ASN B CA 1
ATOM 5681 C C . ASN B 1 256 ? 19 -20.922 -24.281 1 96.69 256 ASN B C 1
ATOM 5683 O O . ASN B 1 256 ? 17.891 -21.062 -23.734 1 96.69 256 ASN B O 1
ATOM 5687 N N . GLU B 1 257 ? 19.312 -19.984 -25.094 1 97.19 257 GLU B N 1
ATOM 5688 C CA . GLU B 1 257 ? 18.391 -18.891 -25.406 1 97.19 257 GLU B CA 1
ATOM 5689 C C . GLU B 1 257 ? 17.141 -19.422 -26.109 1 97.19 257 GLU B C 1
ATOM 5691 O O . GLU B 1 257 ? 16.047 -18.938 -25.875 1 97.19 257 GLU B O 1
ATOM 5696 N N . PHE B 1 258 ? 17.266 -20.391 -26.969 1 97.94 258 PHE B N 1
ATOM 5697 C CA . PHE B 1 258 ? 16.141 -21 -27.672 1 97.94 258 PHE B CA 1
ATOM 5698 C C . PHE B 1 258 ? 15.148 -21.609 -26.688 1 97.94 258 PHE B C 1
ATOM 5700 O O . PHE B 1 258 ? 13.945 -21.391 -26.797 1 97.94 258 PHE B O 1
ATOM 5707 N N . VAL B 1 259 ? 15.648 -22.375 -25.781 1 97.88 259 VAL B N 1
ATOM 5708 C CA . VAL B 1 259 ? 14.82 -23.016 -24.766 1 97.88 259 VAL B CA 1
ATOM 5709 C C . VAL B 1 259 ? 14.141 -21.953 -23.906 1 97.88 259 VAL B C 1
ATOM 5711 O O . VAL B 1 259 ? 12.961 -22.078 -23.578 1 97.88 259 VAL B O 1
ATOM 5714 N N . ALA B 1 260 ? 14.891 -20.922 -23.609 1 97.88 260 ALA B N 1
ATOM 5715 C CA . ALA B 1 260 ? 14.336 -19.844 -22.781 1 97.88 260 ALA B CA 1
ATOM 5716 C C . ALA B 1 260 ? 13.133 -19.203 -23.453 1 97.88 260 ALA B C 1
ATOM 5718 O O . ALA B 1 260 ? 12.078 -19.047 -22.844 1 97.88 260 ALA B O 1
ATOM 5719 N N . VAL B 1 261 ? 13.25 -18.875 -24.734 1 98.44 261 VAL B N 1
ATOM 5720 C CA . VAL B 1 261 ? 12.227 -18.141 -25.484 1 98.44 261 VAL B CA 1
ATOM 5721 C C . VAL B 1 261 ? 11.055 -19.078 -25.797 1 98.44 261 VAL B C 1
ATOM 5723 O O . VAL B 1 261 ? 9.914 -18.781 -25.438 1 98.44 261 VAL B O 1
ATOM 5726 N N . TRP B 1 262 ? 11.352 -20.188 -26.312 1 98.38 262 TRP B N 1
ATOM 5727 C CA . TRP B 1 262 ? 10.289 -21 -26.875 1 98.38 262 TRP B CA 1
ATOM 5728 C C . TRP B 1 262 ? 9.703 -21.938 -25.828 1 98.38 262 TRP B C 1
ATOM 5730 O O . TRP B 1 262 ? 8.523 -22.312 -25.906 1 98.38 262 TRP B O 1
ATOM 5740 N N . GLY B 1 263 ? 10.523 -22.406 -24.844 1 97.81 263 GLY B N 1
ATOM 5741 C CA . GLY B 1 263 ? 9.945 -23.109 -23.719 1 97.81 263 GLY B CA 1
ATOM 5742 C C . GLY B 1 263 ? 8.898 -22.312 -22.969 1 97.81 263 GLY B C 1
ATOM 5743 O O . GLY B 1 263 ? 7.848 -22.844 -22.609 1 97.81 263 GLY B O 1
ATOM 5744 N N . THR B 1 264 ? 9.172 -21.031 -22.844 1 98.25 264 THR B N 1
ATOM 5745 C CA . THR B 1 264 ? 8.258 -20.141 -22.141 1 98.25 264 THR B CA 1
ATOM 5746 C C . THR B 1 264 ? 7.039 -19.812 -23 1 98.25 264 THR B C 1
ATOM 5748 O O . THR B 1 264 ? 5.902 -19.891 -22.531 1 98.25 264 THR B O 1
ATOM 5751 N N . THR B 1 265 ? 7.27 -19.5 -24.281 1 98.56 265 THR B N 1
ATOM 5752 C CA . THR B 1 265 ? 6.199 -19.125 -25.203 1 98.56 265 THR B CA 1
ATOM 5753 C C . THR B 1 265 ? 5.219 -20.281 -25.391 1 98.56 265 THR B C 1
ATOM 5755 O O . THR B 1 265 ? 4.008 -20.109 -25.25 1 98.56 265 THR B O 1
ATOM 5758 N N . LEU B 1 266 ? 5.754 -21.406 -25.625 1 98.31 266 LEU B N 1
ATOM 5759 C CA . LEU B 1 266 ? 4.902 -22.562 -25.875 1 98.31 266 LEU B CA 1
ATOM 5760 C C . LEU B 1 266 ? 4.27 -23.078 -24.594 1 98.31 266 LEU B C 1
ATOM 5762 O O . LEU B 1 266 ? 3.17 -23.625 -24.609 1 98.31 266 LEU B O 1
ATOM 5766 N N . GLY B 1 267 ? 5.008 -22.906 -23.516 1 97.38 267 GLY B N 1
ATOM 5767 C CA . GLY B 1 267 ? 4.363 -23.188 -22.25 1 97.38 267 GLY B CA 1
ATOM 5768 C C . GLY B 1 267 ? 3.121 -22.344 -22.016 1 97.38 267 GLY B C 1
ATOM 5769 O O . GLY B 1 267 ? 2.107 -22.859 -21.531 1 97.38 267 GLY B O 1
ATOM 5770 N N . GLY B 1 268 ? 3.203 -21.062 -22.406 1 97.94 268 GLY B N 1
ATOM 5771 C CA . GLY B 1 268 ? 2.057 -20.172 -22.281 1 97.94 268 GLY B CA 1
ATOM 5772 C C . GLY B 1 268 ? 0.916 -20.547 -23.219 1 97.94 268 GLY B C 1
ATOM 5773 O O . GLY B 1 268 ? -0.252 -20.5 -22.812 1 97.94 268 GLY B O 1
ATOM 5774 N N . VAL B 1 269 ? 1.25 -20.938 -24.391 1 98.12 269 VAL B N 1
ATOM 5775 C CA . VAL B 1 269 ? 0.237 -21.359 -25.344 1 98.12 269 VAL B CA 1
ATOM 5776 C C . VAL B 1 269 ? -0.441 -22.641 -24.859 1 98.12 269 VAL B C 1
ATOM 5778 O O . VAL B 1 269 ? -1.667 -22.766 -24.922 1 98.12 269 VAL B O 1
ATOM 5781 N N . ALA B 1 270 ? 0.38 -23.531 -24.391 1 97.44 270 ALA B N 1
ATOM 5782 C CA . ALA B 1 270 ? -0.151 -24.797 -23.875 1 97.44 270 ALA B CA 1
ATOM 5783 C C . ALA B 1 270 ? -1.065 -24.547 -22.672 1 97.44 270 ALA B C 1
ATOM 5785 O O . ALA B 1 270 ? -2.082 -25.219 -22.516 1 97.44 270 ALA B O 1
ATOM 5786 N N . TYR B 1 271 ? -0.658 -23.609 -21.891 1 96.75 271 TYR B N 1
ATOM 5787 C CA . TYR B 1 271 ? -1.466 -23.219 -20.75 1 96.75 271 TYR B CA 1
ATOM 5788 C C . TYR B 1 271 ? -2.857 -22.766 -21.188 1 96.75 271 TYR B C 1
ATOM 5790 O O . TYR B 1 271 ? -3.863 -23.25 -20.641 1 96.75 271 TYR B O 1
ATOM 5798 N N . PHE B 1 272 ? -2.916 -21.922 -22.172 1 97.38 272 PHE B N 1
ATOM 5799 C CA . PHE B 1 272 ? -4.18 -21.375 -22.641 1 97.38 272 PHE B CA 1
ATOM 5800 C C . PHE B 1 272 ? -5.074 -22.484 -23.188 1 97.38 272 PHE B C 1
ATOM 5802 O O . PHE B 1 272 ? -6.258 -22.562 -22.844 1 97.38 272 PHE B O 1
ATOM 5809 N N . LEU B 1 273 ? -4.566 -23.312 -23.984 1 97.19 273 LEU B N 1
ATOM 5810 C CA . LEU B 1 273 ? -5.344 -24.359 -24.641 1 97.19 273 LEU B CA 1
ATOM 5811 C C . LEU B 1 273 ? -5.816 -25.406 -23.625 1 97.19 273 LEU B C 1
ATOM 5813 O O . LEU B 1 273 ? -6.965 -25.844 -23.672 1 97.19 273 LEU B O 1
ATOM 5817 N N . PHE B 1 274 ? -4.977 -25.75 -22.734 1 97.62 274 PHE B N 1
ATOM 5818 C CA . PHE B 1 274 ? -5.301 -26.828 -21.797 1 97.62 274 PHE B CA 1
ATOM 5819 C C . PHE B 1 274 ? -6.289 -26.344 -20.75 1 97.62 274 PHE B C 1
ATOM 5821 O O . PHE B 1 274 ? -6.961 -27.141 -20.094 1 97.62 274 PHE B O 1
ATOM 5828 N N . ALA B 1 275 ? -6.367 -25.016 -20.562 1 97.06 275 ALA B N 1
ATOM 5829 C CA . ALA B 1 275 ? -7.332 -24.453 -19.609 1 97.06 275 ALA B CA 1
ATOM 5830 C C . ALA B 1 275 ? -8.766 -24.781 -20.031 1 97.06 275 ALA B C 1
ATOM 5832 O O . ALA B 1 275 ? -9.688 -24.734 -19.219 1 97.06 275 ALA B O 1
ATOM 5833 N N . ALA B 1 276 ? -8.961 -25.203 -21.25 1 96.88 276 ALA B N 1
ATOM 5834 C CA . ALA B 1 276 ? -10.281 -25.594 -21.75 1 96.88 276 ALA B CA 1
ATOM 5835 C C . ALA B 1 276 ? -10.742 -26.891 -21.109 1 96.88 276 ALA B C 1
ATOM 5837 O O . ALA B 1 276 ? -11.945 -27.156 -21.016 1 96.88 276 ALA B O 1
ATOM 5838 N N . VAL B 1 277 ? -9.812 -27.656 -20.625 1 97.31 277 VAL B N 1
ATOM 5839 C CA . VAL B 1 277 ? -10.117 -28.984 -20.141 1 97.31 277 VAL B CA 1
ATOM 5840 C C . VAL B 1 277 ? -10.898 -28.891 -18.828 1 97.31 277 VAL B C 1
ATOM 5842 O O . VAL B 1 277 ? -12 -29.438 -18.719 1 97.31 277 VAL B O 1
ATOM 5845 N N . PRO B 1 278 ? -10.414 -28.172 -17.844 1 97.06 278 PRO B N 1
ATOM 5846 C CA . PRO B 1 278 ? -11.227 -28.062 -16.641 1 97.06 278 PRO B CA 1
ATOM 5847 C C . PRO B 1 278 ? -12.539 -27.328 -16.875 1 97.06 278 PRO B C 1
ATOM 5849 O O . PRO B 1 278 ? -13.547 -27.625 -16.219 1 97.06 278 PRO B O 1
ATOM 5852 N N . LEU B 1 279 ? -12.578 -26.375 -17.781 1 97.31 279 LEU B N 1
ATOM 5853 C CA . LEU B 1 279 ? -13.82 -25.688 -18.125 1 97.31 279 LEU B CA 1
ATOM 5854 C C . LEU B 1 279 ? -14.844 -26.672 -18.672 1 97.31 279 LEU B C 1
ATOM 5856 O O . LEU B 1 279 ? -16.031 -26.594 -18.328 1 97.31 279 LEU B O 1
ATOM 5860 N N . PHE B 1 280 ? -14.336 -27.531 -19.531 1 97.81 280 PHE B N 1
ATOM 5861 C CA . PHE B 1 280 ? -15.188 -28.547 -20.125 1 97.81 280 PHE B CA 1
ATOM 5862 C C . PHE B 1 280 ? -15.75 -29.484 -19.062 1 97.81 280 PHE B C 1
ATOM 5864 O O . PHE B 1 280 ? -16.953 -29.781 -19.062 1 97.81 280 PHE B O 1
ATOM 5871 N N . ILE B 1 281 ? -14.945 -29.922 -18.188 1 97.06 281 ILE B N 1
ATOM 5872 C CA . ILE B 1 281 ? -15.383 -30.812 -17.109 1 97.06 281 ILE B CA 1
ATOM 5873 C C . ILE B 1 281 ? -16.406 -30.109 -16.234 1 97.06 281 ILE B C 1
ATOM 5875 O O . ILE B 1 281 ? -17.453 -30.672 -15.906 1 97.06 281 ILE B O 1
ATOM 5879 N N . ALA B 1 282 ? -16.109 -28.875 -15.891 1 96.56 282 ALA B N 1
ATOM 5880 C CA . ALA B 1 282 ? -17 -28.094 -15.023 1 96.56 282 ALA B CA 1
ATOM 5881 C C . ALA B 1 282 ? -18.359 -27.906 -15.664 1 96.56 282 ALA B C 1
ATOM 5883 O O . ALA B 1 282 ? -19.391 -28.062 -15.008 1 96.56 282 ALA B O 1
ATOM 5884 N N . TYR B 1 283 ? -18.344 -27.562 -16.906 1 97.5 283 TYR B N 1
ATOM 5885 C CA . TYR B 1 283 ? -19.625 -27.328 -17.562 1 97.5 283 TYR B CA 1
ATOM 5886 C C . TYR B 1 283 ? -20.391 -28.641 -17.719 1 97.5 283 TYR B C 1
ATOM 5888 O O . TYR B 1 283 ? -21.625 -28.641 -17.641 1 97.5 283 TYR B O 1
ATOM 5896 N N . SER B 1 284 ? -19.719 -29.719 -17.969 1 97.75 284 SER B N 1
ATOM 5897 C CA . SER B 1 284 ? -20.359 -31.031 -18.062 1 97.75 284 SER B CA 1
ATOM 5898 C C . SER B 1 284 ? -21.125 -31.359 -16.781 1 97.75 284 SER B C 1
ATOM 5900 O O . SER B 1 284 ? -22.125 -32.062 -16.812 1 97.75 284 SER B O 1
ATOM 5902 N N . ALA B 1 285 ? -20.594 -30.844 -15.727 1 96.88 285 ALA B N 1
ATOM 5903 C CA . ALA B 1 285 ? -21.25 -31.078 -14.445 1 96.88 285 ALA B CA 1
ATOM 5904 C C . ALA B 1 285 ? -22.672 -30.516 -14.453 1 96.88 285 ALA B C 1
ATOM 5906 O O . ALA B 1 285 ? -23.562 -31.094 -13.828 1 96.88 285 ALA B O 1
ATOM 5907 N N . THR B 1 286 ? -22.875 -29.406 -15.133 1 96.56 286 THR B N 1
ATOM 5908 C CA . THR B 1 286 ? -24.203 -28.797 -15.211 1 96.56 286 THR B CA 1
ATOM 5909 C C . THR B 1 286 ? -25.172 -29.703 -15.945 1 96.56 286 THR B C 1
ATOM 5911 O O . THR B 1 286 ? -26.391 -29.625 -15.742 1 96.56 286 THR B O 1
ATOM 5914 N N . MET B 1 287 ? -24.688 -30.578 -16.781 1 97 287 MET B N 1
ATOM 5915 C CA . MET B 1 287 ? -25.516 -31.469 -17.578 1 97 287 MET B CA 1
ATOM 5916 C C . MET B 1 287 ? -25.656 -32.844 -16.891 1 97 287 MET B C 1
ATOM 5918 O O . MET B 1 287 ? -26.719 -33.469 -16.953 1 97 287 MET B O 1
ATOM 5922 N N . ILE B 1 288 ? -24.641 -33.281 -16.219 1 97.19 288 ILE B N 1
ATOM 5923 C CA . ILE B 1 288 ? -24.609 -34.594 -15.594 1 97.19 288 ILE B CA 1
ATOM 5924 C C . ILE B 1 288 ? -25.375 -34.594 -14.273 1 97.19 288 ILE B C 1
ATOM 5926 O O . ILE B 1 288 ? -26.094 -35.531 -13.953 1 97.19 288 ILE B O 1
ATOM 5930 N N . ALA B 1 289 ? -25.172 -33.469 -13.516 1 96.38 289 ALA B N 1
ATOM 5931 C CA . ALA B 1 289 ? -25.797 -33.344 -12.195 1 96.38 289 ALA B CA 1
ATOM 5932 C C . ALA B 1 289 ? -26.281 -31.906 -11.984 1 96.38 289 ALA B C 1
ATOM 5934 O O . ALA B 1 289 ? -25.781 -31.203 -11.102 1 96.38 289 ALA B O 1
ATOM 5935 N N . PRO B 1 290 ? -27.359 -31.531 -12.688 1 95.44 290 PRO B N 1
ATOM 5936 C CA . PRO B 1 290 ? -27.812 -30.141 -12.703 1 95.44 290 PRO B CA 1
ATOM 5937 C C . PRO B 1 290 ? -28.203 -29.641 -11.32 1 95.44 290 PRO B C 1
ATOM 5939 O O . PRO B 1 290 ? -27.859 -28.516 -10.953 1 95.44 290 PRO B O 1
ATOM 5942 N N . GLU B 1 291 ? -28.844 -30.438 -10.461 1 95.44 291 GLU B N 1
ATOM 5943 C CA . GLU B 1 291 ? -29.297 -30 -9.148 1 95.44 291 GLU B CA 1
ATOM 5944 C C . GLU B 1 291 ? -28.125 -29.781 -8.188 1 95.44 291 GLU B C 1
ATOM 5946 O O . GLU B 1 291 ? -28.062 -28.766 -7.504 1 95.44 291 GLU B O 1
ATOM 5951 N N . THR B 1 292 ? -27.266 -30.75 -8.234 1 93.88 292 THR B N 1
ATOM 5952 C CA . THR B 1 292 ? -26.078 -30.656 -7.375 1 93.88 292 THR B CA 1
ATOM 5953 C C . THR B 1 292 ? -25.219 -29.469 -7.77 1 93.88 292 THR B C 1
ATOM 5955 O O . THR B 1 292 ? -24.703 -28.75 -6.906 1 93.88 292 THR B O 1
ATOM 5958 N N . THR B 1 293 ? -25.062 -29.25 -9.039 1 95.12 293 THR B N 1
ATOM 5959 C CA . THR B 1 293 ? -24.234 -28.172 -9.555 1 95.12 293 THR B CA 1
ATOM 5960 C C . THR B 1 293 ? -24.844 -26.812 -9.211 1 95.12 293 THR B C 1
ATOM 5962 O O . THR B 1 293 ? -24.141 -25.891 -8.805 1 95.12 293 THR B O 1
ATOM 5965 N N . ALA B 1 294 ? -26.125 -26.719 -9.273 1 94.75 294 ALA B N 1
ATOM 5966 C CA . ALA B 1 294 ? -26.828 -25.469 -8.953 1 94.75 294 ALA B CA 1
ATOM 5967 C C . ALA B 1 294 ? -26.672 -25.125 -7.477 1 94.75 294 ALA B C 1
ATOM 5969 O O . ALA B 1 294 ? -26.516 -23.953 -7.117 1 94.75 294 ALA B O 1
ATOM 5970 N N . LYS B 1 295 ? -26.75 -26.109 -6.695 1 94.19 295 LYS B N 1
ATOM 5971 C CA . LYS B 1 295 ? -26.594 -25.906 -5.254 1 94.19 295 LYS B CA 1
ATOM 5972 C C . LYS B 1 295 ? -25.188 -25.438 -4.91 1 94.19 295 LYS B C 1
ATOM 5974 O O . LYS B 1 295 ? -25.016 -24.5 -4.121 1 94.19 295 LYS B O 1
ATOM 5979 N N . LEU B 1 296 ? -24.25 -26.047 -5.488 1 91.56 296 LEU B N 1
ATOM 5980 C CA . LEU B 1 296 ? -22.859 -25.703 -5.203 1 91.56 296 LEU B CA 1
ATOM 5981 C C . LEU B 1 296 ? -22.5 -24.328 -5.754 1 91.56 296 LEU B C 1
ATOM 5983 O O . LEU B 1 296 ? -21.656 -23.641 -5.191 1 91.56 296 LEU B O 1
ATOM 5987 N N . LEU B 1 297 ? -23.141 -23.938 -6.805 1 91.25 297 LEU B N 1
ATOM 5988 C CA . LEU B 1 297 ? -22.922 -22.609 -7.367 1 91.25 297 LEU B CA 1
ATOM 5989 C C . LEU B 1 297 ? -23.328 -21.531 -6.371 1 91.25 297 LEU B C 1
ATOM 5991 O O . LEU B 1 297 ? -22.734 -20.438 -6.355 1 91.25 297 LEU B O 1
ATOM 5995 N N . GLN B 1 298 ? -24.25 -21.844 -5.535 1 89.69 298 GLN B N 1
ATOM 5996 C CA . GLN B 1 298 ? -24.766 -20.891 -4.551 1 89.69 298 GLN B CA 1
ATOM 5997 C C . GLN B 1 298 ? -23.953 -20.953 -3.258 1 89.69 298 GLN B C 1
ATOM 5999 O O . GLN B 1 298 ? -23.766 -19.938 -2.582 1 89.69 298 GLN B O 1
ATOM 6004 N N . GLU B 1 299 ? -23.484 -22.141 -2.963 1 87.25 299 GLU B N 1
ATOM 6005 C CA . GLU B 1 299 ? -22.781 -22.344 -1.692 1 87.25 299 GLU B CA 1
ATOM 6006 C C . GLU B 1 299 ? -21.281 -22.141 -1.85 1 87.25 299 GLU B C 1
ATOM 6008 O O . GLU B 1 299 ? -20.703 -21.219 -1.265 1 87.25 299 GLU B O 1
ATOM 6013 N N . ASP B 1 300 ? -20.703 -23.047 -2.625 1 87.19 300 ASP B N 1
ATOM 6014 C CA . ASP B 1 300 ? -19.281 -22.984 -2.904 1 87.19 300 ASP B CA 1
ATOM 6015 C C . ASP B 1 300 ? -18.969 -23.578 -4.277 1 87.19 300 ASP B C 1
ATOM 6017 O O . ASP B 1 300 ? -18.734 -24.781 -4.402 1 87.19 300 ASP B O 1
ATOM 6021 N N . SER B 1 301 ? -18.812 -22.703 -5.188 1 87.81 301 SER B N 1
ATOM 6022 C CA . SER B 1 301 ? -18.672 -23.141 -6.574 1 87.81 301 SER B CA 1
ATOM 6023 C C . SER B 1 301 ? -17.344 -23.875 -6.781 1 87.81 301 SER B C 1
ATOM 6025 O O . SER B 1 301 ? -17.203 -24.625 -7.746 1 87.81 301 SER B O 1
ATOM 6027 N N . GLN B 1 302 ? -16.359 -23.734 -5.922 1 86 302 GLN B N 1
ATOM 6028 C CA . GLN B 1 302 ? -15.047 -24.359 -6.07 1 86 302 GLN B CA 1
ATOM 6029 C C . GLN B 1 302 ? -15.125 -25.859 -5.781 1 86 302 GLN B C 1
ATOM 6031 O O . GLN B 1 302 ? -14.195 -26.609 -6.109 1 86 302 GLN B O 1
ATOM 6036 N N . LEU B 1 303 ? -16.266 -26.312 -5.266 1 89.06 303 LEU B N 1
ATOM 6037 C CA . LEU B 1 303 ? -16.438 -27.719 -4.91 1 89.06 303 LEU B CA 1
ATOM 6038 C C . LEU B 1 303 ? -17.062 -28.5 -6.066 1 89.06 303 LEU B C 1
ATOM 6040 O O . LEU B 1 303 ? -17.125 -29.734 -6.031 1 89.06 303 LEU B O 1
ATOM 6044 N N . ILE B 1 304 ? -17.422 -27.906 -7.086 1 92.06 304 ILE B N 1
ATOM 6045 C CA . ILE B 1 304 ? -18.203 -28.516 -8.148 1 92.06 304 ILE B CA 1
ATOM 6046 C C . ILE B 1 304 ? -17.391 -29.641 -8.797 1 92.06 304 ILE B C 1
ATOM 6048 O O . ILE B 1 304 ? -17.891 -30.766 -8.945 1 92.06 304 ILE B O 1
ATOM 6052 N N . LEU B 1 305 ? -16.156 -29.359 -9.086 1 94 305 LEU B N 1
ATOM 6053 C CA . LEU B 1 305 ? -15.352 -30.344 -9.797 1 94 305 LEU B CA 1
ATOM 6054 C C . LEU B 1 305 ? -15.039 -31.547 -8.898 1 94 305 LEU B C 1
ATOM 6056 O O . LEU B 1 305 ? -15.297 -32.688 -9.266 1 94 305 LEU B O 1
ATOM 6060 N N . PRO B 1 306 ? -14.539 -31.266 -7.738 1 92.19 306 PRO B N 1
ATOM 6061 C CA . PRO B 1 306 ? -14.25 -32.406 -6.859 1 92.19 306 PRO B CA 1
ATOM 6062 C C . PRO B 1 306 ? -15.492 -33.219 -6.543 1 92.19 306 PRO B C 1
ATOM 6064 O O . PRO B 1 306 ? -15.422 -34.469 -6.48 1 92.19 306 PRO B O 1
ATOM 6067 N N . THR B 1 307 ? -16.625 -32.562 -6.434 1 91.12 307 THR B N 1
ATOM 6068 C CA . THR B 1 307 ? -17.875 -33.281 -6.113 1 91.12 307 THR B CA 1
ATOM 6069 C C . THR B 1 307 ? -18.344 -34.094 -7.305 1 91.12 307 THR B C 1
ATOM 6071 O O . THR B 1 307 ? -18.797 -35.219 -7.141 1 91.12 307 THR B O 1
ATOM 6074 N N . LEU B 1 308 ? -18.281 -33.531 -8.461 1 93.81 308 LEU B N 1
ATOM 6075 C CA . LEU B 1 308 ? -18.656 -34.25 -9.664 1 93.81 308 LEU B CA 1
ATOM 6076 C C . LEU B 1 308 ? -17.891 -35.562 -9.766 1 93.81 308 LEU B C 1
ATOM 6078 O O . LEU B 1 308 ? -18.484 -36.625 -10.031 1 93.81 308 LEU B O 1
ATOM 6082 N N . VAL B 1 309 ? -16.641 -35.531 -9.547 1 94.56 309 VAL B N 1
ATOM 6083 C CA . VAL B 1 309 ? -15.789 -36.688 -9.734 1 94.56 309 VAL B CA 1
ATOM 6084 C C . VAL B 1 309 ? -16.047 -37.719 -8.617 1 94.56 309 VAL B C 1
ATOM 6086 O O . VAL B 1 309 ? -16.141 -38.906 -8.875 1 94.56 309 VAL B O 1
ATOM 6089 N N . THR B 1 310 ? -16.172 -37.188 -7.426 1 91.88 310 THR B N 1
ATOM 6090 C CA . THR B 1 310 ? -16.359 -38.094 -6.281 1 91.88 310 THR B CA 1
ATOM 6091 C C . THR B 1 310 ? -17.688 -38.812 -6.379 1 91.88 310 THR B C 1
ATOM 6093 O O . THR B 1 310 ? -17.781 -39.969 -5.977 1 91.88 310 THR B O 1
ATOM 6096 N N . VAL B 1 311 ? -18.688 -38.188 -6.938 1 92.31 311 VAL B N 1
ATOM 6097 C CA . VAL B 1 311 ? -20.047 -38.75 -6.922 1 92.31 311 VAL B CA 1
ATOM 6098 C C . VAL B 1 311 ? -20.297 -39.5 -8.219 1 92.31 311 VAL B C 1
ATOM 6100 O O . VAL B 1 311 ? -20.922 -40.562 -8.195 1 92.31 311 VAL B O 1
ATOM 6103 N N . GLU B 1 312 ? -19.766 -39.031 -9.297 1 95 312 GLU B N 1
ATOM 6104 C CA . GLU B 1 312 ? -20.25 -39.5 -10.586 1 95 312 GLU B CA 1
ATOM 6105 C C . GLU B 1 312 ? -19.219 -40.438 -11.25 1 95 312 GLU B C 1
ATOM 6107 O O . GLU B 1 312 ? -19.531 -41.125 -12.219 1 95 312 GLU B O 1
ATOM 6112 N N . MET B 1 313 ? -18.062 -40.469 -10.727 1 95.5 313 MET B N 1
ATOM 6113 C CA . MET B 1 313 ? -17 -41.219 -11.414 1 95.5 313 MET B CA 1
ATOM 6114 C C . MET B 1 313 ? -16.609 -42.438 -10.609 1 95.5 313 MET B C 1
ATOM 6116 O O . MET B 1 313 ? -16.75 -42.469 -9.391 1 95.5 313 MET B O 1
ATOM 6120 N N . PRO B 1 314 ? -16.125 -43.5 -11.32 1 95.12 314 PRO B N 1
ATOM 6121 C CA . PRO B 1 314 ? -15.641 -44.688 -10.602 1 95.12 314 PRO B CA 1
ATOM 6122 C C . PRO B 1 314 ? -14.383 -44.406 -9.789 1 95.12 314 PRO B C 1
ATOM 6124 O O . PRO B 1 314 ? -13.703 -43.375 -10.023 1 95.12 314 PRO B O 1
ATOM 6127 N N . LEU B 1 315 ? -14.047 -45.281 -8.914 1 94 315 LEU B N 1
ATOM 6128 C CA . LEU B 1 315 ? -12.977 -45.125 -7.934 1 94 315 LEU B CA 1
ATOM 6129 C C . LEU B 1 315 ? -11.641 -44.875 -8.625 1 94 315 LEU B C 1
ATOM 6131 O O . LEU B 1 315 ? -10.859 -44 -8.188 1 94 315 LEU B O 1
ATOM 6135 N N . TRP B 1 316 ? -11.336 -45.625 -9.633 1 94 316 TRP B N 1
ATOM 6136 C CA . TRP B 1 316 ? -10.039 -45.469 -10.289 1 94 316 TRP B CA 1
ATOM 6137 C C . TRP B 1 316 ? -9.898 -44.094 -10.906 1 94 316 TRP B C 1
ATOM 6139 O O . TRP B 1 316 ? -8.805 -43.5 -10.906 1 94 316 TRP B O 1
ATOM 6149 N N . LEU B 1 317 ? -10.977 -43.531 -11.406 1 95.69 317 LEU B N 1
ATOM 6150 C CA . LEU B 1 317 ? -10.945 -42.188 -12 1 95.69 317 LEU B CA 1
ATOM 6151 C C . LEU B 1 317 ? -10.883 -41.125 -10.914 1 95.69 317 LEU B C 1
ATOM 6153 O O . LEU B 1 317 ? -10.32 -40.062 -11.133 1 95.69 317 LEU B O 1
ATOM 6157 N N . GLN B 1 318 ? -11.523 -41.438 -9.789 1 95.12 318 GLN B N 1
ATOM 6158 C CA . GLN B 1 318 ? -11.391 -40.531 -8.641 1 95.12 318 GLN B CA 1
ATOM 6159 C C . GLN B 1 318 ? -9.93 -40.406 -8.219 1 95.12 318 GLN B C 1
ATOM 6161 O O . GLN B 1 318 ? -9.453 -39.281 -7.945 1 95.12 318 GLN B O 1
ATOM 6166 N N . ILE B 1 319 ? -9.258 -41.5 -8.164 1 93.25 319 ILE B N 1
ATOM 6167 C CA . ILE B 1 319 ? -7.852 -41.531 -7.781 1 93.25 319 ILE B CA 1
ATOM 6168 C C . ILE B 1 319 ? -7.027 -40.719 -8.773 1 93.25 319 ILE B C 1
ATOM 6170 O O . ILE B 1 319 ? -6.184 -39.906 -8.367 1 93.25 319 ILE B O 1
ATOM 6174 N N . VAL B 1 320 ? -7.359 -40.875 -10.016 1 93.5 320 VAL B N 1
ATOM 6175 C CA . VAL B 1 320 ? -6.645 -40.188 -11.078 1 93.5 320 VAL B CA 1
ATOM 6176 C C . VAL B 1 320 ? -6.895 -38.656 -10.961 1 93.5 320 VAL B C 1
ATOM 6178 O O . VAL B 1 320 ? -5.961 -37.875 -11.062 1 93.5 320 VAL B O 1
ATOM 6181 N N . PHE B 1 321 ? -8.109 -38.312 -10.703 1 95.19 321 PHE B N 1
ATOM 6182 C CA . PHE B 1 321 ? -8.477 -36.906 -10.633 1 95.19 321 PHE B CA 1
ATOM 6183 C C . PHE B 1 321 ? -7.812 -36.25 -9.438 1 95.19 321 PHE B C 1
ATOM 6185 O O . PHE B 1 321 ? -7.207 -35.188 -9.578 1 95.19 321 PHE B O 1
ATOM 6192 N N . PHE B 1 322 ? -7.934 -36.781 -8.336 1 94.19 322 PHE B N 1
ATOM 6193 C CA . PHE B 1 322 ? -7.398 -36.156 -7.141 1 94.19 322 PHE B CA 1
ATOM 6194 C C . PHE B 1 322 ? -5.875 -36.156 -7.16 1 94.19 322 PHE B C 1
ATOM 6196 O O . PHE B 1 322 ? -5.242 -35.25 -6.637 1 94.19 322 PHE B O 1
ATOM 6203 N N . GLY B 1 323 ? -5.297 -37.188 -7.773 1 93.12 323 GLY B N 1
ATOM 6204 C CA . GLY B 1 323 ? -3.865 -37.125 -8.031 1 93.12 323 GLY B CA 1
ATOM 6205 C C . GLY B 1 323 ? -3.455 -35.969 -8.914 1 93.12 323 GLY B C 1
ATOM 6206 O O . GLY B 1 323 ? -2.475 -35.281 -8.625 1 93.12 323 GLY B O 1
ATOM 6207 N N . ALA B 1 324 ? -4.211 -35.781 -9.953 1 94.75 324 ALA B N 1
ATOM 6208 C CA . ALA B 1 324 ? -3.949 -34.688 -10.875 1 94.75 324 ALA B CA 1
ATOM 6209 C C . ALA B 1 324 ? -4.16 -33.344 -10.18 1 94.75 324 ALA B C 1
ATOM 6211 O O . ALA B 1 324 ? -3.365 -32.406 -10.359 1 94.75 324 ALA B O 1
ATOM 6212 N N . LEU B 1 325 ? -5.211 -33.281 -9.414 1 95.06 325 LEU B N 1
ATOM 6213 C CA . LEU B 1 325 ? -5.551 -32.062 -8.734 1 95.06 325 LEU B CA 1
ATOM 6214 C C . LEU B 1 325 ? -4.484 -31.688 -7.711 1 95.06 325 LEU B C 1
ATOM 6216 O O . LEU B 1 325 ? -4.078 -30.531 -7.621 1 95.06 325 LEU B O 1
ATOM 6220 N N . LEU B 1 326 ? -4.043 -32.625 -6.973 1 94.75 326 LEU B N 1
ATOM 6221 C CA . LEU B 1 326 ? -2.969 -32.375 -6.02 1 94.75 326 LEU B CA 1
ATOM 6222 C C . LEU B 1 326 ? -1.684 -31.969 -6.734 1 94.75 326 LEU B C 1
ATOM 6224 O O . LEU B 1 326 ? -0.935 -31.109 -6.25 1 94.75 326 LEU B O 1
ATOM 6228 N N . SER B 1 327 ? -1.471 -32.625 -7.852 1 94.5 327 SER B N 1
ATOM 6229 C CA . SER B 1 327 ? -0.309 -32.281 -8.656 1 94.5 327 SER B CA 1
ATOM 6230 C C . SER B 1 327 ? -0.37 -30.828 -9.109 1 94.5 327 SER B C 1
ATOM 6232 O O . SER B 1 327 ? 0.634 -30.109 -9.062 1 94.5 327 SER B O 1
ATOM 6234 N N . VAL B 1 328 ? -1.522 -30.438 -9.539 1 95.19 328 VAL B N 1
ATOM 6235 C CA . VAL B 1 328 ? -1.758 -29.062 -9.992 1 95.19 328 VAL B CA 1
ATOM 6236 C C . VAL B 1 328 ? -1.434 -28.078 -8.875 1 95.19 328 VAL B C 1
ATOM 6238 O O . VAL B 1 328 ? -0.695 -27.125 -9.078 1 95.19 328 VAL B O 1
ATOM 6241 N N . ILE B 1 329 ? -1.873 -28.328 -7.742 1 95.75 329 ILE B N 1
ATOM 6242 C CA . ILE B 1 329 ? -1.766 -27.406 -6.617 1 95.75 329 ILE B CA 1
ATOM 6243 C C . ILE B 1 329 ? -0.332 -27.391 -6.094 1 95.75 329 ILE B C 1
ATOM 6245 O O . ILE B 1 329 ? 0.242 -26.328 -5.855 1 95.75 329 ILE B O 1
ATOM 6249 N N . MET B 1 330 ? 0.242 -28.531 -6.008 1 94.12 330 MET B N 1
ATOM 6250 C CA . MET B 1 330 ? 1.563 -28.656 -5.402 1 94.12 330 MET B CA 1
ATOM 6251 C C . MET B 1 330 ? 2.643 -28.094 -6.324 1 94.12 330 MET B C 1
ATOM 6253 O O . MET B 1 330 ? 3.613 -27.5 -5.859 1 94.12 330 MET B O 1
ATOM 6257 N N . SER B 1 331 ? 2.521 -28.359 -7.617 1 94.31 331 SER B N 1
ATOM 6258 C CA . SER B 1 331 ? 3.502 -27.828 -8.562 1 94.31 331 SER B CA 1
ATOM 6259 C C . SER B 1 331 ? 3.521 -26.312 -8.547 1 94.31 331 SER B C 1
ATOM 6261 O O . SER B 1 331 ? 4.59 -25.703 -8.609 1 94.31 331 SER B O 1
ATOM 6263 N N . THR B 1 332 ? 2.338 -25.703 -8.43 1 95.12 332 THR B N 1
ATOM 6264 C CA . THR B 1 332 ? 2.24 -24.25 -8.352 1 95.12 332 THR B CA 1
ATOM 6265 C C . THR B 1 332 ? 2.729 -23.734 -6.996 1 95.12 332 THR B C 1
ATOM 6267 O O . THR B 1 332 ? 3.488 -22.781 -6.922 1 95.12 332 THR B O 1
ATOM 6270 N N . ALA B 1 333 ? 2.344 -24.406 -5.965 1 95.12 333 ALA B N 1
ATOM 6271 C CA . ALA B 1 333 ? 2.678 -23.969 -4.609 1 95.12 333 ALA B CA 1
ATOM 6272 C C . ALA B 1 333 ? 4.188 -23.953 -4.395 1 95.12 333 ALA B C 1
ATOM 6274 O O . ALA B 1 333 ? 4.73 -23.016 -3.824 1 95.12 333 ALA B O 1
ATOM 6275 N N . SER B 1 334 ? 4.836 -24.984 -4.82 1 93.81 334 SER B N 1
ATOM 6276 C CA . SER B 1 334 ? 6.273 -25.078 -4.59 1 93.81 334 SER B CA 1
ATOM 6277 C C . SER B 1 334 ? 7.027 -24 -5.371 1 93.81 334 SER B C 1
ATOM 6279 O O . SER B 1 334 ? 7.922 -23.344 -4.832 1 93.81 334 SER B O 1
ATOM 6281 N N . GLY B 1 335 ? 6.664 -23.844 -6.605 1 92.06 335 GLY B N 1
ATOM 6282 C CA . GLY B 1 335 ? 7.309 -22.828 -7.426 1 92.06 335 GLY B CA 1
ATOM 6283 C C . GLY B 1 335 ? 7.082 -21.422 -6.918 1 92.06 335 GLY B C 1
ATOM 6284 O O . GLY B 1 335 ? 7.992 -20.578 -6.961 1 92.06 335 GLY B O 1
ATOM 6285 N N . THR B 1 336 ? 5.926 -21.125 -6.473 1 93.62 336 THR B N 1
ATOM 6286 C CA . THR B 1 336 ? 5.574 -19.781 -6.047 1 93.62 336 THR B CA 1
ATOM 6287 C C . THR B 1 336 ? 6.012 -19.531 -4.605 1 93.62 336 THR B C 1
ATOM 6289 O O . THR B 1 336 ? 6.062 -18.391 -4.156 1 93.62 336 THR B O 1
ATOM 6292 N N . LEU B 1 337 ? 6.34 -20.562 -3.953 1 94.31 337 LEU B N 1
ATOM 6293 C CA . LEU B 1 337 ? 6.969 -20.406 -2.646 1 94.31 337 LEU B CA 1
ATOM 6294 C C . LEU B 1 337 ? 8.445 -20.062 -2.791 1 94.31 337 LEU B C 1
ATOM 6296 O O . LEU B 1 337 ? 8.969 -19.25 -2.027 1 94.31 337 LEU B O 1
ATOM 6300 N N . LEU B 1 338 ? 9.047 -20.641 -3.727 1 93.38 338 LEU B N 1
ATOM 6301 C CA . LEU B 1 338 ? 10.484 -20.5 -3.908 1 93.38 338 LEU B CA 1
ATOM 6302 C C . LEU B 1 338 ? 10.828 -19.125 -4.477 1 93.38 338 LEU B C 1
ATOM 6304 O O . LEU B 1 338 ? 11.758 -18.469 -4.004 1 93.38 338 LEU B O 1
ATOM 6308 N N . ALA B 1 339 ? 10.117 -18.625 -5.434 1 94.81 339 ALA B N 1
ATOM 6309 C CA . ALA B 1 339 ? 10.445 -17.438 -6.203 1 94.81 339 ALA B CA 1
ATOM 6310 C C . ALA B 1 339 ? 10.531 -16.203 -5.297 1 94.81 339 ALA B C 1
ATOM 6312 O O . ALA B 1 339 ? 11.539 -15.5 -5.293 1 94.81 339 ALA B O 1
ATOM 6313 N N . PRO B 1 340 ? 9.531 -15.953 -4.477 1 95.25 340 PRO B N 1
ATOM 6314 C CA . PRO B 1 340 ? 9.625 -14.773 -3.613 1 95.25 340 PRO B CA 1
ATOM 6315 C C . PRO B 1 340 ? 10.695 -14.914 -2.535 1 95.25 340 PRO B C 1
ATOM 6317 O O . PRO B 1 340 ? 11.305 -13.922 -2.127 1 95.25 340 PRO B O 1
ATOM 6320 N N . SER B 1 341 ? 10.914 -16.109 -2.098 1 95.25 341 SER B N 1
ATOM 6321 C CA . SER B 1 341 ? 11.938 -16.344 -1.083 1 95.25 341 SER B CA 1
ATOM 6322 C C . SER B 1 341 ? 13.328 -16.031 -1.625 1 95.25 341 SER B C 1
ATOM 6324 O O . SER B 1 341 ? 14.141 -15.398 -0.943 1 95.25 341 SER B O 1
ATOM 6326 N N . VAL B 1 342 ? 13.547 -16.438 -2.807 1 94 342 VAL B N 1
ATOM 6327 C CA . VAL B 1 342 ? 14.812 -16.172 -3.479 1 94 342 VAL B CA 1
ATOM 6328 C C . VAL B 1 342 ? 14.953 -14.664 -3.717 1 94 342 VAL B C 1
ATOM 6330 O O . VAL B 1 342 ? 16.016 -14.094 -3.48 1 94 342 VAL B O 1
ATOM 6333 N N . THR B 1 343 ? 13.914 -14.078 -4.188 1 95.75 343 THR B N 1
ATOM 6334 C CA . THR B 1 343 ? 13.93 -12.641 -4.441 1 95.75 343 THR B CA 1
ATOM 6335 C C . THR B 1 343 ? 14.227 -11.867 -3.158 1 95.75 343 THR B C 1
ATOM 6337 O O . THR B 1 343 ? 15.039 -10.945 -3.158 1 95.75 343 THR B O 1
ATOM 6340 N N . PHE B 1 344 ? 13.656 -12.25 -2.148 1 94.38 344 PHE B N 1
ATOM 6341 C CA . PHE B 1 344 ? 13.828 -11.57 -0.872 1 94.38 344 PHE B CA 1
ATOM 6342 C C . PHE B 1 344 ? 15.266 -11.695 -0.377 1 94.38 344 PHE B C 1
ATOM 6344 O O . PHE B 1 344 ? 15.875 -10.711 0.031 1 94.38 344 PHE B O 1
ATOM 6351 N N . THR B 1 345 ? 15.781 -12.805 -0.377 1 93.31 345 THR B N 1
ATOM 6352 C CA . THR B 1 345 ? 17.109 -13.039 0.172 1 93.31 345 THR B CA 1
ATOM 6353 C C . THR B 1 345 ? 18.188 -12.422 -0.721 1 93.31 345 THR B C 1
ATOM 6355 O O . THR B 1 345 ? 19.109 -11.758 -0.232 1 93.31 345 THR B O 1
ATOM 6358 N N . GLU B 1 346 ? 18.031 -12.586 -2.014 1 92.81 346 GLU B N 1
ATOM 6359 C CA . GLU B 1 346 ? 19.047 -12.125 -2.955 1 92.81 346 GLU B CA 1
ATOM 6360 C C . GLU B 1 346 ? 19.016 -10.609 -3.105 1 92.81 346 GLU B C 1
ATOM 6362 O O . GLU B 1 346 ? 20.047 -9.984 -3.357 1 92.81 346 GLU B O 1
ATOM 6367 N N . ASN B 1 347 ? 17.859 -10.055 -2.92 1 94 347 ASN B N 1
ATOM 6368 C CA . ASN B 1 347 ? 17.766 -8.656 -3.334 1 94 347 ASN B CA 1
ATOM 6369 C C . ASN B 1 347 ? 17.422 -7.75 -2.156 1 94 347 ASN B C 1
ATOM 6371 O O . ASN B 1 347 ? 17.594 -6.531 -2.242 1 94 347 ASN B O 1
ATOM 6375 N N . VAL B 1 348 ? 17 -8.281 -1.135 1 88.62 348 VAL B N 1
ATOM 6376 C CA . VAL B 1 348 ? 16.703 -7.461 0.041 1 88.62 348 VAL B CA 1
ATOM 6377 C C . VAL B 1 348 ? 17.734 -7.75 1.13 1 88.62 348 VAL B C 1
ATOM 6379 O O . VAL B 1 348 ? 18.469 -6.852 1.552 1 88.62 348 VAL B O 1
ATOM 6382 N N . VAL B 1 349 ? 17.906 -8.977 1.451 1 87.5 349 VAL B N 1
ATOM 6383 C CA . VAL B 1 349 ? 18.797 -9.352 2.543 1 87.5 349 VAL B CA 1
ATOM 6384 C C . VAL B 1 349 ? 20.25 -9.148 2.119 1 87.5 349 VAL B C 1
ATOM 6386 O O . VAL B 1 349 ? 21.016 -8.453 2.803 1 87.5 349 VAL B O 1
ATOM 6389 N N . LYS B 1 350 ? 20.594 -9.672 0.979 1 88.25 350 LYS B N 1
ATOM 6390 C CA . LYS B 1 350 ? 21.969 -9.617 0.518 1 88.25 350 LYS B CA 1
ATOM 6391 C C . LYS B 1 350 ? 22.391 -8.18 0.193 1 88.25 350 LYS B C 1
ATOM 6393 O O . LYS B 1 350 ? 23.547 -7.816 0.352 1 88.25 350 LYS B O 1
ATOM 6398 N N . SER B 1 351 ? 21.422 -7.418 -0.225 1 82.31 351 SER B N 1
ATOM 6399 C CA . SER B 1 351 ? 21.719 -6.027 -0.557 1 82.31 351 SER B CA 1
ATOM 6400 C C . SER B 1 351 ? 22.109 -5.234 0.684 1 82.31 351 SER B C 1
ATOM 6402 O O . SER B 1 351 ? 22.922 -4.312 0.605 1 82.31 351 SER B O 1
ATOM 6404 N N . VAL B 1 352 ? 21.609 -5.574 1.798 1 78.69 352 VAL B N 1
ATOM 6405 C CA . VAL B 1 352 ? 21.844 -4.812 3.02 1 78.69 352 VAL B CA 1
ATOM 6406 C C . VAL B 1 352 ? 22.906 -5.508 3.867 1 78.69 352 VAL B C 1
ATOM 6408 O O . VAL B 1 352 ? 23.484 -4.906 4.781 1 78.69 352 VAL B O 1
ATOM 6411 N N . TRP B 1 353 ? 23.125 -6.746 3.596 1 80 353 TRP B N 1
ATOM 6412 C CA . TRP B 1 353 ? 24.172 -7.543 4.238 1 80 353 TRP B CA 1
ATOM 6413 C C . TRP B 1 353 ? 25.141 -8.109 3.209 1 80 353 TRP B C 1
ATOM 6415 O O . TRP B 1 353 ? 25.188 -9.328 3 1 80 353 TRP B O 1
ATOM 6425 N N . PRO B 1 354 ? 26.047 -7.07 2.832 1 78.06 354 PRO B N 1
ATOM 6426 C CA . PRO B 1 354 ? 27 -7.539 1.827 1 78.06 354 PRO B CA 1
ATOM 6427 C C . PRO B 1 354 ? 28.062 -8.469 2.412 1 78.06 354 PRO B C 1
ATOM 6429 O O . PRO B 1 354 ? 28.359 -8.391 3.607 1 78.06 354 PRO B O 1
ATOM 6432 N N . GLY B 1 355 ? 28.609 -9.414 1.639 1 82.56 355 GLY B N 1
ATOM 6433 C CA . GLY B 1 355 ? 29.719 -10.266 2.029 1 82.56 355 GLY B CA 1
ATOM 6434 C C . GLY B 1 355 ? 29.281 -11.594 2.609 1 82.56 355 GLY B C 1
ATOM 6435 O O . GLY B 1 355 ? 30.078 -12.305 3.238 1 82.56 355 GLY B O 1
ATOM 6436 N N . MET B 1 356 ? 28.047 -11.867 2.463 1 85.81 356 MET B N 1
ATOM 6437 C CA . MET B 1 356 ? 27.562 -13.164 2.928 1 85.81 356 MET B CA 1
ATOM 6438 C C . MET B 1 356 ? 28.219 -14.305 2.15 1 85.81 356 MET B C 1
ATOM 6440 O O . MET B 1 356 ? 28.422 -14.203 0.938 1 85.81 356 MET B O 1
ATOM 6444 N N . SER B 1 357 ? 28.578 -15.305 2.943 1 88 357 SER B N 1
ATOM 6445 C CA . SER B 1 357 ? 29.062 -16.5 2.277 1 88 357 SER B CA 1
ATOM 6446 C C . SER B 1 357 ? 27.953 -17.234 1.546 1 88 357 SER B C 1
ATOM 6448 O O . SER B 1 357 ? 26.766 -17 1.804 1 88 357 SER B O 1
ATOM 6450 N N . ASP B 1 358 ? 28.312 -18.078 0.661 1 89.75 358 ASP B N 1
ATOM 6451 C CA . ASP B 1 358 ? 27.344 -18.875 -0.093 1 89.75 358 ASP B CA 1
ATOM 6452 C C . ASP B 1 358 ? 26.531 -19.766 0.835 1 89.75 358 ASP B C 1
ATOM 6454 O O . ASP B 1 358 ? 25.328 -19.953 0.623 1 89.75 358 ASP B O 1
ATOM 6458 N N . GLN B 1 359 ? 27.188 -20.312 1.807 1 90.62 359 GLN B N 1
ATOM 6459 C CA . GLN B 1 359 ? 26.5 -21.172 2.76 1 90.62 359 GLN B CA 1
ATOM 6460 C C . GLN B 1 359 ? 25.5 -20.391 3.6 1 90.62 359 GLN B C 1
ATOM 6462 O O . GLN B 1 359 ? 24.406 -20.891 3.9 1 90.62 359 GLN B O 1
ATOM 6467 N N . GLN B 1 360 ? 25.922 -19.25 3.973 1 88.19 360 GLN B N 1
ATOM 6468 C CA . GLN B 1 360 ? 25.031 -18.375 4.727 1 88.19 360 GLN B CA 1
ATOM 6469 C C . GLN B 1 360 ? 23.812 -17.984 3.889 1 88.19 360 GLN B C 1
ATOM 6471 O O . GLN B 1 360 ? 22.688 -17.984 4.383 1 88.19 360 GLN B O 1
ATOM 6476 N N . LEU B 1 361 ? 24.094 -17.688 2.719 1 90.56 361 LEU B N 1
ATOM 6477 C CA . LEU B 1 361 ? 23.016 -17.297 1.809 1 90.56 361 LEU B CA 1
ATOM 6478 C C . LEU B 1 361 ? 22.031 -18.453 1.606 1 90.56 361 LEU B C 1
ATOM 6480 O O . LEU B 1 361 ? 20.812 -18.234 1.59 1 90.56 361 LEU B O 1
ATOM 6484 N N . LEU B 1 362 ? 22.594 -19.609 1.421 1 91.88 362 LEU B N 1
ATOM 6485 C CA . LEU B 1 362 ? 21.75 -20.797 1.237 1 91.88 362 LEU B CA 1
ATOM 6486 C C . LEU B 1 362 ? 20.891 -21.031 2.467 1 91.88 362 LEU B C 1
ATOM 6488 O O . LEU B 1 362 ? 19.688 -21.297 2.344 1 91.88 362 LEU B O 1
ATOM 6492 N N . ARG B 1 363 ? 21.422 -20.969 3.643 1 91.56 363 ARG B N 1
ATOM 6493 C CA . ARG B 1 363 ? 20.688 -21.188 4.883 1 91.56 363 ARG B CA 1
ATOM 6494 C C . ARG B 1 363 ? 19.594 -20.141 5.07 1 91.56 363 ARG B C 1
ATOM 6496 O O . ARG B 1 363 ? 18.484 -20.469 5.461 1 91.56 363 ARG B O 1
ATOM 6503 N N . ILE B 1 364 ? 19.969 -18.938 4.77 1 90.81 364 ILE B N 1
ATOM 6504 C CA . ILE B 1 364 ? 19 -17.859 4.945 1 90.81 364 ILE B CA 1
ATOM 6505 C C . ILE B 1 364 ? 17.875 -18 3.936 1 90.81 364 ILE B C 1
ATOM 6507 O O . ILE B 1 364 ? 16.719 -17.719 4.246 1 90.81 364 ILE B O 1
ATOM 6511 N N . THR B 1 365 ? 18.203 -18.406 2.783 1 93.25 365 THR B N 1
ATOM 6512 C CA . THR B 1 365 ? 17.172 -18.625 1.773 1 93.25 365 THR B CA 1
ATOM 6513 C C . THR B 1 365 ? 16.203 -19.719 2.213 1 93.25 365 THR B C 1
ATOM 6515 O O . THR B 1 365 ? 14.984 -19.562 2.082 1 93.25 365 THR B O 1
ATOM 6518 N N . ARG B 1 366 ? 16.734 -20.781 2.75 1 94.62 366 ARG B N 1
ATOM 6519 C CA . ARG B 1 366 ? 15.891 -21.891 3.23 1 94.62 366 ARG B CA 1
ATOM 6520 C C . ARG B 1 366 ? 14.977 -21.422 4.359 1 94.62 366 ARG B C 1
ATOM 6522 O O . ARG B 1 366 ? 13.789 -21.766 4.383 1 94.62 366 ARG B O 1
ATOM 6529 N N . TRP B 1 367 ? 15.5 -20.641 5.203 1 93.06 367 TRP B N 1
ATOM 6530 C CA . TRP B 1 367 ? 14.695 -20.125 6.301 1 93.06 367 TRP B CA 1
ATOM 6531 C C . TRP B 1 367 ? 13.656 -19.141 5.789 1 93.06 367 TRP B C 1
ATOM 6533 O O . TRP B 1 367 ? 12.547 -19.047 6.336 1 93.06 367 TRP B O 1
ATOM 6543 N N . THR B 1 368 ? 14.055 -18.391 4.793 1 93.5 368 THR B N 1
ATOM 6544 C CA . THR B 1 368 ? 13.102 -17.469 4.188 1 93.5 368 THR B CA 1
ATOM 6545 C C . THR B 1 368 ? 11.938 -18.219 3.566 1 93.5 368 THR B C 1
ATOM 6547 O O . THR B 1 368 ? 10.789 -17.781 3.629 1 93.5 368 THR B O 1
ATOM 6550 N N . VAL B 1 369 ? 12.188 -19.344 2.988 1 95.69 369 VAL B N 1
ATOM 6551 C CA . VAL B 1 369 ? 11.125 -20.188 2.443 1 95.69 369 VAL B CA 1
ATOM 6552 C C . VAL B 1 369 ? 10.164 -20.594 3.559 1 95.69 369 VAL B C 1
ATOM 6554 O O . VAL B 1 369 ? 8.945 -20.531 3.395 1 95.69 369 VAL B O 1
ATOM 6557 N N . VAL B 1 370 ? 10.695 -21.016 4.684 1 95.38 370 VAL B N 1
ATOM 6558 C CA . VAL B 1 370 ? 9.891 -21.422 5.828 1 95.38 370 VAL B CA 1
ATOM 6559 C C . VAL B 1 370 ? 9.062 -20.25 6.336 1 95.38 370 VAL B C 1
ATOM 6561 O O . VAL B 1 370 ? 7.871 -20.391 6.613 1 95.38 370 VAL B O 1
ATOM 6564 N N . GLY B 1 371 ? 9.727 -19.156 6.453 1 92.12 371 GLY B N 1
ATOM 6565 C CA . GLY B 1 371 ? 9.031 -17.969 6.902 1 92.12 371 GLY B CA 1
ATOM 6566 C C . GLY B 1 371 ? 7.902 -17.547 5.977 1 92.12 371 GLY B C 1
ATOM 6567 O O . GLY B 1 371 ? 6.812 -17.203 6.434 1 92.12 371 GLY B O 1
ATOM 6568 N N . PHE B 1 372 ? 8.172 -17.516 4.75 1 93.25 372 PHE B N 1
ATOM 6569 C CA . PHE B 1 372 ? 7.152 -17.156 3.768 1 93.25 372 PHE B CA 1
ATOM 6570 C C . PHE B 1 372 ? 6.004 -18.156 3.803 1 93.25 372 PHE B C 1
ATOM 6572 O O . PHE B 1 372 ? 4.84 -17.766 3.67 1 93.25 372 PHE B O 1
ATOM 6579 N N . ALA B 1 373 ? 6.332 -19.406 3.939 1 95.31 373 ALA B N 1
ATOM 6580 C CA . ALA B 1 373 ? 5.305 -20.438 4.055 1 95.31 373 ALA B CA 1
ATOM 6581 C C . ALA B 1 373 ? 4.402 -20.172 5.258 1 95.31 373 ALA B C 1
ATOM 6583 O O . ALA B 1 373 ? 3.189 -20.406 5.191 1 95.31 373 ALA B O 1
ATOM 6584 N N . ALA B 1 374 ? 4.938 -19.797 6.309 1 91.81 374 ALA B N 1
ATOM 6585 C CA . ALA B 1 374 ? 4.16 -19.484 7.504 1 91.81 374 ALA B CA 1
ATOM 6586 C C . ALA B 1 374 ? 3.203 -18.312 7.246 1 91.81 374 ALA B C 1
ATOM 6588 O O . ALA B 1 374 ? 2.045 -18.359 7.672 1 91.81 374 ALA B O 1
ATOM 6589 N N . LEU B 1 375 ? 3.678 -17.359 6.559 1 87.5 375 LEU B N 1
ATOM 6590 C CA . LEU B 1 375 ? 2.848 -16.188 6.25 1 87.5 375 LEU B CA 1
ATOM 6591 C C . LEU B 1 375 ? 1.701 -16.578 5.32 1 87.5 375 LEU B C 1
ATOM 6593 O O . LEU B 1 375 ? 0.565 -16.141 5.512 1 87.5 375 LEU B O 1
ATOM 6597 N N . VAL B 1 376 ? 2.047 -17.297 4.375 1 91.62 376 VAL B N 1
ATOM 6598 C CA . VAL B 1 376 ? 1.053 -17.734 3.402 1 91.62 376 VAL B CA 1
ATOM 6599 C C . VAL B 1 376 ? 0.012 -18.609 4.09 1 91.62 376 VAL B C 1
ATOM 6601 O O . VAL B 1 376 ? -1.178 -18.531 3.771 1 91.62 376 VAL B O 1
ATOM 6604 N N . THR B 1 377 ? 0.459 -19.453 4.984 1 92.88 377 THR B N 1
ATOM 6605 C CA . THR B 1 377 ? -0.446 -20.297 5.746 1 92.88 377 THR B CA 1
ATOM 6606 C C . THR B 1 377 ? -1.386 -19.453 6.605 1 92.88 377 THR B C 1
ATOM 6608 O O . THR B 1 377 ? -2.592 -19.719 6.648 1 92.88 377 THR B O 1
ATOM 6611 N N . ALA B 1 378 ? -0.875 -18.531 7.203 1 85.44 378 ALA B N 1
ATOM 6612 C CA . ALA B 1 378 ? -1.684 -17.641 8.039 1 85.44 378 ALA B CA 1
ATOM 6613 C C . ALA B 1 378 ? -2.752 -16.938 7.207 1 85.44 378 ALA B C 1
ATOM 6615 O O . ALA B 1 378 ? -3.891 -16.781 7.652 1 85.44 378 ALA B O 1
ATOM 6616 N N . TYR B 1 379 ? -2.393 -16.547 6.07 1 85.31 379 TYR B N 1
ATOM 6617 C CA . TYR B 1 379 ? -3.338 -15.898 5.172 1 85.31 379 TYR B CA 1
ATOM 6618 C C . TYR B 1 379 ? -4.41 -16.875 4.707 1 85.31 379 TYR B C 1
ATOM 6620 O O . TYR B 1 379 ? -5.598 -16.531 4.684 1 85.31 379 TYR B O 1
ATOM 6628 N N . ALA B 1 380 ? -3.975 -17.984 4.344 1 89.12 380 ALA B N 1
ATOM 6629 C CA . ALA B 1 380 ? -4.906 -19 3.854 1 89.12 380 ALA B CA 1
ATOM 6630 C C . ALA B 1 380 ? -5.926 -19.359 4.93 1 89.12 380 ALA B C 1
ATOM 6632 O O . ALA B 1 380 ? -7.086 -19.656 4.621 1 89.12 380 ALA B O 1
ATOM 6633 N N . LEU B 1 381 ? -5.551 -19.359 6.152 1 88.06 381 LEU B N 1
ATOM 6634 C CA . LEU B 1 381 ? -6.41 -19.75 7.266 1 88.06 381 LEU B CA 1
ATOM 6635 C C . LEU B 1 381 ? -7.363 -18.625 7.641 1 88.06 381 LEU B C 1
ATOM 6637 O O . LEU B 1 381 ? -8.383 -18.859 8.297 1 88.06 381 LEU B O 1
ATOM 6641 N N . SER B 1 382 ? -7.055 -17.453 7.234 1 79.81 382 SER B N 1
ATOM 6642 C CA . SER B 1 382 ? -7.793 -16.297 7.75 1 79.81 382 SER B CA 1
ATOM 6643 C C . SER B 1 382 ? -8.703 -15.703 6.68 1 79.81 382 SER B C 1
ATOM 6645 O O . SER B 1 382 ? -9.602 -14.922 6.992 1 79.81 382 SER B O 1
ATOM 6647 N N . THR B 1 383 ? -8.578 -16.078 5.5 1 75.88 383 THR B N 1
ATOM 6648 C CA . THR B 1 383 ? -9.297 -15.383 4.441 1 75.88 383 THR B CA 1
ATOM 6649 C C . THR B 1 383 ? -10.594 -16.109 4.098 1 75.88 383 THR B C 1
ATOM 6651 O O . THR B 1 383 ? -10.688 -17.328 4.27 1 75.88 383 THR B O 1
ATOM 6654 N N . ASN B 1 384 ? -11.508 -15.258 3.643 1 73 384 ASN B N 1
ATOM 6655 C CA . ASN B 1 384 ? -12.758 -15.805 3.111 1 73 384 ASN B CA 1
ATOM 6656 C C . ASN B 1 384 ? -12.867 -15.578 1.606 1 73 384 ASN B C 1
ATOM 6658 O O . ASN B 1 384 ? -13.914 -15.852 1.013 1 73 384 ASN B O 1
ATOM 6662 N N . ASP B 1 385 ? -11.789 -15.109 1.028 1 72.06 385 ASP B N 1
ATOM 6663 C CA . ASP B 1 385 ? -11.797 -14.844 -0.408 1 72.06 385 ASP B CA 1
ATOM 6664 C C . ASP B 1 385 ? -11.75 -16.141 -1.203 1 72.06 385 ASP B C 1
ATOM 6666 O O . ASP B 1 385 ? -11.227 -17.156 -0.726 1 72.06 385 ASP B O 1
ATOM 6670 N N . SER B 1 386 ? -12.305 -16.047 -2.414 1 76.69 386 SER B N 1
ATOM 6671 C CA . SER B 1 386 ? -12.141 -17.172 -3.336 1 76.69 386 SER B CA 1
ATOM 6672 C C . SER B 1 386 ? -10.695 -17.297 -3.795 1 76.69 386 SER B C 1
ATOM 6674 O O . SER B 1 386 ? -9.93 -16.328 -3.734 1 76.69 386 SER B O 1
ATOM 6676 N N . ILE B 1 387 ? -10.359 -18.406 -4.211 1 78.56 387 ILE B N 1
ATOM 6677 C CA . ILE B 1 387 ? -9.031 -18.703 -4.727 1 78.56 387 ILE B CA 1
ATOM 6678 C C . ILE B 1 387 ? -8.711 -17.781 -5.902 1 78.56 387 ILE B C 1
ATOM 6680 O O . ILE B 1 387 ? -7.625 -17.219 -5.977 1 78.56 387 ILE B O 1
ATOM 6684 N N . HIS B 1 388 ? -9.68 -17.594 -6.746 1 74.75 388 HIS B N 1
ATOM 6685 C CA . HIS B 1 388 ? -9.492 -16.75 -7.93 1 74.75 388 HIS B CA 1
ATOM 6686 C C . HIS B 1 388 ? -9.219 -15.305 -7.543 1 74.75 388 HIS B C 1
ATOM 6688 O O . HIS B 1 388 ? -8.32 -14.672 -8.094 1 74.75 388 HIS B O 1
ATOM 6694 N N . LYS B 1 389 ? -9.922 -14.781 -6.598 1 75.62 389 LYS B N 1
ATOM 6695 C CA . LYS B 1 389 ? -9.781 -13.391 -6.176 1 75.62 389 LYS B CA 1
ATOM 6696 C C . LYS B 1 389 ? -8.445 -13.164 -5.469 1 75.62 389 LYS B C 1
ATOM 6698 O O . LYS B 1 389 ? -7.82 -12.117 -5.637 1 75.62 389 LYS B O 1
ATOM 6703 N N . MET B 1 390 ? -7.938 -14.148 -4.77 1 77.56 390 MET B N 1
ATOM 6704 C CA . MET B 1 390 ? -6.652 -14.062 -4.078 1 77.56 390 MET B CA 1
ATOM 6705 C C . MET B 1 390 ? -5.508 -13.906 -5.074 1 77.56 390 MET B C 1
ATOM 6707 O O . MET B 1 390 ? -4.594 -13.117 -4.855 1 77.56 390 MET B O 1
ATOM 6711 N N . VAL B 1 391 ? -5.633 -14.531 -6.125 1 78.12 391 VAL B N 1
ATOM 6712 C CA . VAL B 1 391 ? -4.57 -14.531 -7.125 1 78.12 391 VAL B CA 1
ATOM 6713 C C . VAL B 1 391 ? -4.609 -13.227 -7.918 1 78.12 391 VAL B C 1
ATOM 6715 O O . VAL B 1 391 ? -3.566 -12.617 -8.164 1 78.12 391 VAL B O 1
ATOM 6718 N N . GLU B 1 392 ? -5.754 -12.844 -8.328 1 75.38 392 GLU B N 1
ATOM 6719 C CA . GLU B 1 392 ? -5.875 -11.633 -9.133 1 75.38 392 GLU B CA 1
ATOM 6720 C C . GLU B 1 392 ? -5.336 -10.414 -8.391 1 75.38 392 GLU B C 1
ATOM 6722 O O . GLU B 1 392 ? -4.699 -9.547 -8.984 1 75.38 392 GLU B O 1
ATOM 6727 N N . ASN B 1 393 ? -5.516 -10.32 -7.172 1 78.88 393 ASN B N 1
ATOM 6728 C CA . ASN B 1 393 ? -5.078 -9.195 -6.363 1 78.88 393 ASN B CA 1
ATOM 6729 C C . ASN B 1 393 ? -3.559 -9.156 -6.227 1 78.88 393 ASN B C 1
ATOM 6731 O O . ASN B 1 393 ? -2.979 -8.102 -5.973 1 78.88 393 ASN B O 1
ATOM 6735 N N . ALA B 1 394 ? -2.988 -10.258 -6.562 1 82.56 394 ALA B N 1
ATOM 6736 C CA . ALA B 1 394 ? -1.551 -10.438 -6.379 1 82.56 394 ALA B CA 1
ATOM 6737 C C . ALA B 1 394 ? -0.763 -9.578 -7.367 1 82.56 394 ALA B C 1
ATOM 6739 O O . ALA B 1 394 ? 0.356 -9.156 -7.074 1 82.56 394 ALA B O 1
ATOM 6740 N N . TYR B 1 395 ? -1.346 -9.195 -8.469 1 89.81 395 TYR B N 1
ATOM 6741 C CA . TYR B 1 395 ? -0.549 -8.617 -9.547 1 89.81 395 TYR B CA 1
ATOM 6742 C C . TYR B 1 395 ? -0.779 -7.113 -9.648 1 89.81 395 TYR B C 1
ATOM 6744 O O . TYR B 1 395 ? -0.149 -6.438 -10.469 1 89.81 395 TYR B O 1
ATOM 6752 N N . ARG B 1 396 ? -1.599 -6.602 -8.836 1 90.31 396 ARG B N 1
ATOM 6753 C CA . ARG B 1 396 ? -1.905 -5.176 -8.875 1 90.31 396 ARG B CA 1
ATOM 6754 C C . ARG B 1 396 ? -0.68 -4.34 -8.516 1 90.31 396 ARG B C 1
ATOM 6756 O O . ARG B 1 396 ? -0.382 -3.35 -9.188 1 90.31 396 ARG B O 1
ATOM 6763 N N . VAL B 1 397 ? 0.045 -4.816 -7.578 1 91.75 397 VAL B N 1
ATOM 6764 C CA . VAL B 1 397 ? 1.198 -4.07 -7.086 1 91.75 397 VAL B CA 1
ATOM 6765 C C . VAL B 1 397 ? 2.303 -4.07 -8.141 1 91.75 397 VAL B C 1
ATOM 6767 O O . VAL B 1 397 ? 2.957 -3.051 -8.367 1 91.75 397 VAL B O 1
ATOM 6770 N N . THR B 1 398 ? 2.523 -5.16 -8.797 1 95.94 398 THR B N 1
ATOM 6771 C CA . THR B 1 398 ? 3.607 -5.25 -9.766 1 95.94 398 THR B CA 1
ATOM 6772 C C . THR B 1 398 ? 3.234 -4.531 -11.062 1 95.94 398 THR B C 1
ATOM 6774 O O . THR B 1 398 ? 4.102 -3.988 -11.75 1 95.94 398 THR B O 1
ATOM 6777 N N . LEU B 1 399 ? 1.94 -4.52 -11.359 1 97 399 LEU B N 1
ATOM 6778 C CA . LEU B 1 399 ? 1.522 -3.725 -12.516 1 97 399 LEU B CA 1
ATOM 6779 C C . LEU B 1 399 ? 1.788 -2.242 -12.273 1 97 399 LEU B C 1
ATOM 6781 O O . LEU B 1 399 ? 2.334 -1.558 -13.141 1 97 399 LEU B O 1
ATOM 6785 N N . ALA B 1 400 ? 1.479 -1.822 -11.141 1 95.94 400 ALA B N 1
ATOM 6786 C CA . ALA B 1 400 ? 1.568 -0.401 -10.82 1 95.94 400 ALA B CA 1
ATOM 6787 C C . ALA B 1 400 ? 3.018 0.023 -10.602 1 95.94 400 ALA B C 1
ATOM 6789 O O . ALA B 1 400 ? 3.391 1.16 -10.898 1 95.94 400 ALA B O 1
ATOM 6790 N N . GLY B 1 401 ? 3.791 -0.876 -10.156 1 95.88 401 GLY B N 1
ATOM 6791 C CA . GLY B 1 401 ? 5.094 -0.435 -9.68 1 95.88 401 GLY B CA 1
ATOM 6792 C C . GLY B 1 401 ? 6.242 -0.981 -10.508 1 95.88 401 GLY B C 1
ATOM 6793 O O . GLY B 1 401 ? 7.246 -0.295 -10.719 1 95.88 401 GLY B O 1
ATOM 6794 N N . ALA B 1 402 ? 6.137 -2.156 -10.977 1 97.94 402 ALA B N 1
ATOM 6795 C CA . ALA B 1 402 ? 7.336 -2.85 -11.445 1 97.94 402 ALA B CA 1
ATOM 6796 C C . ALA B 1 402 ? 7.336 -2.965 -12.969 1 97.94 402 ALA B C 1
ATOM 6798 O O . ALA B 1 402 ? 8.398 -2.998 -13.594 1 97.94 402 ALA B O 1
ATOM 6799 N N . PHE B 1 403 ? 6.238 -3.021 -13.609 1 98.62 403 PHE B N 1
ATOM 6800 C CA . PHE B 1 403 ? 6.164 -3.301 -15.039 1 98.62 403 PHE B CA 1
ATOM 6801 C C . PHE B 1 403 ? 6.871 -2.213 -15.836 1 98.62 403 PHE B C 1
ATOM 6803 O O . PHE B 1 403 ? 7.672 -2.51 -16.719 1 98.62 403 PHE B O 1
ATOM 6810 N N . VAL B 1 404 ? 6.566 -0.992 -15.539 1 98.62 404 VAL B N 1
ATOM 6811 C CA . VAL B 1 404 ? 7.078 0.127 -16.328 1 98.62 404 VAL B CA 1
ATOM 6812 C C . VAL B 1 404 ? 8.602 0.195 -16.188 1 98.62 404 VAL B C 1
ATOM 6814 O O . VAL B 1 404 ? 9.312 0.254 -17.188 1 98.62 404 VAL B O 1
ATOM 6817 N N . PRO B 1 405 ? 9.109 0.151 -14.984 1 98.38 405 PRO B N 1
ATOM 6818 C CA . PRO B 1 405 ? 10.57 0.148 -14.883 1 98.38 405 PRO B CA 1
ATOM 6819 C C . PRO B 1 405 ? 11.211 -1.028 -15.617 1 98.38 405 PRO B C 1
ATOM 6821 O O . PRO B 1 405 ? 12.297 -0.891 -16.172 1 98.38 405 PRO B O 1
ATOM 6824 N N . LEU B 1 406 ? 10.602 -2.143 -15.594 1 98.44 406 LEU B N 1
ATOM 6825 C CA . LEU B 1 406 ? 11.156 -3.293 -16.297 1 98.44 406 LEU B CA 1
ATOM 6826 C C . LEU B 1 406 ? 11.156 -3.07 -17.797 1 98.44 406 LEU B C 1
ATOM 6828 O O . LEU B 1 406 ? 12.188 -3.215 -18.453 1 98.44 406 LEU B O 1
ATOM 6832 N N . ALA B 1 407 ? 9.984 -2.746 -18.344 1 98.5 407 ALA B N 1
ATOM 6833 C CA . ALA B 1 407 ? 9.828 -2.58 -19.797 1 98.5 407 ALA B CA 1
ATOM 6834 C C . ALA B 1 407 ? 10.727 -1.456 -20.312 1 98.5 407 ALA B C 1
ATOM 6836 O O . ALA B 1 407 ? 11.461 -1.639 -21.281 1 98.5 407 ALA B O 1
ATOM 6837 N N . PHE B 1 408 ? 10.672 -0.353 -19.641 1 98.25 408 PHE B N 1
ATOM 6838 C CA . PHE B 1 408 ? 11.477 0.775 -20.109 1 98.25 408 PHE B CA 1
ATOM 6839 C C . PHE B 1 408 ? 12.961 0.523 -19.859 1 98.25 408 PHE B C 1
ATOM 6841 O O . PHE B 1 408 ? 13.812 0.993 -20.609 1 98.25 408 PHE B O 1
ATOM 6848 N N . GLY B 1 409 ? 13.25 -0.129 -18.75 1 97.69 409 GLY B N 1
ATOM 6849 C CA . GLY B 1 409 ? 14.641 -0.467 -18.484 1 97.69 409 GLY B CA 1
ATOM 6850 C C . GLY B 1 409 ? 15.25 -1.351 -19.562 1 97.69 409 GLY B C 1
ATOM 6851 O O . GLY B 1 409 ? 16.453 -1.248 -19.844 1 97.69 409 GLY B O 1
ATOM 6852 N N . ILE B 1 410 ? 14.516 -2.201 -20.125 1 97.56 410 ILE B N 1
ATOM 6853 C CA . ILE B 1 410 ? 15.008 -3.131 -21.141 1 97.56 410 ILE B CA 1
ATOM 6854 C C . ILE B 1 410 ? 15.016 -2.449 -22.5 1 97.56 410 ILE B C 1
ATOM 6856 O O . ILE B 1 410 ? 15.977 -2.586 -23.266 1 97.56 410 ILE B O 1
ATOM 6860 N N . PHE B 1 411 ? 13.992 -1.606 -22.797 1 97.56 411 PHE B N 1
ATOM 6861 C CA . PHE B 1 411 ? 13.773 -1.294 -24.203 1 97.56 411 PHE B CA 1
ATOM 6862 C C . PHE B 1 411 ? 14.008 0.189 -24.469 1 97.56 411 PHE B C 1
ATOM 6864 O O . PHE B 1 411 ? 14.039 0.619 -25.625 1 97.56 411 PHE B O 1
ATOM 6871 N N . TRP B 1 412 ? 14.086 0.983 -23.469 1 96.69 412 TRP B N 1
ATOM 6872 C CA . TRP B 1 412 ? 14.281 2.414 -23.672 1 96.69 412 TRP B CA 1
ATOM 6873 C C . TRP B 1 412 ? 15.633 2.865 -23.141 1 96.69 412 TRP B C 1
ATOM 6875 O O . TRP B 1 412 ? 15.797 3.053 -21.938 1 96.69 412 TRP B O 1
ATOM 6885 N N . ARG B 1 413 ? 16.5 3.164 -23.953 1 94.56 413 ARG B N 1
ATOM 6886 C CA . ARG B 1 413 ? 17.875 3.488 -23.609 1 94.56 413 ARG B CA 1
ATOM 6887 C C . ARG B 1 413 ? 17.953 4.77 -22.797 1 94.56 413 ARG B C 1
ATOM 6889 O O . ARG B 1 413 ? 18.844 4.93 -21.953 1 94.56 413 ARG B O 1
ATOM 6896 N N . ARG B 1 414 ? 16.906 5.586 -22.953 1 95.06 414 ARG B N 1
ATOM 6897 C CA . ARG B 1 414 ? 16.969 6.883 -22.297 1 95.06 414 ARG B CA 1
ATOM 6898 C C . ARG B 1 414 ? 16.406 6.797 -20.875 1 95.06 414 ARG B C 1
ATOM 6900 O O . ARG B 1 414 ? 16.406 7.789 -20.141 1 95.06 414 ARG B O 1
ATOM 6907 N N . ALA B 1 415 ? 15.969 5.652 -20.469 1 96.44 415 ALA B N 1
ATOM 6908 C CA . ALA B 1 415 ? 15.43 5.5 -19.125 1 96.44 415 ALA B CA 1
ATOM 6909 C C . ALA B 1 415 ? 16.516 5.773 -18.078 1 96.44 415 ALA B C 1
ATOM 6911 O O . ALA B 1 415 ? 17.625 5.281 -18.188 1 96.44 415 ALA B O 1
ATOM 6912 N N . THR B 1 416 ? 16.203 6.605 -17.094 1 94.12 416 THR B N 1
ATOM 6913 C CA . THR B 1 416 ? 17.156 6.984 -16.047 1 94.12 416 THR B CA 1
ATOM 6914 C C . THR B 1 416 ? 16.703 6.488 -14.688 1 94.12 416 THR B C 1
ATOM 6916 O O . THR B 1 416 ? 15.555 6.062 -14.523 1 94.12 416 THR B O 1
ATOM 6919 N N . ASN B 1 417 ? 17.688 6.512 -13.797 1 92 417 ASN B N 1
ATOM 6920 C CA . ASN B 1 417 ? 17.359 6.172 -12.414 1 92 417 ASN B CA 1
ATOM 6921 C C . ASN B 1 417 ? 16.281 7.105 -11.852 1 92 417 ASN B C 1
ATOM 6923 O O . ASN B 1 417 ? 15.398 6.668 -11.117 1 92 417 ASN B O 1
ATOM 6927 N N . PHE B 1 418 ? 16.422 8.328 -12.219 1 89.38 418 PHE B N 1
ATOM 6928 C CA . PHE B 1 418 ? 15.43 9.289 -11.75 1 89.38 418 PHE B CA 1
ATOM 6929 C C . PHE B 1 418 ? 14.055 8.984 -12.336 1 89.38 418 PHE B C 1
ATOM 6931 O O . PHE B 1 418 ? 13.047 9.016 -11.625 1 89.38 418 PHE B O 1
ATOM 6938 N N . GLY B 1 419 ? 14.039 8.766 -13.562 1 94.06 419 GLY B N 1
ATOM 6939 C CA . GLY B 1 419 ? 12.789 8.367 -14.195 1 94.06 419 GLY B CA 1
ATOM 6940 C C . GLY B 1 419 ? 12.156 7.145 -13.555 1 94.06 419 GLY B C 1
ATOM 6941 O O . GLY B 1 419 ? 10.953 7.117 -13.32 1 94.06 419 GLY B O 1
ATOM 6942 N N . ALA B 1 420 ? 12.977 6.176 -13.242 1 96.06 420 ALA B N 1
ATOM 6943 C CA . ALA B 1 420 ? 12.492 4.949 -12.609 1 96.06 420 ALA B CA 1
ATOM 6944 C C . ALA B 1 420 ? 11.945 5.227 -11.219 1 96.06 420 ALA B C 1
ATOM 6946 O O . ALA B 1 420 ? 10.914 4.668 -10.82 1 96.06 420 ALA B O 1
ATOM 6947 N N . THR B 1 421 ? 12.602 6.031 -10.539 1 91.62 421 THR B N 1
ATOM 6948 C CA . THR B 1 421 ? 12.148 6.387 -9.203 1 91.62 421 THR B CA 1
ATOM 6949 C C . THR B 1 421 ? 10.797 7.098 -9.258 1 91.62 421 THR B C 1
ATOM 6951 O O . THR B 1 421 ? 9.883 6.762 -8.5 1 91.62 421 THR B O 1
ATOM 6954 N N . MET B 1 422 ? 10.703 8.016 -10.125 1 91.5 422 MET B N 1
ATOM 6955 C CA . MET B 1 422 ? 9.445 8.734 -10.281 1 91.5 422 MET B CA 1
ATOM 6956 C C . MET B 1 422 ? 8.328 7.789 -10.711 1 91.5 422 MET B C 1
ATOM 6958 O O . MET B 1 422 ? 7.184 7.93 -10.273 1 91.5 422 MET B O 1
ATOM 6962 N N . ALA B 1 423 ? 8.703 6.902 -11.516 1 96.25 423 ALA B N 1
ATOM 6963 C CA . ALA B 1 423 ? 7.723 5.926 -11.977 1 96.25 423 ALA B CA 1
ATOM 6964 C C . ALA B 1 423 ? 7.207 5.074 -10.82 1 96.25 423 ALA B C 1
ATOM 6966 O O . ALA B 1 423 ? 6 4.867 -10.68 1 96.25 423 ALA B O 1
ATOM 6967 N N . VAL B 1 424 ? 8.094 4.574 -10.008 1 95.19 424 VAL B N 1
ATOM 6968 C CA . VAL B 1 424 ? 7.738 3.697 -8.898 1 95.19 424 VAL B CA 1
ATOM 6969 C C . VAL B 1 424 ? 6.898 4.469 -7.879 1 95.19 424 VAL B C 1
ATOM 6971 O O . VAL B 1 424 ? 5.844 3.994 -7.453 1 95.19 424 VAL B O 1
ATOM 6974 N N . VAL B 1 425 ? 7.32 5.648 -7.59 1 89 425 VAL B N 1
ATOM 6975 C CA . VAL B 1 425 ? 6.645 6.473 -6.594 1 89 425 VAL B CA 1
ATOM 6976 C C . VAL B 1 425 ? 5.25 6.852 -7.098 1 89 425 VAL B C 1
ATOM 6978 O O . VAL B 1 425 ? 4.266 6.719 -6.371 1 89 425 VAL B O 1
ATOM 6981 N N . THR B 1 426 ? 5.23 7.285 -8.289 1 91.25 426 THR B N 1
ATOM 6982 C CA . THR B 1 426 ? 3.959 7.738 -8.844 1 91.25 426 THR B CA 1
ATOM 6983 C C . THR B 1 426 ? 3.023 6.559 -9.086 1 91.25 426 THR B C 1
ATOM 6985 O O . THR B 1 426 ? 1.831 6.633 -8.789 1 91.25 426 THR B O 1
ATOM 6988 N N . GLY B 1 427 ? 3.551 5.508 -9.625 1 94.88 427 GLY B N 1
ATOM 6989 C CA . GLY B 1 427 ? 2.729 4.34 -9.898 1 94.88 427 GLY B CA 1
ATOM 6990 C C . GLY B 1 427 ? 2.121 3.729 -8.648 1 94.88 427 GLY B C 1
ATOM 6991 O O . GLY B 1 427 ? 0.908 3.527 -8.578 1 94.88 427 GLY B O 1
ATOM 6992 N N . LEU B 1 428 ? 2.969 3.428 -7.68 1 92.31 428 LEU B N 1
ATOM 6993 C CA . LEU B 1 428 ? 2.49 2.867 -6.422 1 92.31 428 LEU B CA 1
ATOM 6994 C C . LEU B 1 428 ? 1.606 3.865 -5.684 1 92.31 428 LEU B C 1
ATOM 6996 O O . LEU B 1 428 ? 0.59 3.486 -5.098 1 92.31 428 LEU B O 1
ATOM 7000 N N . GLY B 1 429 ? 2.016 5.074 -5.727 1 88.06 429 GLY B N 1
ATOM 7001 C CA . GLY B 1 429 ? 1.238 6.109 -5.066 1 88.06 429 GLY B CA 1
ATOM 7002 C C . GLY B 1 429 ? -0.17 6.242 -5.613 1 88.06 429 GLY B C 1
ATOM 7003 O O . GLY B 1 429 ? -1.138 6.289 -4.852 1 88.06 429 GLY B O 1
ATOM 7004 N N . VAL B 1 430 ? -0.249 6.301 -6.883 1 88.75 430 VAL B N 1
ATOM 7005 C CA . VAL B 1 430 ? -1.548 6.449 -7.531 1 88.75 430 VAL B CA 1
ATOM 7006 C C . VAL B 1 430 ? -2.395 5.203 -7.285 1 88.75 430 VAL B C 1
ATOM 7008 O O . VAL B 1 430 ? -3.6 5.301 -7.039 1 88.75 430 VAL B O 1
ATOM 7011 N N . TRP B 1 431 ? -1.781 4.082 -7.371 1 91 431 TRP B N 1
ATOM 7012 C CA . TRP B 1 431 ? -2.506 2.842 -7.121 1 91 431 TRP B CA 1
ATOM 7013 C C . TRP B 1 431 ? -3.049 2.807 -5.695 1 91 431 TRP B C 1
ATOM 7015 O O . TRP B 1 431 ? -4.242 2.584 -5.484 1 91 431 TRP B O 1
ATOM 7025 N N . LEU B 1 432 ? -2.219 3.012 -4.766 1 84.88 432 LEU B N 1
ATOM 7026 C CA . LEU B 1 432 ? -2.625 2.959 -3.367 1 84.88 432 LEU B CA 1
ATOM 7027 C C . LEU B 1 432 ? -3.66 4.035 -3.061 1 84.88 432 LEU B C 1
ATOM 7029 O O . LEU B 1 432 ? -4.609 3.795 -2.311 1 84.88 432 LEU B O 1
ATOM 7033 N N . PHE B 1 433 ? -3.459 5.195 -3.674 1 81.88 433 PHE B N 1
ATOM 7034 C CA . PHE B 1 433 ? -4.422 6.277 -3.5 1 81.88 433 PHE B CA 1
ATOM 7035 C C . PHE B 1 433 ? -5.801 5.859 -4.004 1 81.88 433 PHE B C 1
ATOM 7037 O O . PHE B 1 433 ? -6.809 6.098 -3.336 1 81.88 433 PHE B O 1
ATOM 7044 N N . GLY B 1 434 ? -5.863 5.258 -5.113 1 82.5 434 GLY B N 1
ATOM 7045 C CA . GLY B 1 434 ? -7.125 4.805 -5.676 1 82.5 434 GLY B CA 1
ATOM 7046 C C . GLY B 1 434 ? -7.773 3.695 -4.875 1 82.5 434 GLY B C 1
ATOM 7047 O O . GLY B 1 434 ? -8.992 3.695 -4.68 1 82.5 434 GLY B O 1
ATOM 7048 N N . GLU B 1 435 ? -6.988 2.805 -4.391 1 81.88 435 GLU B N 1
ATOM 7049 C CA . GLU B 1 435 ? -7.512 1.682 -3.621 1 81.88 435 GLU B CA 1
ATOM 7050 C C . GLU B 1 435 ? -8.109 2.148 -2.295 1 81.88 435 GLU B C 1
ATOM 7052 O O . GLU B 1 435 ? -9.141 1.638 -1.858 1 81.88 435 GLU B O 1
ATOM 7057 N N . PHE B 1 436 ? -7.48 3.08 -1.727 1 73.94 436 PHE B N 1
ATOM 7058 C CA . PHE B 1 436 ? -7.867 3.475 -0.378 1 73.94 436 PHE B CA 1
ATOM 7059 C C . PHE B 1 436 ? -8.922 4.574 -0.42 1 73.94 436 PHE B C 1
ATOM 7061 O O . PHE B 1 436 ? -9.805 4.629 0.442 1 73.94 436 PHE B O 1
ATOM 7068 N N . TYR B 1 437 ? -8.844 5.344 -1.511 1 71.38 437 TYR B N 1
ATOM 7069 C CA . TYR B 1 437 ? -9.672 6.539 -1.424 1 71.38 437 TYR B CA 1
ATOM 7070 C C . TYR B 1 437 ? -10.68 6.59 -2.566 1 71.38 437 TYR B C 1
ATOM 7072 O O . TYR B 1 437 ? -11.703 7.273 -2.469 1 71.38 437 TYR B O 1
ATOM 7080 N N . LEU B 1 438 ? -10.359 5.953 -3.611 1 74.31 438 LEU B N 1
ATOM 7081 C CA . LEU B 1 438 ? -11.25 5.98 -4.766 1 74.31 438 LEU B CA 1
ATOM 7082 C C . LEU B 1 438 ? -11.508 4.57 -5.289 1 74.31 438 LEU B C 1
ATOM 7084 O O . LEU B 1 438 ? -11.352 4.309 -6.484 1 74.31 438 LEU B O 1
ATOM 7088 N N . PRO B 1 439 ? -12.047 3.777 -4.383 1 64.56 439 PRO B N 1
ATOM 7089 C CA . PRO B 1 439 ? -12.195 2.389 -4.824 1 64.56 439 PRO B CA 1
ATOM 7090 C C . PRO B 1 439 ? -13.289 2.215 -5.871 1 64.56 439 PRO B C 1
ATOM 7092 O O . PRO B 1 439 ? -13.297 1.224 -6.605 1 64.56 439 PRO B O 1
ATOM 7095 N N . GLU B 1 440 ? -14.148 3.139 -6.09 1 68.75 440 GLU B N 1
ATOM 7096 C CA . GLU B 1 440 ? -15.289 3 -6.984 1 68.75 440 GLU B CA 1
ATOM 7097 C C . GLU B 1 440 ? -15.023 3.68 -8.328 1 68.75 440 GLU B C 1
ATOM 7099 O O . GLU B 1 440 ? -15.938 3.844 -9.133 1 68.75 440 GLU B O 1
ATOM 7104 N N . MET B 1 441 ? -13.828 3.928 -8.555 1 74.75 441 MET B N 1
ATOM 7105 C CA . MET B 1 441 ? -13.516 4.574 -9.828 1 74.75 441 MET B CA 1
ATOM 7106 C C . MET B 1 441 ? -13.812 3.643 -11 1 74.75 441 MET B C 1
ATOM 7108 O O . MET B 1 441 ? -13.75 2.42 -10.859 1 74.75 441 MET B O 1
ATOM 7112 N N . ALA B 1 442 ? -14.109 4.219 -12.094 1 77.06 442 ALA B N 1
ATOM 7113 C CA . ALA B 1 442 ? -14.469 3.482 -13.305 1 77.06 442 ALA B CA 1
ATOM 7114 C C . ALA B 1 442 ? -13.312 2.613 -13.781 1 77.06 442 ALA B C 1
ATOM 7116 O O . ALA B 1 442 ? -13.516 1.464 -14.18 1 77.06 442 ALA B O 1
ATOM 7117 N N . ILE B 1 443 ? -12.203 3.236 -13.758 1 85.38 443 ILE B N 1
ATOM 7118 C CA . ILE B 1 443 ? -11.008 2.488 -14.141 1 85.38 443 ILE B CA 1
ATOM 7119 C C . ILE B 1 443 ? -10.297 1.978 -12.883 1 85.38 443 ILE B C 1
ATOM 7121 O O . ILE B 1 443 ? -10.078 2.73 -11.938 1 85.38 443 ILE B O 1
ATOM 7125 N N . GLU B 1 444 ? -9.953 0.737 -12.945 1 90.06 444 GLU B N 1
ATOM 7126 C CA . GLU B 1 444 ? -9.289 0.13 -11.797 1 90.06 444 GLU B CA 1
ATOM 7127 C C . GLU B 1 444 ? -8.008 0.879 -11.438 1 90.06 444 GLU B C 1
ATOM 7129 O O . GLU B 1 444 ? -7.242 1.265 -12.32 1 90.06 444 GLU B O 1
ATOM 7134 N N . PRO B 1 445 ? -7.684 1.092 -10.266 1 90.56 445 PRO B N 1
ATOM 7135 C CA . PRO B 1 445 ? -6.586 1.941 -9.797 1 90.56 445 PRO B CA 1
ATOM 7136 C C . PRO B 1 445 ? -5.219 1.454 -10.273 1 90.56 445 PRO B C 1
ATOM 7138 O O . PRO B 1 445 ? -4.336 2.266 -10.562 1 90.56 445 PRO B O 1
ATOM 7141 N N . GLN B 1 446 ? -5.012 0.19 -10.328 1 93.12 446 GLN B N 1
ATOM 7142 C CA . GLN B 1 446 ? -3.689 -0.306 -10.703 1 93.12 446 GLN B CA 1
ATOM 7143 C C . GLN B 1 446 ? -3.371 0.02 -12.156 1 93.12 446 GLN B C 1
ATOM 7145 O O . GLN B 1 446 ? -2.205 0.201 -12.516 1 93.12 446 GLN B O 1
ATOM 7150 N N . VAL B 1 447 ? -4.387 0.103 -12.984 1 95.5 447 VAL B N 1
ATOM 7151 C CA . VAL B 1 447 ? -4.184 0.45 -14.383 1 95.5 447 VAL B CA 1
ATOM 7152 C C . VAL B 1 447 ? -3.791 1.922 -14.5 1 95.5 447 VAL B C 1
ATOM 7154 O O . VAL B 1 447 ? -2.865 2.27 -15.234 1 95.5 447 VAL B O 1
ATOM 7157 N N . ILE B 1 448 ? -4.484 2.742 -13.75 1 93.94 448 ILE B N 1
ATOM 7158 C CA . ILE B 1 448 ? -4.152 4.164 -13.734 1 93.94 448 ILE B CA 1
ATOM 7159 C C . ILE B 1 448 ? -2.75 4.359 -13.172 1 93.94 448 ILE B C 1
ATOM 7161 O O . ILE B 1 448 ? -2.002 5.223 -13.625 1 93.94 448 ILE B O 1
ATOM 7165 N N . GLY B 1 449 ? -2.463 3.549 -12.164 1 95.62 449 GLY B N 1
ATOM 7166 C CA . GLY B 1 449 ? -1.12 3.578 -11.609 1 95.62 449 GLY B CA 1
ATOM 7167 C C . GLY B 1 449 ? -0.044 3.262 -12.633 1 95.62 449 GLY B C 1
ATOM 7168 O O . GLY B 1 449 ? 0.98 3.943 -12.695 1 95.62 449 GLY B O 1
ATOM 7169 N N . MET B 1 450 ? -0.276 2.283 -13.422 1 97.56 450 MET B N 1
ATOM 7170 C CA . MET B 1 450 ? 0.676 1.906 -14.461 1 97.56 450 MET B CA 1
ATOM 7171 C C . MET B 1 450 ? 0.853 3.035 -15.477 1 97.56 450 MET B C 1
ATOM 7173 O O . MET B 1 450 ? 1.976 3.338 -15.883 1 97.56 450 MET B O 1
ATOM 7177 N N . LEU B 1 451 ? -0.233 3.621 -15.867 1 97.38 451 LEU B N 1
ATOM 7178 C CA . LEU B 1 451 ? -0.178 4.719 -16.828 1 97.38 451 LEU B CA 1
ATOM 7179 C C . LEU B 1 451 ? 0.555 5.922 -16.234 1 97.38 451 LEU B C 1
ATOM 7181 O O . LEU B 1 451 ? 1.362 6.555 -16.922 1 97.38 451 LEU B O 1
ATOM 7185 N N . ALA B 1 452 ? 0.281 6.18 -15.031 1 96 452 ALA B N 1
ATOM 7186 C CA . ALA B 1 452 ? 0.969 7.27 -14.344 1 96 452 ALA B CA 1
ATOM 7187 C C . ALA B 1 452 ? 2.465 6.988 -14.227 1 96 452 ALA B C 1
ATOM 7189 O O . ALA B 1 452 ? 3.285 7.898 -14.367 1 96 452 ALA B O 1
ATOM 7190 N N . ALA B 1 453 ? 2.781 5.766 -13.961 1 97.94 453 ALA B N 1
ATOM 7191 C CA . ALA B 1 453 ? 4.184 5.367 -13.898 1 97.94 453 ALA B CA 1
ATOM 7192 C C . ALA B 1 453 ? 4.879 5.578 -15.242 1 97.94 453 ALA B C 1
ATOM 7194 O O . ALA B 1 453 ? 6.027 6.027 -15.289 1 97.94 453 ALA B O 1
ATOM 7195 N N . ALA B 1 454 ? 4.184 5.254 -16.297 1 98.31 454 ALA B N 1
ATOM 7196 C CA . ALA B 1 454 ? 4.758 5.418 -17.625 1 98.31 454 ALA B CA 1
ATOM 7197 C C . ALA B 1 454 ? 5.027 6.891 -17.922 1 98.31 454 ALA B C 1
ATOM 7199 O O . ALA B 1 454 ? 6.098 7.238 -18.438 1 98.31 454 ALA B O 1
ATOM 7200 N N . VAL B 1 455 ? 4.086 7.699 -17.578 1 97.19 455 VAL B N 1
ATOM 7201 C CA . VAL B 1 455 ? 4.246 9.133 -17.797 1 97.19 455 VAL B CA 1
ATOM 7202 C C . VAL B 1 455 ? 5.398 9.656 -16.938 1 97.19 455 VAL B C 1
ATOM 7204 O O . VAL B 1 455 ? 6.25 10.406 -17.422 1 97.19 455 VAL B O 1
ATOM 7207 N N . ALA B 1 456 ? 5.438 9.219 -15.758 1 95.5 456 ALA B N 1
ATOM 7208 C CA . ALA B 1 456 ? 6.484 9.664 -14.844 1 95.5 456 ALA B CA 1
ATOM 7209 C C . ALA B 1 456 ? 7.859 9.188 -15.305 1 95.5 456 ALA B C 1
ATOM 7211 O O . ALA B 1 456 ? 8.852 9.914 -15.172 1 95.5 456 ALA B O 1
ATOM 7212 N N . MET B 1 457 ? 7.941 7.992 -15.797 1 97.25 457 MET B N 1
ATOM 7213 C CA . MET B 1 457 ? 9.188 7.445 -16.344 1 97.25 457 MET B CA 1
ATOM 7214 C C . MET B 1 457 ? 9.703 8.305 -17.484 1 97.25 457 MET B C 1
ATOM 7216 O O . MET B 1 457 ? 10.875 8.664 -17.516 1 97.25 457 MET B O 1
ATOM 7220 N N . VAL B 1 458 ? 8.82 8.648 -18.344 1 97 458 VAL B N 1
ATOM 7221 C CA . VAL B 1 458 ? 9.203 9.414 -19.531 1 97 458 VAL B CA 1
ATOM 7222 C C . VAL B 1 458 ? 9.586 10.836 -19.125 1 97 458 VAL B C 1
ATOM 7224 O O . VAL B 1 458 ? 10.648 11.32 -19.5 1 97 458 VAL B O 1
ATOM 7227 N N . VAL B 1 459 ? 8.766 11.469 -18.344 1 93.19 459 VAL B N 1
ATOM 7228 C CA . VAL B 1 459 ? 9 12.852 -17.922 1 93.19 459 VAL B CA 1
ATOM 7229 C C . VAL B 1 459 ? 10.273 12.93 -17.078 1 93.19 459 VAL B C 1
ATOM 7231 O O . VAL B 1 459 ? 11.109 13.805 -17.297 1 93.19 459 VAL B O 1
ATOM 7234 N N . GLY B 1 460 ? 10.43 12 -16.172 1 90.75 460 GLY B N 1
ATOM 7235 C CA . GLY B 1 460 ? 11.602 11.992 -15.312 1 90.75 460 GLY B CA 1
ATOM 7236 C C . GLY B 1 460 ? 12.891 11.711 -16.047 1 90.75 460 GLY B C 1
ATOM 7237 O O . GLY B 1 460 ? 13.945 12.25 -15.711 1 90.75 460 GLY B O 1
ATOM 7238 N N . SER B 1 461 ? 12.789 10.898 -17.047 1 93.44 461 SER B N 1
ATOM 7239 C CA . SER B 1 461 ? 13.992 10.523 -17.781 1 93.44 461 SER B CA 1
ATOM 7240 C C . SER B 1 461 ? 14.398 11.617 -18.766 1 93.44 461 SER B C 1
ATOM 7242 O O . SER B 1 461 ? 15.586 11.805 -19.047 1 93.44 461 SER B O 1
ATOM 7244 N N . ILE B 1 462 ? 13.445 12.305 -19.266 1 91.44 462 ILE B N 1
ATOM 7245 C CA . ILE B 1 462 ? 13.742 13.344 -20.25 1 91.44 462 ILE B CA 1
ATOM 7246 C C . ILE B 1 462 ? 14.172 14.625 -19.547 1 91.44 462 ILE B C 1
ATOM 7248 O O . ILE B 1 462 ? 15.117 15.289 -19.969 1 91.44 462 ILE B O 1
ATOM 7252 N N . PHE B 1 463 ? 13.609 14.953 -18.406 1 82.62 463 PHE B N 1
ATOM 7253 C CA . PHE B 1 463 ? 13.836 16.25 -17.781 1 82.62 463 PHE B CA 1
ATOM 7254 C C . PHE B 1 463 ? 14.727 16.109 -16.562 1 82.62 463 PHE B C 1
ATOM 7256 O O . PHE B 1 463 ? 15.195 17.109 -16 1 82.62 463 PHE B O 1
ATOM 7263 N N . GLY B 1 464 ? 14.992 14.906 -16.203 1 78.75 464 GLY B N 1
ATOM 7264 C CA . GLY B 1 464 ? 15.867 14.688 -15.062 1 78.75 464 GLY B CA 1
ATOM 7265 C C . GLY B 1 464 ? 17.344 14.75 -15.414 1 78.75 464 GLY B C 1
ATOM 7266 O O . GLY B 1 464 ? 17.703 15.078 -16.547 1 78.75 464 GLY B O 1
ATOM 7267 N N . PRO B 1 465 ? 18.141 14.586 -14.305 1 75.88 465 PRO B N 1
ATOM 7268 C CA . PRO B 1 465 ? 19.578 14.633 -14.539 1 75.88 465 PRO B CA 1
ATOM 7269 C C . PRO B 1 465 ? 20.047 13.555 -15.508 1 75.88 465 PRO B C 1
ATOM 7271 O O . PRO B 1 465 ? 19.5 12.453 -15.531 1 75.88 465 PRO B O 1
ATOM 7274 N N . LYS B 1 466 ? 20.906 13.992 -16.422 1 67 466 LYS B N 1
ATOM 7275 C CA . LYS B 1 466 ? 21.438 13.055 -17.406 1 67 466 LYS B CA 1
ATOM 7276 C C . LYS B 1 466 ? 22.438 12.094 -16.766 1 67 466 LYS B C 1
ATOM 7278 O O . LYS B 1 466 ? 23.141 12.461 -15.82 1 67 466 LYS B O 1
ATOM 7283 N N . ALA B 1 467 ? 22.266 10.828 -16.938 1 58.31 467 ALA B N 1
ATOM 7284 C CA . ALA B 1 467 ? 23.156 9.781 -16.438 1 58.31 467 ALA B CA 1
ATOM 7285 C C . ALA B 1 467 ? 24.609 10.133 -16.734 1 58.31 467 ALA B C 1
ATOM 7287 O O . ALA B 1 467 ? 24.938 10.68 -17.781 1 58.31 467 ALA B O 1
ATOM 7288 N N . PRO B 1 468 ? 25.531 10.117 -15.641 1 49.28 468 PRO B N 1
ATOM 7289 C CA . PRO B 1 468 ? 26.922 10.336 -16.047 1 49.28 468 PRO B CA 1
ATOM 7290 C C . PRO B 1 468 ? 27.344 9.469 -17.234 1 49.28 468 PRO B C 1
ATOM 7292 O O . PRO B 1 468 ? 26.875 8.344 -17.359 1 49.28 468 PRO B O 1
ATOM 7295 N N . THR B 1 469 ? 27.5 10.016 -18.328 1 41.94 469 THR B N 1
ATOM 7296 C CA . THR B 1 469 ? 28.141 9.234 -19.375 1 41.94 469 THR B CA 1
ATOM 7297 C C . THR B 1 469 ? 29.266 8.375 -18.812 1 41.94 469 THR B C 1
ATOM 7299 O O . THR B 1 469 ? 30.031 8.82 -17.953 1 41.94 469 THR B O 1
ATOM 7302 N N . PRO B 1 470 ? 29.188 7.078 -18.891 1 41.28 470 PRO B N 1
ATOM 7303 C CA . PRO B 1 470 ? 30.422 6.363 -18.547 1 41.28 470 PRO B CA 1
ATOM 7304 C C . PRO B 1 470 ? 31.688 7.121 -18.953 1 41.28 470 PRO B C 1
ATOM 7306 O O . PRO B 1 470 ? 31.859 7.449 -20.125 1 41.28 470 PRO B O 1
ATOM 7309 N N . THR B 1 471 ? 32.219 8.117 -18.453 1 36.22 471 THR B N 1
ATOM 7310 C CA . THR B 1 471 ? 33.594 8.414 -18.781 1 36.22 471 THR B CA 1
ATOM 7311 C C . THR B 1 471 ? 34.406 7.133 -18.922 1 36.22 471 THR B C 1
ATOM 7313 O O . THR B 1 471 ? 34.188 6.168 -18.172 1 36.22 471 THR B O 1
ATOM 7316 N N . ASP B 1 472 ? 35.281 6.957 -20.094 1 34.91 472 ASP B N 1
ATOM 7317 C CA . ASP B 1 472 ? 36.312 6.02 -20.562 1 34.91 472 ASP B CA 1
ATOM 7318 C C . ASP B 1 472 ? 37.281 5.676 -19.453 1 34.91 472 ASP B C 1
ATOM 7320 O O . ASP B 1 472 ? 38.25 4.945 -19.672 1 34.91 472 ASP B O 1
ATOM 7324 N N . GLU B 1 473 ? 37.656 6.57 -18.562 1 35.22 473 GLU B N 1
ATOM 7325 C CA . GLU B 1 473 ? 38.938 6.312 -17.922 1 35.22 473 GLU B CA 1
ATOM 7326 C C . GLU B 1 473 ? 38.875 5.094 -17 1 35.22 473 GLU B C 1
ATOM 7328 O O . GLU B 1 473 ? 38.625 5.23 -15.805 1 35.22 473 GLU B O 1
ATOM 7333 N N . THR B 1 474 ? 38.062 4.129 -17.219 1 33.91 474 THR B N 1
ATOM 7334 C CA . THR B 1 474 ? 38.656 2.975 -16.531 1 33.91 474 THR B CA 1
ATOM 7335 C C . THR B 1 474 ? 40.125 2.799 -16.906 1 33.91 474 THR B C 1
ATOM 7337 O O . THR B 1 474 ? 40.438 2.66 -18.094 1 33.91 474 THR B O 1
ATOM 7340 N N . PRO B 1 475 ? 41.062 3.355 -16.172 1 34.47 475 PRO B N 1
ATOM 7341 C CA . PRO B 1 475 ? 42.375 2.832 -16.578 1 34.47 475 PRO B CA 1
ATOM 7342 C C . PRO B 1 475 ? 42.312 1.355 -16.953 1 34.47 475 PRO B C 1
ATOM 7344 O O . PRO B 1 475 ? 41.594 0.58 -16.359 1 34.47 475 PRO B O 1
ATOM 7347 N N . ARG B 1 476 ? 42.656 1.036 -18.25 1 30.62 476 ARG B N 1
ATOM 7348 C CA . ARG B 1 476 ? 43.094 -0.286 -18.703 1 30.62 476 ARG B CA 1
ATOM 7349 C C . ARG B 1 476 ? 44.031 -0.937 -17.703 1 30.62 476 ARG B C 1
ATOM 7351 O O . ARG B 1 476 ? 45.188 -0.547 -17.594 1 30.62 476 ARG B O 1
ATOM 7358 N N . HIS B 1 477 ? 43.75 -1.183 -16.547 1 27.98 477 HIS B N 1
ATOM 7359 C CA . HIS B 1 477 ? 44.719 -2.078 -15.93 1 27.98 477 HIS B CA 1
ATOM 7360 C C . HIS B 1 477 ? 45.156 -3.176 -16.906 1 27.98 477 HIS B C 1
ATOM 7362 O O . HIS B 1 477 ? 44.312 -3.725 -17.625 1 27.98 477 HIS B O 1
ATOM 7368 N N . ARG B 1 478 ? 46.406 -3.102 -17.469 1 29.06 478 ARG B N 1
ATOM 7369 C CA . ARG B 1 478 ? 47.219 -4.152 -18.062 1 29.06 478 ARG B CA 1
ATOM 7370 C C . ARG B 1 478 ? 46.906 -5.508 -17.438 1 29.06 478 ARG B C 1
ATOM 7372 O O . ARG B 1 478 ? 47.125 -5.695 -16.234 1 29.06 478 ARG B O 1
ATOM 7379 N N . THR B 1 479 ? 45.906 -6.016 -17.859 1 25.36 479 THR B N 1
ATOM 7380 C CA . THR B 1 479 ? 45.812 -7.453 -17.625 1 25.36 479 THR B CA 1
ATOM 7381 C C . THR B 1 479 ? 47.125 -8.148 -18 1 25.36 479 THR B C 1
ATOM 7383 O O . THR B 1 479 ? 47.469 -8.203 -19.172 1 25.36 479 THR B O 1
ATOM 7386 N N . HIS B 1 480 ? 48.25 -7.766 -17.25 1 27.92 480 HIS B N 1
ATOM 7387 C CA . HIS B 1 480 ? 49.375 -8.68 -17.328 1 27.92 480 HIS B CA 1
ATOM 7388 C C . HIS B 1 480 ? 48.906 -10.133 -17.438 1 27.92 480 HIS B C 1
ATOM 7390 O O . HIS B 1 480 ? 47.906 -10.5 -16.812 1 27.92 480 HIS B O 1
ATOM 7396 N N . HIS B 1 481 ? 49.25 -10.656 -18.625 1 28.8 481 HIS B N 1
ATOM 7397 C CA . HIS B 1 481 ? 49.25 -12 -19.203 1 28.8 481 HIS B CA 1
ATOM 7398 C C . HIS B 1 481 ? 49.75 -13.031 -18.188 1 28.8 481 HIS B C 1
ATOM 7400 O O . HIS B 1 481 ? 50.938 -13.234 -18.047 1 28.8 481 HIS B O 1
ATOM 7406 N N . ALA B 1 482 ? 49.312 -12.891 -16.984 1 28.31 482 ALA B N 1
ATOM 7407 C CA . ALA B 1 482 ? 49.844 -14.039 -16.234 1 28.31 482 ALA B CA 1
ATOM 7408 C C . ALA B 1 482 ? 49.406 -15.352 -16.906 1 28.31 482 ALA B C 1
ATOM 7410 O O . ALA B 1 482 ? 48.531 -16.047 -16.422 1 28.31 482 ALA B O 1
ATOM 7411 N N . ALA B 1 483 ? 48.969 -15.305 -18.156 1 28.12 483 ALA B N 1
ATOM 7412 C CA . ALA B 1 483 ? 48.906 -16.672 -18.656 1 28.12 483 ALA B CA 1
ATOM 7413 C C . ALA B 1 483 ? 50.281 -17.328 -18.625 1 28.12 483 ALA B C 1
ATOM 7415 O O . ALA B 1 483 ? 50.469 -18.406 -19.188 1 28.12 483 ALA B O 1
ATOM 7416 N N . ALA B 1 484 ? 51.219 -16.5 -18.453 1 27.41 484 ALA B N 1
ATOM 7417 C CA . ALA B 1 484 ? 52.438 -17.219 -18.891 1 27.41 484 ALA B CA 1
ATOM 7418 C C . ALA B 1 484 ? 52.562 -18.531 -18.141 1 27.41 484 ALA B C 1
ATOM 7420 O O . ALA B 1 484 ? 53.031 -19.531 -18.703 1 27.41 484 ALA B O 1
ATOM 7421 N N . ALA B 1 485 ? 52.688 -18.391 -16.844 1 27.55 485 ALA B N 1
ATOM 7422 C CA . ALA B 1 485 ? 53.688 -19.359 -16.359 1 27.55 485 ALA B CA 1
ATOM 7423 C C . ALA B 1 485 ? 53.062 -20.75 -16.203 1 27.55 485 ALA B C 1
ATOM 7425 O O . ALA B 1 485 ? 52.906 -21.234 -15.078 1 27.55 485 ALA B O 1
ATOM 7426 N N . THR B 1 486 ? 51.719 -20.891 -16.594 1 23.05 486 THR B N 1
ATOM 7427 C CA . THR B 1 486 ? 51.5 -22.312 -16.406 1 23.05 486 THR B CA 1
ATOM 7428 C C . THR B 1 486 ? 52.406 -23.141 -17.281 1 23.05 486 THR B C 1
ATOM 7430 O O . THR B 1 486 ? 52.281 -23.141 -18.516 1 23.05 486 THR B O 1
ATOM 7433 N N . HIS B 1 487 ? 53.781 -23 -17.016 1 25.86 487 HIS B N 1
ATOM 7434 C CA . HIS B 1 487 ? 54.719 -24 -17.484 1 25.86 487 HIS B CA 1
ATOM 7435 C C . HIS B 1 487 ? 54.094 -25.391 -17.484 1 25.86 487 HIS B C 1
ATOM 7437 O O . HIS B 1 487 ? 53.375 -25.734 -16.547 1 25.86 487 HIS B O 1
ATOM 7443 N N . HIS B 1 488 ? 53.875 -25.859 -18.688 1 25.38 488 HIS B N 1
ATOM 7444 C CA . HIS B 1 488 ? 53.656 -27.219 -19.188 1 25.38 488 HIS B CA 1
ATOM 7445 C C . HIS B 1 488 ? 54.594 -28.203 -18.5 1 25.38 488 HIS B C 1
ATOM 7447 O O . HIS B 1 488 ? 55.812 -28.156 -18.688 1 25.38 488 HIS B O 1
ATOM 7453 N N . VAL B 1 489 ? 54.688 -28.375 -17.172 1 27.91 489 VAL B N 1
ATOM 7454 C CA . VAL B 1 489 ? 55.531 -29.516 -16.828 1 27.91 489 VAL B CA 1
ATOM 7455 C C . VAL B 1 489 ? 55.125 -30.703 -17.703 1 27.91 489 VAL B C 1
ATOM 7457 O O . VAL B 1 489 ? 53.969 -31.047 -17.812 1 27.91 489 VAL B O 1
ATOM 7460 N N . PRO B 1 490 ? 55.906 -31.016 -18.656 1 29.88 490 PRO B N 1
ATOM 7461 C CA . PRO B 1 490 ? 55.938 -32.188 -19.516 1 29.88 490 PRO B CA 1
ATOM 7462 C C . PRO B 1 490 ? 55.625 -33.5 -18.781 1 29.88 490 PRO B C 1
ATOM 7464 O O . PRO B 1 490 ? 56.125 -33.688 -17.656 1 29.88 490 PRO B O 1
ATOM 7467 N N . TYR B 1 491 ? 54.5 -34.094 -18.797 1 23.25 491 TYR B N 1
ATOM 7468 C CA . TYR B 1 491 ? 54.875 -35.469 -19 1 23.25 491 TYR B CA 1
ATOM 7469 C C . TYR B 1 491 ? 55.438 -35.688 -20.391 1 23.25 491 TYR B C 1
ATOM 7471 O O . TYR B 1 491 ? 55.031 -35.031 -21.344 1 23.25 491 TYR B O 1
#

Sequence (982 aa):
MLLTFVILYLLVSVAIGLWAATKVHNARDYIVAGRNLPFIVVLAMVFATWFGSETVLGISATFLEEGLVGLASDPLGASLCLVLFGLIFARPLYRMNLLTLGDFFRRRFSPTIEIVLSFCIVISYLGWVSAQFAALGVVFNVLSDGSISQNTGVLIGGAVVLVYTVFGGMWSVAWTTFIQMILIVVGLLLVAYFAGEKAGGVAAVLDHAKAAGKLEWFPSLADPQAVLTWFAALVTVALGSIPQQDVFQRVNSSKNEFVAVWGTTLGGVAYFLFAAVPLFIAYSATMIAPETTAKLLQEDSQLILPTLVTVEMPLWLQIVFFGALLSVIMSTASGTLLAPSVTFTENVVKSVWPGMSDQQLLRITRWTVVGFAALVTAYALSTNDSIHKMVENAYRVTLAGAFVPLAFGIFWRRATNFGATMAVVTGLGVWLFGEFYLPEMAIEPQVIGMLAAAVAMVVGSIFGPKAPTPTDETPRHRTHHAAAATHHVPYMLLTFVILYLLVSVAIGLWAATKVHNARDYIVAGRNLPFIVVLAMVFATWFGSETVLGISATFLEEGLVGLASDPLGASLCLVLFGLIFARPLYRMNLLTLGDFFRRRFSPTIEIVLSFCIVISYLGWVSAQFAALGVVFNVLSDGSISQNTGVLIGGAVVLVYTVFGGMWSVAWTTFIQMILIVVGLLLVAYFAGEKAGGVAAVLDHAKAAGKLEWFPSLADPQAVLTWFAALVTVALGSIPQQDVFQRVNSSKNEFVAVWGTTLGGVAYFLFAAVPLFIAYSATMIAPETTAKLLQEDSQLILPTLVTVEMPLWLQIVFFGALLSVIMSTASGTLLAPSVTFTENVVKSVWPGMSDQQLLRITRWTVVGFAALVTAYALSTNDSIHKMVENAYRVTLAGAFVPLAFGIFWRRATNFGATMAVVTGLGVWLFGEFYLPEMAIEPQVIGMLAAAVAMVVGSIFGPKAPTPTDETPRHRTHHAAAATHHVPY

pLDDT: mean 89.44, std 14.48, range [22.81, 98.62]

Foldseek 3Di:
DLVVLVVVLLVVLLVLLVVLLVQDDFPLCQQQVQLADEQLLLLLLLQLQVLFLCLQLNVLLVLVVAFLQSCLQPPVLQLLQLQCCLAPVLQLLLVVLDRFLLVLCCVLFHLVLSQVLLVLQLQLLLLQLLLLLLVQLVLVCVSVVNPRHSLNSSVVLLVSLLNSLLRNHPSSLSRSSSVLSVLQLVLLVVLLVVLQVLLPHPVNLVVVCVVVVRHDRHDDPVDVLSRQVSVLSSCLNNQLCNNHGLLNSSLNSHNDSCSSNVSSNVSSVCNRVCSVSSNSSSSSLCRNPVVVCVVCSVVPNSCSNLVCCVPPHDPVSNSSNSSSNSSSSSSNNSSSLLRSLLSCLVSPVCSVVPPDDRVRSSVSSSVSSVVSSVSSSVDSSPDPDNSNVSNSVSRLSSLLAPRLCSVCSSPPPLFHNQLNVQLRCQSNVQQVCCVVPVVPDSHHRSNVSNVRSNVSRVCRSVPHDGDPDPDPPPPPPPPPCVVPDPPPPDD/DLVVLVVVLLVVLLVLLVVLLVQDDFDLCQQQVQLADEQLLLLLLLQLQVLFLCLQLNVLLVLVVPFLQSCLQPPVLQLLQLQCCLAPVLQLLLVVLDRFLLVLCCVLFHLVLSQVLLVLQLQLLLLQLLLLLLVQLVLVCVSVVNPRHSLNSSVVLLVSLLNSLLRNHPSSLSRSSSVLSVLQQVLLVVLLVVLQVLLPHPVNLVVVCVVVVRHDRHDDPVDVLSRQVSVLSSCLNNQLCNNHGLLNSSLNSHNDSCSSNVSSNVSSVCNRVCSVSSNSSSSSLCRNPVVVCVVCSVVPNSCSNLVCCVPPHDPVSNSSNSSSNSSSSSSNNSSSLLRSLLSCLVSPVCSVVPPDDRVRSSVSSSVSSVVSSVSSSVDSSPDPDNSNVSNSVSRLSSLLAPRLCSVCSSPPPLFHNQLNVQLRCQSNVQQVCCVVPPVPDSHHRSNVSNVRSNVSRVCRSVPHDGDPDPDPPPPPPPPPCVVPDPPPPDD

Organism: Hydrogenophilus thermoluteolus (NCBI:txid297)